Protein 3GVC (pdb70)

Sequence (999 aa):
LAGKVAIVTGAGAGIGLAVARRLADEGCHVLCADIDGDAADAAATKIGCGAAACRVDVSDEQQIIAMVDACVAAFGGVDKLVANAGVVHLASLIDTTVEDFDRVIAINLRGAWLCTKHAAPRMIERGGGAIVNLSSLAGQVAVGGTGAYGMSKAGIIQLSRITAAELRSSGIRSNTLLPAFVDTPMQQTAMAMFGGARSMIARLQGRMAAPEEMAGIVVFLLSDDASMITGTTQIADGGTIAALWSMNHPDLAGKVAIVTGAGAGIGLAVARRLADEGCHVLCADIDGDAADAAATKIGCGAAACRVDVSDEQQIIAMVDACVAAFGGVDKLVANAGVVHLASLIDTTVEDFDRVIAINLRGAWLCTKHAAPRMIERGGGAIVNLSSLAGQVAVGGTGAYGMSKAGIIQLSRITAAELRSSGIRSNTLLPAFVDTPMQQTAMAMFDGALGGARSMIARLQGRMAAPEEMAGIVVFLLSDDASMITGTTQIADGGTIAALWDLAGKVAIVTGAGAGIGLAVARRLADEGCHVLCADIDGDAADAAATKIGCGAAACRVDVSDEQQIIAMVDACVAAFGGVDKLVANAGVVHLASLIDTTVEDFDRVIAINLRGAWLCTKHAAPRMIERGGGAIVNLSSLAGQVAVGGTGAYGMSKAGIIQLSRITAAELRSSGIRSNTLLPAFVDTPMQQTAMAMFDGALGGARSMIARLQGRMAAPEEMAGIVVFLLSDDASMITGTTQIADGGTIAALWSMNHPDLAGKVAIVTGAGAGIGLAVARRLADEGCHVLCADIDGDAADAAATKIGCGAAACRVDVSDEQQIIAMVDACVAAFGGVDKLVANAGVVHLASLIDTTVEDFDRVIAINLRGAWLCTKHAAPRMIERGGGAIVNLSSLAGQVAVGGTGAYGMSKAGIIQLSRITAAELRSSGIRSNTLLPAFVDTPMQQTAMAGGARSMIARLQGRMAAPEEMAGIVVFLLSDDASMITGTTQIADGGTIAALW

Organism: Mycobacterium tuberculosis (strain ATCC 25618 / H37Rv) (NCBI:txid83332)

CATH classification: 3.40.50.720

Radius of gyration: 36.59 Å; Cα contacts (8 Å, |Δi|>4): 2415; chains: 4; bounding box: 99×79×103 Å

Nearest PDB structures (foldseek):
  3gvc-assembly1_A-2  TM=1.004E+00  e=2.708E-52  Mycobacterium tuberculosis H37Rv
  3gvc-assembly2_D-3  TM=1.003E+00  e=1.191E-47  Mycobacterium tuberculosis H37Rv
  3gvc-assembly1_B  TM=9.994E-01  e=1.648E-46  Mycobacterium tuberculosis H37Rv
  4dqx-assembly1_D  TM=9.508E-01  e=1.890E-26  Rhizobium etli CFN 42
  4dqx-assembly1_C  TM=9.340E-01  e=1.280E-24  Rhizobium etli CFN 42

Solvent-accessible surface area: 37850 Å² total; per-residue (Å²): 38,80,46,80,2,0,0,0,2,14,0,14,53,17,14,0,61,13,0,0,40,55,0,11,118,49,39,4,70,2,2,0,0,19,105,73,23,116,26,0,79,62,4,9,106,83,32,47,81,50,16,28,33,21,129,5,31,9,35,50,41,60,50,0,12,32,1,4,5,40,0,3,48,55,40,52,5,0,13,14,0,0,6,19,28,22,41,40,34,62,26,48,133,160,106,36,73,116,139,35,71,78,97,0,39,14,30,1,49,103,0,9,113,6,2,10,90,35,0,6,64,21,0,83,117,106,68,13,15,2,1,0,0,11,4,12,16,14,10,89,65,102,79,76,29,16,16,3,18,8,100,0,4,41,22,2,10,93,12,0,74,82,7,2,21,122,31,46,115,39,40,1,29,0,0,0,0,0,6,9,44,1,72,13,89,72,35,85,66,17,40,76,135,116,103,33,30,203,52,67,11,58,99,28,4,38,118,60,1,38,21,109,31,0,0,2,0,0,2,0,0,0,1,105,10,0,34,4,0,4,6,11,36,5,21,0,1,4,0,15,78,15,23,188,86,107,11,110,6,122,34,0,63,42,68,2,0,0,0,1,15,0,13,50,14,12,0,28,7,0,0,94,41,0,6,115,23,35,3,68,0,2,0,0,14,96,74,24,115,28,0,85,52,1,14,114,120,21,34,77,66,16,30,31,27,125,5,34,7,34,57,56,120,52,0,59,58,2,5,77,37,0,34,93,54,43,55,5,0,10,10,0,0,6,15,27,22,39,33,30,62,26,51,125,165,103,33,70,114,139,30,73,78,96,0,37,15,37,2,48,105,0,8,113,6,1,10,90,35,1,6,63,67,0,79,131,106,66,12,15,2,1,0,0,8,5,14,11,14,10,89,66,103,58,60,24,15,20,2,13,8,96,0,4,43,23,3,13,94,14,0,77,79,7,0,30,123,32,47,119,38,41,2,31,0,0,0,0,0,5,12,29,0,77,7,86,66,27,84,102,21,29,76,101,125,72,89,55,164,26,36,12,209,60,56,6,51,122,36,4,37,116,70,1,40,20,92,28,0,2,2,0,0,1,0,1,0,0,85,32,0,37,4,0,5,8,12,38,6,23,0,1,4,1,14,69,17,31,188,96,81,14,37,4,69,0,0,0,0,3,15,0,13,49,13,10,0,62,13,0,0,40,66,0,24,120,30,29,4,35,0,2,0,0,19,100,69,22,115,27,0,79,64,3,10,109,90,30,24,109,38,18,31,33,23,126,5,31,10,35,57,50,120,45,0,57,57,0,3,79,39,0,18,62,48,12,11,5,0,11,14,0,0,7,23,28,22,42,35,27,62,24,53,125,162,105,34,71,116,140,31,73,79,103,0,41,15,30,2,50,100,1,8,111,5,2,10,89,35,0,5,61,60,0,81,133,72,63,10,16,2,1,0,0,10,5,13,14,14,11,85,71,99,57,58,26,14,18,2,23,6,98,0,9,41,23,3,13,81,19,0,78,87,7,0,32,132,32,45,117,40,41,1,31,0,0,0,0,0,5,10,34,0,80,8,87,63,34,101,82,16,29,74,81,130,76,76,80,158,73,8,10,171,42,41,5,53,110,31,4,36,122,70,1,36,21,104,31,0,0,2,0,0,3,0,0,0,2,102,13,0,36,4,0,4,5,15,32,5,23,0,2,4,1,16,69,16,27,191,99,106,9,80,2,109,34,0,56,46,64,3,0,0,0,2,14,0,14,45,15,16,0,62,12,0,0,40,34,0,7,123,19,37,1,68,0,2,0,0,18,118,75,19,115,26,0,75,61,2,11,110,86,37,52,57,53,15,28,37,21,131,4,40,9,32,48,52,123,45,0,58,60,0,3,71,38,0,37,88,63,39,55,5,0,12,12,0,0,6,19,27,18,45,42,33,98,27,47,130,164,97,33,71,116,137,32,74,78,112,0,37,14,31,0,50,104,1,7,107,6,1,9,94,39,0,7,63,70,0,78,134,104,64,15,13,2,1,0,0,9,4,12,14,14,11,96,60,101,74,73,30,15,16,3,23,9,99,0,12,44,22,4,13,94,14,0,80,84,8,2,23,123,38,47,115,37,44,2,32,0,1,0,0,0,7,9,32,3,87,13,82,78,37,64,113,20,75,126,106,41,40,204,44,55,10,54,107,29,4,37,120,81,2,36,19,116,29,0,1,0,0,0,0,0,1,0,0,86,25,0,35,4,0,5,8,12,43,6,20,1,1,5,0,16,79,16,27,190,83

InterPro domains:
  IPR002347 Short-chain dehydrogenase/reductase SDR [PF13561] (15-250)
  IPR002347 Short-chain dehydrogenase/reductase SDR [PR00080] (81-92)
  IPR002347 Short-chain dehydrogenase/reductase SDR [PR00080] (134-142)
  IPR002347 Short-chain dehydrogenase/reductase SDR [PR00080] (154-173)
  IPR002347 Short-chain dehydrogenase/reductase SDR [PR00081] (10-27)
  IPR002347 Short-chain dehydrogenase/reductase SDR [PR00081] (81-92)
  IPR002347 Short-chain dehydrogenase/reductase SDR [PR00081] (128-144)
  IPR002347 Short-chain dehydrogenase/reductase SDR [PR00081] (154-173)
  IPR002347 Short-chain dehydrogenase/reductase SDR [PR00081] (175-192)
  IPR002347 Short-chain dehydrogenase/reductase SDR [PR00081] (215-235)
  IPR020904 Short-chain dehydrogenase/reductase, conserved site [PS00061] (141-169)
  IPR036291 NAD(P)-binding domain superfamily [SSF51735] (4-252)

B-factor: mean 25.17, std 10.85, range [4.34, 74.25]

Secondary structure (DSSP, 8-state):
-TT-EEEETTTTSTHHHHHHHHHHHTT-EEEEEESSHHHHHHHHHHH-SS-EEEE--TT-HHHHHHHHHHHHHHHSS--EEEE-------B-TTT--HHHHHHHHIIIIIHHHHHHHHHHHHHHHTT-EEEEEE--GGGTS--TTBHHHHHHHHHHHHHHHHHHHHHGGGTEEEEEEEE-SB--HHHHHHHT----HHHHHHHHHSSPBPHHHHHHHHHHHHSGGGTT--S-EEEESTTGGGS--/----GGGTT-EEEEETTTSHHHHHHHHHHHHTT-EEEEEESSHHHHHHHHHHH-TT-EEEE--TT-HHHHHHHHHHHHHHHS---EEEE-------B-TTT--HHHHHHHIIIIIIHHHHHHHHHHHHHHHHT-EEEEEE--GGGTS--TTBHHHHHHHHHHHHHHHHHHHHHGGGTEEEEEEEE-SB-SHHHHHHTT---SS---HHHHHHHHHSSPBPHHHHHHHHHHHHSGGGTT--S-EEEESTTTTTS--/--TT-EEEEETTTSHHHHHHHHHHHHTT-EEEEEESSHHHHHHHHHHH-SSEEEEE--TT-HHHHHHHHHHHHHHHSS--EEEE-------B-TTT--HHHHHHHHIIIIIHHHHHHHHHHHHHHHHT-EEEEEE--GGGTS--TTBHHHHHHHHHHHHHHHHHHHHHTTTTEEEEEEEE-SB--HHHHTTTT---S----HHHHHHHHHSSPBPHHHHHHHHHHHHSGGGTT--S-EEEESTTGGGS--/----GGGTT-EEEEETTTSHHHHHHHHHHHHTT-EEEEEESSHHHHHHHHHHH-SS-EEEE--TT-HHHHHHHHHHHHHHHSS--EEEE-------B-TTT--HHHHHHHIIIIIIHHHHHHHHHHHHHHHTT-EEEEEE--GGGTS--TTBHHHHHHHHHHHHHHHHHHHHHGGGTEEEEEEEE-SB--HHHHHHH---HHHHHHHHHSSPBPTHHHHHHHHHHHSGGGTT--S-EEEESTTGGGS--

Structure (mmCIF, N/CA/C/O backbone):
data_3GVC
#
_entry.id   3GVC
#
_cell.length_a   81.690
_cell.length_b   51.380
_cell.length_c   118.840
_cell.angle_alpha   90.000
_cell.angle_beta   94.500
_cell.angle_gamma   90.000
#
_symmetry.space_group_name_H-M   'P 1 2 1'
#
loop_
_entity.id
_entity.type
_entity.pdbx_description
1 polymer 'Probable short-chain type dehydrogenase/reductase'
2 water water
#
loop_
_atom_site.group_PDB
_atom_site.id
_atom_site.type_symbol
_atom_site.label_atom_id
_atom_site.label_alt_id
_atom_site.label_comp_id
_atom_site.label_asym_id
_atom_site.label_entity_id
_atom_site.label_seq_id
_atom_site.pdbx_PDB_ins_code
_atom_site.Cartn_x
_atom_site.Cartn_y
_atom_site.Cartn_z
_atom_site.occupancy
_atom_site.B_iso_or_equiv
_atom_site.auth_seq_id
_atom_site.auth_comp_id
_atom_site.auth_asym_id
_atom_site.auth_atom_id
_atom_site.pdbx_PDB_model_num
ATOM 1 N N . LEU A 1 27 ? 7.400 6.305 -28.191 1.00 30.43 27 LEU A N 1
ATOM 2 C CA . LEU A 1 27 ? 5.936 6.638 -28.319 1.00 30.22 27 LEU A CA 1
ATOM 3 C C . LEU A 1 27 ? 5.212 6.761 -26.959 1.00 29.59 27 LEU A C 1
ATOM 4 O O . LEU A 1 27 ? 3.978 6.722 -26.900 1.00 29.44 27 LEU A O 1
ATOM 9 N N . ALA A 1 28 ? 5.970 6.909 -25.880 1.00 28.56 28 ALA A N 1
ATOM 10 C CA . ALA A 1 28 ? 5.389 6.940 -24.550 1.00 28.21 28 ALA A CA 1
ATOM 11 C C . ALA A 1 28 ? 4.510 8.174 -24.344 1.00 27.75 28 ALA A C 1
ATOM 12 O O . ALA A 1 28 ? 4.939 9.311 -24.587 1.00 28.33 28 ALA A O 1
ATOM 14 N N . GLY A 1 29 ? 3.286 7.953 -23.888 1.00 26.46 29 GLY A N 1
ATOM 15 C CA . GLY A 1 29 ? 2.393 9.062 -23.593 1.00 25.85 29 GLY A CA 1
ATOM 16 C C . GLY A 1 29 ? 1.426 9.371 -24.713 1.00 25.07 29 GLY A C 1
ATOM 17 O O . GLY A 1 29 ? 0.479 10.122 -24.506 1.00 25.18 29 GLY A O 1
ATOM 18 N N . LYS A 1 30 ? 1.657 8.786 -25.891 1.00 23.97 30 LYS A N 1
ATOM 19 C CA . LYS A 1 30 ? 0.780 8.964 -27.047 1.00 23.00 30 LYS A CA 1
ATOM 20 C C . LYS A 1 30 ? -0.474 8.105 -26.920 1.00 22.09 30 LYS A C 1
ATOM 21 O O . LYS A 1 30 ? -0.428 7.047 -26.299 1.00 21.92 30 LYS A O 1
ATOM 27 N N . VAL A 1 31 ? -1.579 8.578 -27.509 1.00 20.89 31 VAL A N 1
ATOM 28 C CA . VAL A 1 31 ? -2.882 7.881 -27.491 1.00 19.96 31 VAL A CA 1
ATOM 29 C C . VAL A 1 31 ? -3.214 7.323 -28.876 1.00 19.37 31 VAL A C 1
ATOM 30 O O . VAL A 1 31 ? -3.172 8.047 -29.882 1.00 18.47 31 VAL A O 1
ATOM 34 N N . ALA A 1 32 ? -3.557 6.039 -28.919 1.00 18.99 32 ALA A N 1
ATOM 35 C CA . ALA A 1 32 ? -3.773 5.342 -30.182 1.00 18.62 32 ALA A CA 1
ATOM 36 C C . ALA A 1 32 ? -5.103 4.630 -30.173 1.00 18.37 32 ALA A C 1
ATOM 37 O O . ALA A 1 32 ? -5.481 4.064 -29.148 1.00 18.47 32 ALA A O 1
ATOM 39 N N . ILE A 1 33 ? -5.812 4.691 -31.306 1.00 17.86 33 ILE A N 1
ATOM 40 C CA . ILE A 1 33 ? -7.005 3.877 -31.551 1.00 17.31 33 ILE A CA 1
ATOM 41 C C . ILE A 1 33 ? -6.615 2.764 -32.505 1.00 17.01 33 ILE A C 1
ATOM 42 O O . ILE A 1 33 ? -6.056 3.029 -33.552 1.00 17.26 33 ILE A O 1
ATOM 47 N N . VAL A 1 34 ? -6.917 1.523 -32.157 1.00 16.52 34 VAL A N 1
ATOM 48 C CA . VAL A 1 34 ? -6.713 0.415 -33.065 1.00 16.07 34 VAL A CA 1
ATOM 49 C C . VAL A 1 34 ? -8.056 -0.273 -33.292 1.00 16.17 34 VAL A C 1
ATOM 50 O O . VAL A 1 34 ? -8.664 -0.781 -32.344 1.00 16.62 34 VAL A O 1
ATOM 54 N N . THR A 1 35 ? -8.539 -0.274 -34.528 1.00 15.85 35 THR A N 1
ATOM 55 C CA . THR A 1 35 ? -9.750 -1.018 -34.836 1.00 16.09 35 THR A CA 1
ATOM 56 C C . THR A 1 35 ? -9.375 -2.476 -35.119 1.00 16.30 35 THR A C 1
ATOM 57 O O . THR A 1 35 ? -8.233 -2.763 -35.463 1.00 15.54 35 THR A O 1
ATOM 61 N N . GLY A 1 36 ? -10.337 -3.386 -34.947 1.00 16.64 36 GLY A N 1
ATOM 62 C CA . GLY A 1 36 ? -10.074 -4.828 -35.033 1.00 16.96 36 GLY A CA 1
ATOM 63 C C . GLY A 1 36 ? -8.928 -5.283 -34.127 1.00 17.34 36 GLY A C 1
ATOM 64 O O . GLY A 1 36 ? -8.122 -6.136 -34.521 1.00 17.39 36 GLY A O 1
ATOM 65 N N . ALA A 1 37 ? -8.859 -4.710 -32.920 1.00 17.27 37 ALA A N 1
ATOM 66 C CA . ALA A 1 37 ? -7.798 -5.018 -31.940 1.00 17.34 37 ALA A CA 1
ATOM 67 C C . ALA A 1 37 ? -8.021 -6.354 -31.224 1.00 17.56 37 ALA A C 1
ATOM 68 O O . ALA A 1 37 ? -7.146 -6.811 -30.484 1.00 17.35 37 ALA A O 1
ATOM 70 N N . GLY A 1 38 ? -9.178 -6.973 -31.446 1.00 17.73 38 GLY A N 1
ATOM 71 C CA . GLY A 1 38 ? -9.572 -8.158 -30.710 1.00 18.44 38 GLY A CA 1
ATOM 72 C C . GLY A 1 38 ? -8.810 -9.411 -31.096 1.00 19.35 38 GLY A C 1
ATOM 73 O O . GLY A 1 38 ? -8.687 -10.359 -30.281 1.00 20.24 38 GLY A O 1
ATOM 74 N N . ALA A 1 39 ? -8.288 -9.424 -32.321 1.00 19.36 39 ALA A N 1
ATOM 75 C CA . ALA A 1 39 ? -7.617 -10.597 -32.850 1.00 19.64 39 ALA A CA 1
ATOM 76 C C . ALA A 1 39 ? -6.648 -10.223 -33.962 1.00 20.01 39 ALA A C 1
ATOM 77 O O . ALA A 1 39 ? -6.819 -9.191 -34.617 1.00 20.83 39 ALA A O 1
ATOM 79 N N . GLY A 1 40 ? -5.646 -11.070 -34.180 1.00 19.80 40 GLY A N 1
ATOM 80 C CA . GLY A 1 40 ? -4.805 -10.981 -35.363 1.00 19.60 40 GLY A CA 1
ATOM 81 C C . GLY A 1 40 ? -3.785 -9.862 -35.292 1.00 19.56 40 GLY A C 1
ATOM 82 O O . GLY A 1 40 ? -3.093 -9.713 -34.288 1.00 20.20 40 GLY A O 1
ATOM 83 N N . ILE A 1 41 ? -3.685 -9.079 -36.363 1.00 18.95 41 ILE A N 1
ATOM 84 C CA . ILE A 1 41 ? -2.695 -8.014 -36.438 1.00 18.41 41 ILE A CA 1
ATOM 85 C C . ILE A 1 41 ? -3.059 -6.883 -35.482 1.00 18.50 41 ILE A C 1
ATOM 86 O O . ILE A 1 41 ? -2.207 -6.333 -34.789 1.00 18.27 41 ILE A O 1
ATOM 91 N N . GLY A 1 42 ? -4.337 -6.562 -35.431 1.00 18.69 42 GLY A N 1
ATOM 92 C CA . GLY A 1 42 ? -4.833 -5.573 -34.488 1.00 19.28 42 GLY A CA 1
ATOM 93 C C . GLY A 1 42 ? -4.413 -5.834 -33.061 1.00 19.41 42 GLY A C 1
ATOM 94 O O . GLY A 1 42 ? -3.977 -4.907 -32.377 1.00 20.26 42 GLY A O 1
ATOM 95 N N . LEU A 1 43 ? -4.535 -7.081 -32.604 1.00 19.41 43 LEU A N 1
ATOM 96 C CA . LEU A 1 43 ? -4.149 -7.421 -31.226 1.00 19.40 43 LEU A CA 1
ATOM 97 C C . LEU A 1 43 ? -2.641 -7.290 -31.048 1.00 19.61 43 LEU A C 1
ATOM 98 O O . LEU A 1 43 ? -2.175 -6.743 -30.048 1.00 20.14 43 LEU A O 1
ATOM 103 N N . ALA A 1 44 ? -1.877 -7.779 -32.017 1.00 19.49 44 ALA A N 1
ATOM 104 C CA . ALA A 1 44 ? -0.422 -7.646 -31.964 1.00 19.67 44 ALA A CA 1
ATOM 105 C C . ALA A 1 44 ? -0.013 -6.177 -31.987 1.00 19.55 44 ALA A C 1
ATOM 106 O O . ALA A 1 44 ? 0.918 -5.776 -31.298 1.00 19.55 44 ALA A O 1
ATOM 108 N N . VAL A 1 45 ? -0.730 -5.381 -32.768 1.00 19.60 45 VAL A N 1
ATOM 109 C CA . VAL A 1 45 ? -0.485 -3.936 -32.840 1.00 19.28 45 VAL A CA 1
ATOM 110 C C . VAL A 1 45 ? -0.797 -3.238 -31.517 1.00 19.57 45 VAL A C 1
ATOM 111 O O . VAL A 1 45 ? -0.013 -2.401 -31.060 1.00 19.31 45 VAL A O 1
ATOM 115 N N . ALA A 1 46 ? -1.914 -3.602 -30.890 1.00 19.78 46 ALA A N 1
ATOM 116 C CA . ALA A 1 46 ? -2.279 -3.014 -29.605 1.00 19.99 46 ALA A CA 1
ATOM 117 C C . ALA A 1 46 ? -1.252 -3.367 -28.532 1.00 20.44 46 ALA A C 1
ATOM 118 O O . ALA A 1 46 ? -0.764 -2.476 -27.832 1.00 20.52 46 ALA A O 1
ATOM 120 N N . ARG A 1 47 ? -0.912 -4.653 -28.416 1.00 20.88 47 ARG A N 1
ATOM 121 C CA . ARG A 1 47 ? 0.054 -5.121 -27.404 1.00 21.10 47 ARG A CA 1
ATOM 122 C C . ARG A 1 47 ? 1.398 -4.441 -27.588 1.00 21.37 47 ARG A C 1
ATOM 123 O O . ARG A 1 47 ? 2.069 -4.047 -26.618 1.00 21.35 47 ARG A O 1
ATOM 125 N N . ARG A 1 48 ? 1.777 -4.285 -28.849 1.00 21.81 48 ARG A N 1
ATOM 126 C CA . ARG A 1 48 ? 3.077 -3.720 -29.210 1.00 22.17 48 ARG A CA 1
ATOM 127 C C . ARG A 1 48 ? 3.164 -2.209 -28.915 1.00 21.90 48 ARG A C 1
ATOM 128 O O . ARG A 1 48 ? 4.193 -1.725 -28.420 1.00 21.91 48 ARG A O 1
ATOM 136 N N . LEU A 1 49 ? 2.092 -1.473 -29.211 1.00 21.59 49 LEU A N 1
ATOM 137 C CA . LEU A 1 49 ? 1.997 -0.065 -28.819 1.00 21.55 49 LEU A CA 1
ATOM 138 C C . LEU A 1 49 ? 1.998 0.081 -27.300 1.00 22.32 49 LEU A C 1
ATOM 139 O O . LEU A 1 49 ? 2.570 1.028 -26.762 1.00 22.13 49 LEU A O 1
ATOM 144 N N . ALA A 1 50 ? 1.398 -0.881 -26.605 1.00 23.48 50 ALA A N 1
ATOM 145 C CA . ALA A 1 50 ? 1.395 -0.867 -25.142 1.00 24.26 50 ALA A CA 1
ATOM 146 C C . ALA A 1 50 ? 2.806 -1.048 -24.606 1.00 25.26 50 ALA A C 1
ATOM 147 O O . ALA A 1 50 ? 3.219 -0.303 -23.727 1.00 25.50 50 ALA A O 1
ATOM 149 N N . ASP A 1 51 ? 3.551 -2.010 -25.154 1.00 26.75 51 ASP A N 1
ATOM 150 C CA . ASP A 1 51 ? 4.975 -2.190 -24.810 1.00 27.49 51 ASP A CA 1
ATOM 151 C C . ASP A 1 51 ? 5.767 -0.908 -25.049 1.00 27.85 51 ASP A C 1
ATOM 152 O O . ASP A 1 51 ? 6.813 -0.713 -24.426 1.00 27.97 51 ASP A O 1
ATOM 157 N N . GLU A 1 52 ? 5.296 -0.045 -25.954 1.00 28.14 52 GLU A N 1
ATOM 158 C CA . GLU A 1 52 ? 5.999 1.221 -26.217 1.00 28.78 52 GLU A CA 1
ATOM 159 C C . GLU A 1 52 ? 5.545 2.426 -25.346 1.00 28.99 52 GLU A C 1
ATOM 160 O O . GLU A 1 52 ? 5.998 3.556 -25.568 1.00 29.61 52 GLU A O 1
ATOM 166 N N . GLY A 1 53 ? 4.692 2.194 -24.345 1.00 28.84 53 GLY A N 1
ATOM 167 C CA . GLY A 1 53 ? 4.289 3.260 -23.404 1.00 28.75 53 GLY A CA 1
ATOM 168 C C . GLY A 1 53 ? 3.057 4.053 -23.815 1.00 28.55 53 GLY A C 1
ATOM 169 O O . GLY A 1 53 ? 2.741 5.108 -23.243 1.00 28.67 53 GLY A O 1
ATOM 170 N N . CYS A 1 54 ? 2.340 3.506 -24.784 1.00 28.30 54 CYS A N 1
ATOM 171 C CA . CYS A 1 54 ? 1.265 4.189 -25.484 1.00 28.07 54 CYS A CA 1
ATOM 172 C C . CYS A 1 54 ? -0.074 3.814 -24.866 1.00 27.24 54 CYS A C 1
ATOM 173 O O . CYS A 1 54 ? -0.302 2.657 -24.550 1.00 27.43 54 CYS A O 1
ATOM 176 N N . HIS A 1 55 ? -0.962 4.777 -24.667 1.00 26.76 55 HIS A N 1
ATOM 177 C CA . HIS A 1 55 ? -2.321 4.443 -24.249 1.00 26.16 55 HIS A CA 1
ATOM 178 C C . HIS A 1 55 ? -3.045 3.972 -25.482 1.00 25.39 55 HIS A C 1
ATOM 179 O O . HIS A 1 55 ? -2.874 4.549 -26.562 1.00 25.81 55 HIS A O 1
ATOM 186 N N . VAL A 1 56 ? -3.833 2.912 -25.334 1.00 24.25 56 VAL A N 1
ATOM 187 C CA . VAL A 1 56 ? -4.467 2.281 -26.473 1.00 23.50 56 VAL A CA 1
ATOM 188 C C . VAL A 1 56 ? -5.944 2.028 -26.238 1.00 23.00 56 VAL A C 1
ATOM 189 O O . VAL A 1 56 ? -6.313 1.434 -25.242 1.00 22.64 56 VAL A O 1
ATOM 193 N N . LEU A 1 57 ? -6.775 2.486 -27.167 1.00 22.80 57 LEU A N 1
ATOM 194 C CA . LEU A 1 57 ? -8.184 2.101 -27.214 1.00 22.79 57 LEU A CA 1
ATOM 195 C C . LEU A 1 57 ? -8.355 0.939 -28.192 1.00 22.85 57 LEU A C 1
ATOM 196 O O . LEU A 1 57 ? -8.121 1.087 -29.394 1.00 22.94 57 LEU A O 1
ATOM 201 N N . CYS A 1 58 ? -8.766 -0.211 -27.675 1.00 23.07 58 CYS A N 1
ATOM 202 C CA . CYS A 1 58 ? -9.001 -1.389 -28.490 1.00 23.39 58 CYS A CA 1
ATOM 203 C C . CYS A 1 58 ? -10.454 -1.403 -28.944 1.00 24.28 58 CYS A C 1
ATOM 204 O O . CYS A 1 58 ? -11.363 -1.698 -28.159 1.00 24.35 58 CYS A O 1
ATOM 207 N N . ALA A 1 59 ? -10.667 -1.043 -30.210 1.00 25.04 59 ALA A N 1
ATOM 208 C CA . ALA A 1 59 ? -11.987 -1.077 -30.821 1.00 25.42 59 ALA A CA 1
ATOM 209 C C . ALA A 1 59 ? -12.141 -2.367 -31.621 1.00 25.99 59 ALA A C 1
ATOM 210 O O . ALA A 1 59 ? -11.210 -2.784 -32.328 1.00 26.58 59 ALA A O 1
ATOM 212 N N . ASP A 1 60 ? -13.308 -2.997 -31.499 1.00 26.22 60 ASP A N 1
ATOM 213 C CA . ASP A 1 60 ? -13.635 -4.209 -32.250 1.00 26.55 60 ASP A CA 1
ATOM 214 C C . ASP A 1 60 ? -15.155 -4.358 -32.364 1.00 26.82 60 ASP A C 1
ATOM 215 O O . ASP A 1 60 ? -15.898 -3.850 -31.526 1.00 26.45 60 ASP A O 1
ATOM 220 N N . ILE A 1 61 ? -15.615 -5.026 -33.418 1.00 27.37 61 ILE A N 1
ATOM 221 C CA . ILE A 1 61 ? -17.051 -5.250 -33.605 1.00 28.03 61 ILE A CA 1
ATOM 222 C C . ILE A 1 61 ? -17.589 -6.221 -32.536 1.00 28.44 61 ILE A C 1
ATOM 223 O O . ILE A 1 61 ? -18.768 -6.174 -32.181 1.00 28.66 61 ILE A O 1
ATOM 228 N N . ASP A 1 62 ? -16.695 -7.055 -32.009 1.00 28.70 62 ASP A N 1
ATOM 229 C CA . ASP A 1 62 ? -16.968 -7.946 -30.886 1.00 28.84 62 ASP A CA 1
ATOM 230 C C . ASP A 1 62 ? -16.466 -7.279 -29.583 1.00 28.75 62 ASP A C 1
ATOM 231 O O . ASP A 1 62 ? -15.253 -7.173 -29.344 1.00 28.17 62 ASP A O 1
ATOM 236 N N . GLY A 1 63 ? -17.410 -6.848 -28.748 1.00 28.64 63 GLY A N 1
ATOM 237 C CA . GLY A 1 63 ? -17.099 -6.170 -27.495 1.00 28.68 63 GLY A CA 1
ATOM 238 C C . GLY A 1 63 ? -16.333 -7.020 -26.508 1.00 28.75 63 GLY A C 1
ATOM 239 O O . GLY A 1 63 ? -15.488 -6.522 -25.771 1.00 28.60 63 GLY A O 1
ATOM 240 N N . ASP A 1 64 ? -16.633 -8.312 -26.486 1.00 29.16 64 ASP A N 1
ATOM 241 C CA . ASP A 1 64 ? -15.938 -9.235 -25.599 1.00 29.25 64 ASP A CA 1
ATOM 242 C C . ASP A 1 64 ? -14.461 -9.337 -26.015 1.00 28.81 64 ASP A C 1
ATOM 243 O O . ASP A 1 64 ? -13.581 -9.246 -25.168 1.00 28.82 64 ASP A O 1
ATOM 248 N N . ALA A 1 65 ? -14.190 -9.473 -27.313 1.00 28.33 65 ALA A N 1
ATOM 249 C CA . ALA A 1 65 ? -12.808 -9.490 -27.806 1.00 27.91 65 ALA A CA 1
ATOM 250 C C . ALA A 1 65 ? -12.094 -8.176 -27.472 1.00 27.76 65 ALA A C 1
ATOM 251 O O . ALA A 1 65 ? -10.904 -8.173 -27.134 1.00 27.30 65 ALA A O 1
ATOM 253 N N . ALA A 1 66 ? -12.834 -7.072 -27.533 1.00 27.90 66 ALA A N 1
ATOM 254 C CA . ALA A 1 66 ? -12.284 -5.750 -27.218 1.00 28.19 66 ALA A CA 1
ATOM 255 C C . ALA A 1 66 ? -11.873 -5.682 -25.750 1.00 28.52 66 ALA A C 1
ATOM 256 O O . ALA A 1 66 ? -10.733 -5.353 -25.425 1.00 27.97 66 ALA A O 1
ATOM 258 N N . ASP A 1 67 ? -12.808 -6.017 -24.866 1.00 29.26 67 ASP A N 1
ATOM 259 C CA . ASP A 1 67 ? -12.517 -6.111 -23.437 1.00 29.81 67 ASP A CA 1
ATOM 260 C C . ASP A 1 67 ? -11.387 -7.109 -23.146 1.00 29.79 67 ASP A C 1
ATOM 261 O O . ASP A 1 67 ? -10.456 -6.794 -22.399 1.00 30.08 67 ASP A O 1
ATOM 266 N N . ALA A 1 68 ? -11.459 -8.297 -23.746 1.00 29.56 68 ALA A N 1
ATOM 267 C CA . ALA A 1 68 ? -10.431 -9.322 -23.559 1.00 29.58 68 ALA A CA 1
ATOM 268 C C . ALA A 1 68 ? -9.038 -8.813 -23.944 1.00 29.74 68 ALA A C 1
ATOM 269 O O . ALA A 1 68 ? -8.059 -9.092 -23.251 1.00 30.00 68 ALA A O 1
ATOM 271 N N . ALA A 1 69 ? -8.964 -8.063 -25.044 1.00 29.88 69 ALA A N 1
ATOM 272 C CA . ALA A 1 69 ? -7.706 -7.476 -25.518 1.00 29.73 69 ALA A CA 1
ATOM 273 C C . ALA A 1 69 ? -7.188 -6.421 -24.544 1.00 29.88 69 ALA A C 1
ATOM 274 O O . ALA A 1 69 ? -6.056 -6.505 -24.067 1.00 29.06 69 ALA A O 1
ATOM 276 N N . ALA A 1 70 ? -8.033 -5.432 -24.252 1.00 30.28 70 ALA A N 1
ATOM 277 C CA . ALA A 1 70 ? -7.717 -4.405 -23.255 1.00 30.77 70 ALA A CA 1
ATOM 278 C C . ALA A 1 70 ? -7.316 -5.034 -21.916 1.00 31.30 70 ALA A C 1
ATOM 279 O O . ALA A 1 70 ? -6.388 -4.570 -21.259 1.00 30.91 70 ALA A O 1
ATOM 281 N N . THR A 1 71 ? -8.021 -6.090 -21.518 1.00 32.34 71 THR A N 1
ATOM 282 C CA . THR A 1 71 ? -7.685 -6.798 -20.288 1.00 33.10 71 THR A CA 1
ATOM 283 C C . THR A 1 71 ? -6.331 -7.486 -20.420 1.00 33.73 71 THR A C 1
ATOM 284 O O . THR A 1 71 ? -5.491 -7.314 -19.545 1.00 34.14 71 THR A O 1
ATOM 288 N N . LYS A 1 72 ? -6.112 -8.238 -21.501 1.00 34.34 72 LYS A N 1
ATOM 289 C CA . LYS A 1 72 ? -4.814 -8.897 -21.727 1.00 35.19 72 LYS A CA 1
ATOM 290 C C . LYS A 1 72 ? -3.656 -7.899 -21.641 1.00 35.93 72 LYS A C 1
ATOM 291 O O . LYS A 1 72 ? -2.650 -8.161 -20.988 1.00 36.29 72 LYS A O 1
ATOM 293 N N . ILE A 1 73 ? -3.810 -6.752 -22.291 1.00 36.80 73 ILE A N 1
ATOM 294 C CA . ILE A 1 73 ? -2.755 -5.739 -22.329 1.00 37.50 73 ILE A CA 1
ATOM 295 C C . ILE A 1 73 ? -2.591 -5.111 -20.958 1.00 38.05 73 ILE A C 1
ATOM 296 O O . ILE A 1 73 ? -1.472 -4.995 -20.451 1.00 38.53 73 ILE A O 1
ATOM 301 N N . GLY A 1 74 ? -3.717 -4.681 -20.391 1.00 38.52 74 GLY A N 1
ATOM 302 C CA . GLY A 1 74 ? -3.791 -4.188 -19.015 1.00 38.81 74 GLY A CA 1
ATOM 303 C C . GLY A 1 74 ? -3.499 -2.713 -18.774 1.00 39.11 74 GLY A C 1
ATOM 304 O O . GLY A 1 74 ? -4.285 -2.027 -18.103 1.00 38.93 74 GLY A O 1
ATOM 305 N N . CYS A 1 75 ? -2.370 -2.228 -19.301 1.00 39.14 75 CYS A N 1
ATOM 306 C CA . CYS A 1 75 ? -1.796 -0.946 -18.843 1.00 39.45 75 CYS A CA 1
ATOM 307 C C . CYS A 1 75 ? -2.557 0.296 -19.330 1.00 38.38 75 CYS A C 1
ATOM 308 O O . CYS A 1 75 ? -2.117 1.017 -20.230 1.00 38.14 75 CYS A O 1
ATOM 311 N N . GLY A 1 76 ? -3.702 0.542 -18.707 1.00 37.28 76 GLY A N 1
ATOM 312 C CA . GLY A 1 76 ? -4.501 1.705 -19.028 1.00 36.62 76 GLY A CA 1
ATOM 313 C C . GLY A 1 76 ? -5.431 1.523 -20.218 1.00 36.05 76 GLY A C 1
ATOM 314 O O . GLY A 1 76 ? -6.402 2.279 -20.347 1.00 36.17 76 GLY A O 1
ATOM 315 N N . ALA A 1 77 ? -5.165 0.521 -21.069 1.00 34.67 77 ALA A N 1
ATOM 316 C CA . ALA A 1 77 ? -5.928 0.336 -22.302 1.00 33.74 77 ALA A CA 1
ATOM 317 C C . ALA A 1 77 ? -7.417 0.263 -22.033 1.00 32.86 77 ALA A C 1
ATOM 318 O O . ALA A 1 77 ? -7.850 -0.442 -21.126 1.00 33.35 77 ALA A O 1
ATOM 320 N N . ALA A 1 78 ? -8.199 0.983 -22.824 1.00 31.70 78 ALA A N 1
ATOM 321 C CA . ALA A 1 78 ? -9.646 0.905 -22.737 1.00 31.05 78 ALA A CA 1
ATOM 322 C C . ALA A 1 78 ? -10.151 0.053 -23.891 1.00 30.42 78 ALA A C 1
ATOM 323 O O . ALA A 1 78 ? -9.448 -0.160 -24.868 1.00 29.44 78 ALA A O 1
ATOM 325 N N . ALA A 1 79 ? -11.366 -0.457 -23.746 1.00 30.33 79 ALA A N 1
ATOM 326 C CA . ALA A 1 79 ? -11.991 -1.294 -24.760 1.00 30.15 79 ALA A CA 1
ATOM 327 C C . ALA A 1 79 ? -13.152 -0.525 -25.314 1.00 30.06 79 ALA A C 1
ATOM 328 O O . ALA A 1 79 ? -13.670 0.364 -24.657 1.00 29.97 79 ALA A O 1
ATOM 330 N N . CYS A 1 80 ? -13.568 -0.868 -26.524 1.00 30.30 80 CYS A N 1
ATOM 331 C CA . CYS A 1 80 ? -14.648 -0.143 -27.183 1.00 30.49 80 CYS A CA 1
ATOM 332 C C . CYS A 1 80 ? -15.256 -0.991 -28.288 1.00 30.15 80 CYS A C 1
ATOM 333 O O . CYS A 1 80 ? -14.536 -1.630 -29.049 1.00 29.98 80 CYS A O 1
ATOM 336 N N . ARG A 1 81 ? -16.580 -1.020 -28.359 1.00 29.94 81 ARG A N 1
ATOM 337 C CA . ARG A 1 81 ? -17.270 -1.785 -29.389 1.00 30.09 81 ARG A CA 1
ATOM 338 C C . ARG A 1 81 ? -17.595 -0.873 -30.565 1.00 29.27 81 ARG A C 1
ATOM 339 O O . ARG A 1 81 ? -18.280 0.136 -30.387 1.00 28.83 81 ARG A O 1
ATOM 347 N N . VAL A 1 82 ? -17.106 -1.232 -31.756 1.00 28.44 82 VAL A N 1
ATOM 348 C CA . VAL A 1 82 ? -17.353 -0.453 -32.983 1.00 27.72 82 VAL A CA 1
ATOM 349 C C . VAL A 1 82 ? -17.740 -1.302 -34.192 1.00 26.86 82 VAL A C 1
ATOM 350 O O . VAL A 1 82 ? -17.112 -2.304 -34.496 1.00 26.43 82 VAL A O 1
ATOM 354 N N . ASP A 1 83 ? -18.771 -0.865 -34.895 1.00 26.44 83 ASP A N 1
ATOM 355 C CA . ASP A 1 83 ? -19.087 -1.383 -36.215 1.00 26.06 83 ASP A CA 1
ATOM 356 C C . ASP A 1 83 ? -18.709 -0.291 -37.217 1.00 25.58 83 ASP A C 1
ATOM 357 O O . ASP A 1 83 ? -19.450 0.681 -37.383 1.00 25.60 83 ASP A O 1
ATOM 362 N N . VAL A 1 84 ? -17.552 -0.450 -37.869 1.00 24.91 84 VAL A N 1
ATOM 363 C CA . VAL A 1 84 ? -17.029 0.583 -38.765 1.00 24.34 84 VAL A CA 1
ATOM 364 C C . VAL A 1 84 ? -17.874 0.810 -40.020 1.00 24.17 84 VAL A C 1
ATOM 365 O O . VAL A 1 84 ? -17.589 1.731 -40.771 1.00 24.12 84 VAL A O 1
ATOM 369 N N . SER A 1 85 ? -18.909 -0.001 -40.249 1.00 23.98 85 SER A N 1
ATOM 370 C CA . SER A 1 85 ? -19.881 0.317 -41.304 1.00 24.12 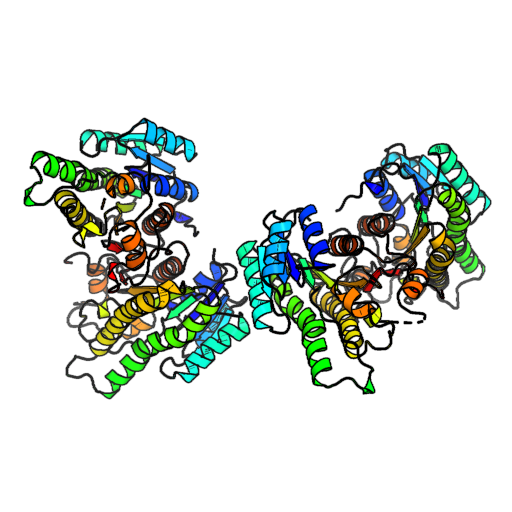85 SER A CA 1
ATOM 371 C C . SER A 1 85 ? -20.821 1.472 -40.915 1.00 24.25 85 SER A C 1
ATOM 372 O O . SER A 1 85 ? -21.545 1.989 -41.765 1.00 24.91 85 SER A O 1
ATOM 375 N N . ASP A 1 86 ? -20.793 1.875 -39.644 1.00 24.02 86 ASP A N 1
ATOM 376 C CA . ASP A 1 86 ? -21.707 2.871 -39.095 1.00 23.96 86 ASP A CA 1
ATOM 377 C C . ASP A 1 86 ? -20.955 4.132 -38.652 1.00 23.52 86 ASP A C 1
ATOM 378 O O . ASP A 1 86 ? -20.327 4.141 -37.592 1.00 22.99 86 ASP A O 1
ATOM 383 N N . GLU A 1 87 ? -21.032 5.201 -39.445 1.00 23.31 87 GLU A N 1
ATOM 384 C CA . GLU A 1 87 ? -20.265 6.424 -39.154 1.00 23.50 87 GLU A CA 1
ATOM 385 C C . GLU A 1 87 ? -20.451 6.914 -37.718 1.00 23.57 87 GLU A C 1
ATOM 386 O O . GLU A 1 87 ? -19.496 7.391 -37.071 1.00 23.95 87 GLU A O 1
ATOM 392 N N . GLN A 1 88 ? -21.672 6.771 -37.216 1.00 23.36 88 GLN A N 1
ATOM 393 C CA . GLN A 1 88 ? -22.016 7.262 -35.878 1.00 23.03 88 GLN A CA 1
ATOM 394 C C . GLN A 1 88 ? -21.204 6.554 -34.784 1.00 22.03 88 GLN A C 1
ATOM 395 O O . GLN A 1 88 ? -20.687 7.185 -33.868 1.00 22.10 88 GLN A O 1
ATOM 401 N N . GLN A 1 89 ? -21.040 5.250 -34.914 1.00 21.23 89 GLN A N 1
ATOM 402 C CA . GLN A 1 89 ? -20.239 4.499 -33.965 1.00 20.76 89 GLN A CA 1
ATOM 403 C C . GLN A 1 89 ? -18.761 4.845 -34.064 1.00 20.64 89 GLN A C 1
ATOM 404 O O . GLN A 1 89 ? -18.054 4.804 -33.058 1.00 20.61 89 GLN A O 1
ATOM 410 N N . ILE A 1 90 ? -18.286 5.158 -35.276 1.00 20.39 90 ILE A N 1
ATOM 411 C CA . ILE A 1 90 ? -16.909 5.607 -35.461 1.00 20.12 90 ILE A CA 1
ATOM 412 C C . ILE A 1 90 ? -16.681 6.925 -34.733 1.00 20.08 90 ILE A C 1
ATOM 413 O O . ILE A 1 90 ? -15.680 7.077 -34.038 1.00 19.99 90 ILE A O 1
ATOM 418 N N . ILE A 1 91 ? -17.625 7.854 -34.870 1.00 20.06 91 ILE A N 1
ATOM 419 C CA . ILE A 1 91 ? -17.587 9.112 -34.111 1.00 20.27 91 ILE A CA 1
ATOM 420 C C . ILE A 1 91 ? -17.595 8.875 -32.596 1.00 19.96 91 ILE A C 1
ATOM 421 O O . ILE A 1 91 ? -16.891 9.571 -31.850 1.00 20.43 91 ILE A O 1
ATOM 426 N N . ALA A 1 92 ? -18.381 7.901 -32.137 1.00 19.50 92 ALA A N 1
ATOM 427 C CA . ALA A 1 92 ? -18.456 7.588 -30.698 1.00 19.14 92 ALA A CA 1
ATOM 428 C C . ALA A 1 92 ? -17.154 6.988 -30.194 1.00 18.92 92 ALA A C 1
ATOM 429 O O . ALA A 1 92 ? -16.726 7.276 -29.081 1.00 18.70 92 ALA A O 1
ATOM 431 N N . MET A 1 93 ? -16.529 6.167 -31.032 1.00 19.13 93 MET A N 1
ATOM 432 C CA . MET A 1 93 ? -15.245 5.529 -30.723 1.00 19.32 93 MET A CA 1
ATOM 433 C C . MET A 1 93 ? -14.157 6.582 -30.528 1.00 19.53 93 MET A C 1
ATOM 434 O O . MET A 1 93 ? -13.465 6.568 -29.517 1.00 18.78 93 MET A O 1
ATOM 439 N N . VAL A 1 94 ? -14.025 7.517 -31.475 1.00 19.97 94 VAL A N 1
ATOM 440 C CA . VAL A 1 94 ? -13.056 8.610 -31.311 1.00 20.30 94 VAL A CA 1
ATOM 441 C C . VAL A 1 94 ? -13.342 9.396 -30.022 1.00 20.67 94 VAL A C 1
ATOM 442 O O . VAL A 1 94 ? -12.428 9.650 -29.223 1.00 21.07 94 VAL A O 1
ATOM 446 N N . ASP A 1 95 ? -14.611 9.731 -29.790 1.00 20.93 95 ASP A N 1
ATOM 447 C CA . ASP A 1 95 ? -14.994 10.444 -28.567 1.00 21.10 95 ASP A CA 1
ATOM 448 C C . ASP A 1 95 ? -14.691 9.643 -27.311 1.00 21.05 95 ASP A C 1
ATOM 449 O O . ASP A 1 95 ? -14.275 10.212 -26.305 1.00 21.51 95 ASP A O 1
ATOM 454 N N . ALA A 1 96 ? -14.877 8.328 -27.365 1.00 20.85 96 ALA A N 1
ATOM 455 C CA . ALA A 1 96 ? -14.581 7.489 -26.212 1.00 20.73 96 ALA A CA 1
ATOM 456 C C . ALA A 1 96 ? -13.098 7.583 -25.865 1.00 20.91 96 ALA A C 1
ATOM 457 O O . ALA A 1 96 ? -12.738 7.665 -24.698 1.00 21.00 96 ALA A O 1
ATOM 459 N N . CYS A 1 97 ? -12.253 7.607 -26.894 1.00 21.39 97 CYS A N 1
ATOM 460 C CA . CYS A 1 97 ? -10.801 7.681 -26.742 1.00 21.21 97 CYS A CA 1
ATOM 461 C C . CYS A 1 97 ? -10.389 9.036 -26.192 1.00 21.34 97 CYS A C 1
ATOM 462 O O . CYS A 1 97 ? -9.444 9.117 -25.411 1.00 21.38 97 CYS A O 1
ATOM 465 N N . VAL A 1 98 ? -11.094 10.096 -26.592 1.00 21.41 98 VAL A N 1
ATOM 466 C CA . VAL A 1 98 ? -10.801 11.436 -26.066 1.00 21.38 98 VAL A CA 1
ATOM 467 C C . VAL A 1 98 ? -11.146 11.458 -24.573 1.00 21.46 98 VAL A C 1
ATOM 468 O O . VAL A 1 98 ? -10.322 11.870 -23.751 1.00 21.42 98 VAL A O 1
ATOM 472 N N . ALA A 1 99 ? -12.346 10.975 -24.242 1.00 20.88 99 ALA A N 1
ATOM 473 C CA . ALA A 1 99 ? -12.814 10.883 -22.856 1.00 20.42 99 ALA A CA 1
ATOM 474 C C . ALA A 1 99 ? -11.887 10.064 -21.972 1.00 19.88 99 ALA A C 1
ATOM 475 O O . ALA A 1 99 ? -11.578 10.474 -20.858 1.00 19.34 99 ALA A O 1
ATOM 477 N N . ALA A 1 100 ? -11.463 8.901 -22.462 1.00 19.31 100 ALA A N 1
ATOM 478 C CA . ALA A 1 100 ? -10.609 8.018 -21.678 1.00 18.97 100 ALA A CA 1
ATOM 479 C C . ALA A 1 100 ? -9.203 8.591 -21.497 1.00 19.20 100 ALA A C 1
ATOM 480 O O . ALA A 1 100 ? -8.631 8.512 -20.417 1.00 18.85 100 ALA A O 1
ATOM 482 N N . PHE A 1 101 ? -8.657 9.183 -22.546 1.00 19.77 101 PHE A N 1
ATOM 483 C CA . PHE A 1 101 ? -7.227 9.457 -22.582 1.00 20.68 101 PHE A CA 1
ATOM 484 C C . PHE A 1 101 ? -6.807 10.882 -22.900 1.00 20.55 101 PHE A C 1
ATOM 485 O O . PHE A 1 101 ? -5.621 11.157 -22.904 1.00 20.77 101 PHE A O 1
ATOM 493 N N . GLY A 1 102 ? -7.753 11.775 -23.188 1.00 20.65 102 GLY A N 1
ATOM 494 C CA . GLY A 1 102 ? -7.444 13.199 -23.397 1.00 20.23 102 GLY A CA 1
ATOM 495 C C . GLY A 1 102 ? -7.486 13.646 -24.843 1.00 20.04 102 GLY A C 1
ATOM 496 O O . GLY A 1 102 ? -7.831 14.785 -25.131 1.00 20.04 102 GLY A O 1
ATOM 497 N N . GLY A 1 103 ? -7.147 12.748 -25.765 1.00 19.88 103 GLY A N 1
ATOM 498 C CA . GLY A 1 103 ? -7.135 13.075 -27.192 1.00 19.40 103 GLY A CA 1
ATOM 499 C C . GLY A 1 103 ? -6.653 11.900 -28.014 1.00 19.21 103 GLY A C 1
ATOM 500 O O . GLY A 1 103 ? -6.684 10.769 -27.553 1.00 19.51 103 GLY A O 1
ATOM 501 N N . VAL A 1 104 ? -6.197 12.166 -29.230 1.00 18.92 104 VAL A N 1
ATOM 502 C CA . VAL A 1 104 ? -5.814 11.106 -30.165 1.00 18.69 104 VAL A CA 1
ATOM 503 C C . VAL A 1 104 ? -4.567 11.504 -30.964 1.00 18.50 104 VAL A C 1
ATOM 504 O O . VAL A 1 104 ? -4.578 12.533 -31.635 1.00 19.05 104 VAL A O 1
ATOM 508 N N . ASP A 1 105 ? -3.518 10.682 -30.893 1.00 17.76 105 ASP A N 1
ATOM 509 C CA . ASP A 1 105 ? -2.271 10.912 -31.629 1.00 17.24 105 ASP A CA 1
ATOM 510 C C . ASP A 1 105 ? -2.053 9.936 -32.790 1.00 16.55 105 ASP A C 1
ATOM 511 O O . ASP A 1 105 ? -1.447 10.301 -33.790 1.00 16.35 105 ASP A O 1
ATOM 516 N N . LYS A 1 106 ? -2.522 8.699 -32.631 1.00 15.95 106 LYS A N 1
ATOM 517 C CA . LYS A 1 106 ? -2.235 7.618 -33.561 1.00 15.33 106 LYS A CA 1
ATOM 518 C C . LYS A 1 106 ? -3.505 6.813 -33.868 1.00 15.41 106 LYS A C 1
ATOM 519 O O . LYS A 1 106 ? -4.359 6.629 -33.011 1.00 14.61 106 LYS A O 1
ATOM 525 N N . LEU A 1 107 ? -3.610 6.340 -35.106 1.00 15.71 107 LEU A N 1
ATOM 526 C CA . LEU A 1 107 ? -4.727 5.539 -35.553 1.00 15.70 107 LEU A CA 1
ATOM 527 C C . LEU A 1 107 ? -4.214 4.399 -36.416 1.00 16.47 107 LEU A C 1
ATOM 528 O O . LEU A 1 107 ? -3.403 4.610 -37.328 1.00 16.92 107 LEU A O 1
ATOM 533 N N . VAL A 1 108 ? -4.717 3.199 -36.149 1.00 16.92 108 VAL A N 1
ATOM 534 C CA . VAL A 1 108 ? -4.390 2.024 -36.931 1.00 17.11 108 VAL A CA 1
ATOM 535 C C . VAL A 1 108 ? -5.707 1.404 -37.336 1.00 17.92 108 VAL A C 1
ATOM 536 O O . VAL A 1 108 ? -6.388 0.814 -36.496 1.00 18.08 108 VAL A O 1
ATOM 540 N N . ALA A 1 109 ? -6.084 1.585 -38.605 1.00 18.67 109 ALA A N 1
ATOM 541 C CA . ALA A 1 109 ? -7.340 1.048 -39.138 1.00 19.30 109 ALA A CA 1
ATOM 542 C C . ALA A 1 109 ? -7.081 -0.330 -39.681 1.00 19.95 109 ALA A C 1
ATOM 543 O O . ALA A 1 109 ? -6.611 -0.483 -40.805 1.00 19.94 109 ALA A O 1
ATOM 545 N N . ASN A 1 110 ? -7.378 -1.332 -38.865 1.00 21.34 110 ASN A N 1
ATOM 546 C CA . ASN A 1 110 ? -7.163 -2.728 -39.219 1.00 22.23 110 ASN A CA 1
ATOM 547 C C . ASN A 1 110 ? -8.473 -3.519 -39.347 1.00 22.63 110 ASN A C 1
ATOM 548 O O . ASN A 1 110 ? -8.475 -4.619 -39.880 1.00 22.94 110 ASN A O 1
ATOM 553 N N . ALA A 1 111 ? -9.591 -2.965 -38.896 1.00 23.27 111 ALA A N 1
ATOM 554 C CA . ALA A 1 111 ? -10.883 -3.661 -39.047 1.00 23.48 111 ALA A CA 1
ATOM 555 C C . ALA A 1 111 ? -11.121 -4.056 -40.510 1.00 23.48 111 ALA A C 1
ATOM 556 O O . ALA A 1 111 ? -10.894 -3.265 -41.407 1.00 23.65 111 ALA A O 1
ATOM 558 N N . GLY A 1 112 ? -11.571 -5.281 -40.749 1.00 23.73 112 GLY A N 1
ATOM 559 C CA . GLY A 1 112 ? -11.904 -5.723 -42.106 1.00 23.47 112 GLY A CA 1
ATOM 560 C C . GLY A 1 112 ? -12.645 -7.054 -42.163 1.00 23.36 112 GLY A C 1
ATOM 561 O O . GLY A 1 112 ? -12.799 -7.740 -41.165 1.00 22.80 112 GLY A O 1
ATOM 562 N N . VAL A 1 113 ? -13.130 -7.394 -43.349 1.00 23.63 113 VAL A N 1
ATOM 563 C CA . VAL A 1 113 ? -13.678 -8.715 -43.623 1.00 23.59 113 VAL A CA 1
ATOM 564 C C . VAL A 1 113 ? -13.100 -9.206 -44.938 1.00 23.92 113 VAL A C 1
ATOM 565 O O . VAL A 1 113 ? -12.720 -8.410 -45.801 1.00 23.61 113 VAL A O 1
ATOM 569 N N . VAL A 1 114 ? -13.014 -10.523 -45.060 1.00 24.17 114 VAL A N 1
ATOM 570 C CA . VAL A 1 114 ? -12.650 -11.173 -46.301 1.00 24.28 114 VAL A CA 1
ATOM 571 C C . VAL A 1 114 ? -13.903 -11.718 -46.966 1.00 24.54 114 VAL A C 1
ATOM 572 O O . VAL A 1 114 ? -14.857 -12.103 -46.293 1.00 24.91 114 VAL A O 1
ATOM 576 N N . HIS A 1 115 ? -13.897 -11.745 -48.292 1.00 24.75 115 HIS A N 1
ATOM 577 C CA . HIS A 1 115 ? -14.943 -12.415 -49.049 1.00 24.67 115 HIS A CA 1
ATOM 578 C C . HIS A 1 115 ? -14.310 -13.083 -50.254 1.00 24.50 115 HIS A C 1
ATOM 579 O O . HIS A 1 115 ? -13.426 -12.526 -50.899 1.00 24.31 115 HIS A O 1
ATOM 586 N N . LEU A 1 116 ? -14.758 -14.299 -50.523 1.00 24.62 116 LEU A N 1
ATOM 587 C CA . LEU A 1 116 ? -14.303 -15.068 -51.668 1.00 24.73 116 LEU A CA 1
ATOM 588 C C . LEU A 1 116 ? -15.474 -15.388 -52.574 1.00 24.32 116 LEU A C 1
ATOM 589 O O . LEU A 1 116 ? -16.480 -15.939 -52.147 1.00 24.08 116 LEU A O 1
ATOM 594 N N . ALA A 1 117 ? -15.335 -15.002 -53.832 1.00 24.31 117 ALA A N 1
ATOM 595 C CA . ALA A 1 117 ? -16.288 -15.331 -54.878 1.00 23.87 117 ALA A CA 1
ATOM 596 C C . ALA A 1 117 ? -15.647 -14.796 -56.131 1.00 23.93 117 ALA A C 1
ATOM 597 O O . ALA A 1 117 ? -14.923 -13.792 -56.078 1.00 24.41 117 ALA A O 1
ATOM 599 N N . SER A 1 118 ? -15.901 -15.452 -57.254 1.00 23.73 118 SER A N 1
ATOM 600 C CA . SER A 1 118 ? -15.396 -14.976 -58.526 1.00 23.36 118 SER A CA 1
ATOM 601 C C . SER A 1 118 ? -16.036 -13.624 -58.833 1.00 23.70 118 SER A C 1
ATOM 602 O O . SER A 1 118 ? -17.061 -13.253 -58.248 1.00 24.11 118 SER A O 1
ATOM 605 N N . LEU A 1 119 ? -15.413 -12.888 -59.742 1.00 23.61 119 LEU A N 1
ATOM 606 C CA . LEU A 1 119 ? -15.928 -11.602 -60.191 1.00 23.65 119 LEU A CA 1
ATOM 607 C C . LEU A 1 119 ? -17.371 -11.729 -60.705 1.00 23.78 119 LEU A C 1
ATOM 608 O O . LEU A 1 119 ? -18.221 -10.901 -60.369 1.00 23.92 119 LEU A O 1
ATOM 613 N N . ILE A 1 120 ? -17.645 -12.760 -61.514 1.00 23.97 120 ILE A N 1
ATOM 614 C CA . ILE A 1 120 ? -18.983 -12.919 -62.135 1.00 24.08 120 ILE A CA 1
ATOM 615 C C . ILE A 1 120 ? -20.069 -13.523 -61.215 1.00 23.50 120 ILE A C 1
ATOM 616 O O . ILE A 1 120 ? -21.256 -13.340 -61.461 1.00 23.11 120 ILE A O 1
ATOM 621 N N . ASP A 1 121 ? -19.659 -14.221 -60.156 1.00 23.37 121 ASP A N 1
ATOM 622 C CA . ASP A 1 121 ? -20.597 -14.786 -59.171 1.00 23.32 121 ASP A CA 1
ATOM 623 C C . ASP A 1 121 ? -20.767 -13.886 -57.916 1.00 22.62 121 ASP A C 1
ATOM 624 O O . ASP A 1 121 ? -21.549 -14.203 -57.021 1.00 22.82 121 ASP A O 1
ATOM 629 N N . THR A 1 122 ? -20.048 -12.773 -57.837 1.00 21.52 122 THR A N 1
ATOM 630 C CA . THR A 1 122 ? -20.193 -11.901 -56.682 1.00 20.68 122 THR A CA 1
ATOM 631 C C . THR A 1 122 ? -21.512 -11.159 -56.799 1.00 20.36 122 THR A C 1
ATOM 632 O O . THR A 1 122 ? -21.935 -10.800 -57.894 1.00 19.11 122 THR A O 1
ATOM 636 N N . THR A 1 123 ? -22.166 -10.964 -55.653 1.00 20.23 123 THR A N 1
ATOM 637 C CA . THR A 1 123 ? -23.486 -10.345 -55.606 1.00 20.11 123 THR A CA 1
ATOM 638 C C . THR A 1 123 ? -23.312 -8.909 -55.158 1.00 20.13 123 THR A C 1
ATOM 639 O O . THR A 1 123 ? -22.302 -8.573 -54.548 1.00 20.76 123 THR A O 1
ATOM 643 N N . VAL A 1 124 ? -24.267 -8.052 -55.487 1.00 20.35 124 VAL A N 1
ATOM 644 C CA . VAL A 1 124 ? -24.195 -6.635 -55.088 1.00 20.53 124 VAL A CA 1
ATOM 645 C C . VAL A 1 124 ? -24.141 -6.455 -53.566 1.00 20.84 124 VAL A C 1
ATOM 646 O O . VAL A 1 124 ? -23.412 -5.595 -53.057 1.00 20.97 124 VAL A O 1
ATOM 650 N N . GLU A 1 125 ? -24.904 -7.279 -52.857 1.00 21.20 125 GLU A N 1
ATOM 651 C CA . GLU A 1 125 ? -24.963 -7.260 -51.405 1.00 21.72 125 GLU A CA 1
ATOM 652 C C . GLU A 1 125 ? -23.582 -7.545 -50.758 1.00 21.20 125 GLU A C 1
ATOM 653 O O . GLU A 1 125 ? -23.164 -6.837 -49.846 1.00 20.83 125 GLU A O 1
ATOM 659 N N . ASP A 1 126 ? -22.872 -8.560 -51.238 1.00 20.75 126 ASP A N 1
ATOM 660 C CA . ASP A 1 126 ? -21.560 -8.895 -50.677 1.00 20.88 126 ASP A CA 1
ATOM 661 C C . ASP A 1 126 ? -20.501 -7.838 -51.026 1.00 20.99 126 ASP A C 1
ATOM 662 O O . ASP A 1 126 ? -19.622 -7.543 -50.212 1.00 20.71 126 ASP A O 1
ATOM 667 N N . PHE A 1 127 ? -20.587 -7.294 -52.242 1.00 20.84 127 PHE A N 1
ATOM 668 C CA . PHE A 1 127 ? -19.741 -6.202 -52.666 1.00 20.68 127 PHE A CA 1
ATOM 669 C C . PHE A 1 127 ? -19.981 -5.003 -51.754 1.00 21.02 127 PHE A C 1
ATOM 670 O O . PHE A 1 127 ? -19.029 -4.462 -51.191 1.00 21.50 127 PHE A O 1
ATOM 678 N N . ASP A 1 128 ? -21.240 -4.597 -51.597 1.00 21.21 128 ASP A N 1
ATOM 679 C CA . ASP A 1 128 ? -21.585 -3.411 -50.774 1.00 21.38 128 ASP A CA 1
ATOM 680 C C . ASP A 1 128 ? -21.052 -3.507 -49.339 1.00 21.14 128 ASP A C 1
ATOM 681 O O . ASP A 1 128 ? -20.553 -2.519 -48.790 1.00 20.90 128 ASP A O 1
ATOM 686 N N . ARG A 1 129 ? -21.183 -4.697 -48.751 1.00 20.85 129 ARG A N 1
ATOM 687 C CA . ARG A 1 129 ? -20.805 -4.964 -47.366 1.00 21.05 129 ARG A CA 1
ATOM 688 C C . ARG A 1 129 ? -19.275 -4.968 -47.205 1.00 20.50 129 ARG A C 1
ATOM 689 O O . ARG A 1 129 ? -18.741 -4.406 -46.253 1.00 20.02 129 ARG A O 1
ATOM 697 N N . VAL A 1 130 ? -18.578 -5.602 -48.143 1.00 19.92 130 VAL A N 1
ATOM 698 C CA . VAL A 1 130 ? -17.135 -5.583 -48.135 1.00 19.36 130 VAL A CA 1
ATOM 699 C C . VAL A 1 130 ? -16.606 -4.150 -48.301 1.00 19.24 130 VAL A C 1
ATOM 700 O O . VAL A 1 130 ? -15.698 -3.740 -47.575 1.00 18.91 130 VAL A O 1
ATOM 704 N N . ILE A 1 131 ? -17.171 -3.380 -49.231 1.00 19.02 131 ILE A N 1
ATOM 705 C CA . ILE A 1 131 ? -16.746 -1.978 -49.375 1.00 18.65 131 ILE A CA 1
ATOM 706 C C . ILE A 1 131 ? -17.058 -1.181 -48.115 1.00 18.34 131 ILE A C 1
ATOM 707 O O . ILE A 1 131 ? -16.187 -0.520 -47.585 1.00 18.48 131 ILE A O 1
ATOM 712 N N . ALA A 1 132 ? -18.293 -1.266 -47.639 1.00 18.18 132 ALA A N 1
ATOM 713 C CA . ALA A 1 132 ? -18.723 -0.569 -46.425 1.00 18.26 132 ALA A CA 1
ATOM 714 C C . ALA A 1 132 ? -17.756 -0.756 -45.259 1.00 18.09 132 ALA A C 1
ATOM 715 O O . ALA A 1 132 ? -17.298 0.198 -44.655 1.00 18.43 132 ALA A O 1
ATOM 717 N N . ILE A 1 133 ? -17.443 -2.000 -44.955 1.00 18.37 133 ILE A N 1
ATOM 718 C CA . ILE A 1 133 ? -16.599 -2.321 -43.818 1.00 18.38 133 ILE A CA 1
ATOM 719 C C . ILE A 1 133 ? -15.156 -1.922 -44.119 1.00 18.38 133 ILE A C 1
ATOM 720 O O . ILE A 1 133 ? -14.564 -1.142 -43.387 1.00 18.51 133 ILE A O 1
ATOM 725 N N . ASN A 1 134 ? -14.602 -2.426 -45.218 1.00 18.22 134 ASN A N 1
ATOM 726 C CA . ASN A 1 134 ? -13.168 -2.265 -45.482 1.00 17.93 134 ASN A CA 1
ATOM 727 C C . ASN A 1 134 ? -12.729 -0.859 -45.863 1.00 17.62 134 ASN A C 1
ATOM 728 O O . ASN A 1 134 ? -11.808 -0.307 -45.240 1.00 18.15 134 ASN A O 1
ATOM 733 N N . LEU A 1 135 ? -13.358 -0.303 -46.894 1.00 16.73 135 LEU A N 1
ATOM 734 C CA . LEU A 1 135 ? -12.877 0.923 -47.524 1.00 16.23 135 LEU A CA 1
ATOM 735 C C . LEU A 1 135 ? -13.555 2.091 -46.880 1.00 16.25 135 LEU A C 1
ATOM 736 O O . LEU A 1 135 ? -12.877 2.998 -46.383 1.00 16.76 135 LEU A O 1
ATOM 741 N N . ARG A 1 136 ? -14.888 2.086 -46.889 1.00 15.83 136 ARG A N 1
ATOM 742 C CA . ARG A 1 136 ? -15.643 3.180 -46.264 1.00 15.78 136 ARG A CA 1
ATOM 743 C C . ARG A 1 136 ? -15.290 3.312 -44.789 1.00 15.38 136 ARG A C 1
ATOM 744 O O . ARG A 1 136 ? -15.087 4.411 -44.276 1.00 15.06 136 ARG A O 1
ATOM 752 N N . GLY A 1 137 ? -15.207 2.178 -44.114 1.00 15.46 137 GLY A N 1
ATOM 753 C CA . GLY A 1 137 ? -14.904 2.175 -42.696 1.00 15.38 137 GLY A CA 1
ATOM 754 C C . GLY A 1 137 ? -13.552 2.774 -42.421 1.00 15.20 137 GLY A C 1
ATOM 755 O O . GLY A 1 137 ? -13.413 3.582 -41.514 1.00 15.75 137 GLY A O 1
ATOM 756 N N . ALA A 1 138 ? -12.555 2.374 -43.203 1.00 15.04 138 ALA A N 1
ATOM 757 C CA . ALA A 1 138 ? -11.194 2.900 -43.048 1.00 14.79 138 ALA A CA 1
ATOM 758 C C . ALA A 1 138 ? -11.173 4.410 -43.288 1.00 14.91 138 ALA A C 1
ATOM 759 O O . ALA A 1 138 ? -10.504 5.143 -42.564 1.00 15.07 138 ALA A O 1
ATOM 761 N N . TRP A 1 139 ? -11.907 4.867 -44.305 1.00 14.71 139 TRP A N 1
ATOM 762 C CA . TRP A 1 139 ? -12.020 6.292 -44.570 1.00 14.85 139 TRP A CA 1
ATOM 763 C C . TRP A 1 139 ? -12.685 7.020 -43.397 1.00 15.04 139 TRP A C 1
ATOM 764 O O . TRP A 1 139 ? -12.129 7.984 -42.879 1.00 14.90 139 TRP A O 1
ATOM 775 N N . LEU A 1 140 ? -13.857 6.551 -42.975 1.00 15.06 140 LEU A N 1
ATOM 776 C CA . LEU A 1 140 ? -14.577 7.197 -41.891 1.00 15.37 140 LEU A CA 1
ATOM 777 C C . LEU A 1 140 ? -13.712 7.309 -40.640 1.00 16.12 140 LEU A C 1
ATOM 778 O O . LEU A 1 140 ? -13.788 8.298 -39.911 1.00 16.27 140 LEU A O 1
ATOM 783 N N . CYS A 1 141 ? -12.890 6.301 -40.380 1.00 16.89 141 CYS A N 1
ATOM 784 C CA . CYS A 1 141 ? -12.031 6.331 -39.204 1.00 17.58 141 CYS A CA 1
ATOM 785 C C . CYS A 1 141 ? -11.040 7.491 -39.267 1.00 17.30 141 CYS A C 1
ATOM 786 O O . CYS A 1 141 ? -10.742 8.116 -38.246 1.00 17.72 141 CYS A O 1
ATOM 789 N N . THR A 1 142 ? -10.532 7.763 -40.466 1.00 16.71 142 THR A N 1
ATOM 790 C CA . THR A 1 142 ? -9.619 8.872 -40.687 1.00 15.87 142 THR A CA 1
ATOM 791 C C . THR A 1 142 ? -10.387 10.171 -40.630 1.00 15.38 142 THR A C 1
ATOM 792 O O . THR A 1 142 ? -9.917 11.134 -40.033 1.00 14.91 142 THR A O 1
ATOM 796 N N . LYS A 1 143 ? -11.585 10.181 -41.223 1.00 15.21 143 LYS A N 1
ATOM 797 C CA . LYS A 1 143 ? -12.416 11.378 -41.295 1.00 14.85 143 LYS A CA 1
ATOM 798 C C . LYS A 1 143 ? -12.592 11.987 -39.921 1.00 15.32 143 LYS A C 1
ATOM 799 O O . LYS A 1 143 ? -12.540 13.208 -39.773 1.00 15.47 143 LYS A O 1
ATOM 805 N N . HIS A 1 144 ? -12.794 11.137 -38.917 1.00 15.69 144 HIS A N 1
ATOM 806 C CA . HIS A 1 144 ? -13.152 11.613 -37.580 1.00 16.09 144 HIS A CA 1
ATOM 807 C C . HIS A 1 144 ? -12.008 11.635 -36.587 1.00 16.30 144 HIS A C 1
ATOM 808 O O . HIS A 1 144 ? -12.014 12.446 -35.665 1.00 16.34 144 HIS A O 1
ATOM 815 N N . ALA A 1 145 ? -11.016 10.771 -36.789 1.00 16.61 145 ALA A N 1
ATOM 816 C CA . ALA A 1 145 ? -9.816 10.783 -35.960 1.00 16.64 145 ALA A CA 1
ATOM 817 C C . ALA A 1 145 ? -8.949 12.008 -36.276 1.00 17.07 145 ALA A C 1
ATOM 818 O O . ALA A 1 145 ? -8.358 12.604 -35.375 1.00 17.44 145 ALA A O 1
ATOM 820 N N . ALA A 1 146 ? -8.874 12.378 -37.553 1.00 17.08 146 ALA A N 1
ATOM 821 C CA . ALA A 1 146 ? -7.972 13.439 -37.991 1.00 17.26 146 ALA A CA 1
ATOM 822 C C . ALA A 1 146 ? -8.205 14.809 -37.312 1.00 17.51 146 ALA A C 1
ATOM 823 O O . ALA A 1 146 ? -7.250 15.462 -36.915 1.00 17.73 146 ALA A O 1
ATOM 825 N N . PRO A 1 147 ? -9.462 15.251 -37.180 1.00 17.84 147 PRO A N 1
ATOM 826 C CA . PRO A 1 147 ? -9.688 16.502 -36.473 1.00 18.30 147 PRO A CA 1
ATOM 827 C C . PRO A 1 147 ? -9.121 16.517 -35.057 1.00 18.56 147 PRO A C 1
ATOM 828 O O . PRO A 1 147 ? -8.677 17.561 -34.582 1.00 18.63 147 PRO A O 1
ATOM 832 N N . ARG A 1 148 ? -9.140 15.360 -34.404 1.00 18.91 148 ARG A N 1
ATOM 833 C CA . ARG A 1 148 ? -8.538 15.203 -33.091 1.00 19.10 148 ARG A CA 1
ATOM 834 C C . ARG A 1 148 ? -7.015 15.246 -33.169 1.00 19.28 148 ARG A C 1
ATOM 835 O O . ARG A 1 148 ? -6.357 15.801 -32.297 1.00 19.53 148 ARG A O 1
ATOM 843 N N . MET A 1 149 ? -6.446 14.679 -34.220 1.00 19.64 149 MET A N 1
ATOM 844 C CA . MET A 1 149 ? -5.008 14.789 -34.404 1.00 19.88 149 MET A CA 1
ATOM 845 C C . MET A 1 149 ? -4.611 16.235 -34.665 1.00 20.12 149 MET A C 1
ATOM 846 O O . MET A 1 149 ? -3.577 16.688 -34.170 1.00 19.40 149 MET A O 1
ATOM 851 N N . ILE A 1 150 ? -5.441 16.970 -35.408 1.00 20.52 150 ILE A N 1
ATOM 852 C CA . ILE A 1 150 ? -5.163 18.381 -35.646 1.00 21.04 150 ILE A CA 1
ATOM 853 C C . ILE A 1 150 ? -5.119 19.118 -34.311 1.00 21.65 150 ILE A C 1
ATOM 854 O O . ILE A 1 150 ? -4.149 19.802 -34.026 1.00 21.83 150 ILE A O 1
ATOM 859 N N . GLU A 1 151 ? -6.122 18.910 -33.461 1.00 22.24 151 GLU A N 1
ATOM 860 C CA . GLU A 1 151 ? -6.139 19.523 -32.120 1.00 22.87 151 GLU A CA 1
ATOM 861 C C . GLU A 1 151 ? -4.872 19.257 -31.273 1.00 22.77 151 GLU A C 1
ATOM 862 O O . GLU A 1 151 ? -4.613 19.993 -30.321 1.00 23.26 151 GLU A O 1
ATOM 868 N N . ARG A 1 152 ? -4.107 18.211 -31.594 1.00 22.53 152 ARG A N 1
ATOM 869 C CA . ARG A 1 152 ? -2.865 17.861 -30.850 1.00 22.11 152 ARG A CA 1
ATOM 870 C C . ARG A 1 152 ? -1.562 18.373 -31.482 1.00 21.60 152 ARG A C 1
ATOM 871 O O . ARG A 1 152 ? -0.484 18.191 -30.904 1.00 21.52 152 ARG A O 1
ATOM 879 N N . GLY A 1 153 ? -1.650 18.986 -32.664 1.00 20.72 153 GLY A N 1
ATOM 880 C CA . GLY A 1 153 ? -0.465 19.458 -33.385 1.00 20.15 153 GLY A CA 1
ATOM 881 C C . GLY A 1 153 ? 0.033 18.499 -34.452 1.00 19.69 153 GLY A C 1
ATOM 882 O O . GLY A 1 153 ? 1.005 18.802 -35.147 1.00 19.94 153 GLY A O 1
ATOM 883 N N . GLY A 1 154 ? -0.625 17.343 -34.569 1.00 18.75 154 GLY A N 1
ATOM 884 C CA . GLY A 1 154 ? -0.360 16.372 -35.625 1.00 18.05 154 GLY A CA 1
ATOM 885 C C . GLY A 1 154 ? -0.601 14.933 -35.174 1.00 17.43 154 GLY A C 1
ATOM 886 O O . GLY A 1 154 ? -1.095 14.670 -34.069 1.00 16.69 154 GLY A O 1
ATOM 887 N N . GLY A 1 155 ? -0.242 13.992 -36.038 1.00 16.70 155 GLY A N 1
ATOM 888 C CA . GLY A 1 155 ? -0.420 12.582 -35.730 1.00 16.29 155 GLY A CA 1
ATOM 889 C C . GLY A 1 155 ? -0.002 11.682 -36.870 1.00 16.10 155 GLY A C 1
ATOM 890 O O . GLY A 1 155 ? 0.656 12.117 -37.825 1.00 16.09 155 GLY A O 1
ATOM 891 N N . ALA A 1 156 ? -0.376 10.413 -36.767 1.00 15.62 156 ALA A N 1
ATOM 892 C CA . ALA A 1 156 ? 0.063 9.418 -37.730 1.00 15.02 156 ALA A CA 1
ATOM 893 C C . ALA A 1 156 ? -0.970 8.300 -37.872 1.00 14.68 156 ALA A C 1
ATOM 894 O O . ALA A 1 156 ? -1.534 7.824 -36.889 1.00 14.76 156 ALA A O 1
ATOM 896 N N . ILE A 1 157 ? -1.196 7.885 -39.111 1.00 14.35 157 ILE A N 1
ATOM 897 C CA . ILE A 1 157 ? -2.186 6.885 -39.444 1.00 13.85 157 ILE A CA 1
ATOM 898 C C . ILE A 1 157 ? -1.475 5.783 -40.194 1.00 13.97 157 ILE A C 1
ATOM 899 O O . ILE A 1 157 ? -0.591 6.052 -41.018 1.00 13.44 157 ILE A O 1
ATOM 904 N N . VAL A 1 158 ? -1.837 4.539 -39.888 1.00 14.34 158 VAL A N 1
ATOM 905 C CA . VAL A 1 158 ? -1.428 3.393 -40.697 1.00 14.72 158 VAL A CA 1
ATOM 906 C C . VAL A 1 158 ? -2.687 2.626 -41.102 1.00 14.74 158 VAL A C 1
ATOM 907 O O . VAL A 1 158 ? -3.383 2.114 -40.244 1.00 15.24 158 VAL A O 1
ATOM 911 N N . ASN A 1 159 ? -3.003 2.588 -42.391 1.00 15.07 159 ASN A N 1
ATOM 912 C CA . ASN A 1 159 ? -4.163 1.839 -42.874 1.00 15.26 159 ASN A CA 1
ATOM 913 C C . ASN A 1 159 ? -3.707 0.459 -43.288 1.00 15.95 159 ASN A C 1
ATOM 914 O O . ASN A 1 159 ? -2.701 0.317 -43.988 1.00 15.87 159 ASN A O 1
ATOM 919 N N . LEU A 1 160 ? -4.422 -0.569 -42.845 1.00 16.82 160 LEU A N 1
ATOM 920 C CA . LEU A 1 160 ? -4.022 -1.937 -43.170 1.00 17.42 160 LEU A CA 1
ATOM 921 C C . LEU A 1 160 ? -4.762 -2.409 -44.388 1.00 17.88 160 LEU A C 1
ATOM 922 O O . LEU A 1 160 ? -5.994 -2.480 -44.376 1.00 18.62 160 LEU A O 1
ATOM 927 N N . SER A 1 161 ? -4.014 -2.725 -45.440 1.00 18.02 161 SER A N 1
ATOM 928 C CA . SER A 1 161 ? -4.604 -3.229 -46.672 1.00 17.87 161 SER A CA 1
ATOM 929 C C . SER A 1 161 ? -4.098 -4.655 -46.876 1.00 17.71 161 SER A C 1
ATOM 930 O O . SER A 1 161 ? -4.060 -5.424 -45.917 1.00 18.08 161 SER A O 1
ATOM 933 N N . SER A 1 162 ? -3.721 -5.012 -48.100 1.00 17.33 162 SER A N 1
ATOM 934 C CA . SER A 1 162 ? -3.360 -6.384 -48.413 1.00 17.28 162 SER A CA 1
ATOM 935 C C . SER A 1 162 ? -2.617 -6.391 -49.723 1.00 16.98 162 SER A C 1
ATOM 936 O O . SER A 1 162 ? -2.852 -5.523 -50.553 1.00 17.05 162 SER A O 1
ATOM 939 N N . LEU A 1 163 ? -1.729 -7.364 -49.923 1.00 16.68 163 LEU A N 1
ATOM 940 C CA . LEU A 1 163 ? -1.095 -7.530 -51.239 1.00 16.51 163 LEU A CA 1
ATOM 941 C C . LEU A 1 163 ? -2.147 -7.768 -52.311 1.00 16.56 163 LEU A C 1
ATOM 942 O O . LEU A 1 163 ? -1.944 -7.418 -53.484 1.00 16.65 163 LEU A O 1
ATOM 947 N N . ALA A 1 164 ? -3.284 -8.332 -51.893 1.00 16.36 164 ALA A N 1
ATOM 948 C CA . ALA A 1 164 ? -4.407 -8.582 -52.779 1.00 16.61 164 ALA A CA 1
ATOM 949 C C . ALA A 1 164 ? -5.079 -7.310 -53.276 1.00 16.89 164 ALA A C 1
ATOM 950 O O . ALA A 1 164 ? -5.965 -7.376 -54.137 1.00 16.78 164 ALA A O 1
ATOM 952 N N . GLY A 1 165 ? -4.670 -6.161 -52.727 1.00 17.59 165 GLY A N 1
ATOM 953 C CA . GLY A 1 165 ? -5.176 -4.849 -53.158 1.00 18.11 165 GLY A CA 1
ATOM 954 C C . GLY A 1 165 ? -4.368 -4.256 -54.293 1.00 18.45 165 GLY A C 1
ATOM 955 O O . GLY A 1 165 ? -4.699 -3.200 -54.828 1.00 18.05 165 GLY A O 1
ATOM 956 N N . GLN A 1 166 ? -3.297 -4.954 -54.655 1.00 19.13 166 GLN A N 1
ATOM 957 C CA . GLN A 1 166 ? -2.354 -4.482 -55.659 1.00 19.27 166 GLN A CA 1
ATOM 958 C C . GLN A 1 166 ? -2.043 -5.527 -56.730 1.00 19.07 166 GLN A C 1
ATOM 959 O O . GLN A 1 166 ? -1.756 -5.177 -57.863 1.00 19.27 166 GLN A O 1
ATOM 965 N N . VAL A 1 167 ? -2.039 -6.797 -56.342 1.00 18.78 167 VAL A N 1
ATOM 966 C CA . VAL A 1 167 ? -1.841 -7.907 -57.254 1.00 18.42 167 VAL A CA 1
ATOM 967 C C . VAL A 1 167 ? -3.072 -8.786 -57.177 1.00 18.21 167 VAL A C 1
ATOM 968 O O . VAL A 1 167 ? -3.532 -9.104 -56.083 1.00 19.24 167 VAL A O 1
ATOM 972 N N . ALA A 1 168 ? -3.619 -9.197 -58.304 1.00 17.30 168 ALA A N 1
ATOM 973 C CA . ALA A 1 168 ? -4.852 -9.954 -58.238 1.00 17.19 168 ALA A CA 1
ATOM 974 C C . ALA A 1 168 ? -4.625 -11.367 -57.674 1.00 16.97 168 ALA A C 1
ATOM 975 O O . ALA A 1 168 ? -3.762 -12.100 -58.135 1.00 16.99 168 ALA A O 1
ATOM 977 N N . VAL A 1 169 ? -5.366 -11.711 -56.624 1.00 16.80 169 VAL A N 1
ATOM 978 C CA . VAL A 1 169 ? -5.530 -13.110 -56.215 1.00 16.57 169 VAL A CA 1
ATOM 979 C C . VAL A 1 169 ? -6.944 -13.518 -56.628 1.00 16.23 169 VAL A C 1
ATOM 980 O O . VAL A 1 169 ? -7.890 -12.842 -56.310 1.00 16.01 169 VAL A O 1
ATOM 984 N N . GLY A 1 170 ? -7.076 -14.610 -57.366 1.00 16.65 170 GLY A N 1
ATOM 985 C CA . GLY A 1 170 ? -8.381 -15.029 -57.888 1.00 16.96 170 GLY A CA 1
ATOM 986 C C . GLY A 1 170 ? -9.307 -15.370 -56.739 1.00 17.29 170 GLY A C 1
ATOM 987 O O . GLY A 1 170 ? -8.868 -15.928 -55.735 1.00 17.74 170 GLY A O 1
ATOM 988 N N . GLY A 1 171 ? -10.581 -15.025 -56.883 1.00 17.40 171 GLY A N 1
ATOM 989 C CA . GLY A 1 171 ? -11.549 -15.174 -55.810 1.00 17.55 171 GLY A CA 1
ATOM 990 C C . GLY A 1 171 ? -11.779 -13.907 -54.988 1.00 17.86 171 GLY A C 1
ATOM 991 O O . GLY A 1 171 ? -12.852 -13.743 -54.385 1.00 17.75 171 GLY A O 1
ATOM 992 N N . THR A 1 172 ? -10.806 -12.993 -54.971 1.00 17.50 172 THR A N 1
ATOM 993 C CA . THR A 1 172 ? -10.829 -11.904 -53.994 1.00 17.40 172 THR A CA 1
ATOM 994 C C . THR A 1 172 ? -11.292 -10.554 -54.534 1.00 17.14 172 THR A C 1
ATOM 995 O O . THR A 1 172 ? -10.884 -9.517 -54.021 1.00 17.29 172 THR A O 1
ATOM 999 N N . GLY A 1 173 ? -12.196 -10.577 -55.513 1.00 17.00 173 GLY A N 1
ATOM 1000 C CA . GLY A 1 173 ? -12.622 -9.374 -56.246 1.00 16.37 173 GLY A CA 1
ATOM 1001 C C . GLY A 1 173 ? -13.005 -8.191 -55.377 1.00 16.04 173 GLY A C 1
ATOM 1002 O O . GLY A 1 173 ? -12.244 -7.230 -55.242 1.00 15.91 173 GLY A O 1
ATOM 1003 N N . ALA A 1 174 ? -14.196 -8.249 -54.795 1.00 15.51 174 ALA A N 1
ATOM 1004 C CA . ALA A 1 174 ? -14.673 -7.153 -53.949 1.00 15.22 174 ALA A CA 1
ATOM 1005 C C . ALA A 1 174 ? -13.629 -6.818 -52.855 1.00 14.50 174 ALA A C 1
ATOM 1006 O O . ALA A 1 174 ? -13.314 -5.645 -52.629 1.00 14.13 174 ALA A O 1
ATOM 1008 N N . TYR A 1 175 ? -13.098 -7.846 -52.200 1.00 13.66 175 TYR A N 1
ATOM 1009 C CA . TYR A 1 175 ? -12.016 -7.658 -51.212 1.00 13.52 175 TYR A CA 1
ATOM 1010 C C . TYR A 1 175 ? -10.874 -6.820 -51.809 1.00 13.07 175 TYR A C 1
ATOM 1011 O O . TYR A 1 175 ? -10.581 -5.724 -51.321 1.00 12.93 175 TYR A O 1
ATOM 1020 N N . GLY A 1 176 ? -10.275 -7.329 -52.886 1.00 12.59 176 GLY A N 1
ATOM 1021 C CA . GLY A 1 176 ? -9.183 -6.662 -53.567 1.00 12.76 176 GLY A CA 1
ATOM 1022 C C . GLY A 1 176 ? -9.483 -5.236 -54.009 1.00 13.06 176 GLY A C 1
ATOM 1023 O O . GLY A 1 176 ? -8.671 -4.324 -53.802 1.00 13.38 176 GLY A O 1
ATOM 1024 N N . MET A 1 177 ? -10.647 -5.035 -54.610 1.00 13.22 177 MET A N 1
ATOM 1025 C CA . MET A 1 177 ? -11.060 -3.701 -55.011 1.00 13.41 177 MET A CA 1
ATOM 1026 C C . MET A 1 177 ? -11.089 -2.758 -53.803 1.00 13.53 177 MET A C 1
ATOM 1027 O O . MET A 1 177 ? -10.683 -1.611 -53.922 1.00 13.95 177 MET A O 1
ATOM 1032 N N . SER A 1 178 ? -11.532 -3.246 -52.641 1.00 13.72 178 SER A N 1
ATOM 1033 C CA . SER A 1 178 ? -11.678 -2.396 -51.449 1.00 13.63 178 SER A CA 1
ATOM 1034 C C . SER A 1 178 ? -10.316 -2.096 -50.855 1.00 13.91 178 SER A C 1
ATOM 1035 O O . SER A 1 178 ? -10.061 -0.990 -50.410 1.00 13.49 178 SER A O 1
ATOM 1038 N N . LYS A 1 179 ? -9.449 -3.099 -50.850 1.00 14.55 179 LYS A N 1
ATOM 1039 C CA . LYS A 1 179 ? -8.095 -2.933 -50.368 1.00 14.93 179 LYS A CA 1
ATOM 1040 C C . LYS A 1 179 ? -7.306 -1.972 -51.276 1.00 15.10 179 LYS A C 1
ATOM 1041 O O . LYS A 1 179 ? -6.527 -1.158 -50.777 1.00 14.55 179 LYS A O 1
ATOM 1047 N N . ALA A 1 180 ? -7.545 -2.026 -52.593 1.00 14.87 180 ALA A N 1
ATOM 1048 C CA . ALA A 1 180 ? -6.883 -1.095 -53.515 1.00 14.96 180 ALA A CA 1
ATOM 1049 C C . ALA A 1 180 ? -7.222 0.355 -53.147 1.00 14.97 180 ALA A C 1
ATOM 1050 O O . ALA A 1 180 ? -6.327 1.202 -53.026 1.00 14.88 180 ALA A O 1
ATOM 1052 N N . GLY A 1 181 ? -8.512 0.617 -52.960 1.00 14.68 181 GLY A N 1
ATOM 1053 C CA . GLY A 1 181 ? -8.995 1.920 -52.513 1.00 14.53 181 GLY A CA 1
ATOM 1054 C C . GLY A 1 181 ? -8.381 2.440 -51.218 1.00 14.36 181 GLY A C 1
ATOM 1055 O O . GLY A 1 181 ? -8.248 3.653 -51.034 1.00 14.15 181 GLY A O 1
ATOM 1056 N N . ILE A 1 182 ? -8.014 1.535 -50.314 1.00 14.15 182 ILE A N 1
ATOM 1057 C CA . ILE A 1 182 ? -7.368 1.923 -49.061 1.00 14.11 182 ILE A CA 1
ATOM 1058 C C . ILE A 1 182 ? -5.974 2.449 -49.338 1.00 14.18 182 ILE A C 1
ATOM 1059 O O . ILE A 1 182 ? -5.542 3.416 -48.715 1.00 14.92 182 ILE A O 1
ATOM 1064 N N . ILE A 1 183 ? -5.266 1.795 -50.261 1.00 13.79 183 ILE A N 1
ATOM 1065 C CA . ILE A 1 183 ? -3.946 2.249 -50.694 1.00 13.39 183 ILE A CA 1
ATOM 1066 C C . ILE A 1 183 ? -4.020 3.718 -51.109 1.00 13.07 183 ILE A C 1
ATOM 1067 O O . ILE A 1 183 ? -3.125 4.504 -50.771 1.00 12.69 183 ILE A O 1
ATOM 1072 N N . GLN A 1 184 ? -5.100 4.081 -51.806 1.00 12.86 184 GLN A N 1
ATOM 1073 C CA . GLN A 1 184 ? -5.315 5.461 -52.243 1.00 13.17 184 GLN A CA 1
ATOM 1074 C C . GLN A 1 184 ? -5.796 6.365 -51.109 1.00 12.88 184 GLN A C 1
ATOM 1075 O O . GLN A 1 184 ? -5.517 7.550 -51.117 1.00 13.34 184 GLN A O 1
ATOM 1081 N N . LEU A 1 185 ? -6.520 5.818 -50.144 1.00 12.83 185 LEU A N 1
ATOM 1082 C CA . LEU A 1 185 ? -6.912 6.577 -48.944 1.00 13.08 185 LEU A CA 1
ATOM 1083 C C . LEU A 1 185 ? -5.690 7.230 -48.317 1.00 13.01 185 LEU A C 1
ATOM 1084 O O . LEU A 1 185 ? -5.688 8.423 -48.019 1.00 12.61 185 LEU A O 1
ATOM 1089 N N . SER A 1 186 ? -4.654 6.427 -48.112 1.00 13.05 186 SER A N 1
ATOM 1090 C CA . SER A 1 186 ? -3.463 6.900 -47.453 1.00 13.74 186 SER A CA 1
ATOM 1091 C C . SER A 1 186 ? -2.799 8.039 -48.219 1.00 13.84 186 SER A C 1
ATOM 1092 O O . SER A 1 186 ? -2.289 8.977 -47.587 1.00 13.96 186 SER A O 1
ATOM 1095 N N . ARG A 1 187 ? -2.832 7.992 -49.552 1.00 13.82 187 ARG A N 1
ATOM 1096 C CA . ARG A 1 187 ? -2.193 9.046 -50.352 1.00 14.18 187 ARG A CA 1
ATOM 1097 C C . ARG A 1 187 ? -2.927 10.390 -50.279 1.00 13.68 187 ARG A C 1
ATOM 1098 O O . ARG A 1 187 ? -2.306 11.457 -50.162 1.00 12.74 187 ARG A O 1
ATOM 1106 N N . ILE A 1 188 ? -4.244 10.332 -50.357 1.00 13.52 188 ILE A N 1
ATOM 1107 C CA . ILE A 1 188 ? -5.050 11.534 -50.313 1.00 14.04 188 ILE A CA 1
ATOM 1108 C C . ILE A 1 188 ? -5.031 12.111 -48.905 1.00 14.12 188 ILE A C 1
ATOM 1109 O O . ILE A 1 188 ? -5.074 13.312 -48.738 1.00 14.34 188 ILE A O 1
ATOM 1114 N N . THR A 1 189 ? -4.940 11.250 -47.898 1.00 14.43 189 THR A N 1
ATOM 1115 C CA . THR A 1 189 ? -4.847 11.697 -46.521 1.00 14.54 189 THR A CA 1
ATOM 1116 C C . THR A 1 189 ? -3.543 12.449 -46.309 1.00 15.40 189 THR A C 1
ATOM 1117 O O . THR A 1 189 ? -3.529 13.546 -45.735 1.00 15.46 189 THR A O 1
ATOM 1121 N N . ALA A 1 190 ? -2.454 11.839 -46.764 1.00 15.92 190 ALA A N 1
ATOM 1122 C CA . ALA A 1 190 ? -1.129 12.410 -46.611 1.00 16.63 190 ALA A CA 1
ATOM 1123 C C . ALA A 1 190 ? -1.085 13.755 -47.303 1.00 17.27 190 ALA A C 1
ATOM 1124 O O . ALA A 1 190 ? -0.481 14.700 -46.812 1.00 17.17 190 ALA A O 1
ATOM 1126 N N . ALA A 1 191 ? -1.771 13.840 -48.432 1.00 17.93 191 ALA A N 1
ATOM 1127 C CA . ALA A 1 191 ? -1.733 15.030 -49.248 1.00 18.37 191 ALA A CA 1
ATOM 1128 C C . ALA A 1 191 ? -2.406 16.219 -48.557 1.00 18.61 191 ALA A C 1
ATOM 1129 O O . ALA A 1 191 ? -1.823 17.311 -48.445 1.00 19.10 191 ALA A O 1
ATOM 1131 N N . GLU A 1 192 ? -3.641 16.011 -48.120 1.00 18.20 192 GLU A N 1
ATOM 1132 C CA . GLU A 1 192 ? -4.451 17.097 -47.605 1.00 18.00 192 GLU A CA 1
ATOM 1133 C C . GLU A 1 192 ? -4.045 17.459 -46.189 1.00 17.89 192 GLU A C 1
ATOM 1134 O O . GLU A 1 192 ? -4.222 18.591 -45.763 1.00 17.97 192 GLU A O 1
ATOM 1140 N N . LEU A 1 193 ? -3.485 16.499 -45.462 1.00 17.90 193 LEU A N 1
ATOM 1141 C CA . LEU A 1 193 ? -3.224 16.676 -44.039 1.00 17.25 193 LEU A CA 1
ATOM 1142 C C . LEU A 1 193 ? -1.754 16.868 -43.686 1.00 16.85 193 LEU A C 1
ATOM 1143 O O . LEU A 1 193 ? -1.422 17.114 -42.515 1.00 17.03 193 LEU A O 1
ATOM 1148 N N . ARG A 1 194 ? -0.867 16.801 -44.669 1.00 16.54 194 ARG A N 1
ATOM 1149 C CA . ARG A 1 194 ? 0.551 16.999 -44.379 1.00 16.57 194 ARG A CA 1
ATOM 1150 C C . ARG A 1 194 ? 0.793 18.337 -43.685 1.00 17.44 194 ARG A C 1
ATOM 1151 O O . ARG A 1 194 ? 1.561 18.413 -42.707 1.00 17.89 194 ARG A O 1
ATOM 1159 N N . SER A 1 195 ? 0.144 19.392 -44.168 1.00 18.25 195 SER A N 1
ATOM 1160 C CA . SER A 1 195 ? 0.344 20.720 -43.570 1.00 18.79 195 SER A CA 1
ATOM 1161 C C . SER A 1 195 ? -0.197 20.775 -42.133 1.00 19.46 195 SER A C 1
ATOM 1162 O O . SER A 1 195 ? 0.220 21.625 -41.362 1.00 19.97 195 SER A O 1
ATOM 1165 N N . SER A 1 196 ? -1.096 19.861 -41.759 1.00 19.73 196 SER A N 1
ATOM 1166 C CA . SER A 1 196 ? -1.548 19.783 -40.359 1.00 19.75 196 SER A CA 1
ATOM 1167 C C . SER A 1 196 ? -0.704 18.844 -39.485 1.00 19.26 196 SER A C 1
ATOM 1168 O O . SER A 1 196 ? -1.055 18.591 -38.331 1.00 19.04 196 SER A O 1
ATOM 1171 N N . GLY A 1 197 ? 0.411 18.346 -40.032 1.00 18.51 197 GLY A N 1
ATOM 1172 C CA . GLY A 1 197 ? 1.324 17.475 -39.305 1.00 17.66 197 GLY A CA 1
ATOM 1173 C C . GLY A 1 197 ? 0.841 16.039 -39.200 1.00 17.43 197 GLY A C 1
ATOM 1174 O O . GLY A 1 197 ? 1.305 15.290 -38.339 1.00 17.15 197 GLY A O 1
ATOM 1175 N N . ILE A 1 198 ? -0.096 15.647 -40.065 1.00 17.06 198 ILE A N 1
ATOM 1176 C CA . ILE A 1 198 ? -0.588 14.279 -40.078 1.00 16.83 198 ILE A CA 1
ATOM 1177 C C . ILE A 1 198 ? 0.069 13.465 -41.196 1.00 16.92 198 ILE A C 1
ATOM 1178 O O . ILE A 1 198 ? 0.164 13.910 -42.352 1.00 17.44 198 ILE A O 1
ATOM 1183 N N . ARG A 1 199 ? 0.560 12.284 -40.839 1.00 16.58 199 ARG A N 1
ATOM 1184 C CA . ARG A 1 199 ? 1.063 11.330 -41.822 1.00 16.27 199 ARG A CA 1
ATOM 1185 C C . ARG A 1 199 ? 0.114 10.144 -41.950 1.00 15.94 199 ARG A C 1
ATOM 1186 O O . ARG A 1 199 ? -0.527 9.758 -40.971 1.00 15.67 199 ARG A O 1
ATOM 1194 N N . SER A 1 200 ? 0.029 9.573 -43.155 1.00 15.47 200 SER A N 1
ATOM 1195 C CA . SER A 1 200 ? -0.724 8.339 -43.382 1.00 15.17 200 SER A CA 1
ATOM 1196 C C . SER A 1 200 ? 0.014 7.420 -44.350 1.00 15.28 200 SER A C 1
ATOM 1197 O O . SER A 1 200 ? 0.475 7.864 -45.395 1.00 15.27 200 SER A O 1
ATOM 1200 N N . ASN A 1 201 ? 0.138 6.145 -43.982 1.00 15.41 201 ASN A N 1
ATOM 1201 C CA . ASN A 1 201 ? 0.711 5.120 -44.857 1.00 15.40 201 ASN A CA 1
ATOM 1202 C C . ASN A 1 201 ? -0.115 3.833 -44.848 1.00 15.53 201 ASN A C 1
ATOM 1203 O O . ASN A 1 201 ? -0.854 3.578 -43.903 1.00 15.63 201 ASN A O 1
ATOM 1208 N N . THR A 1 202 ? 0.000 3.033 -45.906 1.00 15.75 202 THR A N 1
ATOM 1209 C CA . THR A 1 202 ? -0.650 1.731 -45.959 1.00 15.68 202 THR A CA 1
ATOM 1210 C C . THR A 1 202 ? 0.360 0.626 -45.700 1.00 15.82 202 THR A C 1
ATOM 1211 O O . THR A 1 202 ? 1.472 0.671 -46.208 1.00 15.44 202 THR A O 1
ATOM 1215 N N . LEU A 1 203 ? -0.023 -0.364 -44.903 1.00 16.45 203 LEU A N 1
ATOM 1216 C CA . LEU A 1 203 ? 0.792 -1.575 -44.790 1.00 17.39 203 LEU A CA 1
ATOM 1217 C C . LEU A 1 203 ? 0.135 -2.643 -45.634 1.00 17.69 203 LEU A C 1
ATOM 1218 O O . LEU A 1 203 ? -1.081 -2.813 -45.576 1.00 17.43 203 LEU A O 1
ATOM 1223 N N . LEU A 1 204 ? 0.944 -3.325 -46.443 1.00 18.54 204 LEU A N 1
ATOM 1224 C CA . LEU A 1 204 ? 0.487 -4.423 -47.289 1.00 19.06 204 LEU A CA 1
ATOM 1225 C C . LEU A 1 204 ? 1.194 -5.690 -46.836 1.00 20.21 204 LEU A C 1
ATOM 1226 O O . LEU A 1 204 ? 2.299 -6.004 -47.314 1.00 20.31 204 LEU A O 1
ATOM 1231 N N . PRO A 1 205 ? 0.582 -6.412 -45.888 1.00 21.06 205 PRO A N 1
ATOM 1232 C CA . PRO A 1 205 ? 1.079 -7.721 -45.558 1.00 21.76 205 PRO A CA 1
ATOM 1233 C C . PRO A 1 205 ? 0.703 -8.682 -46.686 1.00 22.61 205 PRO A C 1
ATOM 1234 O O . PRO A 1 205 ? -0.176 -8.359 -47.478 1.00 23.23 205 PRO A O 1
ATOM 1238 N N . ALA A 1 206 ? 1.371 -9.830 -46.794 1.00 23.82 206 ALA A N 1
ATOM 1239 C CA . ALA A 1 206 ? 0.945 -10.866 -47.755 1.00 24.30 206 ALA A CA 1
ATOM 1240 C C . ALA A 1 206 ? 0.204 -11.991 -47.022 1.00 24.89 206 ALA A C 1
ATOM 1241 O O . ALA A 1 206 ? -1.022 -11.948 -46.933 1.00 25.10 206 ALA A O 1
ATOM 1243 N N . PHE A 1 207 ? 0.948 -12.966 -46.487 1.00 25.44 207 PHE A N 1
ATOM 1244 C CA . PHE A 1 207 ? 0.380 -14.120 -45.774 1.00 26.08 207 PHE A CA 1
ATOM 1245 C C . PHE A 1 207 ? 0.807 -14.108 -44.305 1.00 26.53 207 PHE A C 1
ATOM 1246 O O . PHE A 1 207 ? 1.971 -14.317 -43.981 1.00 25.97 207 PHE A O 1
ATOM 1254 N N . VAL A 1 208 ? -0.155 -13.853 -43.428 1.00 27.31 208 VAL A N 1
ATOM 1255 C CA . VAL A 1 208 ? 0.099 -13.721 -42.011 1.00 28.10 208 VAL A CA 1
ATOM 1256 C C . VAL A 1 208 ? -0.800 -14.695 -41.269 1.00 28.91 208 VAL A C 1
ATOM 1257 O O . VAL A 1 208 ? -1.972 -14.837 -41.607 1.00 29.10 208 VAL A O 1
ATOM 1261 N N . ASP A 1 209 ? -0.244 -15.362 -40.265 1.00 30.04 209 ASP A N 1
ATOM 1262 C CA . ASP A 1 209 ? -0.997 -16.322 -39.457 1.00 31.34 209 ASP A CA 1
ATOM 1263 C C . ASP A 1 209 ? -2.062 -15.639 -38.566 1.00 32.33 209 ASP A C 1
ATOM 1264 O O . ASP A 1 209 ? -1.793 -15.295 -37.415 1.00 31.85 209 ASP A O 1
ATOM 1269 N N . THR A 1 210 ? -3.259 -15.447 -39.117 1.00 34.00 210 THR A N 1
ATOM 1270 C CA . THR A 1 210 ? -4.374 -14.830 -38.390 1.00 35.69 210 THR A CA 1
ATOM 1271 C C . THR A 1 210 ? -5.681 -15.581 -38.635 1.00 37.20 210 THR A C 1
ATOM 1272 O O . THR A 1 210 ? -5.836 -16.229 -39.659 1.00 37.20 210 THR A O 1
ATOM 1276 N N . PRO A 1 211 ? -6.641 -15.472 -37.707 1.00 39.35 211 PRO A N 1
ATOM 1277 C CA . PRO A 1 211 ? -7.919 -16.161 -37.904 1.00 40.79 211 PRO A CA 1
ATOM 1278 C C . PRO A 1 211 ? -8.670 -15.700 -39.150 1.00 42.38 211 PRO A C 1
ATOM 1279 O O . PRO A 1 211 ? -9.327 -16.513 -39.806 1.00 42.61 211 PRO A O 1
ATOM 1283 N N . MET A 1 212 ? -8.589 -14.403 -39.452 1.00 44.42 212 MET A N 1
ATOM 1284 C CA . MET A 1 212 ? -9.269 -13.826 -40.624 1.00 46.04 212 MET A CA 1
ATOM 1285 C C . MET A 1 212 ? -8.783 -14.523 -41.899 1.00 46.85 212 MET A C 1
ATOM 1286 O O . MET A 1 212 ? -9.595 -14.952 -42.716 1.00 47.03 212 MET A O 1
ATOM 1291 N N . GLN A 1 213 ? -7.484 -14.739 -41.989 1.00 47.99 213 GLN A N 1
ATOM 1292 C CA . GLN A 1 213 ? -6.865 -15.362 -43.143 1.00 48.97 213 GLN A CA 1
ATOM 1293 C C . GLN A 1 213 ? -6.952 -16.854 -43.196 1.00 49.91 213 GLN A C 1
ATOM 1294 O O . GLN A 1 213 ? -7.221 -17.408 -44.224 1.00 49.90 213 GLN A O 1
ATOM 1300 N N . GLN A 1 214 ? -6.680 -17.495 -42.081 1.00 51.16 214 GLN A N 1
ATOM 1301 C CA . GLN A 1 214 ? -6.743 -18.913 -41.984 1.00 52.20 214 GLN A CA 1
ATOM 1302 C C . GLN A 1 214 ? -8.120 -19.355 -42.463 1.00 53.00 214 GLN A C 1
ATOM 1303 O O . GLN A 1 214 ? -8.263 -20.340 -43.158 1.00 53.01 214 GLN A O 1
ATOM 1309 N N . THR A 1 215 ? -9.145 -18.614 -42.113 1.00 53.73 215 THR A N 1
ATOM 1310 C CA . THR A 1 215 ? -10.419 -19.000 -42.604 1.00 54.51 215 THR A CA 1
ATOM 1311 C C . THR A 1 215 ? -10.390 -18.820 -44.077 1.00 55.12 215 THR A C 1
ATOM 1312 O O . THR A 1 215 ? -10.892 -19.624 -44.798 1.00 55.42 215 THR A O 1
ATOM 1314 N N . ALA A 1 216 ? -9.802 -17.749 -44.548 1.00 55.83 216 ALA A N 1
ATOM 1315 C CA . ALA A 1 216 ? -9.856 -17.496 -45.959 1.00 56.31 216 ALA A CA 1
ATOM 1316 C C . ALA A 1 216 ? -9.071 -18.540 -46.687 1.00 56.87 216 ALA A C 1
ATOM 1317 O O . ALA A 1 216 ? -9.591 -19.222 -47.526 1.00 56.47 216 ALA A O 1
ATOM 1319 N N . MET A 1 217 ? -7.810 -18.670 -46.330 1.00 57.80 217 MET A N 1
ATOM 1320 C CA . MET A 1 217 ? -6.907 -19.525 -47.036 1.00 58.72 217 MET A CA 1
ATOM 1321 C C . MET A 1 217 ? -7.358 -20.963 -47.096 1.00 59.28 217 MET A C 1
ATOM 1322 O O . MET A 1 217 ? -6.960 -21.706 -47.941 1.00 59.36 217 MET A O 1
ATOM 1327 N N . ALA A 1 218 ? -8.227 -21.345 -46.198 1.00 60.07 218 ALA A N 1
ATOM 1328 C CA . ALA A 1 218 ? -8.766 -22.677 -46.195 1.00 60.54 218 ALA A CA 1
ATOM 1329 C C . ALA A 1 218 ? -9.569 -23.060 -47.407 1.00 60.97 218 ALA A C 1
ATOM 1330 O O . ALA A 1 218 ? -10.123 -24.132 -47.427 1.00 61.22 218 ALA A O 1
ATOM 1332 N N . MET A 1 219 ? -9.612 -22.236 -48.433 1.00 61.25 219 MET A N 1
ATOM 1333 C CA . MET A 1 219 ? -10.177 -22.699 -49.693 1.00 61.42 219 MET A CA 1
ATOM 1334 C C . MET A 1 219 ? -9.062 -23.018 -50.660 1.00 61.57 219 MET A C 1
ATOM 1335 O O . MET A 1 219 ? -8.660 -22.224 -51.470 1.00 61.30 219 MET A O 1
ATOM 1340 N N . PHE A 1 220 ? -8.534 -24.220 -50.523 1.00 61.83 220 PHE A N 1
ATOM 1341 C CA . PHE A 1 220 ? -7.472 -24.680 -51.373 1.00 61.94 220 PHE A CA 1
ATOM 1342 C C . PHE A 1 220 ? -7.960 -25.888 -52.130 1.00 61.95 220 PHE A C 1
ATOM 1343 O O . PHE A 1 220 ? -8.840 -25.776 -52.963 1.00 61.81 220 PHE A O 1
ATOM 1345 N N . GLY A 1 227 ? -0.182 -25.177 -57.146 1.00 33.25 227 GLY A N 1
ATOM 1346 C CA . GLY A 1 227 ? -0.363 -23.775 -56.764 1.00 33.14 227 GLY A CA 1
ATOM 1347 C C . GLY A 1 227 ? -1.480 -23.567 -55.739 1.00 33.24 227 GLY A C 1
ATOM 1348 O O . GLY A 1 227 ? -2.446 -22.840 -56.000 1.00 33.76 227 GLY A O 1
ATOM 1349 N N . GLY A 1 228 ? -1.346 -24.204 -54.574 1.00 32.92 228 GLY A N 1
ATOM 1350 C CA . GLY A 1 228 ? -2.286 -24.047 -53.452 1.00 32.45 228 GLY A CA 1
ATOM 1351 C C . GLY A 1 228 ? -1.574 -23.447 -52.248 1.00 32.08 228 GLY A C 1
ATOM 1352 O O . GLY A 1 228 ? -0.356 -23.254 -52.288 1.00 32.19 228 GLY A O 1
ATOM 1353 N N . ALA A 1 229 ? -2.326 -23.180 -51.174 1.00 31.07 229 ALA A N 1
ATOM 1354 C CA . ALA A 1 229 ? -1.863 -22.309 -50.078 1.00 30.05 229 ALA A CA 1
ATOM 1355 C C . ALA A 1 229 ? -0.458 -22.638 -49.536 1.00 29.18 229 ALA A C 1
ATOM 1356 O O . ALA A 1 229 ? 0.473 -21.840 -49.675 1.00 28.27 229 ALA A O 1
ATOM 1358 N N . ARG A 1 230 ? -0.313 -23.809 -48.927 1.00 28.23 230 ARG A N 1
ATOM 1359 C CA . ARG A 1 230 ? 0.940 -24.179 -48.269 1.00 27.64 230 ARG A CA 1
ATOM 1360 C C . ARG A 1 230 ? 2.181 -23.835 -49.115 1.00 27.03 230 ARG A C 1
ATOM 1361 O O . ARG A 1 230 ? 3.111 -23.149 -48.651 1.00 26.53 230 ARG A O 1
ATOM 1369 N N . SER A 1 231 ? 2.180 -24.324 -50.349 1.00 25.87 231 SER A N 1
ATOM 1370 C CA . SER A 1 231 ? 3.356 -24.252 -51.187 1.00 25.57 231 SER A CA 1
ATOM 1371 C C . SER A 1 231 ? 3.513 -22.868 -51.787 1.00 25.02 231 SER A C 1
ATOM 1372 O O . SER A 1 231 ? 4.642 -22.397 -51.940 1.00 24.83 231 SER A O 1
ATOM 1375 N N . MET A 1 232 ? 2.399 -22.213 -52.111 1.00 24.26 232 MET A N 1
ATOM 1376 C CA . MET A 1 232 ? 2.456 -20.835 -52.587 1.00 24.02 232 MET A CA 1
ATOM 1377 C C . MET A 1 232 ? 3.137 -19.954 -51.552 1.00 22.77 232 MET A C 1
ATOM 1378 O O . MET A 1 232 ? 4.017 -19.162 -51.888 1.00 22.13 232 MET A O 1
ATOM 1383 N N . ILE A 1 233 ? 2.742 -20.107 -50.296 1.00 21.70 233 ILE A N 1
ATOM 1384 C CA . ILE A 1 233 ? 3.322 -19.315 -49.236 1.00 21.23 233 ILE A CA 1
ATOM 1385 C C . ILE A 1 233 ? 4.831 -19.544 -49.151 1.00 20.88 233 ILE A C 1
ATOM 1386 O O . ILE A 1 233 ? 5.609 -18.592 -49.121 1.00 20.70 233 ILE A O 1
ATOM 1391 N N . ALA A 1 234 ? 5.240 -20.804 -49.111 1.00 20.29 234 ALA A N 1
ATOM 1392 C CA . ALA A 1 234 ? 6.652 -21.120 -49.004 1.00 20.17 234 ALA A CA 1
ATOM 1393 C C . ALA A 1 234 ? 7.423 -20.517 -50.168 1.00 19.92 234 ALA A C 1
ATOM 1394 O O . ALA A 1 234 ? 8.529 -20.031 -50.000 1.00 19.99 234 ALA A O 1
ATOM 1396 N N . ARG A 1 235 ? 6.832 -20.556 -51.351 1.00 20.03 235 ARG A N 1
ATOM 1397 C CA . ARG A 1 235 ? 7.540 -20.214 -52.571 1.00 20.17 235 ARG A CA 1
ATOM 1398 C C . ARG A 1 235 ? 7.599 -18.708 -52.766 1.00 19.86 235 ARG A C 1
ATOM 1399 O O . ARG A 1 235 ? 8.654 -18.169 -53.068 1.00 20.43 235 ARG A O 1
ATOM 1407 N N . LEU A 1 236 ? 6.474 -18.030 -52.591 1.00 19.58 236 LEU A N 1
ATOM 1408 C CA . LEU A 1 236 ? 6.429 -16.578 -52.776 1.00 19.26 236 LEU A CA 1
ATOM 1409 C C . LEU A 1 236 ? 7.122 -15.847 -51.631 1.00 18.86 236 LEU A C 1
ATOM 1410 O O . LEU A 1 236 ? 7.943 -14.957 -51.854 1.00 18.67 236 LEU A O 1
ATOM 1415 N N . GLN A 1 237 ? 6.785 -16.228 -50.407 1.00 18.51 237 GLN A N 1
ATOM 1416 C CA . GLN A 1 237 ? 7.089 -15.405 -49.230 1.00 18.67 237 GLN A CA 1
ATOM 1417 C C . GLN A 1 237 ? 8.180 -15.980 -48.327 1.00 18.65 237 GLN A C 1
ATOM 1418 O O . GLN A 1 237 ? 8.690 -15.266 -47.476 1.00 18.34 237 GLN A O 1
ATOM 1424 N N . GLY A 1 238 ? 8.534 -17.254 -48.523 1.00 19.06 238 GLY A N 1
ATOM 1425 C CA . GLY A 1 238 ? 9.558 -17.947 -47.717 1.00 19.67 238 GLY A CA 1
ATOM 1426 C C . GLY A 1 238 ? 8.966 -18.745 -46.562 1.00 20.03 238 GLY A C 1
ATOM 1427 O O . GLY A 1 238 ? 9.347 -19.872 -46.310 1.00 20.41 238 GLY A O 1
ATOM 1428 N N . ARG A 1 239 ? 8.027 -18.143 -45.858 1.00 20.49 239 ARG A N 1
ATOM 1429 C CA . ARG A 1 239 ? 7.329 -18.789 -44.763 1.00 20.93 239 ARG A CA 1
ATOM 1430 C C . ARG A 1 239 ? 6.134 -17.908 -44.437 1.00 21.23 239 ARG A C 1
ATOM 1431 O O . ARG A 1 239 ? 6.054 -16.792 -44.916 1.00 21.24 239 ARG A O 1
ATOM 1439 N N . MET A 1 240 ? 5.230 -18.385 -43.599 1.00 21.94 240 MET A N 1
ATOM 1440 C CA . MET A 1 240 ? 4.142 -17.539 -43.113 1.00 22.50 240 MET A CA 1
ATOM 1441 C C . MET A 1 240 ? 4.694 -16.511 -42.132 1.00 22.13 240 MET A C 1
ATOM 1442 O O . MET A 1 240 ? 5.510 -16.841 -41.284 1.00 22.55 240 MET A O 1
ATOM 1447 N N . ALA A 1 241 ? 4.236 -15.272 -42.247 1.00 21.85 241 ALA A N 1
ATOM 1448 C CA . ALA A 1 241 ? 4.570 -14.227 -41.292 1.00 21.47 241 ALA A CA 1
ATOM 1449 C C . ALA A 1 241 ? 3.704 -14.322 -40.028 1.00 21.24 241 ALA A C 1
ATOM 1450 O O . ALA A 1 241 ? 2.534 -14.686 -40.098 1.00 20.63 241 ALA A O 1
ATOM 1452 N N . ALA A 1 242 ? 4.292 -13.967 -38.885 1.00 21.20 242 ALA A N 1
ATOM 1453 C CA . ALA A 1 242 ? 3.558 -13.818 -37.627 1.00 21.47 242 ALA A CA 1
ATOM 1454 C C . ALA A 1 242 ? 2.888 -12.458 -37.607 1.00 21.79 242 ALA A C 1
ATOM 1455 O O . ALA A 1 242 ? 3.391 -11.528 -38.220 1.00 22.13 242 ALA A O 1
ATOM 1457 N N . PRO A 1 243 ? 1.759 -12.330 -36.886 1.00 22.27 243 PRO A N 1
ATOM 1458 C CA . PRO A 1 243 ? 1.132 -11.018 -36.686 1.00 22.45 243 PRO A CA 1
ATOM 1459 C C . PRO A 1 243 ? 2.046 -10.015 -35.979 1.00 22.39 243 PRO A C 1
ATOM 1460 O O . PRO A 1 243 ? 1.934 -8.808 -36.215 1.00 22.09 243 PRO A O 1
ATOM 1464 N N . GLU A 1 244 ? 2.928 -10.522 -35.121 1.00 22.37 244 GLU A N 1
ATOM 1465 C CA . GLU A 1 244 ? 3.889 -9.688 -34.389 1.00 22.53 244 GLU A CA 1
ATOM 1466 C C . GLU A 1 244 ? 4.852 -8.966 -35.347 1.00 21.86 244 GLU A C 1
ATOM 1467 O O . GLU A 1 244 ? 5.129 -7.771 -35.200 1.00 21.41 244 GLU A O 1
ATOM 1473 N N . GLU A 1 245 ? 5.331 -9.701 -36.342 1.00 21.35 245 GLU A N 1
ATOM 1474 C CA . GLU A 1 245 ? 6.222 -9.155 -37.340 1.00 20.95 245 GLU A CA 1
ATOM 1475 C C . GLU A 1 245 ? 5.565 -7.966 -38.015 1.00 20.97 245 GLU A C 1
ATOM 1476 O O . GLU A 1 245 ? 6.210 -6.924 -38.191 1.00 21.37 245 GLU A O 1
ATOM 1482 N N . MET A 1 246 ? 4.286 -8.098 -38.372 1.00 20.22 246 MET A N 1
ATOM 1483 C CA . MET A 1 246 ? 3.556 -6.957 -38.949 1.00 19.91 246 MET A CA 1
ATOM 1484 C C . MET A 1 246 ? 3.473 -5.781 -37.954 1.00 19.69 246 MET A C 1
ATOM 1485 O O . MET A 1 246 ? 3.583 -4.609 -38.342 1.00 19.94 246 MET A O 1
ATOM 1490 N N . ALA A 1 247 ? 3.268 -6.111 -36.680 1.00 19.28 247 ALA A N 1
ATOM 1491 C CA . ALA A 1 247 ? 3.063 -5.123 -35.630 1.00 18.57 247 ALA A CA 1
ATOM 1492 C C . ALA A 1 247 ? 4.238 -4.170 -35.506 1.00 18.19 247 ALA A C 1
ATOM 1493 O O . ALA A 1 247 ? 4.045 -2.979 -35.316 1.00 18.44 247 ALA A O 1
ATOM 1495 N N . GLY A 1 248 ? 5.452 -4.705 -35.599 1.00 17.84 248 GLY A N 1
ATOM 1496 C CA . GLY A 1 248 ? 6.665 -3.912 -35.484 1.00 17.48 248 GLY A CA 1
ATOM 1497 C C . GLY A 1 248 ? 6.872 -2.938 -36.628 1.00 17.26 248 GLY A C 1
ATOM 1498 O O . GLY A 1 248 ? 7.601 -1.945 -36.492 1.00 17.95 248 GLY A O 1
ATOM 1499 N N . ILE A 1 249 ? 6.247 -3.216 -37.762 1.00 16.37 249 ILE A N 1
ATOM 1500 C CA . ILE A 1 249 ? 6.301 -2.304 -38.894 1.00 15.87 249 ILE A CA 1
ATOM 1501 C C . ILE A 1 249 ? 5.309 -1.165 -38.644 1.00 15.58 249 ILE A C 1
ATOM 1502 O O . ILE A 1 249 ? 5.645 0.003 -38.832 1.00 15.70 249 ILE A O 1
ATOM 1507 N N . VAL A 1 250 ? 4.089 -1.529 -38.229 1.00 14.78 250 VAL A N 1
ATOM 1508 C CA . VAL A 1 250 ? 3.034 -0.578 -37.876 1.00 13.70 250 VAL A CA 1
ATOM 1509 C C . VAL A 1 250 ? 3.597 0.434 -36.893 1.00 13.20 250 VAL A C 1
ATOM 1510 O O . VAL A 1 250 ? 3.590 1.643 -37.129 1.00 12.83 250 VAL A O 1
ATOM 1514 N N . VAL A 1 251 ? 4.109 -0.074 -35.793 1.00 12.88 251 VAL A N 1
ATOM 1515 C CA . VAL A 1 251 ? 4.743 0.784 -34.804 1.00 12.96 251 VAL A CA 1
ATOM 1516 C C . VAL A 1 251 ? 5.834 1.689 -35.402 1.00 12.38 251 VAL A C 1
ATOM 1517 O O . VAL A 1 251 ? 5.843 2.890 -35.129 1.00 11.49 251 VAL A O 1
ATOM 1521 N N . PHE A 1 252 ? 6.710 1.137 -36.247 1.00 12.53 252 PHE A N 1
ATOM 1522 C CA . PHE A 1 252 ? 7.721 1.963 -36.938 1.00 12.91 252 PHE A CA 1
ATOM 1523 C C . PHE A 1 252 ? 7.046 3.091 -37.732 1.00 13.22 252 PHE A C 1
ATOM 1524 O O . PHE A 1 252 ? 7.396 4.259 -37.606 1.00 13.26 252 PHE A O 1
ATOM 1532 N N . LEU A 1 253 ? 6.048 2.730 -38.523 1.00 13.99 253 LEU A N 1
ATOM 1533 C CA . LEU A 1 253 ? 5.305 3.690 -39.329 1.00 14.27 253 LEU A CA 1
ATOM 1534 C C . LEU A 1 253 ? 4.604 4.755 -38.513 1.00 15.06 253 LEU A C 1
ATOM 1535 O O . LEU A 1 253 ? 4.426 5.873 -38.987 1.00 15.40 253 LEU A O 1
ATOM 1540 N N . LEU A 1 254 ? 4.210 4.421 -37.289 1.00 16.16 254 LEU A N 1
ATOM 1541 C CA . LEU A 1 254 ? 3.569 5.392 -36.396 1.00 16.51 254 LEU A CA 1
ATOM 1542 C C . LEU A 1 254 ? 4.570 6.289 -35.672 1.00 17.42 254 LEU A C 1
ATOM 1543 O O . LEU A 1 254 ? 4.188 7.339 -35.152 1.00 18.32 254 LEU A O 1
ATOM 1548 N N . SER A 1 255 ? 5.840 5.893 -35.647 1.00 17.99 255 SER A N 1
ATOM 1549 C CA . SER A 1 255 ? 6.871 6.601 -34.881 1.00 18.40 255 SER A CA 1
ATOM 1550 C C . SER A 1 255 ? 7.527 7.774 -35.623 1.00 19.19 255 SER A C 1
ATOM 1551 O O . SER A 1 255 ? 7.469 7.854 -36.857 1.00 19.61 255 SER A O 1
ATOM 1554 N N . ASP A 1 256 ? 8.170 8.661 -34.858 1.00 19.66 256 ASP A N 1
ATOM 1555 C CA . ASP A 1 256 ? 8.949 9.790 -35.393 1.00 19.84 256 ASP A CA 1
ATOM 1556 C C . ASP A 1 256 ? 10.186 9.340 -36.194 1.00 19.36 256 ASP A C 1
ATOM 1557 O O . ASP A 1 256 ? 10.793 10.139 -36.890 1.00 19.57 256 ASP A O 1
ATOM 1562 N N . ASP A 1 257 ? 10.581 8.080 -36.088 1.00 18.91 257 ASP A N 1
ATOM 1563 C CA . ASP A 1 257 ? 11.572 7.536 -37.024 1.00 18.63 257 ASP A CA 1
ATOM 1564 C C . ASP A 1 257 ? 11.055 7.544 -38.479 1.00 17.88 257 ASP A C 1
ATOM 1565 O O . ASP A 1 257 ? 11.856 7.628 -39.410 1.00 18.06 257 ASP A O 1
ATOM 1570 N N . ALA A 1 258 ? 9.733 7.467 -38.653 1.00 16.76 258 ALA A N 1
ATOM 1571 C CA . ALA A 1 258 ? 9.077 7.495 -39.969 1.00 16.47 258 ALA A CA 1
ATOM 1572 C C . ALA A 1 258 ? 8.588 8.888 -40.358 1.00 16.39 258 ALA A C 1
ATOM 1573 O O . ALA A 1 258 ? 7.689 9.028 -41.175 1.00 15.87 258 ALA A O 1
ATOM 1575 N N . SER A 1 259 ? 9.219 9.912 -39.790 1.00 16.93 259 SER A N 1
ATOM 1576 C CA . SER A 1 259 ? 8.795 11.302 -39.935 1.00 16.80 259 SER A CA 1
ATOM 1577 C C . SER A 1 259 ? 8.848 11.798 -41.368 1.00 16.92 259 SER A C 1
ATOM 1578 O O . SER A 1 259 ? 8.105 12.708 -41.716 1.00 17.11 259 SER A O 1
ATOM 1581 N N . MET A 1 260 ? 9.722 11.223 -42.195 1.00 17.21 260 MET A N 1
ATOM 1582 C CA . MET A 1 260 ? 9.734 11.552 -43.637 1.00 17.38 260 MET A CA 1
ATOM 1583 C C . MET A 1 260 ? 9.063 10.484 -44.514 1.00 16.74 260 MET A C 1
ATOM 1584 O O . MET A 1 260 ? 9.231 10.489 -45.745 1.00 17.32 260 MET A O 1
ATOM 1589 N N . ILE A 1 261 ? 8.288 9.593 -43.893 1.00 15.92 261 ILE A N 1
ATOM 1590 C CA . ILE A 1 261 ? 7.519 8.591 -44.620 1.00 15.22 261 ILE A CA 1
ATOM 1591 C C . ILE A 1 261 ? 6.022 8.860 -44.522 1.00 14.85 261 ILE A C 1
ATOM 1592 O O . ILE A 1 261 ? 5.412 8.698 -43.455 1.00 14.62 261 ILE A O 1
ATOM 1597 N N . THR A 1 262 ? 5.432 9.235 -45.647 1.00 14.26 262 THR A N 1
ATOM 1598 C CA . THR A 1 262 ? 4.013 9.561 -45.696 1.00 13.93 262 THR A CA 1
ATOM 1599 C C . THR A 1 262 ? 3.482 9.337 -47.104 1.00 13.82 262 THR A C 1
ATOM 1600 O O . THR A 1 262 ? 4.202 9.545 -48.091 1.00 13.85 262 THR A O 1
ATOM 1604 N N . GLY A 1 263 ? 2.233 8.893 -47.195 1.00 13.55 263 GLY A N 1
ATOM 1605 C CA . GLY A 1 263 ? 1.627 8.572 -48.480 1.00 13.59 263 GLY A CA 1
ATOM 1606 C C . GLY A 1 263 ? 2.219 7.350 -49.174 1.00 13.60 263 GLY A C 1
ATOM 1607 O O . GLY A 1 263 ? 2.000 7.145 -50.360 1.00 13.11 263 GLY A O 1
ATOM 1608 N N . THR A 1 264 ? 2.957 6.530 -48.437 1.00 14.04 264 THR A N 1
ATOM 1609 C CA . THR A 1 264 ? 3.616 5.371 -49.017 1.00 14.30 264 THR A CA 1
ATOM 1610 C C . THR A 1 264 ? 2.786 4.091 -48.804 1.00 14.82 264 THR A C 1
ATOM 1611 O O . THR A 1 264 ? 1.949 4.003 -47.898 1.00 13.99 264 THR A O 1
ATOM 1615 N N . THR A 1 265 ? 3.061 3.114 -49.663 1.00 15.33 265 THR A N 1
ATOM 1616 C CA . THR A 1 265 ? 2.521 1.779 -49.589 1.00 15.60 265 THR A CA 1
ATOM 1617 C C . THR A 1 265 ? 3.662 0.886 -49.121 1.00 16.27 265 THR A C 1
ATOM 1618 O O . THR A 1 265 ? 4.601 0.606 -49.874 1.00 15.85 265 THR A O 1
ATOM 1622 N N . GLN A 1 266 ? 3.582 0.454 -47.868 1.00 16.96 266 GLN A N 1
ATOM 1623 C CA . GLN A 1 266 ? 4.630 -0.341 -47.253 1.00 17.36 266 GLN A CA 1
ATOM 1624 C C . GLN A 1 266 ? 4.413 -1.837 -47.543 1.00 17.66 266 GLN A C 1
ATOM 1625 O O . GLN A 1 266 ? 3.380 -2.408 -47.165 1.00 17.78 266 GLN A O 1
ATOM 1631 N N . ILE A 1 267 ? 5.391 -2.468 -48.198 1.00 17.70 267 ILE A N 1
ATOM 1632 C CA . ILE A 1 267 ? 5.274 -3.869 -48.615 1.00 17.44 267 ILE A CA 1
ATOM 1633 C C . ILE A 1 267 ? 6.014 -4.772 -47.621 1.00 17.34 267 ILE A C 1
ATOM 1634 O O . ILE A 1 267 ? 7.231 -4.680 -47.460 1.00 18.11 267 ILE A O 1
ATOM 1639 N N . ALA A 1 268 ? 5.270 -5.621 -46.935 1.00 16.88 268 ALA A N 1
ATOM 1640 C CA . ALA A 1 268 ? 5.843 -6.573 -46.004 1.00 16.87 268 ALA A CA 1
ATOM 1641 C C . ALA A 1 268 ? 5.428 -7.979 -46.447 1.00 16.69 268 ALA A C 1
ATOM 1642 O O . ALA A 1 268 ? 4.635 -8.645 -45.777 1.00 17.06 268 ALA A O 1
ATOM 1644 N N . ASP A 1 269 ? 5.971 -8.404 -47.586 1.00 16.19 269 ASP A N 1
ATOM 1645 C CA . ASP A 1 269 ? 5.519 -9.607 -48.282 1.00 16.05 269 ASP A CA 1
ATOM 1646 C C . ASP A 1 269 ? 6.616 -10.665 -48.414 1.00 15.95 269 ASP A C 1
ATOM 1647 O O . ASP A 1 269 ? 6.482 -11.612 -49.195 1.00 16.40 269 ASP A O 1
ATOM 1652 N N . GLY A 1 270 ? 7.716 -10.476 -47.693 1.00 15.92 270 GLY A N 1
ATOM 1653 C CA . GLY A 1 270 ? 8.857 -11.385 -47.741 1.00 15.81 270 GLY A CA 1
ATOM 1654 C C . GLY A 1 270 ? 9.473 -11.593 -49.103 1.00 16.12 270 GLY A C 1
ATOM 1655 O O . GLY A 1 270 ? 10.117 -12.617 -49.343 1.00 16.80 270 GLY A O 1
ATOM 1656 N N . GLY A 1 271 ? 9.288 -10.633 -50.004 1.00 16.44 271 GLY A N 1
ATOM 1657 C CA . GLY A 1 271 ? 9.842 -10.725 -51.359 1.00 16.45 271 GLY A CA 1
ATOM 1658 C C . GLY A 1 271 ? 8.849 -11.080 -52.450 1.00 16.61 271 GLY A C 1
ATOM 1659 O O . GLY A 1 271 ? 9.190 -11.006 -53.620 1.00 17.31 271 GLY A O 1
ATOM 1660 N N . THR A 1 272 ? 7.617 -11.437 -52.089 1.00 16.45 272 THR A N 1
ATOM 1661 C CA . THR A 1 272 ? 6.678 -12.012 -53.053 1.00 16.01 272 THR A CA 1
ATOM 1662 C C . THR A 1 272 ? 6.771 -11.316 -54.399 1.00 15.87 272 THR A C 1
ATOM 1663 O O . THR A 1 272 ? 7.106 -11.943 -55.393 1.00 15.62 272 THR A O 1
ATOM 1667 N N . ILE A 1 273 ? 6.507 -10.015 -54.427 1.00 15.93 273 ILE A N 1
ATOM 1668 C CA . ILE A 1 273 ? 6.404 -9.302 -55.699 1.00 15.90 273 ILE A CA 1
ATOM 1669 C C . ILE A 1 273 ? 7.720 -8.753 -56.189 1.00 15.54 273 ILE A C 1
ATOM 1670 O O . ILE A 1 273 ? 7.751 -8.127 -57.231 1.00 15.61 273 ILE A O 1
ATOM 1675 N N . ALA A 1 274 ? 8.800 -8.966 -55.443 1.00 15.51 274 ALA A N 1
ATOM 1676 C CA . ALA A 1 274 ? 10.131 -8.515 -55.866 1.00 15.35 274 ALA A CA 1
ATOM 1677 C C . ALA A 1 274 ? 10.728 -9.399 -56.954 1.00 15.72 274 ALA A C 1
ATOM 1678 O O . ALA A 1 274 ? 11.568 -8.944 -57.712 1.00 15.52 274 ALA A O 1
ATOM 1680 N N . ALA A 1 275 ? 10.315 -10.667 -57.011 1.00 16.63 275 ALA A N 1
ATOM 1681 C CA . ALA A 1 275 ? 10.940 -11.654 -57.902 1.00 17.00 275 ALA A CA 1
ATOM 1682 C C . ALA A 1 275 ? 9.905 -12.537 -58.603 1.00 17.39 275 ALA A C 1
ATOM 1683 O O . ALA A 1 275 ? 8.747 -12.566 -58.219 1.00 17.32 275 ALA A O 1
ATOM 1685 N N . LEU A 1 276 ? 10.341 -13.234 -59.647 1.00 18.19 276 LEU A N 1
ATOM 1686 C CA . LEU A 1 276 ? 9.588 -14.360 -60.216 1.00 18.65 276 LEU A CA 1
ATOM 1687 C C . LEU A 1 276 ? 10.090 -15.613 -59.528 1.00 18.54 276 LEU A C 1
ATOM 1688 O O . LEU A 1 276 ? 11.164 -16.100 -59.864 1.00 19.16 276 LEU A O 1
ATOM 1693 N N . TRP A 1 277 ? 9.310 -16.122 -58.579 1.00 18.55 277 TRP A N 1
ATOM 1694 C CA . TRP A 1 277 ? 9.746 -17.168 -57.650 1.00 18.79 277 TRP A CA 1
ATOM 1695 C C . TRP A 1 277 ? 9.431 -18.574 -58.157 1.00 19.55 277 TRP A C 1
ATOM 1696 O O . TRP A 1 277 ? 8.456 -18.743 -58.934 1.00 20.21 277 TRP A O 1
ATOM 1708 N N . SER B 1 21 ? 11.751 8.245 -31.599 1.00 54.03 21 SER B N 1
ATOM 1709 C CA . SER B 1 21 ? 13.026 7.461 -31.680 1.00 54.12 21 SER B CA 1
ATOM 1710 C C . SER B 1 21 ? 12.906 6.092 -30.962 1.00 54.15 21 SER B C 1
ATOM 1711 O O . SER B 1 21 ? 12.673 6.041 -29.743 1.00 54.15 21 SER B O 1
ATOM 1714 N N . MET B 1 22 ? 13.063 4.998 -31.723 1.00 53.92 22 MET B N 1
ATOM 1715 C CA . MET B 1 22 ? 12.903 3.628 -31.196 1.00 53.68 22 MET B CA 1
ATOM 1716 C C . MET B 1 22 ? 14.198 2.827 -31.161 1.00 53.26 22 MET B C 1
ATOM 1717 O O . MET B 1 22 ? 15.150 3.091 -31.895 1.00 53.35 22 MET B O 1
ATOM 1722 N N . ASN B 1 23 ? 14.172 1.784 -30.346 1.00 52.55 23 ASN B N 1
ATOM 1723 C CA . ASN B 1 23 ? 15.353 1.006 -30.012 1.00 51.85 23 ASN B CA 1
ATOM 1724 C C . ASN B 1 23 ? 15.245 -0.397 -30.615 1.00 50.94 23 ASN B C 1
ATOM 1725 O O . ASN B 1 23 ? 14.146 -0.863 -30.950 1.00 50.81 23 ASN B O 1
ATOM 1730 N N . HIS B 1 24 ? 16.399 -1.041 -30.783 1.00 49.77 24 HIS B N 1
ATOM 1731 C CA . HIS B 1 24 ? 16.488 -2.389 -31.336 1.00 48.70 24 HIS B CA 1
ATOM 1732 C C . HIS B 1 24 ? 17.628 -3.135 -30.626 1.00 47.93 24 HIS B C 1
ATOM 1733 O O . HIS B 1 24 ? 18.812 -2.867 -30.868 1.00 48.05 24 HIS B O 1
ATOM 1740 N N . PRO B 1 25 ? 17.280 -4.062 -29.721 1.00 46.81 25 PRO B N 1
ATOM 1741 C CA . PRO B 1 25 ? 18.327 -4.811 -29.021 1.00 45.79 25 PRO B CA 1
ATOM 1742 C C . PRO B 1 25 ? 18.945 -5.905 -29.905 1.00 44.38 25 PRO B C 1
ATOM 1743 O O . PRO B 1 25 ? 20.045 -6.389 -29.615 1.00 44.57 25 PRO B O 1
ATOM 1747 N N . ASP B 1 26 ? 18.250 -6.283 -30.979 1.00 42.34 26 ASP B N 1
ATOM 1748 C CA . ASP B 1 26 ? 18.769 -7.290 -31.903 1.00 40.74 26 ASP B CA 1
ATOM 1749 C C . ASP B 1 26 ? 20.022 -6.816 -32.643 1.00 39.08 26 ASP B C 1
ATOM 1750 O O . ASP B 1 26 ? 20.693 -7.630 -33.276 1.00 38.94 26 ASP B O 1
ATOM 1755 N N . LEU B 1 27 ? 20.325 -5.515 -32.560 1.00 37.09 27 LEU B N 1
ATOM 1756 C CA . LEU B 1 27 ? 21.480 -4.917 -33.248 1.00 35.59 27 LEU B CA 1
ATOM 1757 C C . LEU B 1 27 ? 22.760 -4.812 -32.384 1.00 34.19 27 LEU B C 1
ATOM 1758 O O . LEU B 1 27 ? 23.847 -4.578 -32.921 1.00 33.75 27 LEU B O 1
ATOM 1763 N N . ALA B 1 28 ? 22.641 -4.992 -31.067 1.00 32.42 28 ALA B N 1
ATOM 1764 C CA . ALA B 1 28 ? 23.821 -5.014 -30.185 1.00 31.30 28 ALA B CA 1
ATOM 1765 C C . ALA B 1 28 ? 24.787 -6.126 -30.572 1.00 29.98 28 ALA B C 1
ATOM 1766 O O . ALA B 1 28 ? 24.407 -7.286 -30.631 1.00 30.04 28 ALA B O 1
ATOM 1768 N N . GLY B 1 29 ? 26.038 -5.779 -30.842 1.00 28.43 29 GLY B N 1
ATOM 1769 C CA . GLY B 1 29 ? 27.056 -6.790 -31.142 1.00 27.08 29 GLY B CA 1
ATOM 1770 C C . GLY B 1 29 ? 27.072 -7.224 -32.594 1.00 25.56 29 GLY B C 1
ATOM 1771 O O . GLY B 1 29 ? 27.873 -8.078 -32.981 1.00 25.69 29 GLY B O 1
ATOM 1772 N N . LYS B 1 30 ? 26.187 -6.636 -33.395 1.00 23.61 30 LYS B N 1
ATOM 1773 C CA . LYS B 1 30 ? 26.178 -6.859 -34.818 1.00 22.15 30 LYS B CA 1
ATOM 1774 C C . LYS B 1 30 ? 27.281 -5.998 -35.442 1.00 20.90 30 LYS B C 1
ATOM 1775 O O . LYS B 1 30 ? 27.657 -4.961 -34.899 1.00 20.29 30 LYS B O 1
ATOM 1781 N N . VAL B 1 31 ? 27.807 -6.460 -36.567 1.00 19.26 31 VAL B N 1
ATOM 1782 C CA . VAL B 1 31 ? 28.825 -5.749 -37.286 1.00 18.57 31 VAL B CA 1
ATOM 1783 C C . VAL B 1 31 ? 28.231 -5.172 -38.574 1.00 18.27 31 VAL B C 1
ATOM 1784 O O . VAL B 1 31 ? 27.631 -5.905 -39.376 1.00 18.26 31 VAL B O 1
ATOM 1788 N N . ALA B 1 32 ? 28.420 -3.866 -38.770 1.00 17.55 32 ALA B N 1
ATOM 1789 C CA . ALA B 1 32 ? 27.936 -3.166 -39.962 1.00 17.15 32 ALA B CA 1
ATOM 1790 C C . ALA B 1 32 ? 29.065 -2.442 -40.703 1.00 16.82 32 ALA B C 1
ATOM 1791 O O . ALA B 1 32 ? 29.954 -1.858 -40.085 1.00 16.72 32 ALA B O 1
ATOM 1793 N N . ILE B 1 33 ? 29.024 -2.502 -42.028 1.00 16.53 33 ILE B N 1
ATOM 1794 C CA . ILE B 1 33 ? 29.872 -1.683 -42.877 1.00 16.53 33 ILE B CA 1
ATOM 1795 C C . ILE B 1 33 ? 29.013 -0.574 -43.495 1.00 16.53 33 ILE B C 1
ATOM 1796 O O . ILE B 1 33 ? 28.012 -0.865 -44.156 1.00 17.52 33 ILE B O 1
ATOM 1801 N N . VAL B 1 34 ? 29.397 0.685 -43.281 1.00 16.44 34 VAL B N 1
ATOM 1802 C CA . VAL B 1 34 ? 28.732 1.809 -43.925 1.00 16.45 34 VAL B CA 1
ATOM 1803 C C . VAL B 1 34 ? 29.692 2.495 -44.904 1.00 16.95 34 VAL B C 1
ATOM 1804 O O . VAL B 1 34 ? 30.758 2.978 -44.504 1.00 17.05 34 VAL B O 1
ATOM 1808 N N . THR B 1 35 ? 29.342 2.503 -46.194 1.00 17.10 35 THR B N 1
ATOM 1809 C CA . THR B 1 35 ? 30.169 3.211 -47.167 1.00 17.84 35 THR B CA 1
ATOM 1810 C C . THR B 1 35 ? 29.650 4.633 -47.323 1.00 18.21 35 THR B C 1
ATOM 1811 O O . THR B 1 35 ? 28.456 4.875 -47.186 1.00 18.95 35 THR B O 1
ATOM 1815 N N . GLY B 1 36 ? 30.551 5.570 -47.602 1.00 18.54 36 GLY B N 1
ATOM 1816 C CA . GLY B 1 36 ? 30.192 6.989 -47.671 1.00 18.50 36 GLY B CA 1
ATOM 1817 C C . GLY B 1 36 ? 29.874 7.510 -46.289 1.00 18.59 36 GLY B C 1
ATOM 1818 O O . GLY B 1 36 ? 29.041 8.395 -46.134 1.00 19.12 36 GLY B O 1
ATOM 1819 N N . ALA B 1 37 ? 30.560 6.966 -45.285 1.00 18.52 37 ALA B N 1
ATOM 1820 C CA . ALA B 1 37 ? 30.233 7.214 -43.882 1.00 18.40 37 ALA B CA 1
ATOM 1821 C C . ALA B 1 37 ? 30.853 8.507 -43.365 1.00 18.54 37 ALA B C 1
ATOM 1822 O O . ALA B 1 37 ? 30.696 8.858 -42.203 1.00 17.94 37 ALA B O 1
ATOM 1824 N N . GLY B 1 38 ? 31.557 9.217 -44.232 1.00 18.92 38 GLY B N 1
ATOM 1825 C CA . GLY B 1 38 ? 32.232 10.432 -43.835 1.00 19.62 38 GLY B CA 1
ATOM 1826 C C . GLY B 1 38 ? 31.341 11.650 -43.670 1.00 19.65 38 GLY B C 1
ATOM 1827 O O . GLY B 1 38 ? 31.674 12.556 -42.918 1.00 20.36 38 GLY B O 1
ATOM 1828 N N . ALA B 1 39 ? 30.225 11.691 -44.383 1.00 19.53 39 ALA B N 1
ATOM 1829 C CA . ALA B 1 39 ? 29.360 12.881 -44.376 1.00 19.31 39 ALA B CA 1
ATOM 1830 C C . ALA B 1 39 ? 27.902 12.480 -44.568 1.00 18.82 39 ALA B C 1
ATOM 1831 O O . ALA B 1 39 ? 27.619 11.353 -44.958 1.00 18.75 39 ALA B O 1
ATOM 1833 N N . GLY B 1 40 ? 26.993 13.401 -44.261 1.00 18.81 40 GLY B N 1
ATOM 1834 C CA . GLY B 1 40 ? 25.561 13.268 -44.590 1.00 18.85 40 GLY B CA 1
ATOM 1835 C C . GLY B 1 40 ? 24.829 12.038 -44.061 1.00 18.87 40 GLY B C 1
ATOM 1836 O O . GLY B 1 40 ? 24.893 11.716 -42.877 1.00 19.43 40 GLY B O 1
ATOM 1837 N N . ILE B 1 41 ? 24.140 11.347 -44.961 1.00 18.72 41 ILE B N 1
ATOM 1838 C CA . ILE B 1 41 ? 23.312 10.198 -44.618 1.00 18.48 41 ILE B CA 1
ATOM 1839 C C . ILE B 1 41 ? 24.150 9.073 -44.026 1.00 18.45 41 ILE B C 1
ATOM 1840 O O . ILE B 1 41 ? 23.750 8.429 -43.070 1.00 18.91 41 ILE B O 1
ATOM 1845 N N . GLY B 1 42 ? 25.325 8.850 -44.583 1.00 18.35 42 GLY B N 1
ATOM 1846 C CA . GLY B 1 42 ? 26.205 7.792 -44.108 1.00 18.26 42 GLY B CA 1
ATOM 1847 C C . GLY B 1 42 ? 26.778 8.046 -42.724 1.00 18.04 42 GLY B C 1
ATOM 1848 O O . GLY B 1 42 ? 26.900 7.124 -41.919 1.00 17.62 42 GLY B O 1
ATOM 1849 N N . LEU B 1 43 ? 27.161 9.286 -42.454 1.00 17.74 43 LEU B N 1
ATOM 1850 C CA . LEU B 1 43 ? 27.639 9.630 -41.121 1.00 17.78 43 LEU B CA 1
ATOM 1851 C C . LEU B 1 43 ? 26.487 9.474 -40.129 1.00 17.96 43 LEU B C 1
ATOM 1852 O O . LEU B 1 43 ? 26.671 8.982 -39.018 1.00 17.99 43 LEU B O 1
ATOM 1857 N N . ALA B 1 44 ? 25.299 9.900 -40.546 1.00 18.03 44 ALA B N 1
ATOM 1858 C CA . ALA B 1 44 ? 24.084 9.760 -39.734 1.00 18.17 44 ALA B CA 1
ATOM 1859 C C . ALA B 1 44 ? 23.723 8.290 -39.478 1.00 17.70 44 ALA B C 1
ATOM 1860 O O . ALA B 1 44 ? 23.284 7.929 -38.385 1.00 17.56 44 ALA B O 1
ATOM 1862 N N . VAL B 1 45 ? 23.915 7.455 -40.490 1.00 17.70 45 VAL B N 1
ATOM 1863 C CA . VAL B 1 45 ? 23.674 6.019 -40.373 1.00 17.73 45 VAL B CA 1
ATOM 1864 C C . VAL B 1 45 ? 24.692 5.362 -39.426 1.00 18.58 45 VAL B C 1
ATOM 1865 O O . VAL B 1 45 ? 24.330 4.531 -38.592 1.00 18.73 45 VAL B O 1
ATOM 1869 N N . ALA B 1 46 ? 25.954 5.755 -39.542 1.00 19.23 46 ALA B N 1
ATOM 1870 C CA . ALA B 1 46 ? 27.011 5.179 -38.734 1.00 19.88 46 ALA B CA 1
ATOM 1871 C C . ALA B 1 46 ? 26.787 5.481 -37.244 1.00 20.60 46 ALA B C 1
ATOM 1872 O O . ALA B 1 46 ? 26.898 4.589 -36.398 1.00 20.49 46 ALA B O 1
ATOM 1874 N N . ARG B 1 47 ? 26.457 6.728 -36.937 1.00 21.42 47 ARG B N 1
ATOM 1875 C CA . ARG B 1 47 ? 26.250 7.159 -35.564 1.00 22.47 47 ARG B CA 1
ATOM 1876 C C . ARG B 1 47 ? 25.012 6.544 -34.917 1.00 22.49 47 ARG B C 1
ATOM 1877 O O . ARG B 1 47 ? 25.028 6.217 -33.739 1.00 22.30 47 ARG B O 1
ATOM 1885 N N . ARG B 1 48 ? 23.936 6.404 -35.681 1.00 22.61 48 ARG B N 1
ATOM 1886 C CA . ARG B 1 48 ? 22.734 5.766 -35.168 1.00 22.90 48 ARG B CA 1
ATOM 1887 C C . ARG B 1 48 ? 22.986 4.279 -34.877 1.00 22.84 48 ARG B C 1
ATOM 1888 O O . ARG B 1 48 ? 22.550 3.758 -33.841 1.00 22.54 48 ARG B O 1
ATOM 1896 N N . LEU B 1 49 ? 23.693 3.604 -35.785 1.00 22.82 49 LEU B N 1
ATOM 1897 C CA . LEU B 1 49 ? 24.018 2.198 -35.602 1.00 22.59 49 LEU B CA 1
ATOM 1898 C C . LEU B 1 49 ? 24.894 1.994 -34.381 1.00 23.04 49 LEU B C 1
ATOM 1899 O O . LEU B 1 49 ? 24.678 1.060 -33.617 1.00 23.35 49 LEU B O 1
ATOM 1904 N N . ALA B 1 50 ? 25.883 2.858 -34.190 1.00 23.33 50 ALA B N 1
ATOM 1905 C CA . ALA B 1 50 ? 26.735 2.758 -33.007 1.00 23.79 50 ALA B CA 1
ATOM 1906 C C . ALA B 1 50 ? 25.879 2.854 -31.738 1.00 24.02 50 ALA B C 1
ATOM 1907 O O . ALA B 1 50 ? 26.047 2.070 -30.813 1.00 24.35 50 ALA B O 1
ATOM 1909 N N . ASP B 1 51 ? 24.926 3.779 -31.728 1.00 24.38 51 ASP B N 1
ATOM 1910 C CA . ASP B 1 51 ? 24.042 3.961 -30.581 1.00 24.91 51 ASP B CA 1
ATOM 1911 C C . ASP B 1 51 ? 23.095 2.788 -30.354 1.00 25.21 51 ASP B C 1
ATOM 1912 O O . ASP B 1 51 ? 22.490 2.708 -29.296 1.00 25.28 51 ASP B O 1
ATOM 1917 N N . GLU B 1 52 ? 22.939 1.908 -31.344 1.00 25.71 52 GLU B N 1
ATOM 1918 C CA . GLU B 1 52 ? 22.166 0.674 -31.178 1.00 26.07 52 GLU B CA 1
ATOM 1919 C C . GLU B 1 52 ? 23.023 -0.516 -30.726 1.00 25.88 52 GLU B C 1
ATOM 1920 O O . GLU B 1 52 ? 22.505 -1.624 -30.584 1.00 26.28 52 GLU B O 1
ATOM 1926 N N . GLY B 1 53 ? 24.314 -0.298 -30.495 1.00 25.53 53 GLY B N 1
ATOM 1927 C CA . GLY B 1 53 ? 25.207 -1.368 -30.049 1.00 25.42 53 GLY B CA 1
ATOM 1928 C C . GLY B 1 53 ? 25.996 -2.044 -31.159 1.00 25.32 53 GLY B C 1
ATOM 1929 O O . GLY B 1 53 ? 26.664 -3.045 -30.921 1.00 25.85 53 GLY B O 1
ATOM 1930 N N . CYS B 1 54 ? 25.946 -1.489 -32.365 1.00 25.13 54 CYS B N 1
ATOM 1931 C CA . CYS B 1 54 ? 26.703 -2.019 -33.493 1.00 25.17 54 CYS B CA 1
ATOM 1932 C C . CYS B 1 54 ? 28.186 -1.686 -33.451 1.00 24.71 54 CYS B C 1
ATOM 1933 O O . CYS B 1 54 ? 28.595 -0.600 -33.026 1.00 24.43 54 CYS B O 1
ATOM 1936 N N . HIS B 1 55 ? 28.978 -2.635 -33.934 1.00 23.91 55 HIS B N 1
ATOM 1937 C CA . HIS B 1 55 ? 30.328 -2.352 -34.346 1.00 23.66 55 HIS B CA 1
ATOM 1938 C C . HIS B 1 55 ? 30.218 -1.855 -35.777 1.00 22.71 55 HIS B C 1
ATOM 1939 O O . HIS B 1 55 ? 29.611 -2.521 -36.611 1.00 22.65 55 HIS B O 1
ATOM 1946 N N . VAL B 1 56 ? 30.772 -0.672 -36.043 1.00 21.90 56 VAL B N 1
ATOM 1947 C CA . VAL B 1 56 ? 30.656 -0.023 -37.346 1.00 21.39 56 VAL B CA 1
ATOM 1948 C C . VAL B 1 56 ? 32.008 0.199 -37.999 1.00 20.86 56 VAL B C 1
ATOM 1949 O O . VAL B 1 56 ? 32.915 0.781 -37.393 1.00 20.84 56 VAL B O 1
ATOM 1953 N N . LEU B 1 57 ? 32.142 -0.269 -39.237 1.00 20.34 57 LEU B N 1
ATOM 1954 C CA . LEU B 1 57 ? 33.262 0.116 -40.080 1.00 19.90 57 LEU B CA 1
ATOM 1955 C C . LEU B 1 57 ? 32.810 1.288 -40.929 1.00 19.70 57 LEU B C 1
ATOM 1956 O O . LEU B 1 57 ? 31.932 1.141 -41.778 1.00 19.13 57 LEU B O 1
ATOM 1961 N N . CYS B 1 58 ? 33.395 2.455 -40.666 1.00 20.06 58 CYS B N 1
ATOM 1962 C CA . CYS B 1 58 ? 33.091 3.679 -41.401 1.00 20.18 58 CYS B CA 1
ATOM 1963 C C . CYS B 1 58 ? 34.004 3.749 -42.614 1.00 20.10 58 CYS B C 1
ATOM 1964 O O . CYS B 1 58 ? 35.197 4.067 -42.475 1.00 19.54 58 CYS B O 1
ATOM 1967 N N . ALA B 1 59 ? 33.470 3.422 -43.793 1.00 20.14 59 ALA B N 1
ATOM 1968 C CA . ALA B 1 59 ? 34.272 3.486 -45.021 1.00 20.67 59 ALA B CA 1
ATOM 1969 C C . ALA B 1 59 ? 33.937 4.733 -45.826 1.00 21.18 59 ALA B C 1
ATOM 1970 O O . ALA B 1 59 ? 32.768 5.140 -45.903 1.00 21.82 59 ALA B O 1
ATOM 1972 N N . ASP B 1 60 ? 34.966 5.332 -46.422 1.00 21.46 60 ASP B N 1
ATOM 1973 C CA . ASP B 1 60 ? 34.814 6.525 -47.241 1.00 21.62 60 ASP B CA 1
ATOM 1974 C C . ASP B 1 60 ? 35.956 6.669 -48.236 1.00 22.38 60 ASP B C 1
ATOM 1975 O O . ASP B 1 60 ? 37.062 6.169 -48.015 1.00 22.32 60 ASP B O 1
ATOM 1980 N N . ILE B 1 61 ? 35.675 7.362 -49.335 1.00 23.07 61 ILE B N 1
ATOM 1981 C CA . ILE B 1 61 ? 36.688 7.690 -50.320 1.00 23.47 61 ILE B CA 1
ATOM 1982 C C . ILE B 1 61 ? 37.731 8.603 -49.672 1.00 23.92 61 ILE B C 1
ATOM 1983 O O . ILE B 1 61 ? 38.921 8.496 -49.958 1.00 23.94 61 ILE B O 1
ATOM 1988 N N . ASP B 1 62 ? 37.272 9.497 -48.804 1.00 24.54 62 ASP B N 1
ATOM 1989 C CA . ASP B 1 62 ? 38.148 10.432 -48.104 1.00 25.08 62 ASP B CA 1
ATOM 1990 C C . ASP B 1 62 ? 38.588 9.774 -46.804 1.00 24.81 62 ASP B C 1
ATOM 1991 O O . ASP B 1 62 ? 37.805 9.658 -45.860 1.00 24.58 62 ASP B O 1
ATOM 1996 N N . GLY B 1 63 ? 39.843 9.332 -46.769 1.00 24.99 63 GLY B N 1
ATOM 1997 C CA . GLY B 1 63 ? 40.394 8.621 -45.613 1.00 25.05 63 GLY B CA 1
ATOM 1998 C C . GLY B 1 63 ? 40.301 9.389 -44.305 1.00 25.29 63 GLY B C 1
ATOM 1999 O O . GLY B 1 63 ? 40.060 8.792 -43.248 1.00 25.53 63 GLY B O 1
ATOM 2000 N N . ASP B 1 64 ? 40.486 10.711 -44.375 1.00 25.23 64 ASP B N 1
ATOM 2001 C CA . ASP B 1 64 ? 40.452 11.561 -43.187 1.00 25.34 64 ASP B CA 1
ATOM 2002 C C . ASP B 1 64 ? 39.060 11.655 -42.608 1.00 24.51 64 ASP B C 1
ATOM 2003 O O . ASP B 1 64 ? 38.887 11.582 -41.382 1.00 24.03 64 ASP B O 1
ATOM 2008 N N . ALA B 1 65 ? 38.085 11.835 -43.499 1.00 23.69 65 ALA B N 1
ATOM 2009 C CA . ALA B 1 65 ? 36.680 11.871 -43.132 1.00 23.01 65 ALA B CA 1
ATOM 2010 C C . ALA B 1 65 ? 36.274 10.558 -42.479 1.00 22.67 65 ALA B C 1
ATOM 2011 O O . ALA B 1 65 ? 35.557 10.560 -41.483 1.00 22.80 65 ALA B O 1
ATOM 2013 N N . ALA B 1 66 ? 36.750 9.440 -43.018 1.00 22.33 66 ALA B N 1
ATOM 2014 C CA . ALA B 1 66 ? 36.480 8.129 -42.418 1.00 22.32 66 ALA B CA 1
ATOM 2015 C C . ALA B 1 66 ? 37.033 8.047 -41.001 1.00 22.31 66 ALA B C 1
ATOM 2016 O O . ALA B 1 66 ? 36.319 7.661 -40.064 1.00 22.92 66 ALA B O 1
ATOM 2018 N N . ASP B 1 67 ? 38.305 8.395 -40.840 1.00 21.89 67 ASP B N 1
ATOM 2019 C CA . ASP B 1 67 ? 38.905 8.436 -39.515 1.00 21.62 67 ASP B CA 1
ATOM 2020 C C . ASP B 1 67 ? 38.102 9.354 -38.609 1.00 20.75 67 ASP B C 1
ATOM 2021 O O . ASP B 1 67 ? 37.823 8.998 -37.461 1.00 20.76 67 ASP B O 1
ATOM 2026 N N . ALA B 1 68 ? 37.731 10.526 -39.120 1.00 19.75 68 ALA B N 1
ATOM 2027 C CA . ALA B 1 68 ? 36.981 11.497 -38.324 1.00 19.58 68 ALA B CA 1
ATOM 2028 C C . ALA B 1 68 ? 35.587 11.002 -37.920 1.00 19.55 68 ALA B C 1
ATOM 2029 O O . ALA B 1 68 ? 35.085 11.382 -36.870 1.00 19.71 68 ALA B O 1
ATOM 2031 N N . ALA B 1 69 ? 34.969 10.149 -38.736 1.00 19.72 69 ALA B N 1
ATOM 2032 C CA . ALA B 1 69 ? 33.643 9.595 -38.412 1.00 19.43 69 ALA B CA 1
ATOM 2033 C C . ALA B 1 69 ? 33.778 8.640 -37.247 1.00 19.27 69 ALA B C 1
ATOM 2034 O O . ALA B 1 69 ? 33.068 8.742 -36.259 1.00 19.08 69 ALA B O 1
ATOM 2036 N N . ALA B 1 70 ? 34.741 7.739 -37.352 1.00 19.77 70 ALA B N 1
ATOM 2037 C CA . ALA B 1 70 ? 35.028 6.790 -36.289 1.00 19.95 70 ALA B CA 1
ATOM 2038 C C . ALA B 1 70 ? 35.399 7.522 -35.009 1.00 20.28 70 ALA B C 1
ATOM 2039 O O . ALA B 1 70 ? 35.098 7.050 -33.920 1.00 19.93 70 ALA B O 1
ATOM 2041 N N . THR B 1 71 ? 36.023 8.689 -35.146 1.00 21.24 71 THR B N 1
ATOM 2042 C CA . THR B 1 71 ? 36.417 9.475 -33.988 1.00 22.16 71 THR B CA 1
ATOM 2043 C C . THR B 1 71 ? 35.200 10.119 -33.327 1.00 23.34 71 THR B C 1
ATOM 2044 O O . THR B 1 71 ? 35.070 10.061 -32.105 1.00 23.20 71 THR B O 1
ATOM 2048 N N . LYS B 1 72 ? 34.287 10.672 -34.127 1.00 24.80 72 LYS B N 1
ATOM 2049 C CA . LYS B 1 72 ? 33.008 11.191 -33.607 1.00 26.00 72 LYS B CA 1
ATOM 2050 C C . LYS B 1 72 ? 32.172 10.130 -32.906 1.00 26.37 72 LYS B C 1
ATOM 2051 O O . LYS B 1 72 ? 31.534 10.395 -31.884 1.00 26.02 72 LYS B O 1
ATOM 2057 N N . ILE B 1 73 ? 32.161 8.937 -33.484 1.00 27.34 73 ILE B N 1
ATOM 2058 C CA . ILE B 1 73 ? 31.276 7.860 -33.035 1.00 27.99 73 ILE B CA 1
ATOM 2059 C C . ILE B 1 73 ? 31.755 7.206 -31.759 1.00 27.99 73 ILE B C 1
ATOM 2060 O O . ILE B 1 73 ? 30.964 6.970 -30.868 1.00 28.19 73 ILE B O 1
ATOM 2065 N N . GLY B 1 74 ? 33.050 6.919 -31.680 1.00 28.74 74 GLY B N 1
ATOM 2066 C CA . GLY B 1 74 ? 33.617 6.168 -30.559 1.00 29.27 74 GLY B CA 1
ATOM 2067 C C . GLY B 1 74 ? 33.205 4.697 -30.620 1.00 30.04 74 GLY B C 1
ATOM 2068 O O . GLY B 1 74 ? 33.464 4.013 -31.628 1.00 29.86 74 GLY B O 1
ATOM 2069 N N . CYS B 1 75 ? 32.576 4.212 -29.543 1.00 30.41 75 CYS B N 1
ATOM 2070 C CA . CYS B 1 75 ? 31.972 2.877 -29.501 1.00 31.07 75 CYS B CA 1
ATOM 2071 C C . CYS B 1 75 ? 32.836 1.795 -30.195 1.00 30.58 75 CYS B C 1
ATOM 2072 O O . CYS B 1 75 ? 32.313 0.908 -30.877 1.00 30.41 75 CYS B O 1
ATOM 2075 N N . GLY B 1 76 ? 34.158 1.888 -30.029 1.00 30.16 76 GLY B N 1
ATOM 2076 C CA . GLY B 1 76 ? 35.106 0.974 -30.685 1.00 29.82 76 GLY B CA 1
ATOM 2077 C C . GLY B 1 76 ? 35.125 0.925 -32.220 1.00 29.63 76 GLY B C 1
ATOM 2078 O O . GLY B 1 76 ? 35.882 0.115 -32.798 1.00 29.66 76 GLY B O 1
ATOM 2079 N N . ALA B 1 77 ? 34.315 1.779 -32.877 1.00 28.78 77 ALA B N 1
ATOM 2080 C CA . ALA B 1 77 ? 34.182 1.811 -34.349 1.00 28.01 77 ALA B CA 1
ATOM 2081 C C . ALA B 1 77 ? 35.521 2.075 -35.016 1.00 27.47 77 ALA B C 1
ATOM 2082 O O . ALA B 1 77 ? 36.387 2.721 -34.425 1.00 27.67 77 ALA B O 1
ATOM 2084 N N . ALA B 1 78 ? 35.676 1.587 -36.246 1.00 26.65 78 ALA B N 1
ATOM 2085 C CA . ALA B 1 78 ? 36.928 1.708 -36.986 1.00 26.41 78 ALA B CA 1
ATOM 2086 C C . ALA B 1 78 ? 36.691 2.319 -38.360 1.00 26.41 78 ALA B C 1
ATOM 2087 O O . ALA B 1 78 ? 35.552 2.386 -38.843 1.00 26.52 78 ALA B O 1
ATOM 2089 N N . ALA B 1 79 ? 37.771 2.771 -38.988 1.00 26.35 79 ALA B N 1
ATOM 2090 C CA . ALA B 1 79 ? 37.677 3.436 -40.287 1.00 26.35 79 ALA B CA 1
ATOM 2091 C C . ALA B 1 79 ? 38.545 2.736 -41.299 1.00 26.42 79 ALA B C 1
ATOM 2092 O O . ALA B 1 79 ? 39.494 2.038 -40.955 1.00 26.19 79 ALA B O 1
ATOM 2094 N N . CYS B 1 80 ? 38.176 2.895 -42.557 1.00 26.78 80 CYS B N 1
ATOM 2095 C CA . CYS B 1 80 ? 39.057 2.531 -43.644 1.00 27.29 80 CYS B CA 1
ATOM 2096 C C . CYS B 1 80 ? 38.698 3.349 -44.871 1.00 26.80 80 CYS B C 1
ATOM 2097 O O . CYS B 1 80 ? 37.604 3.894 -44.979 1.00 26.57 80 CYS B O 1
ATOM 2100 N N . ARG B 1 81 ? 39.650 3.444 -45.782 1.00 26.64 81 ARG B N 1
ATOM 2101 C CA . ARG B 1 81 ? 39.468 4.185 -47.016 1.00 26.47 81 ARG B CA 1
ATOM 2102 C C . ARG B 1 81 ? 38.959 3.239 -48.098 1.00 25.46 81 ARG B C 1
ATOM 2103 O O . ARG B 1 81 ? 39.514 2.164 -48.270 1.00 25.47 81 ARG B O 1
ATOM 2111 N N . VAL B 1 82 ? 37.919 3.632 -48.828 1.00 24.40 82 VAL B N 1
ATOM 2112 C CA . VAL B 1 82 ? 37.502 2.868 -50.004 1.00 23.83 82 VAL B CA 1
ATOM 2113 C C . VAL B 1 82 ? 37.011 3.726 -51.193 1.00 23.16 82 VAL B C 1
ATOM 2114 O O . VAL B 1 82 ? 36.126 4.564 -51.073 1.00 22.18 82 VAL B O 1
ATOM 2118 N N . ASP B 1 83 ? 37.627 3.484 -52.341 1.00 22.71 83 ASP B N 1
ATOM 2119 C CA . ASP B 1 83 ? 37.140 3.939 -53.616 1.00 22.47 83 ASP B CA 1
ATOM 2120 C C . ASP B 1 83 ? 36.277 2.792 -54.158 1.00 21.92 83 ASP B C 1
ATOM 2121 O O . ASP B 1 83 ? 36.792 1.816 -54.672 1.00 21.75 83 ASP B O 1
ATOM 2126 N N . VAL B 1 84 ? 34.960 2.904 -54.016 1.00 21.55 84 VAL B N 1
ATOM 2127 C CA . VAL B 1 84 ? 34.062 1.819 -54.395 1.00 21.14 84 VAL B CA 1
ATOM 2128 C C . VAL B 1 84 ? 34.027 1.576 -55.904 1.00 21.46 84 VAL B C 1
ATOM 2129 O O . VAL B 1 84 ? 33.323 0.677 -56.358 1.00 21.88 84 VAL B O 1
ATOM 2133 N N . SER B 1 85 ? 34.768 2.373 -56.675 1.00 21.55 85 SER B N 1
ATOM 2134 C CA . SER B 1 85 ? 34.970 2.110 -58.108 1.00 21.71 85 SER B CA 1
ATOM 2135 C C . SER B 1 85 ? 36.044 1.042 -58.385 1.00 21.87 85 SER B C 1
ATOM 2136 O O . SER B 1 85 ? 36.198 0.604 -59.524 1.00 21.45 85 SER B O 1
ATOM 2139 N N . ASP B 1 86 ? 36.793 0.658 -57.354 1.00 22.17 86 ASP B N 1
ATOM 2140 C CA . ASP B 1 86 ? 37.822 -0.362 -57.460 1.00 22.74 86 ASP B CA 1
ATOM 2141 C C . ASP B 1 86 ? 37.327 -1.587 -56.692 1.00 22.81 86 ASP B C 1
ATOM 2142 O O . ASP B 1 86 ? 36.900 -1.477 -55.545 1.00 23.06 86 ASP B O 1
ATOM 2147 N N . GLU B 1 87 ? 37.363 -2.751 -57.328 1.00 22.83 87 GLU B N 1
ATOM 2148 C CA . GLU B 1 87 ? 36.937 -3.977 -56.671 1.00 22.98 87 GLU B CA 1
ATOM 2149 C C . GLU B 1 87 ? 37.903 -4.381 -55.560 1.00 23.35 87 GLU B C 1
ATOM 2150 O O . GLU B 1 87 ? 37.476 -4.806 -54.480 1.00 23.01 87 GLU B O 1
ATOM 2156 N N . GLN B 1 88 ? 39.204 -4.263 -55.831 1.00 24.04 88 GLN B N 1
ATOM 2157 C CA . GLN B 1 88 ? 40.221 -4.666 -54.858 1.00 24.54 88 GLN B CA 1
ATOM 2158 C C . GLN B 1 88 ? 40.056 -3.910 -53.567 1.00 23.99 88 GLN B C 1
ATOM 2159 O O . GLN B 1 88 ? 40.178 -4.497 -52.496 1.00 24.24 88 GLN B O 1
ATOM 2165 N N . GLN B 1 89 ? 39.748 -2.620 -53.664 1.00 23.36 89 GLN B N 1
ATOM 2166 C CA . GLN B 1 89 ? 39.546 -1.816 -52.466 1.00 22.95 89 GLN B CA 1
ATOM 2167 C C . GLN B 1 89 ? 38.317 -2.242 -51.681 1.00 21.93 89 GLN B C 1
ATOM 2168 O O . GLN B 1 89 ? 38.325 -2.176 -50.459 1.00 22.04 89 GLN B O 1
ATOM 2174 N N . ILE B 1 90 ? 37.273 -2.685 -52.375 1.00 21.21 90 ILE B N 1
ATOM 2175 C CA . ILE B 1 90 ? 36.082 -3.211 -51.707 1.00 20.49 90 ILE B CA 1
ATOM 2176 C C . ILE B 1 90 ? 36.418 -4.504 -50.971 1.00 19.99 90 ILE B C 1
ATOM 2177 O O . ILE B 1 90 ? 35.997 -4.696 -49.840 1.00 20.09 90 ILE B O 1
ATOM 2182 N N . ILE B 1 91 ? 37.175 -5.380 -51.614 1.00 19.37 91 ILE B N 1
ATOM 2183 C CA . ILE B 1 91 ? 37.640 -6.612 -50.978 1.00 19.17 91 ILE B CA 1
ATOM 2184 C C . ILE B 1 91 ? 38.428 -6.292 -49.690 1.00 19.27 91 ILE B C 1
ATOM 2185 O O . ILE B 1 91 ? 38.191 -6.901 -48.651 1.00 19.94 91 ILE B O 1
ATOM 2190 N N . ALA B 1 92 ? 39.337 -5.321 -49.772 1.00 19.03 92 ALA B N 1
ATOM 2191 C CA . ALA B 1 92 ? 40.162 -4.876 -48.638 1.00 18.86 92 ALA B CA 1
ATOM 2192 C C . ALA B 1 92 ? 39.341 -4.287 -47.493 1.00 18.65 92 ALA B C 1
ATOM 2193 O O . ALA B 1 92 ? 39.724 -4.407 -46.320 1.00 18.59 92 ALA B O 1
ATOM 2195 N N . MET B 1 93 ? 38.232 -3.634 -47.840 1.00 18.15 93 MET B N 1
ATOM 2196 C CA . MET B 1 93 ? 37.286 -3.131 -46.852 1.00 17.87 93 MET B CA 1
ATOM 2197 C C . MET B 1 93 ? 36.657 -4.281 -46.064 1.00 17.96 93 MET B C 1
ATOM 2198 O O . MET B 1 93 ? 36.646 -4.277 -44.826 1.00 17.66 93 MET B O 1
ATOM 2203 N N . VAL B 1 94 ? 36.155 -5.279 -46.778 1.00 18.10 94 VAL B N 1
ATOM 2204 C CA . VAL B 1 94 ? 35.453 -6.367 -46.120 1.00 18.36 94 VAL B CA 1
ATOM 2205 C C . VAL B 1 94 ? 36.461 -7.110 -45.248 1.00 18.98 94 VAL B C 1
ATOM 2206 O O . VAL B 1 94 ? 36.191 -7.400 -44.075 1.00 18.94 94 VAL B O 1
ATOM 2210 N N . ASP B 1 95 ? 37.646 -7.347 -45.807 1.00 19.70 95 ASP B N 1
ATOM 2211 C CA . ASP B 1 95 ? 38.742 -7.967 -45.060 1.00 19.82 95 ASP B CA 1
ATOM 2212 C C . ASP B 1 95 ? 39.020 -7.225 -43.762 1.00 19.93 95 ASP B C 1
ATOM 2213 O O . ASP B 1 95 ? 39.135 -7.853 -42.710 1.00 19.78 95 ASP B O 1
ATOM 2218 N N . ALA B 1 96 ? 39.090 -5.893 -43.836 1.00 19.90 96 ALA B N 1
ATOM 2219 C CA . ALA B 1 96 ? 39.380 -5.056 -42.659 1.00 19.80 96 ALA B CA 1
ATOM 2220 C C . ALA B 1 96 ? 38.270 -5.109 -41.596 1.00 19.90 96 ALA B C 1
ATOM 2221 O O . ALA B 1 96 ? 38.547 -5.023 -40.393 1.00 20.58 96 ALA B O 1
ATOM 2223 N N . CYS B 1 97 ? 37.022 -5.243 -42.046 1.00 19.81 97 CYS B N 1
ATOM 2224 C CA . CYS B 1 97 ? 35.864 -5.352 -41.151 1.00 19.14 97 CYS B CA 1
ATOM 2225 C C . CYS B 1 97 ? 35.931 -6.681 -40.429 1.00 18.94 97 CYS B C 1
ATOM 2226 O O . CYS B 1 97 ? 35.804 -6.739 -39.203 1.00 18.49 97 CYS B O 1
ATOM 2229 N N . VAL B 1 98 ? 36.115 -7.746 -41.207 1.00 18.91 98 VAL B N 1
ATOM 2230 C CA . VAL B 1 98 ? 36.337 -9.061 -40.636 1.00 19.20 98 VAL B CA 1
ATOM 2231 C C . VAL B 1 98 ? 37.487 -9.042 -39.617 1.00 19.69 98 VAL B C 1
ATOM 2232 O O . VAL B 1 98 ? 37.312 -9.497 -38.500 1.00 19.72 98 VAL B O 1
ATOM 2236 N N . ALA B 1 99 ? 38.628 -8.465 -39.986 1.00 20.42 99 ALA B N 1
ATOM 2237 C CA . ALA B 1 99 ? 39.804 -8.409 -39.096 1.00 21.19 99 ALA B CA 1
ATOM 2238 C C . ALA B 1 99 ? 39.598 -7.522 -37.868 1.00 21.90 99 ALA B C 1
ATOM 2239 O O . ALA B 1 99 ? 40.259 -7.720 -36.851 1.00 22.61 99 ALA B O 1
ATOM 2241 N N . ALA B 1 100 ? 38.707 -6.541 -37.953 1.00 22.00 100 ALA B N 1
ATOM 2242 C CA . ALA B 1 100 ? 38.504 -5.633 -36.831 1.00 22.17 100 ALA B CA 1
ATOM 2243 C C . ALA B 1 100 ? 37.449 -6.163 -35.847 1.00 22.37 100 ALA B C 1
ATOM 2244 O O . ALA B 1 100 ? 37.601 -6.004 -34.627 1.00 22.04 100 ALA B O 1
ATOM 2246 N N . PHE B 1 101 ? 36.388 -6.778 -36.386 1.00 22.21 101 PHE B N 1
ATOM 2247 C CA . PHE B 1 101 ? 35.205 -7.171 -35.606 1.00 21.78 101 PHE B CA 1
ATOM 2248 C C . PHE B 1 101 ? 34.773 -8.648 -35.739 1.00 21.64 101 PHE B C 1
ATOM 2249 O O . PHE B 1 101 ? 33.802 -9.074 -35.109 1.00 21.34 101 PHE B O 1
ATOM 2257 N N . GLY B 1 102 ? 35.469 -9.425 -36.563 1.00 21.52 102 GLY B N 1
ATOM 2258 C CA . GLY B 1 102 ? 35.199 -10.855 -36.663 1.00 21.55 102 GLY B CA 1
ATOM 2259 C C . GLY B 1 102 ? 34.242 -11.295 -37.761 1.00 21.59 102 GLY B C 1
ATOM 2260 O O . GLY B 1 102 ? 34.228 -12.472 -38.112 1.00 21.95 102 GLY B O 1
ATOM 2261 N N . GLY B 1 103 ? 33.440 -10.384 -38.310 1.00 21.30 103 GLY B N 1
ATOM 2262 C CA . GLY B 1 103 ? 32.549 -10.755 -39.406 1.00 21.09 103 GLY B CA 1
ATOM 2263 C C . GLY B 1 103 ? 31.769 -9.598 -39.991 1.00 20.65 103 GLY B C 1
ATOM 2264 O O . GLY B 1 103 ? 32.140 -8.451 -39.822 1.00 20.83 103 GLY B O 1
ATOM 2265 N N . VAL B 1 104 ? 30.687 -9.911 -40.692 1.00 20.01 104 VAL B N 1
ATOM 2266 C CA . VAL B 1 104 ? 29.822 -8.891 -41.274 1.00 19.80 104 VAL B CA 1
ATOM 2267 C C . VAL B 1 104 ? 28.356 -9.333 -41.235 1.00 19.94 104 VAL B C 1
ATOM 2268 O O . VAL B 1 104 ? 27.992 -10.365 -41.816 1.00 19.24 104 VAL B O 1
ATOM 2272 N N . ASP B 1 105 ? 27.538 -8.545 -40.533 1.00 19.63 105 ASP B N 1
ATOM 2273 C CA . ASP B 1 105 ? 26.114 -8.805 -40.398 1.00 19.51 105 ASP B CA 1
ATOM 2274 C C . ASP B 1 105 ? 25.270 -7.848 -41.244 1.00 18.79 105 ASP B C 1
ATOM 2275 O O . ASP B 1 105 ? 24.252 -8.259 -41.796 1.00 18.95 105 ASP B O 1
ATOM 2280 N N . LYS B 1 106 ? 25.688 -6.584 -41.342 1.00 17.71 106 LYS B N 1
ATOM 2281 C CA . LYS B 1 106 ? 24.901 -5.553 -42.002 1.00 17.10 106 LYS B CA 1
ATOM 2282 C C . LYS B 1 106 ? 25.720 -4.736 -43.008 1.00 16.66 106 LYS B C 1
ATOM 2283 O O . LYS B 1 106 ? 26.907 -4.505 -42.807 1.00 16.99 106 LYS B O 1
ATOM 2289 N N . LEU B 1 107 ? 25.081 -4.288 -44.083 1.00 15.96 107 LEU B N 1
ATOM 2290 C CA . LEU B 1 107 ? 25.730 -3.413 -45.076 1.00 15.52 107 LEU B CA 1
ATOM 2291 C C . LEU B 1 107 ? 24.819 -2.243 -45.422 1.00 15.50 107 LEU B C 1
ATOM 2292 O O . LEU B 1 107 ? 23.601 -2.411 -45.605 1.00 14.28 107 LEU B O 1
ATOM 2297 N N . VAL B 1 108 ? 25.415 -1.051 -45.482 1.00 15.71 108 VAL B N 1
ATOM 2298 C CA . VAL B 1 108 ? 24.732 0.121 -46.027 1.00 15.54 108 VAL B CA 1
ATOM 2299 C C . VAL B 1 108 ? 25.631 0.717 -47.100 1.00 15.84 108 VAL B C 1
ATOM 2300 O O . VAL B 1 108 ? 26.617 1.369 -46.783 1.00 16.00 108 VAL B O 1
ATOM 2304 N N . ALA B 1 109 ? 25.306 0.436 -48.361 1.00 16.14 109 ALA B N 1
ATOM 2305 C CA . ALA B 1 109 ? 25.973 1.047 -49.515 1.00 16.67 109 ALA B CA 1
ATOM 2306 C C . ALA B 1 109 ? 25.391 2.433 -49.701 1.00 17.13 109 ALA B C 1
ATOM 2307 O O . ALA B 1 109 ? 24.245 2.586 -50.122 1.00 17.09 109 ALA B O 1
ATOM 2309 N N . ASN B 1 110 ? 26.172 3.442 -49.344 1.00 18.01 110 ASN B N 1
ATOM 2310 C CA . ASN B 1 110 ? 25.732 4.829 -49.454 1.00 18.80 110 ASN B CA 1
ATOM 2311 C C . ASN B 1 110 ? 26.705 5.699 -50.268 1.00 19.00 110 ASN B C 1
ATOM 2312 O O . ASN B 1 110 ? 26.315 6.744 -50.786 1.00 19.32 110 ASN B O 1
ATOM 2317 N N . ALA B 1 111 ? 27.957 5.262 -50.409 1.00 19.09 111 ALA B N 1
ATOM 2318 C CA . ALA B 1 111 ? 28.911 5.941 -51.278 1.00 19.23 111 ALA B CA 1
ATOM 2319 C C . ALA B 1 111 ? 28.276 6.329 -52.606 1.00 19.43 111 ALA B C 1
ATOM 2320 O O . ALA B 1 111 ? 27.591 5.531 -53.222 1.00 19.92 111 ALA B O 1
ATOM 2322 N N . GLY B 1 112 ? 28.497 7.559 -53.049 1.00 19.66 112 GLY B N 1
ATOM 2323 C CA . GLY B 1 112 ? 28.053 7.943 -54.368 1.00 19.78 112 GLY B CA 1
ATOM 2324 C C . GLY B 1 112 ? 28.453 9.339 -54.789 1.00 20.07 112 GLY B C 1
ATOM 2325 O O . GLY B 1 112 ? 28.921 10.136 -53.962 1.00 20.10 112 GLY B O 1
ATOM 2326 N N . VAL B 1 113 ? 28.269 9.617 -56.082 1.00 19.64 113 VAL B N 1
ATOM 2327 C CA . VAL B 1 113 ? 28.431 10.956 -56.629 1.00 19.70 113 VAL B CA 1
ATOM 2328 C C . VAL B 1 113 ? 27.151 11.429 -57.322 1.00 19.65 113 VAL B C 1
ATOM 2329 O O . VAL B 1 113 ? 26.364 10.632 -57.828 1.00 19.12 113 VAL B O 1
ATOM 2333 N N . VAL B 1 114 ? 26.953 12.739 -57.321 1.00 20.01 114 VAL B N 1
ATOM 2334 C CA . VAL B 1 114 ? 25.920 13.378 -58.131 1.00 20.25 114 VAL B CA 1
ATOM 2335 C C . VAL B 1 114 ? 26.583 14.010 -59.348 1.00 20.60 114 VAL B C 1
ATOM 2336 O O . VAL B 1 114 ? 27.717 14.469 -59.277 1.00 20.05 114 VAL B O 1
ATOM 2340 N N . HIS B 1 115 ? 25.871 14.014 -60.468 1.00 21.40 115 HIS B N 1
ATOM 2341 C CA . HIS B 1 115 ? 26.351 14.665 -61.670 1.00 22.08 115 HIS B CA 1
ATOM 2342 C C . HIS B 1 115 ? 25.189 15.342 -62.326 1.00 22.52 115 HIS B C 1
ATOM 2343 O O . HIS B 1 115 ? 24.079 14.801 -62.340 1.00 23.44 115 HIS B O 1
ATOM 2350 N N . LEU B 1 116 ? 25.441 16.518 -62.884 1.00 22.90 116 LEU B N 1
ATOM 2351 C CA . LEU B 1 116 ? 24.391 17.303 -63.500 1.00 23.09 116 LEU B CA 1
ATOM 2352 C C . LEU B 1 116 ? 24.731 17.695 -64.929 1.00 23.11 116 LEU B C 1
ATOM 2353 O O . LEU B 1 116 ? 25.677 18.434 -65.173 1.00 23.54 116 LEU B O 1
ATOM 2358 N N . ALA B 1 117 ? 23.945 17.183 -65.867 1.00 22.97 117 ALA B N 1
ATOM 2359 C CA . ALA B 1 117 ? 24.021 17.581 -67.270 1.00 22.75 117 ALA B CA 1
ATOM 2360 C C . ALA B 1 117 ? 22.772 17.107 -68.002 1.00 22.48 117 ALA B C 1
ATOM 2361 O O . ALA B 1 117 ? 22.186 16.072 -67.679 1.00 21.93 117 ALA B O 1
ATOM 2363 N N . SER B 1 118 ? 22.378 17.860 -69.011 1.00 22.54 118 SER B N 1
ATOM 2364 C CA . SER B 1 118 ? 21.293 17.436 -69.845 1.00 22.54 118 SER B CA 1
ATOM 2365 C C . SER B 1 118 ? 21.668 16.056 -70.404 1.00 22.62 118 SER B C 1
ATOM 2366 O O . SER B 1 118 ? 22.851 15.668 -70.463 1.00 22.42 118 SER B O 1
ATOM 2369 N N . LEU B 1 119 ? 20.642 15.317 -70.798 1.00 22.34 119 LEU B N 1
ATOM 2370 C CA . LEU B 1 119 ? 20.802 13.964 -71.293 1.00 21.91 119 LEU B CA 1
ATOM 2371 C C . LEU B 1 119 ? 21.617 13.971 -72.570 1.00 22.16 119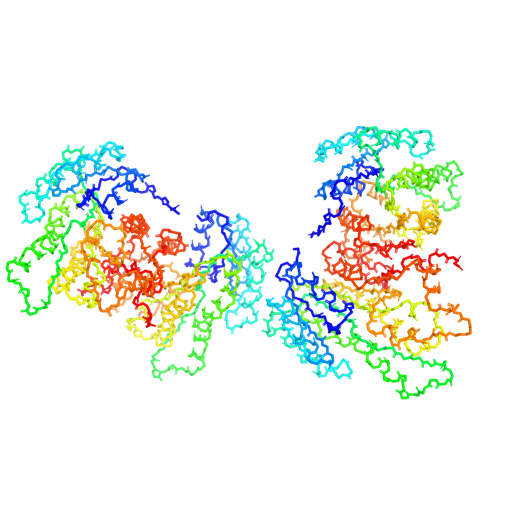 LEU B C 1
ATOM 2372 O O . LEU B 1 119 ? 22.387 13.046 -72.825 1.00 23.05 119 LEU B O 1
ATOM 2377 N N . ILE B 1 120 ? 21.466 15.012 -73.380 1.00 22.24 120 ILE B N 1
ATOM 2378 C CA . ILE B 1 120 ? 22.171 15.068 -74.662 1.00 22.25 120 ILE B CA 1
ATOM 2379 C C . ILE B 1 120 ? 23.576 15.716 -74.597 1.00 21.97 120 ILE B C 1
ATOM 2380 O O . ILE B 1 120 ? 24.317 15.658 -75.574 1.00 22.25 120 ILE B O 1
ATOM 2385 N N . ASP B 1 121 ? 23.954 16.291 -73.455 1.00 21.42 121 ASP B N 1
ATOM 2386 C CA . ASP B 1 121 ? 25.290 16.863 -73.290 1.00 21.47 121 ASP B CA 1
ATOM 2387 C C . ASP B 1 121 ? 26.191 16.013 -72.398 1.00 20.94 121 ASP B C 1
ATOM 2388 O O . ASP B 1 121 ? 27.373 16.310 -72.262 1.00 20.88 121 ASP B O 1
ATOM 2393 N N . THR B 1 122 ? 25.631 14.992 -71.756 1.00 20.38 122 THR B N 1
ATOM 2394 C CA . THR B 1 122 ? 26.387 14.191 -70.819 1.00 19.37 122 THR B CA 1
ATOM 2395 C C . THR B 1 122 ? 27.438 13.475 -71.618 1.00 19.20 122 THR B C 1
ATOM 2396 O O . THR B 1 122 ? 27.168 13.024 -72.731 1.00 19.29 122 THR B O 1
ATOM 2400 N N . THR B 1 123 ? 28.647 13.411 -71.077 1.00 18.70 123 THR B N 1
ATOM 2401 C CA . THR B 1 123 ? 29.727 12.777 -71.781 1.00 18.99 123 THR B CA 1
ATOM 2402 C C . THR B 1 123 ? 29.733 11.299 -71.397 1.00 19.70 123 THR B C 1
ATOM 2403 O O . THR B 1 123 ? 29.143 10.915 -70.381 1.00 20.05 123 THR B O 1
ATOM 2407 N N . VAL B 1 124 ? 30.350 10.468 -72.235 1.00 19.89 124 VAL B N 1
ATOM 2408 C CA . VAL B 1 124 ? 30.587 9.078 -71.887 1.00 20.45 124 VAL B CA 1
ATOM 2409 C C . VAL B 1 124 ? 31.448 8.956 -70.613 1.00 21.18 124 VAL B C 1
ATOM 2410 O O . VAL B 1 124 ? 31.107 8.193 -69.717 1.00 20.90 124 VAL B O 1
ATOM 2414 N N . GLU B 1 125 ? 32.546 9.718 -70.544 1.00 22.01 125 GLU B N 1
ATOM 2415 C CA . GLU B 1 125 ? 33.433 9.756 -69.363 1.00 22.59 125 GLU B CA 1
ATOM 2416 C C . GLU B 1 125 ? 32.679 9.981 -68.060 1.00 22.18 125 GLU B C 1
ATOM 2417 O O . GLU B 1 125 ? 32.957 9.323 -67.058 1.00 21.58 125 GLU B O 1
ATOM 2423 N N . ASP B 1 126 ? 31.750 10.934 -68.076 1.00 22.26 126 ASP B N 1
ATOM 2424 C CA . ASP B 1 126 ? 30.954 11.251 -66.890 1.00 22.28 126 ASP B CA 1
ATOM 2425 C C . ASP B 1 126 ? 29.973 10.110 -66.569 1.00 22.31 126 ASP B C 1
ATOM 2426 O O . ASP B 1 126 ? 29.819 9.720 -65.421 1.00 22.31 126 ASP B O 1
ATOM 2431 N N . PHE B 1 127 ? 29.334 9.563 -67.592 1.00 22.38 127 PHE B N 1
ATOM 2432 C CA . PHE B 1 127 ? 28.394 8.466 -67.410 1.00 22.55 127 PHE B CA 1
ATOM 2433 C C . PHE B 1 127 ? 29.082 7.262 -66.788 1.00 22.25 127 PHE B C 1
ATOM 2434 O O . PHE B 1 127 ? 28.576 6.658 -65.833 1.00 22.30 127 PHE B O 1
ATOM 2442 N N . ASP B 1 128 ? 30.240 6.923 -67.343 1.00 22.07 128 ASP B N 1
ATOM 2443 C CA . ASP B 1 128 ? 31.029 5.778 -66.888 1.00 21.65 128 ASP B CA 1
ATOM 2444 C C . ASP B 1 128 ? 31.411 5.890 -65.419 1.00 21.20 128 ASP B C 1
ATOM 2445 O O . ASP B 1 128 ? 31.329 4.909 -64.681 1.00 21.14 128 ASP B O 1
ATOM 2450 N N . ARG B 1 129 ? 31.843 7.086 -65.022 1.00 20.82 129 ARG B N 1
ATOM 2451 C CA . ARG B 1 129 ? 32.273 7.380 -63.658 1.00 20.86 129 ARG B CA 1
ATOM 2452 C C . ARG B 1 129 ? 31.087 7.230 -62.709 1.00 20.21 129 ARG B C 1
ATOM 2453 O O . ARG B 1 129 ? 31.170 6.540 -61.692 1.00 19.91 129 ARG B O 1
ATOM 2461 N N . VAL B 1 130 ? 29.969 7.853 -63.073 1.00 19.65 130 VAL B N 1
ATOM 2462 C CA . VAL B 1 130 ? 28.765 7.806 -62.258 1.00 19.01 130 VAL B CA 1
ATOM 2463 C C . VAL B 1 130 ? 28.220 6.374 -62.140 1.00 18.27 130 VAL B C 1
ATOM 2464 O O . VAL B 1 130 ? 27.802 5.968 -61.061 1.00 17.89 130 VAL B O 1
ATOM 2468 N N . ILE B 1 131 ? 28.249 5.598 -63.218 1.00 17.47 131 ILE B N 1
ATOM 2469 C CA . ILE B 1 131 ? 27.812 4.195 -63.122 1.00 17.17 131 ILE B CA 1
ATOM 2470 C C . ILE B 1 131 ? 28.800 3.353 -62.296 1.00 16.88 131 ILE B C 1
ATOM 2471 O O . ILE B 1 131 ? 28.401 2.582 -61.418 1.00 17.11 131 ILE B O 1
ATOM 2476 N N . ALA B 1 132 ? 30.092 3.538 -62.538 1.00 16.77 132 ALA B N 1
ATOM 2477 C CA . ALA B 1 132 ? 31.128 2.851 -61.757 1.00 16.28 132 ALA B CA 1
ATOM 2478 C C . ALA B 1 132 ? 31.010 3.124 -60.253 1.00 15.82 132 ALA B C 1
ATOM 2479 O O . ALA B 1 132 ? 30.991 2.201 -59.434 1.00 16.27 132 ALA B O 1
ATOM 2481 N N . ILE B 1 133 ? 30.927 4.383 -59.869 1.00 15.21 133 ILE B N 1
ATOM 2482 C CA . ILE B 1 133 ? 30.891 4.674 -58.451 1.00 14.79 133 ILE B CA 1
ATOM 2483 C C . ILE B 1 133 ? 29.540 4.298 -57.841 1.00 14.59 133 ILE B C 1
ATOM 2484 O O . ILE B 1 133 ? 29.513 3.574 -56.846 1.00 14.45 133 ILE B O 1
ATOM 2489 N N . ASN B 1 134 ? 28.432 4.753 -58.431 1.00 13.91 134 ASN B N 1
ATOM 2490 C CA . ASN B 1 134 ? 27.123 4.471 -57.848 1.00 13.93 134 ASN B CA 1
ATOM 2491 C C . ASN B 1 134 ? 26.659 3.009 -58.034 1.00 13.99 134 ASN B C 1
ATOM 2492 O O . ASN B 1 134 ? 26.506 2.261 -57.061 1.00 13.78 134 ASN B O 1
ATOM 2497 N N . LEU B 1 135 ? 26.440 2.598 -59.278 1.00 14.02 135 LEU B N 1
ATOM 2498 C CA . LEU B 1 135 ? 25.818 1.308 -59.536 1.00 13.66 135 LEU B CA 1
ATOM 2499 C C . LEU B 1 135 ? 26.806 0.147 -59.347 1.00 13.73 135 LEU B C 1
ATOM 2500 O O . LEU B 1 135 ? 26.554 -0.786 -58.541 1.00 12.82 135 LEU B O 1
ATOM 2505 N N . ARG B 1 136 ? 27.926 0.204 -60.069 1.00 13.79 136 ARG B N 1
ATOM 2506 C CA . ARG B 1 136 ? 28.915 -0.880 -59.975 1.00 14.08 136 ARG B CA 1
ATOM 2507 C C . ARG B 1 136 ? 29.426 -0.989 -58.541 1.00 13.72 136 ARG B C 1
ATOM 2508 O O . ARG B 1 136 ? 29.633 -2.082 -58.031 1.00 13.49 136 ARG B O 1
ATOM 2516 N N . GLY B 1 137 ? 29.582 0.146 -57.886 1.00 13.79 137 GLY B N 1
ATOM 2517 C CA . GLY B 1 137 ? 30.005 0.168 -56.492 1.00 14.66 137 GLY B CA 1
ATOM 2518 C C . GLY B 1 137 ? 29.060 -0.494 -55.497 1.00 14.92 137 GLY B C 1
ATOM 2519 O O . GLY B 1 137 ? 29.503 -1.288 -54.650 1.00 15.68 137 GLY B O 1
ATOM 2520 N N . ALA B 1 138 ? 27.770 -0.166 -55.574 1.00 14.93 138 ALA B N 1
ATOM 2521 C CA . ALA B 1 138 ? 26.786 -0.768 -54.671 1.00 14.80 138 ALA B CA 1
ATOM 2522 C C . ALA B 1 138 ? 26.748 -2.287 -54.880 1.00 14.79 138 ALA B C 1
ATOM 2523 O O . ALA B 1 138 ? 26.721 -3.037 -53.918 1.00 14.53 138 ALA B O 1
ATOM 2525 N N . TRP B 1 139 ? 26.757 -2.718 -56.138 1.00 15.01 139 TRP B N 1
ATOM 2526 C CA . TRP B 1 139 ? 26.805 -4.143 -56.473 1.00 15.38 139 TRP B CA 1
ATOM 2527 C C . TRP B 1 139 ? 27.996 -4.830 -55.866 1.00 15.44 139 TRP B C 1
ATOM 2528 O O . TRP B 1 139 ? 27.852 -5.840 -55.192 1.00 15.55 139 TRP B O 1
ATOM 2539 N N . LEU B 1 140 ? 29.177 -4.278 -56.107 1.00 15.66 140 LEU B N 1
ATOM 2540 C CA . LEU B 1 140 ? 30.406 -4.902 -55.635 1.00 15.86 140 LEU B CA 1
ATOM 2541 C C . LEU B 1 140 ? 30.432 -5.018 -54.104 1.00 15.86 140 LEU B C 1
ATOM 2542 O O . LEU B 1 140 ? 30.962 -5.984 -53.569 1.00 15.76 140 LEU B O 1
ATOM 2547 N N . CYS B 1 141 ? 29.859 -4.044 -53.401 1.00 15.66 141 CYS B N 1
ATOM 2548 C CA . CYS B 1 141 ? 29.742 -4.155 -51.953 1.00 15.56 141 CYS B CA 1
ATOM 2549 C C . CYS B 1 141 ? 28.880 -5.355 -51.559 1.00 15.14 141 CYS B C 1
ATOM 2550 O O . CYS B 1 141 ? 29.229 -6.088 -50.635 1.00 14.76 141 CYS B O 1
ATOM 2553 N N . THR B 1 142 ? 27.761 -5.551 -52.261 1.00 14.55 142 THR B N 1
ATOM 2554 C CA . THR B 1 142 ? 26.911 -6.721 -52.033 1.00 14.72 142 THR B CA 1
ATOM 2555 C C . THR B 1 142 ? 27.637 -8.027 -52.407 1.00 14.60 142 THR B C 1
ATOM 2556 O O . THR B 1 142 ? 27.491 -9.010 -51.705 1.00 14.40 142 THR B O 1
ATOM 2560 N N . LYS B 1 143 ? 28.419 -8.014 -53.488 1.00 14.56 143 LYS B N 1
ATOM 2561 C CA . LYS B 1 143 ? 29.114 -9.208 -53.971 1.00 15.13 143 LYS B CA 1
ATOM 2562 C C . LYS B 1 143 ? 30.118 -9.754 -52.959 1.00 15.37 143 LYS B C 1
ATOM 2563 O O . LYS B 1 143 ? 30.259 -10.966 -52.806 1.00 14.79 143 LYS B O 1
ATOM 2569 N N . HIS B 1 144 ? 30.816 -8.848 -52.287 1.00 16.04 144 HIS B N 1
ATOM 2570 C CA . HIS B 1 144 ? 31.864 -9.218 -51.334 1.00 16.55 144 HIS B CA 1
ATOM 2571 C C . HIS B 1 144 ? 31.375 -9.192 -49.885 1.00 17.12 144 HIS B C 1
ATOM 2572 O O . HIS B 1 144 ? 31.998 -9.769 -49.019 1.00 17.78 144 HIS B O 1
ATOM 2579 N N . ALA B 1 145 ? 30.238 -8.561 -49.620 1.00 17.93 145 ALA B N 1
ATOM 2580 C CA . ALA B 1 145 ? 29.692 -8.561 -48.267 1.00 18.39 145 ALA B CA 1
ATOM 2581 C C . ALA B 1 145 ? 28.898 -9.828 -48.023 1.00 18.84 145 ALA B C 1
ATOM 2582 O O . ALA B 1 145 ? 29.012 -10.448 -46.966 1.00 19.15 145 ALA B O 1
ATOM 2584 N N . ALA B 1 146 ? 28.100 -10.208 -49.016 1.00 19.36 146 ALA B N 1
ATOM 2585 C CA . ALA B 1 146 ? 27.127 -11.265 -48.853 1.00 19.80 146 ALA B CA 1
ATOM 2586 C C . ALA B 1 146 ? 27.754 -12.610 -48.447 1.00 20.37 146 ALA B C 1
ATOM 2587 O O . ALA B 1 146 ? 27.250 -13.246 -47.535 1.00 20.22 146 ALA B O 1
ATOM 2589 N N . PRO B 1 147 ? 28.860 -13.036 -49.097 1.00 21.50 147 PRO B N 1
ATOM 2590 C CA . PRO B 1 147 ? 29.504 -14.296 -48.680 1.00 22.06 147 PRO B CA 1
ATOM 2591 C C . PRO B 1 147 ? 29.812 -14.329 -47.195 1.00 22.44 147 PRO B C 1
ATOM 2592 O O . PRO B 1 147 ? 29.557 -15.328 -46.521 1.00 22.24 147 PRO B O 1
ATOM 2596 N N . ARG B 1 148 ? 30.318 -13.216 -46.681 1.00 23.20 148 ARG B N 1
ATOM 2597 C CA . ARG B 1 148 ? 30.656 -13.146 -45.267 1.00 23.90 148 ARG B CA 1
ATOM 2598 C C . ARG B 1 148 ? 29.390 -13.172 -44.394 1.00 23.60 148 ARG B C 1
ATOM 2599 O O . ARG B 1 148 ? 29.410 -13.734 -43.298 1.00 23.57 148 ARG B O 1
ATOM 2607 N N . MET B 1 149 ? 28.295 -12.584 -44.883 1.00 23.29 149 MET B N 1
ATOM 2608 C CA . MET B 1 149 ? 27.017 -12.627 -44.163 1.00 23.04 149 MET B CA 1
ATOM 2609 C C . MET B 1 149 ? 26.473 -14.046 -44.122 1.00 23.57 149 MET B C 1
ATOM 2610 O O . MET B 1 149 ? 25.907 -14.462 -43.122 1.00 23.37 149 MET B O 1
ATOM 2615 N N . ILE B 1 150 ? 26.637 -14.784 -45.215 1.00 24.46 150 ILE B N 1
ATOM 2616 C CA . ILE B 1 150 ? 26.133 -16.156 -45.281 1.00 25.08 150 ILE B CA 1
ATOM 2617 C C . ILE B 1 150 ? 26.787 -17.018 -44.189 1.00 25.60 150 ILE B C 1
ATOM 2618 O O . ILE B 1 150 ? 26.100 -17.801 -43.537 1.00 25.31 150 ILE B O 1
ATOM 2623 N N . GLU B 1 151 ? 28.094 -16.836 -43.975 1.00 26.20 151 GLU B N 1
ATOM 2624 C CA . GLU B 1 151 ? 28.817 -17.529 -42.900 1.00 26.90 151 GLU B CA 1
ATOM 2625 C C . GLU B 1 151 ? 28.243 -17.253 -41.502 1.00 26.79 151 GLU B C 1
ATOM 2626 O O . GLU B 1 151 ? 28.277 -18.130 -40.643 1.00 26.53 151 GLU B O 1
ATOM 2632 N N . ARG B 1 152 ? 27.722 -16.043 -41.282 1.00 26.81 152 ARG B N 1
ATOM 2633 C CA . ARG B 1 152 ? 27.129 -15.658 -39.977 1.00 26.66 152 ARG B CA 1
ATOM 2634 C C . ARG B 1 152 ? 25.690 -16.144 -39.778 1.00 26.24 152 ARG B C 1
ATOM 2635 O O . ARG B 1 152 ? 25.140 -15.998 -38.683 1.00 26.32 152 ARG B O 1
ATOM 2643 N N . GLY B 1 153 ? 25.079 -16.699 -40.828 1.00 25.99 153 GLY B N 1
ATOM 2644 C CA . GLY B 1 153 ? 23.688 -17.193 -40.775 1.00 25.73 153 GLY B CA 1
ATOM 2645 C C . GLY B 1 153 ? 22.632 -16.236 -41.327 1.00 25.32 153 GLY B C 1
ATOM 2646 O O . GLY B 1 153 ? 21.426 -16.416 -41.101 1.00 25.35 153 GLY B O 1
ATOM 2647 N N . GLY B 1 154 ? 23.073 -15.217 -42.058 1.00 24.59 154 GLY B N 1
ATOM 2648 C CA . GLY B 1 154 ? 22.158 -14.217 -42.591 1.00 24.11 154 GLY B CA 1
ATOM 2649 C C . GLY B 1 154 ? 22.675 -12.820 -42.334 1.00 23.62 154 GLY B C 1
ATOM 2650 O O . GLY B 1 154 ? 23.764 -12.638 -41.777 1.00 24.08 154 GLY B O 1
ATOM 2651 N N . GLY B 1 155 ? 21.884 -11.838 -42.750 1.00 22.78 155 GLY B N 1
ATOM 2652 C CA . GLY B 1 155 ? 22.292 -10.436 -42.738 1.00 21.96 155 GLY B CA 1
ATOM 2653 C C . GLY B 1 155 ? 21.275 -9.507 -43.382 1.00 21.03 155 GLY B C 1
ATOM 2654 O O . GLY B 1 155 ? 20.207 -9.936 -43.833 1.00 20.49 155 GLY B O 1
ATOM 2655 N N . ALA B 1 156 ? 21.611 -8.225 -43.402 1.00 19.90 156 ALA B N 1
ATOM 2656 C CA . ALA B 1 156 ? 20.722 -7.206 -43.929 1.00 18.91 156 ALA B CA 1
ATOM 2657 C C . ALA B 1 156 ? 21.536 -6.215 -44.716 1.00 18.33 156 ALA B C 1
ATOM 2658 O O . ALA B 1 156 ? 22.666 -5.915 -44.353 1.00 18.05 156 ALA B O 1
ATOM 2660 N N . ILE B 1 157 ? 20.956 -5.724 -45.807 1.00 18.10 157 ILE B N 1
ATOM 2661 C CA . ILE B 1 157 ? 21.584 -4.730 -46.675 1.00 17.62 157 ILE B CA 1
ATOM 2662 C C . ILE B 1 157 ? 20.594 -3.594 -46.939 1.00 17.33 157 ILE B C 1
ATOM 2663 O O . ILE B 1 157 ? 19.396 -3.828 -47.147 1.00 16.72 157 ILE B O 1
ATOM 2668 N N . VAL B 1 158 ? 21.094 -2.362 -46.915 1.00 16.99 158 VAL B N 1
ATOM 2669 C CA . VAL B 1 158 ? 20.349 -1.218 -47.459 1.00 16.52 158 VAL B CA 1
ATOM 2670 C C . VAL B 1 158 ? 21.236 -0.513 -48.463 1.00 16.61 158 VAL B C 1
ATOM 2671 O O . VAL B 1 158 ? 22.371 -0.159 -48.141 1.00 16.34 158 VAL B O 1
ATOM 2675 N N . ASN B 1 159 ? 20.739 -0.340 -49.685 1.00 16.81 159 ASN B N 1
ATOM 2676 C CA . ASN B 1 159 ? 21.420 0.496 -50.669 1.00 17.24 159 ASN B CA 1
ATOM 2677 C C . ASN B 1 159 ? 20.686 1.807 -50.714 1.00 17.23 159 ASN B C 1
ATOM 2678 O O . ASN B 1 159 ? 19.471 1.827 -50.649 1.00 17.15 159 ASN B O 1
ATOM 2683 N N . LEU B 1 160 ? 21.416 2.910 -50.796 1.00 17.85 160 LEU B N 1
ATOM 2684 C CA . LEU B 1 160 ? 20.773 4.203 -50.955 1.00 17.95 160 LEU B CA 1
ATOM 2685 C C . LEU B 1 160 ? 20.656 4.508 -52.405 1.00 17.88 160 LEU B C 1
ATOM 2686 O O . LEU B 1 160 ? 21.647 4.466 -53.130 1.00 18.88 160 LEU B O 1
ATOM 2691 N N . SER B 1 161 ? 19.435 4.785 -52.835 1.00 17.61 161 SER B N 1
ATOM 2692 C CA . SER B 1 161 ? 19.182 5.260 -54.184 1.00 17.34 161 SER B CA 1
ATOM 2693 C C . SER B 1 161 ? 18.712 6.703 -54.035 1.00 17.32 161 SER B C 1
ATOM 2694 O O . SER B 1 161 ? 19.143 7.398 -53.127 1.00 17.24 161 SER B O 1
ATOM 2697 N N . SER B 1 162 ? 17.836 7.156 -54.921 1.00 17.29 162 SER B N 1
ATOM 2698 C CA . SER B 1 162 ? 17.338 8.511 -54.866 1.00 17.10 162 SER B CA 1
ATOM 2699 C C . SER B 1 162 ? 16.013 8.520 -55.566 1.00 16.89 162 SER B C 1
ATOM 2700 O O . SER B 1 162 ? 15.768 7.672 -56.421 1.00 16.39 162 SER B O 1
ATOM 2703 N N . LEU B 1 163 ? 15.157 9.467 -55.204 1.00 16.94 163 LEU B N 1
ATOM 2704 C CA . LEU B 1 163 ? 13.899 9.664 -55.924 1.00 17.12 163 LEU B CA 1
ATOM 2705 C C . LEU B 1 163 ? 14.184 9.855 -57.415 1.00 16.98 163 LEU B C 1
ATOM 2706 O O . LEU B 1 163 ? 13.407 9.430 -58.260 1.00 16.38 163 LEU B O 1
ATOM 2711 N N . ALA B 1 164 ? 15.319 10.473 -57.737 1.00 17.35 164 ALA B N 1
ATOM 2712 C CA . ALA B 1 164 ? 15.726 10.675 -59.148 1.00 17.63 164 ALA B CA 1
ATOM 2713 C C . ALA B 1 164 ? 15.967 9.385 -59.953 1.00 17.73 164 ALA B C 1
ATOM 2714 O O . ALA B 1 164 ? 16.167 9.463 -61.162 1.00 17.23 164 ALA B O 1
ATOM 2716 N N . GLY B 1 165 ? 15.968 8.226 -59.275 1.00 18.24 165 GLY B N 1
ATOM 2717 C CA . GLY B 1 165 ? 16.106 6.897 -59.902 1.00 18.62 165 GLY B CA 1
ATOM 2718 C C . GLY B 1 165 ? 14.794 6.191 -60.235 1.00 19.01 165 GLY B C 1
ATOM 2719 O O . GLY B 1 165 ? 14.782 5.088 -60.818 1.00 19.53 165 GLY B O 1
ATOM 2720 N N . GLN B 1 166 ? 13.687 6.831 -59.869 1.00 19.19 166 GLN B N 1
ATOM 2721 C CA . GLN B 1 166 ? 12.347 6.333 -60.139 1.00 19.17 166 GLN B CA 1
ATOM 2722 C C . GLN B 1 166 ? 11.452 7.394 -60.794 1.00 18.74 166 GLN B C 1
ATOM 2723 O O . GLN B 1 166 ? 10.504 7.064 -61.514 1.00 18.56 166 GLN B O 1
ATOM 2729 N N . VAL B 1 167 ? 11.748 8.662 -60.516 1.00 18.40 167 VAL B N 1
ATOM 2730 C CA . VAL B 1 167 ? 11.101 9.807 -61.163 1.00 18.17 167 VAL B CA 1
ATOM 2731 C C . VAL B 1 167 ? 12.176 10.696 -61.813 1.00 17.92 167 VAL B C 1
ATOM 2732 O O . VAL B 1 167 ? 13.282 10.827 -61.283 1.00 18.51 167 VAL B O 1
ATOM 2736 N N . ALA B 1 168 ? 11.874 11.292 -62.958 1.00 17.23 168 ALA B N 1
ATOM 2737 C CA . ALA B 1 168 ? 12.867 12.110 -63.653 1.00 16.90 168 ALA B CA 1
ATOM 2738 C C . ALA B 1 168 ? 13.075 13.455 -62.969 1.00 16.98 168 ALA B C 1
ATOM 2739 O O . ALA B 1 168 ? 12.121 14.130 -62.601 1.00 16.15 168 ALA B O 1
ATOM 2741 N N . VAL B 1 169 ? 14.333 13.849 -62.815 1.00 17.23 169 VAL B N 1
ATOM 2742 C CA . VAL B 1 169 ? 14.657 15.198 -62.362 1.00 17.58 169 VAL B CA 1
ATOM 2743 C C . VAL B 1 169 ? 15.634 15.785 -63.375 1.00 17.73 169 VAL B C 1
ATOM 2744 O O . VAL B 1 169 ? 16.691 15.206 -63.629 1.00 17.49 169 VAL B O 1
ATOM 2748 N N . GLY B 1 170 ? 15.280 16.926 -63.955 1.00 18.01 170 GLY B N 1
ATOM 2749 C CA . GLY B 1 170 ? 16.006 17.438 -65.111 1.00 18.25 170 GLY B CA 1
ATOM 2750 C C . GLY B 1 170 ? 17.460 17.631 -64.759 1.00 18.70 170 GLY B C 1
ATOM 2751 O O . GLY B 1 170 ? 17.775 18.201 -63.723 1.00 19.54 170 GLY B O 1
ATOM 2752 N N . GLY B 1 171 ? 18.350 17.129 -65.606 1.00 19.17 171 GLY B N 1
ATOM 2753 C CA . GLY B 1 171 ? 19.788 17.295 -65.403 1.00 19.17 171 GLY B CA 1
ATOM 2754 C C . GLY B 1 171 ? 20.479 16.137 -64.704 1.00 19.33 171 GLY B C 1
ATOM 2755 O O . GLY B 1 171 ? 21.703 16.147 -64.607 1.00 19.45 171 GLY B O 1
ATOM 2756 N N . THR B 1 172 ? 19.713 15.136 -64.242 1.00 19.24 172 THR B N 1
ATOM 2757 C CA . THR B 1 172 ? 20.260 13.998 -63.472 1.00 18.60 172 THR B CA 1
ATOM 2758 C C . THR B 1 172 ? 20.297 12.670 -64.238 1.00 18.57 172 THR B C 1
ATOM 2759 O O . THR B 1 172 ? 20.234 11.601 -63.620 1.00 19.14 172 THR B O 1
ATOM 2763 N N . GLY B 1 173 ? 20.417 12.726 -65.566 1.00 17.95 173 GLY B N 1
ATOM 2764 C CA . GLY B 1 173 ? 20.308 11.524 -66.411 1.00 17.20 173 GLY B CA 1
ATOM 2765 C C . GLY B 1 173 ? 21.174 10.363 -65.954 1.00 16.33 173 GLY B C 1
ATOM 2766 O O . GLY B 1 173 ? 20.673 9.396 -65.393 1.00 15.95 173 GLY B O 1
ATOM 2767 N N . ALA B 1 174 ? 22.477 10.470 -66.181 1.00 15.55 174 ALA B N 1
ATOM 2768 C CA . ALA B 1 174 ? 23.428 9.445 -65.745 1.00 15.13 174 ALA B CA 1
ATOM 2769 C C . ALA B 1 174 ? 23.138 9.004 -64.312 1.00 14.76 174 ALA B C 1
ATOM 2770 O O . ALA B 1 174 ? 22.987 7.808 -64.029 1.00 13.66 174 ALA B O 1
ATOM 2772 N N . TYR B 1 175 ? 23.076 9.998 -63.422 1.00 14.48 175 TYR B N 1
ATOM 2773 C CA . TYR B 1 175 ? 22.865 9.776 -62.007 1.00 14.49 175 TYR B CA 1
ATOM 2774 C C . TYR B 1 175 ? 21.602 8.947 -61.815 1.00 14.90 175 TYR B C 1
ATOM 2775 O O . TYR B 1 175 ? 21.630 7.867 -61.217 1.00 14.36 175 TYR B O 1
ATOM 2784 N N . GLY B 1 176 ? 20.503 9.436 -62.375 1.00 15.21 176 GLY B N 1
ATOM 2785 C CA . GLY B 1 176 ? 19.234 8.735 -62.292 1.00 15.74 176 GLY B CA 1
ATOM 2786 C C . GLY B 1 176 ? 19.249 7.334 -62.880 1.00 15.81 176 GLY B C 1
ATOM 2787 O O . GLY B 1 176 ? 18.638 6.424 -62.336 1.00 16.27 176 GLY B O 1
ATOM 2788 N N . MET B 1 177 ? 19.944 7.150 -63.992 1.00 16.12 177 MET B N 1
ATOM 2789 C CA . MET B 1 177 ? 20.090 5.816 -64.556 1.00 16.47 177 MET B CA 1
ATOM 2790 C C . MET B 1 177 ? 20.806 4.889 -63.576 1.00 16.61 177 MET B C 1
ATOM 2791 O O . MET B 1 177 ? 20.386 3.746 -63.392 1.00 16.58 177 MET B O 1
ATOM 2796 N N . SER B 1 178 ? 21.853 5.386 -62.911 1.00 16.96 178 SER B N 1
ATOM 2797 C CA . SER B 1 178 ? 22.614 4.555 -61.955 1.00 16.88 178 SER B CA 1
ATOM 2798 C C . SER B 1 178 ? 21.776 4.217 -60.746 1.00 16.89 178 SER B C 1
ATOM 2799 O O . SER B 1 178 ? 21.845 3.110 -60.206 1.00 17.33 178 SER B O 1
ATOM 2802 N N . LYS B 1 179 ? 20.983 5.183 -60.314 1.00 16.76 179 LYS B N 1
ATOM 2803 C CA . LYS B 1 179 ? 20.198 5.013 -59.107 1.00 16.41 179 LYS B CA 1
ATOM 2804 C C . LYS B 1 179 ? 19.009 4.087 -59.357 1.00 16.60 179 LYS B C 1
ATOM 2805 O O . LYS B 1 179 ? 18.610 3.365 -58.446 1.00 16.70 179 LYS B O 1
ATOM 2811 N N . ALA B 1 180 ? 18.476 4.059 -60.586 1.00 16.22 180 ALA B N 1
ATOM 2812 C CA . ALA B 1 180 ? 17.471 3.048 -60.953 1.00 16.04 180 ALA B CA 1
ATOM 2813 C C . ALA B 1 180 ? 18.062 1.643 -60.890 1.00 15.82 180 ALA B C 1
ATOM 2814 O O . ALA B 1 180 ? 17.435 0.711 -60.387 1.00 15.97 180 ALA B O 1
ATOM 2816 N N . GLY B 1 181 ? 19.275 1.494 -61.414 1.00 15.72 181 GLY B N 1
ATOM 2817 C CA . GLY B 1 181 ? 19.967 0.213 -61.393 1.00 15.44 181 GLY B CA 1
ATOM 2818 C C . GLY B 1 181 ? 20.161 -0.334 -59.992 1.00 15.07 181 GLY B C 1
ATOM 2819 O O . GLY B 1 181 ? 20.222 -1.545 -59.803 1.00 16.07 181 GLY B O 1
ATOM 2820 N N . ILE B 1 182 ? 20.267 0.551 -59.013 1.00 14.31 182 ILE B N 1
ATOM 2821 C CA . ILE B 1 182 ? 20.412 0.146 -57.623 1.00 14.19 182 ILE B CA 1
ATOM 2822 C C . ILE B 1 182 ? 19.108 -0.393 -57.058 1.00 14.31 182 ILE B C 1
ATOM 2823 O O . ILE B 1 182 ? 19.110 -1.322 -56.257 1.00 14.45 182 ILE B O 1
ATOM 2828 N N . ILE B 1 183 ? 18.001 0.229 -57.446 1.00 14.11 183 ILE B N 1
ATOM 2829 C CA . ILE B 1 183 ? 16.693 -0.214 -57.035 1.00 13.83 183 ILE B CA 1
ATOM 2830 C C . ILE B 1 183 ? 16.480 -1.680 -57.432 1.00 14.14 183 ILE B C 1
ATOM 2831 O O . ILE B 1 183 ? 15.951 -2.461 -56.639 1.00 14.33 183 ILE B O 1
ATOM 2836 N N . GLN B 1 184 ? 16.912 -2.051 -58.636 1.00 14.06 184 GLN B N 1
ATOM 2837 C CA . GLN B 1 184 ? 16.821 -3.442 -59.106 1.00 14.14 184 GLN B CA 1
ATOM 2838 C C . GLN B 1 184 ? 17.854 -4.349 -58.449 1.00 13.78 184 GLN B C 1
ATOM 2839 O O . GLN B 1 184 ? 17.552 -5.511 -58.229 1.00 14.21 184 GLN B O 1
ATOM 2845 N N . LEU B 1 185 ? 19.054 -3.834 -58.150 1.00 13.14 185 LEU B N 1
ATOM 2846 C CA . LEU B 1 185 ? 20.065 -4.566 -57.355 1.00 12.78 185 LEU B CA 1
ATOM 284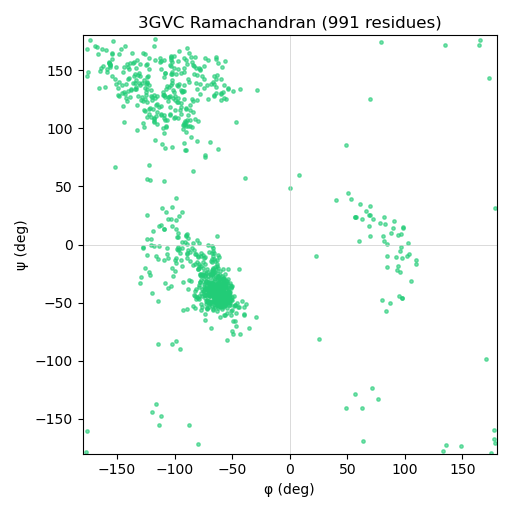7 C C . LEU B 1 185 ? 19.458 -5.202 -56.124 1.00 12.77 185 LEU B C 1
ATOM 2848 O O . LEU B 1 185 ? 19.677 -6.383 -55.876 1.00 12.20 185 LEU B O 1
ATOM 2853 N N . SER B 1 186 ? 18.717 -4.411 -55.347 1.00 12.95 186 SER B N 1
ATOM 2854 C CA . SER B 1 186 ? 18.044 -4.922 -54.148 1.00 13.80 186 SER B CA 1
ATOM 2855 C C . SER B 1 186 ? 17.078 -6.086 -54.451 1.00 14.50 186 SER B C 1
ATOM 2856 O O . SER B 1 186 ? 17.010 -7.071 -53.682 1.00 14.78 186 SER B O 1
ATOM 2859 N N . ARG B 1 187 ? 16.331 -5.987 -55.551 1.00 14.53 187 ARG B N 1
ATOM 2860 C CA . ARG B 1 187 ? 15.370 -7.036 -55.858 1.00 15.04 187 ARG B CA 1
ATOM 2861 C C . ARG B 1 187 ? 16.100 -8.338 -56.140 1.00 14.97 187 ARG B C 1
ATOM 2862 O O . ARG B 1 187 ? 15.737 -9.389 -55.620 1.00 14.52 187 ARG B O 1
ATOM 2870 N N . ILE B 1 188 ? 17.135 -8.251 -56.967 1.00 15.07 188 ILE B N 1
ATOM 2871 C CA . ILE B 1 188 ? 17.887 -9.435 -57.379 1.00 15.86 188 ILE B CA 1
ATOM 2872 C C . ILE B 1 188 ? 18.698 -9.996 -56.196 1.00 15.78 188 ILE B C 1
ATOM 2873 O O . ILE B 1 188 ? 18.791 -11.213 -56.027 1.00 16.11 188 ILE B O 1
ATOM 2878 N N . THR B 1 189 ? 19.208 -9.120 -55.340 1.00 15.72 189 THR B N 1
ATOM 2879 C CA . THR B 1 189 ? 19.819 -9.560 -54.101 1.00 15.80 189 THR B CA 1
ATOM 2880 C C . THR B 1 189 ? 18.782 -10.301 -53.240 1.00 16.43 189 THR B C 1
ATOM 2881 O O . THR B 1 189 ? 19.011 -11.425 -52.827 1.00 17.09 189 THR B O 1
ATOM 2885 N N . ALA B 1 190 ? 17.633 -9.700 -52.990 1.00 17.06 190 ALA B N 1
ATOM 2886 C CA . ALA B 1 190 ? 16.589 -10.381 -52.210 1.00 17.53 190 ALA B CA 1
ATOM 2887 C C . ALA B 1 190 ? 16.268 -11.756 -52.801 1.00 17.88 190 ALA B C 1
ATOM 2888 O O . ALA B 1 190 ? 16.237 -12.757 -52.089 1.00 18.45 190 ALA B O 1
ATOM 2890 N N . ALA B 1 191 ? 16.046 -11.800 -54.108 1.00 17.87 191 ALA B N 1
ATOM 2891 C CA . ALA B 1 191 ? 15.715 -13.037 -54.795 1.00 17.65 191 ALA B CA 1
ATOM 2892 C C . ALA B 1 191 ? 16.760 -14.122 -54.582 1.00 17.77 191 ALA B C 1
ATOM 2893 O O . ALA B 1 191 ? 16.431 -15.247 -54.192 1.00 18.09 191 ALA B O 1
ATOM 2895 N N . GLU B 1 192 ? 18.020 -13.777 -54.851 1.00 17.87 192 GLU B N 1
ATOM 2896 C CA . GLU B 1 192 ? 19.102 -14.751 -54.868 1.00 17.35 192 GLU B CA 1
ATOM 2897 C C . GLU B 1 192 ? 19.614 -15.142 -53.491 1.00 17.08 192 GLU B C 1
ATOM 2898 O O . GLU B 1 192 ? 20.282 -16.157 -53.361 1.00 17.88 192 GLU B O 1
ATOM 2904 N N . LEU B 1 193 ? 19.345 -14.354 -52.466 1.00 16.87 193 LEU B N 1
ATOM 2905 C CA . LEU B 1 193 ? 19.943 -14.626 -51.151 1.00 17.04 193 LEU B CA 1
ATOM 2906 C C . LEU B 1 193 ? 18.938 -14.786 -50.011 1.00 17.06 193 LEU B C 1
ATOM 2907 O O . LEU B 1 193 ? 19.342 -14.977 -48.862 1.00 16.73 193 LEU B O 1
ATOM 2912 N N . ARG B 1 194 ? 17.639 -14.767 -50.321 1.00 17.14 194 ARG B N 1
ATOM 2913 C CA . ARG B 1 194 ? 16.630 -14.958 -49.289 1.00 17.39 194 ARG B CA 1
ATOM 2914 C C . ARG B 1 194 ? 16.789 -16.307 -48.585 1.00 17.91 194 ARG B C 1
ATOM 2915 O O . ARG B 1 194 ? 16.761 -16.370 -47.365 1.00 18.33 194 ARG B O 1
ATOM 2923 N N . SER B 1 195 ? 16.979 -17.381 -49.336 1.00 18.14 195 SER B N 1
ATOM 2924 C CA . SER B 1 195 ? 17.196 -18.680 -48.712 1.00 18.51 195 SER B CA 1
ATOM 2925 C C . SER B 1 195 ? 18.544 -18.796 -47.964 1.00 18.37 195 SER B C 1
ATOM 2926 O O . SER B 1 195 ? 18.723 -19.727 -47.165 1.00 17.97 195 SER B O 1
ATOM 2929 N N . SER B 1 196 ? 19.466 -17.857 -48.205 1.00 18.22 196 SER B N 1
ATOM 2930 C CA . SER B 1 196 ? 20.689 -17.731 -47.375 1.00 18.25 196 SER B CA 1
ATOM 2931 C C . SER B 1 196 ? 20.508 -16.811 -46.146 1.00 18.32 196 SER B C 1
ATOM 2932 O O . SER B 1 196 ? 21.481 -16.522 -45.436 1.00 18.44 196 SER B O 1
ATOM 2935 N N . GLY B 1 197 ? 19.278 -16.346 -45.903 1.00 17.81 197 GLY B N 1
ATOM 2936 C CA . GLY B 1 197 ? 18.966 -15.517 -44.733 1.00 17.64 197 GLY B CA 1
ATOM 2937 C C . GLY B 1 197 ? 19.273 -14.023 -44.859 1.00 17.47 197 GLY B C 1
ATOM 2938 O O . GLY B 1 197 ? 19.318 -13.312 -43.849 1.00 17.30 197 GLY B O 1
ATOM 2939 N N . ILE B 1 198 ? 19.448 -13.543 -46.092 1.00 17.10 198 ILE B N 1
ATOM 2940 C CA . ILE B 1 198 ? 19.865 -12.174 -46.351 1.00 16.89 198 ILE B CA 1
ATOM 2941 C C . ILE B 1 198 ? 18.733 -11.337 -46.960 1.00 16.83 198 ILE B C 1
ATOM 2942 O O . ILE B 1 198 ? 18.083 -11.756 -47.921 1.00 16.62 198 ILE B O 1
ATOM 2947 N N . ARG B 1 199 ? 18.516 -10.152 -46.382 1.00 16.32 199 ARG B N 1
ATOM 2948 C CA . ARG B 1 199 ? 17.534 -9.194 -46.869 1.00 16.09 199 ARG B CA 1
ATOM 2949 C C . ARG B 1 199 ? 18.240 -7.986 -47.517 1.00 15.71 199 ARG B C 1
ATOM 2950 O O . ARG B 1 199 ? 19.334 -7.582 -47.093 1.00 14.94 199 ARG B O 1
ATOM 2958 N N . SER B 1 200 ? 17.601 -7.417 -48.539 1.00 15.28 200 SER B N 1
ATOM 2959 C CA . SER B 1 200 ? 18.115 -6.241 -49.237 1.00 15.03 200 SER B CA 1
ATOM 2960 C C . SER B 1 200 ? 16.946 -5.367 -49.606 1.00 14.87 200 SER B C 1
ATOM 2961 O O . SER B 1 200 ? 15.962 -5.845 -50.175 1.00 14.64 200 SER B O 1
ATOM 2964 N N . ASN B 1 201 ? 17.056 -4.091 -49.253 1.00 15.01 201 ASN B N 1
ATOM 2965 C CA . ASN B 1 201 ? 16.028 -3.098 -49.529 1.00 14.87 201 ASN B CA 1
ATOM 2966 C C . ASN B 1 201 ? 16.716 -1.800 -49.945 1.00 15.13 201 ASN B C 1
ATOM 2967 O O . ASN B 1 201 ? 17.869 -1.544 -49.573 1.00 14.79 201 ASN B O 1
ATOM 2972 N N . THR B 1 202 ? 16.008 -1.006 -50.741 1.00 15.21 202 THR B N 1
ATOM 2973 C CA . THR B 1 202 ? 16.511 0.261 -51.243 1.00 15.39 202 THR B CA 1
ATOM 2974 C C . THR B 1 202 ? 15.822 1.414 -50.518 1.00 15.93 202 THR B C 1
ATOM 2975 O O . THR B 1 202 ? 14.610 1.381 -50.314 1.00 15.58 202 THR B O 1
ATOM 2979 N N . LEU B 1 203 ? 16.592 2.424 -50.117 1.00 16.93 203 LEU B N 1
ATOM 2980 C CA . LEU B 1 203 ? 16.009 3.637 -49.524 1.00 17.55 203 LEU B CA 1
ATOM 2981 C C . LEU B 1 203 ? 16.050 4.765 -50.539 1.00 18.04 203 LEU B C 1
ATOM 2982 O O . LEU B 1 203 ? 17.098 5.050 -51.100 1.00 17.84 203 LEU B O 1
ATOM 2987 N N . LEU B 1 204 ? 14.898 5.383 -50.776 1.00 19.09 204 LEU B N 1
ATOM 2988 C CA . LEU B 1 204 ? 14.775 6.501 -51.704 1.00 19.95 204 LEU B CA 1
ATOM 2989 C C . LEU B 1 204 ? 14.475 7.780 -50.932 1.00 21.20 204 LEU B C 1
ATOM 2990 O O . LEU B 1 204 ? 13.302 8.138 -50.749 1.00 20.93 204 LEU B O 1
ATOM 2995 N N . PRO B 1 205 ? 15.527 8.472 -50.458 1.00 22.71 205 PRO B N 1
ATOM 2996 C CA . PRO B 1 205 ? 15.350 9.839 -49.974 1.00 23.90 205 PRO B CA 1
ATOM 2997 C C . PRO B 1 205 ? 15.155 10.807 -51.140 1.00 24.93 205 PRO B C 1
ATOM 2998 O O . PRO B 1 205 ? 15.636 10.546 -52.249 1.00 25.19 205 PRO B O 1
ATOM 3002 N N . ALA B 1 206 ? 14.469 11.916 -50.899 1.00 26.22 206 ALA B N 1
ATOM 3003 C CA . ALA B 1 206 ? 14.336 12.951 -51.921 1.00 27.28 206 ALA B CA 1
ATOM 3004 C C . ALA B 1 206 ? 15.352 14.065 -51.645 1.00 28.32 206 ALA B C 1
ATOM 3005 O O . ALA B 1 206 ? 16.450 14.059 -52.209 1.00 28.27 206 ALA B O 1
ATOM 3007 N N . PHE B 1 207 ? 14.987 14.982 -50.743 1.00 29.39 207 PHE B N 1
ATOM 3008 C CA . PHE B 1 207 ? 15.740 16.213 -50.489 1.00 29.99 207 PHE B CA 1
ATOM 3009 C C . PHE B 1 207 ? 16.239 16.252 -49.057 1.00 30.21 207 PHE B C 1
ATOM 3010 O O . PHE B 1 207 ? 15.475 16.487 -48.128 1.00 29.59 207 PHE B O 1
ATOM 3018 N N . VAL B 1 208 ? 17.533 16.040 -48.890 1.00 31.33 208 VAL B N 1
ATOM 3019 C CA . VAL B 1 208 ? 18.134 15.916 -47.573 1.00 32.62 208 VAL B CA 1
ATOM 3020 C C . VAL B 1 208 ? 19.246 16.953 -47.415 1.00 34.15 208 VAL B C 1
ATOM 3021 O O . VAL B 1 208 ? 19.947 17.281 -48.374 1.00 33.80 208 VAL B O 1
ATOM 3025 N N . ASP B 1 209 ? 19.399 17.469 -46.203 1.00 36.09 209 ASP B N 1
ATOM 3026 C CA . ASP B 1 209 ? 20.434 18.457 -45.926 1.00 37.91 209 ASP B CA 1
ATOM 3027 C C . ASP B 1 209 ? 21.770 17.740 -45.721 1.00 39.36 209 ASP B C 1
ATOM 3028 O O . ASP B 1 209 ? 22.109 17.364 -44.590 1.00 39.30 209 ASP B O 1
ATOM 3033 N N . THR B 1 210 ? 22.502 17.546 -46.828 1.00 41.09 210 THR B N 1
ATOM 3034 C CA . THR B 1 210 ? 23.838 16.925 -46.831 1.00 42.57 210 THR B CA 1
ATOM 3035 C C . THR B 1 210 ? 24.752 17.566 -47.885 1.00 43.99 210 THR B C 1
ATOM 3036 O O . THR B 1 210 ? 24.264 18.053 -48.902 1.00 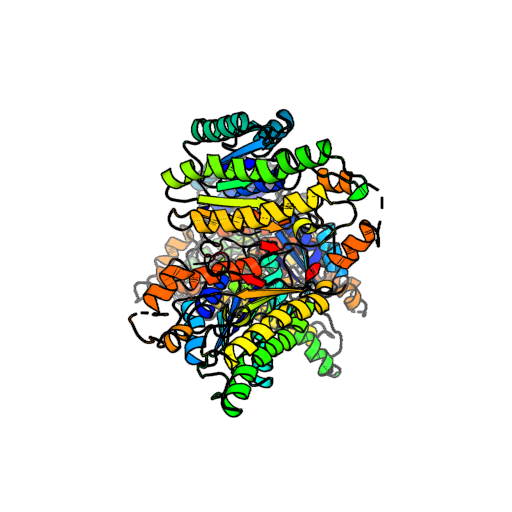44.11 210 THR B O 1
ATOM 3040 N N . PRO B 1 211 ? 26.085 17.535 -47.673 1.00 45.87 211 PRO B N 1
ATOM 3041 C CA . PRO B 1 211 ? 26.990 18.153 -48.664 1.00 47.10 211 PRO B CA 1
ATOM 3042 C C . PRO B 1 211 ? 26.881 17.592 -50.098 1.00 48.34 211 PRO B C 1
ATOM 3043 O O . PRO B 1 211 ? 27.055 18.345 -51.064 1.00 48.46 211 PRO B O 1
ATOM 3047 N N . MET B 1 212 ? 26.585 16.295 -50.223 1.00 49.83 212 MET B N 1
ATOM 3048 C CA . MET B 1 212 ? 26.459 15.633 -51.533 1.00 51.13 212 MET B CA 1
ATOM 3049 C C . MET B 1 212 ? 25.411 16.301 -52.423 1.00 51.62 212 MET B C 1
ATOM 3050 O O . MET B 1 212 ? 25.653 16.486 -53.612 1.00 52.15 212 MET B O 1
ATOM 3055 N N . GLN B 1 213 ? 24.258 16.645 -51.848 1.00 52.21 213 GLN B N 1
ATOM 3056 C CA . GLN B 1 213 ? 23.163 17.287 -52.593 1.00 52.74 213 GLN B CA 1
ATOM 3057 C C . GLN B 1 213 ? 23.334 18.801 -52.715 1.00 53.30 213 GLN B C 1
ATOM 3058 O O . GLN B 1 213 ? 22.690 19.420 -53.556 1.00 53.23 213 GLN B O 1
ATOM 3064 N N . GLN B 1 214 ? 24.179 19.396 -51.873 1.00 54.31 214 GLN B N 1
ATOM 3065 C CA . GLN B 1 214 ? 24.364 20.861 -51.852 1.00 55.07 214 GLN B CA 1
ATOM 3066 C C . GLN B 1 214 ? 25.014 21.345 -53.150 1.00 55.81 214 GLN B C 1
ATOM 3067 O O . GLN B 1 214 ? 24.716 22.446 -53.637 1.00 55.74 214 GLN B O 1
ATOM 3073 N N . THR B 1 215 ? 25.885 20.504 -53.703 1.00 56.62 215 THR B N 1
ATOM 3074 C CA . THR B 1 215 ? 26.377 20.651 -55.069 1.00 57.33 215 THR B CA 1
ATOM 3075 C C . THR B 1 215 ? 25.195 20.717 -56.056 1.00 58.00 215 THR B C 1
ATOM 3076 O O . THR B 1 215 ? 25.129 21.601 -56.917 1.00 58.18 215 THR B O 1
ATOM 3080 N N . ALA B 1 216 ? 24.260 19.780 -55.909 1.00 58.69 216 ALA B N 1
ATOM 3081 C CA . ALA B 1 216 ? 23.101 19.667 -56.801 1.00 59.18 216 ALA B CA 1
ATOM 3082 C C . ALA B 1 216 ? 22.179 20.880 -56.760 1.00 59.62 216 ALA B C 1
ATOM 3083 O O . ALA B 1 216 ? 21.791 21.412 -57.805 1.00 59.76 216 ALA B O 1
ATOM 3085 N N . MET B 1 217 ? 21.832 21.314 -55.555 1.00 60.01 217 MET B N 1
ATOM 3086 C CA . MET B 1 217 ? 20.889 22.412 -55.388 1.00 60.56 217 MET B CA 1
ATOM 3087 C C . MET B 1 217 ? 21.444 23.779 -55.796 1.00 60.87 217 MET B C 1
ATOM 3088 O O . MET B 1 217 ? 20.738 24.781 -55.692 1.00 61.01 217 MET B O 1
ATOM 3093 N N . ALA B 1 218 ? 22.698 23.831 -56.240 1.00 61.19 218 ALA B N 1
ATOM 3094 C CA . ALA B 1 218 ? 23.213 25.020 -56.905 1.00 61.55 218 ALA B CA 1
ATOM 3095 C C . ALA B 1 218 ? 22.448 25.271 -58.209 1.00 62.02 218 ALA B C 1
ATOM 3096 O O . ALA B 1 218 ? 22.397 26.410 -58.675 1.00 62.28 218 ALA B O 1
ATOM 3098 N N . MET B 1 219 ? 21.866 24.214 -58.791 1.00 62.57 219 MET B N 1
ATOM 3099 C CA . MET B 1 219 ? 20.886 24.345 -59.888 1.00 63.00 219 MET B CA 1
ATOM 3100 C C . MET B 1 219 ? 19.838 25.407 -59.560 1.00 63.01 219 MET B C 1
ATOM 3101 O O . MET B 1 219 ? 18.951 25.173 -58.727 1.00 62.95 219 MET B O 1
ATOM 3106 N N . PHE B 1 220 ? 19.951 26.570 -60.206 1.00 63.12 220 PHE B N 1
ATOM 3107 C CA . PHE B 1 220 ? 18.989 27.663 -60.026 1.00 63.24 220 PHE B CA 1
ATOM 3108 C C . PHE B 1 220 ? 18.326 28.081 -61.348 1.00 62.79 220 PHE B C 1
ATOM 3109 O O . PHE B 1 220 ? 18.986 28.552 -62.271 1.00 62.54 220 PHE B O 1
ATOM 3117 N N . ASP B 1 221 ? 17.006 27.886 -61.402 1.00 62.35 221 ASP B N 1
ATOM 3118 C CA . ASP B 1 221 ? 16.179 28.180 -62.571 1.00 62.15 221 ASP B CA 1
ATOM 3119 C C . ASP B 1 221 ? 15.840 29.673 -62.676 1.00 61.81 221 ASP B C 1
ATOM 3120 O O . ASP B 1 221 ? 16.384 30.488 -61.930 1.00 61.71 221 ASP B O 1
ATOM 3122 N N . GLY B 1 222 ? 14.942 30.017 -63.604 1.00 61.53 222 GLY B N 1
ATOM 3123 C CA . GLY B 1 222 ? 14.557 31.406 -63.867 1.00 61.43 222 GLY B CA 1
ATOM 3124 C C . GLY B 1 222 ? 13.479 31.865 -62.907 1.00 61.26 222 GLY B C 1
ATOM 3125 O O . GLY B 1 222 ? 12.376 32.197 -63.320 1.00 61.55 222 GLY B O 1
ATOM 3126 N N . ALA B 1 223 ? 13.826 31.900 -61.623 1.00 60.85 223 ALA B N 1
ATOM 3127 C CA . ALA B 1 223 ? 12.876 32.095 -60.524 1.00 60.49 223 ALA B CA 1
ATOM 3128 C C . ALA B 1 223 ? 13.624 31.910 -59.208 1.00 60.08 223 ALA B C 1
ATOM 3129 O O . ALA B 1 223 ? 14.501 31.048 -59.098 1.00 59.84 223 ALA B O 1
ATOM 3131 N N . LEU B 1 224 ? 13.262 32.699 -58.205 1.00 59.80 224 LEU B N 1
ATOM 3132 C CA . LEU B 1 224 ? 14.141 32.905 -57.054 1.00 59.80 224 LEU B CA 1
ATOM 3133 C C . LEU B 1 224 ? 13.891 32.030 -55.831 1.00 59.59 224 LEU B C 1
ATOM 3134 O O . LEU B 1 224 ? 14.664 32.092 -54.866 1.00 59.58 224 LEU B O 1
ATOM 3139 N N . GLY B 1 225 ? 12.850 31.203 -55.872 1.00 59.37 225 GLY B N 1
ATOM 3140 C CA . GLY B 1 225 ? 12.607 30.228 -54.805 1.00 59.35 225 GLY B CA 1
ATOM 3141 C C . GLY B 1 225 ? 13.792 29.309 -54.521 1.00 59.18 225 GLY B C 1
ATOM 3142 O O . GLY B 1 225 ? 14.548 28.935 -55.421 1.00 58.82 225 GLY B O 1
ATOM 3143 N N . GLY B 1 228 ? 12.918 25.666 -58.532 1.00 43.11 228 GLY B N 1
ATOM 3144 C CA . GLY B 1 228 ? 13.771 26.512 -57.688 1.00 43.25 228 GLY B CA 1
ATOM 3145 C C . GLY B 1 228 ? 13.856 26.059 -56.231 1.00 43.27 228 GLY B C 1
ATOM 3146 O O . GLY B 1 228 ? 12.833 26.002 -55.546 1.00 43.68 228 GLY B O 1
ATOM 3147 N N . ALA B 1 229 ? 15.087 25.843 -55.744 1.00 42.94 229 ALA B N 1
ATOM 3148 C CA . ALA B 1 229 ? 15.392 24.989 -54.565 1.00 42.29 229 ALA B CA 1
ATOM 3149 C C . ALA B 1 229 ? 14.539 25.170 -53.317 1.00 41.63 229 ALA B C 1
ATOM 3150 O O . ALA B 1 229 ? 13.764 24.287 -52.961 1.00 41.85 229 ALA B O 1
ATOM 3152 N N . ARG B 1 230 ? 14.707 26.297 -52.641 1.00 40.89 230 ARG B N 1
ATOM 3153 C CA . ARG B 1 230 ? 13.994 26.557 -51.390 1.00 40.35 230 ARG B CA 1
ATOM 3154 C C . ARG B 1 230 ? 12.506 26.228 -51.520 1.00 39.11 230 ARG B C 1
ATOM 3155 O O . ARG B 1 230 ? 11.975 25.380 -50.793 1.00 38.80 230 ARG B O 1
ATOM 3163 N N . SER B 1 231 ? 11.848 26.891 -52.465 1.00 37.74 231 SER B N 1
ATOM 3164 C CA . SER B 1 231 ? 10.406 26.740 -52.633 1.00 36.62 231 SER B CA 1
ATOM 3165 C C . SER B 1 231 ? 10.042 25.445 -53.356 1.00 35.39 231 SER B C 1
ATOM 3166 O O . SER B 1 231 ? 8.994 24.864 -53.075 1.00 35.48 231 SER B O 1
ATOM 3169 N N . MET B 1 232 ? 10.897 24.994 -54.272 1.00 33.87 232 MET B N 1
ATOM 3170 C CA . MET B 1 232 ? 10.720 23.682 -54.904 1.00 33.09 232 MET B CA 1
ATOM 3171 C C . MET B 1 232 ? 10.518 22.650 -53.802 1.00 31.24 232 MET B C 1
ATOM 3172 O O . MET B 1 232 ? 9.509 21.952 -53.748 1.00 30.12 232 MET B O 1
ATOM 3177 N N . ILE B 1 233 ? 11.495 22.605 -52.910 1.00 29.31 233 ILE B N 1
ATOM 3178 C CA . ILE B 1 233 ? 11.544 21.605 -51.870 1.00 28.28 233 ILE B CA 1
ATOM 3179 C C . ILE B 1 233 ? 10.376 21.714 -50.893 1.00 27.27 233 ILE B C 1
ATOM 3180 O O . ILE B 1 233 ? 9.830 20.704 -50.482 1.00 27.83 233 ILE B O 1
ATOM 3185 N N . ALA B 1 234 ? 9.996 22.932 -50.528 1.00 25.91 234 ALA B N 1
ATOM 3186 C CA . ALA B 1 234 ? 8.865 23.160 -49.631 1.00 25.00 234 ALA B CA 1
ATOM 3187 C C . ALA B 1 234 ? 7.564 22.670 -50.261 1.00 24.27 234 ALA B C 1
ATOM 3188 O O . ALA B 1 234 ? 6.765 22.018 -49.600 1.00 24.74 234 ALA B O 1
ATOM 3190 N N . ARG B 1 235 ? 7.355 23.008 -51.534 1.00 22.76 235 ARG B N 1
ATOM 3191 C CA . ARG B 1 235 ? 6.149 22.636 -52.256 1.00 21.54 235 ARG B CA 1
ATOM 3192 C C . ARG B 1 235 ? 5.974 21.124 -52.367 1.00 20.65 235 ARG B C 1
ATOM 3193 O O . ARG B 1 235 ? 4.898 20.576 -52.086 1.00 20.20 235 ARG B O 1
ATOM 3201 N N . LEU B 1 236 ? 7.051 20.464 -52.776 1.00 19.75 236 LEU B N 1
ATOM 3202 C CA . LEU B 1 236 ? 7.049 19.029 -53.047 1.00 19.02 236 LEU B CA 1
ATOM 3203 C C . LEU B 1 236 ? 7.088 18.183 -51.763 1.00 18.51 236 LEU B C 1
ATOM 3204 O O . LEU B 1 236 ? 6.274 17.289 -51.561 1.00 17.47 236 LEU B O 1
ATOM 3209 N N . GLN B 1 237 ? 8.044 18.490 -50.901 1.00 18.39 237 GLN B N 1
ATOM 3210 C CA . GLN B 1 237 ? 8.340 17.663 -49.742 1.00 18.37 237 GLN B CA 1
ATOM 3211 C C . GLN B 1 237 ? 7.778 18.230 -48.424 1.00 18.80 237 GLN B C 1
ATOM 3212 O O . GLN B 1 237 ? 7.609 17.492 -47.444 1.00 18.53 237 GLN B O 1
ATOM 3218 N N . GLY B 1 238 ? 7.487 19.531 -48.396 1.00 18.99 238 GLY B N 1
ATOM 3219 C CA . GLY B 1 238 ? 7.042 20.181 -47.168 1.00 19.37 238 GLY B CA 1
ATOM 3220 C C . GLY B 1 238 ? 8.167 20.889 -46.437 1.00 19.57 238 GLY B C 1
ATOM 3221 O O . GLY B 1 238 ? 7.995 22.014 -45.992 1.00 20.11 238 GLY B O 1
ATOM 3222 N N . ARG B 1 239 ? 9.313 20.231 -46.285 1.00 20.01 239 ARG B N 1
ATOM 3223 C CA . ARG B 1 239 ? 10.479 20.862 -45.662 1.00 20.38 239 ARG B CA 1
ATOM 3224 C C . ARG B 1 239 ? 11.760 20.123 -46.042 1.00 20.65 239 ARG B C 1
ATOM 3225 O O . ARG B 1 239 ? 11.707 19.033 -46.584 1.00 20.46 239 ARG B O 1
ATOM 3233 N N . MET B 1 240 ? 12.916 20.716 -45.769 1.00 21.26 240 MET B N 1
ATOM 3234 C CA . MET B 1 240 ? 14.158 19.985 -45.943 1.00 21.95 240 MET B CA 1
ATOM 3235 C C . MET B 1 240 ? 14.230 18.831 -44.924 1.00 21.60 240 MET B C 1
ATOM 3236 O O . MET B 1 240 ? 13.843 18.991 -43.756 1.00 21.57 240 MET B O 1
ATOM 3241 N N . ALA B 1 241 ? 14.724 17.678 -45.373 1.00 20.98 241 ALA B N 1
ATOM 3242 C CA . ALA B 1 241 ? 14.917 16.519 -44.495 1.00 20.92 241 ALA B CA 1
ATOM 3243 C C . ALA B 1 241 ? 16.292 16.575 -43.839 1.00 20.80 241 ALA B C 1
ATOM 3244 O O . ALA B 1 241 ? 17.270 16.980 -44.469 1.00 20.93 241 ALA B O 1
ATOM 3246 N N . ALA B 1 242 ? 16.361 16.166 -42.578 1.00 20.35 242 ALA B N 1
ATOM 3247 C CA . ALA B 1 242 ? 17.628 16.040 -41.881 1.00 20.28 242 ALA B CA 1
ATOM 3248 C C . ALA B 1 242 ? 18.201 14.639 -42.145 1.00 20.42 242 ALA B C 1
ATOM 3249 O O . ALA B 1 242 ? 17.455 13.659 -42.128 1.00 20.64 242 ALA B O 1
ATOM 3251 N N . PRO B 1 243 ? 19.525 14.522 -42.364 1.00 20.34 243 PRO B N 1
ATOM 3252 C CA . PRO B 1 243 ? 20.112 13.191 -42.571 1.00 20.35 243 PRO B CA 1
ATOM 3253 C C . PRO B 1 243 ? 19.700 12.193 -41.481 1.00 20.37 243 PRO B C 1
ATOM 3254 O O . PRO B 1 243 ? 19.480 11.007 -41.759 1.00 19.99 243 PRO B O 1
ATOM 3258 N N . GLU B 1 244 ? 19.569 12.689 -40.258 1.00 20.46 244 GLU B N 1
ATOM 3259 C CA . GLU B 1 244 ? 19.159 11.862 -39.126 1.00 21.17 244 GLU B CA 1
ATOM 3260 C C . GLU B 1 244 ? 17.825 11.133 -39.400 1.00 20.55 244 GLU B C 1
ATOM 3261 O O . GLU B 1 244 ? 17.638 9.992 -39.013 1.00 19.71 244 GLU B O 1
ATOM 3267 N N . GLU B 1 245 ? 16.920 11.801 -40.099 1.00 20.62 245 GLU B N 1
ATOM 3268 C CA . GLU B 1 245 ? 15.648 11.205 -40.461 1.00 20.83 245 GLU B CA 1
ATOM 3269 C C . GLU B 1 245 ? 15.760 10.045 -41.456 1.00 20.93 245 GLU B C 1
ATOM 3270 O O . GLU B 1 245 ? 14.846 9.230 -41.536 1.00 21.34 245 GLU B O 1
ATOM 3276 N N . MET B 1 246 ? 16.848 9.981 -42.223 1.00 20.54 246 MET B N 1
ATOM 3277 C CA . MET B 1 246 ? 17.065 8.867 -43.138 1.00 20.34 246 MET B CA 1
ATOM 3278 C C . MET B 1 246 ? 17.732 7.719 -42.382 1.00 20.28 246 MET B C 1
ATOM 3279 O O . MET B 1 246 ? 17.513 6.549 -42.693 1.00 20.49 246 MET B O 1
ATOM 3284 N N . ALA B 1 247 ? 18.537 8.060 -41.379 1.00 20.31 247 ALA B N 1
ATOM 3285 C CA . ALA B 1 247 ? 19.286 7.070 -40.596 1.00 19.83 247 ALA B CA 1
ATOM 3286 C C . ALA B 1 247 ? 18.387 6.157 -39.758 1.00 19.55 247 ALA B C 1
ATOM 3287 O O . ALA B 1 247 ? 18.666 4.962 -39.604 1.00 19.90 247 ALA B O 1
ATOM 3289 N N . GLY B 1 248 ? 17.327 6.727 -39.192 1.00 19.12 248 GLY B N 1
ATOM 3290 C CA . GLY B 1 248 ? 16.319 5.949 -38.461 1.00 18.70 248 GLY B CA 1
ATOM 3291 C C . GLY B 1 248 ? 15.594 4.942 -39.345 1.00 18.29 248 GLY B C 1
ATOM 3292 O O . GLY B 1 248 ? 15.211 3.860 -38.886 1.00 17.46 248 GLY B O 1
ATOM 3293 N N . ILE B 1 249 ? 15.422 5.304 -40.618 1.00 17.78 249 ILE B N 1
ATOM 3294 C CA . ILE B 1 249 ? 14.802 4.408 -41.570 1.00 17.57 249 ILE B CA 1
ATOM 3295 C C . ILE B 1 249 ? 15.782 3.301 -41.930 1.00 16.81 249 ILE B C 1
ATOM 3296 O O . ILE B 1 249 ? 15.411 2.137 -41.929 1.00 17.19 249 ILE B O 1
ATOM 3301 N N . VAL B 1 250 ? 17.027 3.653 -42.218 1.00 15.96 250 VAL B N 1
ATOM 3302 C CA . VAL B 1 250 ? 18.049 2.650 -42.549 1.00 15.57 250 VAL B CA 1
ATOM 3303 C C . VAL B 1 250 ? 18.214 1.612 -41.422 1.00 15.80 250 VAL B C 1
ATOM 3304 O O . VAL B 1 250 ? 18.314 0.418 -41.678 1.00 16.35 250 VAL B O 1
ATOM 3308 N N . VAL B 1 251 ? 18.232 2.075 -40.179 1.00 15.87 251 VAL B N 1
ATOM 3309 C CA . VAL B 1 251 ? 18.444 1.213 -39.020 1.00 15.82 251 VAL B CA 1
ATOM 3310 C C . VAL B 1 251 ? 17.242 0.326 -38.737 1.00 15.71 251 VAL B C 1
ATOM 3311 O O . VAL B 1 251 ? 17.400 -0.838 -38.371 1.00 16.48 251 VAL B O 1
ATOM 3315 N N . PHE B 1 252 ? 16.043 0.864 -38.909 1.00 15.26 252 PHE B N 1
ATOM 3316 C CA . PHE B 1 252 ? 14.853 0.033 -38.945 1.00 15.04 252 PHE B CA 1
ATOM 3317 C C . PHE B 1 252 ? 14.976 -1.103 -39.971 1.00 14.98 252 PHE B C 1
ATOM 3318 O O . PHE B 1 252 ? 14.738 -2.262 -39.640 1.00 15.38 252 PHE B O 1
ATOM 3326 N N . LEU B 1 253 ? 15.334 -0.764 -41.210 1.00 14.76 253 LEU B N 1
ATOM 3327 C CA . LEU B 1 253 ? 15.371 -1.732 -42.323 1.00 14.24 253 LEU B CA 1
ATOM 3328 C C . LEU B 1 253 ? 16.413 -2.819 -42.132 1.00 14.82 253 LEU B C 1
ATOM 3329 O O . LEU B 1 253 ? 16.295 -3.874 -42.723 1.00 15.04 253 LEU B O 1
ATOM 3334 N N . LEU B 1 254 ? 17.442 -2.539 -41.331 1.00 15.66 254 LEU B N 1
ATOM 3335 C CA . LEU B 1 254 ? 18.510 -3.480 -41.049 1.00 16.13 254 LEU B CA 1
ATOM 3336 C C . LEU B 1 254 ? 18.119 -4.362 -39.883 1.00 17.11 254 LEU B C 1
ATOM 3337 O O . LEU B 1 254 ? 18.771 -5.378 -39.620 1.00 17.82 254 LEU B O 1
ATOM 3342 N N . SER B 1 255 ? 17.072 -3.963 -39.165 1.00 17.67 255 SER B N 1
ATOM 3343 C CA . SER B 1 255 ? 16.672 -4.643 -37.943 1.00 18.10 255 SER B CA 1
ATOM 3344 C C . SER B 1 255 ? 15.697 -5.776 -38.194 1.00 18.53 255 SER B C 1
ATOM 3345 O O . SER B 1 255 ? 15.143 -5.905 -39.276 1.00 18.01 255 SER B O 1
ATOM 3348 N N . ASP B 1 256 ? 15.476 -6.561 -37.145 1.00 19.40 256 ASP B N 1
ATOM 3349 C CA . ASP B 1 256 ? 14.589 -7.708 -37.188 1.00 20.22 256 ASP B CA 1
ATOM 3350 C C . ASP B 1 256 ? 13.124 -7.320 -37.210 1.00 20.29 256 ASP B C 1
ATOM 3351 O O . ASP B 1 256 ? 12.294 -8.151 -37.577 1.00 20.92 256 ASP B O 1
ATOM 3356 N N . ASP B 1 257 ? 12.800 -6.075 -36.855 1.00 19.83 257 ASP B N 1
ATOM 3357 C CA . ASP B 1 257 ? 11.444 -5.569 -37.079 1.00 19.81 257 ASP B CA 1
ATOM 3358 C C . ASP B 1 257 ? 11.091 -5.507 -38.571 1.00 19.11 257 ASP B C 1
ATOM 3359 O O . ASP B 1 257 ? 9.925 -5.338 -38.935 1.00 18.95 257 ASP B O 1
ATOM 3364 N N . ALA B 1 258 ? 12.104 -5.648 -39.424 1.00 18.26 258 ALA B N 1
ATOM 3365 C CA . ALA B 1 258 ? 11.930 -5.673 -40.870 1.00 17.67 258 ALA B CA 1
ATOM 3366 C C . ALA B 1 258 ? 12.099 -7.087 -41.431 1.00 17.27 258 ALA B C 1
ATOM 3367 O O . ALA B 1 258 ? 12.365 -7.256 -42.625 1.00 16.64 258 ALA B O 1
ATOM 3369 N N . SER B 1 259 ? 11.916 -8.090 -40.574 1.00 16.88 259 SER B N 1
ATOM 3370 C CA . SER B 1 259 ? 12.109 -9.492 -40.943 1.00 16.69 259 SER B CA 1
ATOM 3371 C C . SER B 1 259 ? 11.350 -9.879 -42.198 1.00 16.70 259 SER B C 1
ATOM 3372 O O . SER B 1 259 ? 11.820 -10.717 -42.987 1.00 16.74 259 SER B O 1
ATOM 3375 N N . MET B 1 260 ? 10.187 -9.259 -42.389 1.00 16.52 260 MET B N 1
ATOM 3376 C CA . MET B 1 260 ? 9.346 -9.528 -43.547 1.00 16.39 260 MET B CA 1
ATOM 3377 C C . MET B 1 260 ? 9.520 -8.525 -44.687 1.00 15.63 260 MET B C 1
ATOM 3378 O O . MET B 1 260 ? 8.751 -8.559 -45.661 1.00 15.01 260 MET B O 1
ATOM 3383 N N . ILE B 1 261 ? 10.530 -7.658 -44.600 1.00 14.71 261 ILE B N 1
ATOM 3384 C CA . ILE B 1 261 ? 10.738 -6.652 -45.658 1.00 14.19 261 ILE B CA 1
ATOM 3385 C C . ILE B 1 261 ? 11.984 -6.955 -46.491 1.00 13.93 261 ILE B C 1
ATOM 3386 O O . ILE B 1 261 ? 13.104 -6.843 -46.011 1.00 13.28 261 ILE B O 1
ATOM 3391 N N . THR B 1 262 ? 11.781 -7.318 -47.753 1.00 13.74 262 THR B N 1
ATOM 3392 C CA . THR B 1 262 ? 12.910 -7.591 -48.634 1.00 13.45 262 THR B CA 1
ATOM 3393 C C . THR B 1 262 ? 12.507 -7.296 -50.083 1.00 13.56 262 THR B C 1
ATOM 3394 O O . THR B 1 262 ? 11.347 -7.509 -50.469 1.00 13.08 262 THR B O 1
ATOM 3398 N N . GLY B 1 263 ? 13.444 -6.741 -50.850 1.00 13.72 263 GLY B N 1
ATOM 3399 C CA . GLY B 1 263 ? 13.206 -6.375 -52.246 1.00 13.96 263 GLY B CA 1
ATOM 3400 C C . GLY B 1 263 ? 12.248 -5.224 -52.463 1.00 14.48 263 GLY B C 1
ATOM 3401 O O . GLY B 1 263 ? 11.626 -5.111 -53.525 1.00 14.19 263 GLY B O 1
ATOM 3402 N N . THR B 1 264 ? 12.132 -4.353 -51.465 1.00 15.30 264 THR B N 1
ATOM 3403 C CA . THR B 1 264 ? 11.209 -3.228 -51.536 1.00 15.74 264 THR B CA 1
ATOM 3404 C C . THR B 1 264 ? 11.947 -1.927 -51.837 1.00 16.15 264 THR B C 1
ATOM 3405 O O . THR B 1 264 ? 13.161 -1.827 -51.678 1.00 15.54 264 THR B O 1
ATOM 3409 N N . THR B 1 265 ? 11.186 -0.937 -52.290 1.00 16.98 265 THR B N 1
ATOM 3410 C CA . THR B 1 265 ? 11.696 0.408 -52.489 1.00 17.55 265 THR B CA 1
ATOM 3411 C C . THR B 1 265 ? 11.098 1.256 -51.408 1.00 17.85 265 THR B C 1
ATOM 3412 O O . THR B 1 265 ? 9.922 1.558 -51.470 1.00 18.41 265 THR B O 1
ATOM 3416 N N . GLN B 1 266 ? 11.887 1.644 -50.415 1.00 18.38 266 GLN B N 1
ATOM 3417 C CA . GLN B 1 266 ? 11.362 2.462 -49.337 1.00 18.72 266 GLN B CA 1
ATOM 3418 C C . GLN B 1 266 ? 11.388 3.934 -49.761 1.00 18.63 266 GLN B C 1
ATOM 3419 O O . GLN B 1 266 ? 12.450 4.512 -49.973 1.00 19.04 266 GLN B O 1
ATOM 3425 N N . ILE B 1 267 ? 10.208 4.523 -49.901 1.00 18.41 267 ILE B N 1
ATOM 3426 C CA . ILE B 1 267 ? 10.073 5.911 -50.277 1.00 18.45 267 ILE B CA 1
ATOM 3427 C C . ILE B 1 267 ? 10.046 6.723 -48.989 1.00 18.64 267 ILE B C 1
ATOM 3428 O O . ILE B 1 267 ? 9.157 6.511 -48.163 1.00 19.02 267 ILE B O 1
ATOM 3433 N N . ALA B 1 268 ? 11.035 7.606 -48.812 1.00 18.32 268 ALA B N 1
ATOM 3434 C CA . ALA B 1 268 ? 11.148 8.504 -47.646 1.00 17.78 268 ALA B CA 1
ATOM 3435 C C . ALA B 1 268 ? 11.237 9.952 -48.142 1.00 17.34 268 ALA B C 1
ATOM 3436 O O . ALA B 1 268 ? 12.179 10.690 -47.848 1.00 16.80 268 ALA B O 1
ATOM 3438 N N . ASP B 1 269 ? 10.227 10.341 -48.907 1.00 16.97 269 ASP B N 1
ATOM 3439 C CA . ASP B 1 269 ? 10.270 11.567 -49.688 1.00 16.27 269 ASP B CA 1
ATOM 3440 C C . ASP B 1 269 ? 9.340 12.612 -49.113 1.00 15.87 269 ASP B C 1
ATOM 3441 O O . ASP B 1 269 ? 9.026 13.605 -49.781 1.00 15.96 269 ASP B O 1
ATOM 3446 N N . GLY B 1 270 ? 8.867 12.370 -47.893 1.00 15.63 270 GLY B N 1
ATOM 3447 C CA . GLY B 1 270 ? 7.898 13.250 -47.256 1.00 15.57 270 GLY B CA 1
ATOM 3448 C C . GLY B 1 270 ? 6.611 13.466 -48.040 1.00 15.56 270 GLY B C 1
ATOM 3449 O O . GLY B 1 270 ? 5.955 14.474 -47.851 1.00 15.69 270 GLY B O 1
ATOM 3450 N N . GLY B 1 271 ? 6.244 12.538 -48.919 1.00 15.41 271 GLY B N 1
ATOM 3451 C CA . GLY B 1 271 ? 4.992 12.663 -49.682 1.00 15.76 271 GLY B CA 1
ATOM 3452 C C . GLY B 1 271 ? 5.158 13.137 -51.117 1.00 15.90 271 GLY B C 1
ATOM 3453 O O . GLY B 1 271 ? 4.216 13.076 -51.895 1.00 16.16 271 GLY B O 1
ATOM 3454 N N . THR B 1 272 ? 6.363 13.576 -51.466 1.00 15.81 272 THR B N 1
ATOM 3455 C CA . THR B 1 272 ? 6.657 14.191 -52.761 1.00 15.57 272 THR B CA 1
ATOM 3456 C C . THR B 1 272 ? 5.917 13.553 -53.935 1.00 15.61 272 THR B C 1
ATOM 3457 O O . THR B 1 272 ? 5.274 14.265 -54.713 1.00 16.75 272 THR B O 1
ATOM 3461 N N . ILE B 1 273 ? 5.989 12.225 -54.070 1.00 15.35 273 ILE B N 1
ATOM 3462 C CA . ILE B 1 273 ? 5.340 11.528 -55.205 1.00 14.83 273 ILE B CA 1
ATOM 3463 C C . ILE B 1 273 ? 3.968 10.944 -54.888 1.00 14.19 273 ILE B C 1
ATOM 3464 O O . ILE B 1 273 ? 3.409 10.248 -55.710 1.00 13.87 273 ILE B O 1
ATOM 3469 N N . ALA B 1 274 ? 3.430 11.217 -53.702 1.00 13.92 274 ALA B N 1
ATOM 3470 C CA . ALA B 1 274 ? 2.115 10.714 -53.317 1.00 13.88 274 ALA B CA 1
ATOM 3471 C C . ALA B 1 274 ? 0.999 11.534 -53.933 1.00 14.06 274 ALA B C 1
ATOM 3472 O O . ALA B 1 274 ? -0.118 11.037 -54.029 1.00 14.01 274 ALA B O 1
ATOM 3474 N N . ALA B 1 275 ? 1.309 12.769 -54.351 1.00 14.78 275 ALA B N 1
ATOM 3475 C CA . ALA B 1 275 ? 0.313 13.737 -54.867 1.00 15.40 275 ALA B CA 1
ATOM 3476 C C . ALA B 1 275 ? 0.809 14.616 -56.017 1.00 16.16 275 ALA B C 1
ATOM 3477 O O . ALA B 1 275 ? 1.995 14.626 -56.359 1.00 16.47 275 ALA B O 1
ATOM 3479 N N . LEU B 1 276 ? -0.136 15.346 -56.610 1.00 17.34 276 LEU B N 1
ATOM 3480 C CA . LEU B 1 276 ? 0.155 16.454 -57.521 1.00 18.36 276 LEU B CA 1
ATOM 3481 C C . LEU B 1 276 ? 0.274 17.737 -56.694 1.00 18.87 276 LEU B C 1
ATOM 3482 O O . LEU B 1 276 ? -0.722 18.272 -56.189 1.00 18.45 276 LEU B O 1
ATOM 3487 N N . TRP B 1 277 ? 1.504 18.218 -56.546 1.00 19.45 277 TRP B N 1
ATOM 3488 C CA . TRP B 1 277 ? 1.771 19.346 -55.652 1.00 20.12 277 TRP B CA 1
ATOM 3489 C C . TRP B 1 277 ? 1.937 20.717 -56.373 1.00 20.58 277 TRP B C 1
ATOM 3490 O O . TRP B 1 277 ? 2.338 20.831 -57.542 1.00 20.07 277 TRP B O 1
ATOM 3502 N N . ASP C 1 26 ? -12.587 18.988 -18.971 1.00 27.74 26 ASP C N 1
ATOM 3503 C CA . ASP C 1 26 ? -13.499 18.338 -17.956 1.00 28.01 26 ASP C CA 1
ATOM 3504 C C . ASP C 1 26 ? -14.669 17.525 -18.564 1.00 27.40 26 ASP C C 1
ATOM 3505 O O . ASP C 1 26 ? -15.171 16.595 -17.939 1.00 27.17 26 ASP C O 1
ATOM 3510 N N . LEU C 1 27 ? -15.113 17.893 -19.762 1.00 26.87 27 LEU C N 1
ATOM 3511 C CA . LEU C 1 27 ? -16.214 17.202 -20.454 1.00 26.50 27 LEU C CA 1
ATOM 3512 C C . LEU C 1 27 ? -15.793 16.712 -21.855 1.00 26.19 27 LEU C C 1
ATOM 3513 O O . LEU C 1 27 ? -16.620 16.524 -22.755 1.00 25.88 27 LEU C O 1
ATOM 3518 N N . ALA C 1 28 ? -14.500 16.486 -22.026 1.00 26.00 28 ALA C N 1
ATOM 3519 C CA . ALA C 1 28 ? -13.972 16.131 -23.330 1.00 25.84 28 ALA C CA 1
ATOM 3520 C C . ALA C 1 28 ? -14.619 14.847 -23.818 1.00 25.45 28 ALA C C 1
ATOM 3521 O O . ALA C 1 28 ? -14.679 13.857 -23.094 1.00 25.54 28 ALA C O 1
ATOM 3523 N N . GLY C 1 29 ? -15.110 14.873 -25.049 1.00 24.99 29 GLY C N 1
ATOM 3524 C CA . GLY C 1 29 ? -15.682 13.684 -25.667 1.00 24.50 29 GLY C CA 1
ATOM 3525 C C . GLY C 1 29 ? -17.151 13.504 -25.369 1.00 24.02 29 GLY C C 1
ATOM 3526 O O . GLY C 1 29 ? -17.727 12.461 -25.679 1.00 23.66 29 GLY C O 1
ATOM 3527 N N . LYS C 1 30 ? -17.766 14.528 -24.784 1.00 23.40 30 LYS C N 1
ATOM 3528 C CA . LYS C 1 30 ? -19.185 14.492 -24.502 1.00 22.95 30 LYS C CA 1
ATOM 3529 C C . LYS C 1 30 ? -19.955 15.339 -25.530 1.00 22.44 30 LYS C C 1
ATOM 3530 O O . LYS C 1 30 ? -19.371 16.167 -26.237 1.00 21.70 30 LYS C O 1
ATOM 3536 N N . VAL C 1 31 ? -21.259 15.094 -25.618 1.00 21.85 31 VAL C N 1
ATOM 3537 C CA . VAL C 1 31 ? -22.123 15.730 -26.603 1.00 21.70 31 VAL C CA 1
ATOM 3538 C C . VAL C 1 31 ? -23.364 16.330 -25.939 1.00 21.95 31 VAL C C 1
ATOM 3539 O O . VAL C 1 31 ? -24.113 15.613 -25.263 1.00 21.67 31 VAL C O 1
ATOM 3543 N N . ALA C 1 32 ? -23.584 17.630 -26.153 1.00 21.97 32 ALA C N 1
ATOM 3544 C CA . ALA C 1 32 ? -24.683 18.371 -25.502 1.00 22.11 32 ALA C CA 1
ATOM 3545 C C . ALA C 1 32 ? -25.608 19.052 -26.502 1.00 21.85 32 ALA C C 1
ATOM 3546 O O . ALA C 1 32 ? -25.149 19.704 -27.440 1.00 22.10 32 ALA C O 1
ATOM 3548 N N . ILE C 1 33 ? -26.910 18.898 -26.297 1.00 21.38 33 ILE C N 1
ATOM 3549 C CA . ILE C 1 33 ? -27.892 19.724 -26.987 1.00 21.05 33 ILE C CA 1
ATOM 3550 C C . ILE C 1 33 ? -28.339 20.835 -26.041 1.00 20.86 33 ILE C C 1
ATOM 3551 O O . ILE C 1 33 ? -28.747 20.564 -24.909 1.00 20.37 33 ILE C O 1
ATOM 3556 N N . VAL C 1 34 ? -28.272 22.075 -26.523 1.00 20.46 34 VAL C N 1
ATOM 3557 C CA . VAL C 1 34 ? -28.723 23.236 -25.773 1.00 19.85 34 VAL C CA 1
ATOM 3558 C C . VAL C 1 34 ? -29.782 23.943 -26.602 1.00 19.90 34 VAL C C 1
ATOM 3559 O O . VAL C 1 34 ? -29.473 24.476 -27.661 1.00 20.50 34 VAL C O 1
ATOM 3563 N N . THR C 1 35 ? -31.030 23.935 -26.143 1.00 19.48 35 THR C N 1
ATOM 3564 C CA . THR C 1 35 ? -32.080 24.670 -26.829 1.00 19.36 35 THR C CA 1
ATOM 3565 C C . THR C 1 35 ? -32.055 26.123 -26.365 1.00 19.51 35 THR C C 1
ATOM 3566 O O . THR C 1 35 ? -31.594 26.407 -25.268 1.00 19.96 35 THR C O 1
ATOM 3570 N N . GLY C 1 36 ? -32.537 27.033 -27.208 1.00 19.43 36 GLY C N 1
ATOM 3571 C CA . GLY C 1 36 ? -32.447 28.467 -26.939 1.00 19.45 36 GLY C CA 1
ATOM 3572 C C . GLY C 1 36 ? -31.027 29.005 -26.816 1.00 19.70 36 GLY C C 1
ATOM 3573 O O . GLY C 1 36 ? -30.779 29.928 -26.044 1.00 18.88 36 GLY C O 1
ATOM 3574 N N . ALA C 1 37 ? -30.103 28.445 -27.600 1.00 20.29 37 ALA C N 1
ATOM 3575 C CA . ALA C 1 37 ? -28.670 28.767 -27.494 1.00 20.64 37 ALA C CA 1
ATOM 3576 C C . ALA C 1 37 ? -28.271 30.123 -28.076 1.00 20.87 37 ALA C C 1
ATOM 3577 O O . ALA C 1 37 ? -27.134 30.544 -27.906 1.00 20.68 37 ALA C O 1
ATOM 3579 N N . GLY C 1 38 ? -29.186 30.792 -28.773 1.00 21.65 38 GLY C N 1
ATOM 3580 C CA . GLY C 1 38 ? -28.901 32.082 -29.413 1.00 22.36 38 GLY C CA 1
ATOM 3581 C C . GLY C 1 38 ? -28.424 33.209 -28.500 1.00 22.98 38 GLY C C 1
ATOM 3582 O O . GLY C 1 38 ? -27.536 33.988 -28.862 1.00 24.08 38 GLY C O 1
ATOM 3583 N N . ALA C 1 39 ? -29.002 33.310 -27.315 1.00 23.05 39 ALA C N 1
ATOM 3584 C CA . ALA C 1 39 ? -28.710 34.434 -26.442 1.00 23.07 39 ALA C CA 1
ATOM 3585 C C . ALA C 1 39 ? -28.939 34.059 -24.984 1.00 22.94 39 ALA C C 1
ATOM 3586 O O . ALA C 1 39 ? -29.554 33.032 -24.679 1.00 23.07 39 ALA C O 1
ATOM 3588 N N . GLY C 1 40 ? -28.414 34.886 -24.090 1.00 22.58 40 GLY C N 1
ATOM 3589 C CA . GLY C 1 40 ? -28.659 34.726 -22.665 1.00 22.37 40 GLY C CA 1
ATOM 3590 C C . GLY C 1 40 ? -28.126 33.418 -22.119 1.00 21.86 40 GLY C C 1
ATOM 3591 O O . GLY C 1 40 ? -27.073 32.961 -22.526 1.00 21.97 40 GLY C O 1
ATOM 3592 N N . ILE C 1 41 ? -28.880 32.809 -21.216 1.00 21.50 41 ILE C N 1
ATOM 3593 C CA . ILE C 1 41 ? -28.413 31.648 -20.476 1.00 21.39 41 ILE C CA 1
ATOM 3594 C C . ILE C 1 41 ? -27.958 30.571 -21.449 1.00 21.26 41 ILE C C 1
ATOM 3595 O O . ILE C 1 41 ? -26.866 30.029 -21.317 1.00 21.18 41 ILE C O 1
ATOM 3600 N N . GLY C 1 42 ? -28.798 30.294 -22.439 1.00 21.51 42 GLY C N 1
ATOM 3601 C CA . GLY C 1 42 ? -28.518 29.277 -23.445 1.00 21.76 42 GLY C CA 1
ATOM 3602 C C . GLY C 1 42 ? -27.181 29.447 -24.130 1.00 21.73 42 GLY C C 1
ATOM 3603 O O . GLY C 1 42 ? -26.407 28.485 -24.242 1.00 21.97 42 GLY C O 1
ATOM 3604 N N . LEU C 1 43 ? -26.907 30.672 -24.574 1.00 21.86 43 LEU C N 1
ATOM 3605 C CA . LEU C 1 43 ? -25.615 31.009 -25.183 1.00 21.97 43 LEU C CA 1
ATOM 3606 C C . LEU C 1 43 ? -24.521 30.771 -24.161 1.00 21.90 43 LEU C C 1
ATOM 3607 O O . LEU C 1 43 ? -23.527 30.079 -24.425 1.00 22.22 43 LEU C O 1
ATOM 3612 N N . ALA C 1 44 ? -24.725 31.325 -22.976 1.00 21.53 44 ALA C N 1
ATOM 3613 C CA . ALA C 1 44 ? -23.762 31.199 -21.894 1.00 21.41 44 ALA C CA 1
ATOM 3614 C C . ALA C 1 44 ? -23.403 29.724 -21.604 1.00 21.10 44 ALA C C 1
ATOM 3615 O O . ALA C 1 44 ? -22.234 29.399 -21.360 1.00 20.70 44 ALA C O 1
ATOM 3617 N N . VAL C 1 45 ? -24.402 28.847 -21.659 1.00 20.50 45 VAL C N 1
ATOM 3618 C CA . VAL C 1 45 ? -24.187 27.430 -21.397 1.00 20.79 45 VAL C CA 1
ATOM 3619 C C . VAL C 1 45 ? -23.417 26.749 -22.541 1.00 20.35 45 VAL C C 1
ATOM 3620 O O . VAL C 1 45 ? -22.442 26.042 -22.311 1.00 19.71 45 VAL C O 1
ATOM 3624 N N . ALA C 1 46 ? -23.872 26.957 -23.768 1.00 20.21 46 ALA C N 1
ATOM 3625 C CA . ALA C 1 46 ? -23.193 26.414 -24.945 1.00 20.20 46 ALA C CA 1
ATOM 3626 C C . ALA C 1 46 ? -21.715 26.762 -24.936 1.00 20.83 46 ALA C C 1
ATOM 3627 O O . ALA C 1 46 ? -20.871 25.894 -25.173 1.00 20.61 46 ALA C O 1
ATOM 3629 N N . ARG C 1 47 ? -21.405 28.032 -24.664 1.00 21.69 47 ARG C N 1
ATOM 3630 C CA . ARG C 1 47 ? -20.021 28.506 -24.669 1.00 22.30 47 ARG C CA 1
ATOM 3631 C C . ARG C 1 47 ? -19.231 27.775 -23.606 1.00 22.93 47 ARG C C 1
ATOM 3632 O O . ARG C 1 47 ? -18.116 27.297 -23.849 1.00 23.96 47 ARG C O 1
ATOM 3634 N N . ARG C 1 48 ? -19.834 27.671 -22.429 1.00 23.38 48 ARG C N 1
ATOM 3635 C CA . ARG C 1 48 ? -19.182 27.090 -21.265 1.00 23.49 48 ARG C CA 1
ATOM 3636 C C . ARG C 1 48 ? -19.060 25.564 -21.398 1.00 23.13 48 ARG C C 1
ATOM 3637 O O . ARG C 1 48 ? -18.104 24.963 -20.896 1.00 22.97 48 ARG C O 1
ATOM 3645 N N . LEU C 1 49 ? -20.014 24.932 -22.075 1.00 22.76 49 LEU C N 1
ATOM 3646 C CA . LEU C 1 49 ? -19.877 23.508 -22.378 1.00 22.53 49 LEU C CA 1
ATOM 3647 C C . LEU C 1 49 ? -18.723 23.322 -23.365 1.00 22.74 49 LEU C C 1
ATOM 3648 O O . LEU C 1 49 ? -17.876 22.450 -23.168 1.00 22.66 49 LEU C O 1
ATOM 3653 N N . ALA C 1 50 ? -18.652 24.184 -24.379 1.00 23.07 50 ALA C N 1
ATOM 3654 C CA . ALA C 1 50 ? -17.560 24.140 -25.357 1.00 23.68 50 ALA C CA 1
ATOM 3655 C C . ALA C 1 50 ? -16.188 24.315 -24.700 1.00 24.77 50 ALA C C 1
ATOM 3656 O O . ALA C 1 50 ? -15.205 23.698 -25.133 1.00 24.28 50 ALA C O 1
ATOM 3658 N N . ASP C 1 51 ? -16.134 25.150 -23.658 1.00 25.72 51 ASP C N 1
ATOM 3659 C CA . ASP C 1 51 ? -14.887 25.392 -22.933 1.00 26.68 51 ASP C CA 1
ATOM 3660 C C . ASP C 1 51 ? -14.493 24.169 -22.133 1.00 26.71 51 ASP C C 1
ATOM 3661 O O . ASP C 1 51 ? -13.309 23.895 -21.995 1.00 27.38 51 ASP C O 1
ATOM 3666 N N . GLU C 1 52 ? -15.470 23.431 -21.603 1.00 26.61 52 GLU C N 1
ATOM 3667 C CA . GLU C 1 52 ? -15.153 22.219 -20.839 1.00 26.14 52 GLU C CA 1
ATOM 3668 C C . GLU C 1 52 ? -14.872 21.003 -21.765 1.00 26.06 52 GLU C C 1
ATOM 3669 O O . GLU C 1 52 ? -14.611 19.899 -21.283 1.00 26.13 52 GLU C O 1
ATOM 3675 N N . GLY C 1 53 ? -14.878 21.223 -23.086 1.00 25.69 53 GLY C N 1
ATOM 3676 C CA . GLY C 1 53 ? -14.441 20.215 -24.065 1.00 25.26 53 GLY C CA 1
ATOM 3677 C C . GLY C 1 53 ? -15.570 19.499 -24.789 1.00 24.76 53 GLY C C 1
ATOM 3678 O O . GLY C 1 53 ? -15.340 18.628 -25.627 1.00 24.22 53 GLY C O 1
ATOM 3679 N N . CYS C 1 54 ? -16.793 19.896 -24.472 1.00 24.56 54 CYS C N 1
ATOM 3680 C CA . CYS C 1 54 ? -17.988 19.231 -24.936 1.00 24.13 54 CYS C CA 1
ATOM 3681 C C . CYS C 1 54 ? -18.271 19.734 -26.341 1.00 23.69 54 CYS C C 1
ATOM 3682 O O . CYS C 1 54 ? -18.090 20.915 -26.614 1.00 23.92 54 CYS C O 1
ATOM 3685 N N . HIS C 1 55 ? -18.678 18.843 -27.240 1.00 23.08 55 HIS C N 1
ATOM 3686 C CA . HIS C 1 55 ? -19.260 19.265 -28.510 1.00 22.66 55 HIS C CA 1
ATOM 3687 C C . HIS C 1 55 ? -20.726 19.623 -28.287 1.00 21.97 55 HIS C C 1
ATOM 3688 O O . HIS C 1 55 ? -21.446 18.871 -27.658 1.00 22.07 55 HIS C O 1
ATOM 3695 N N . VAL C 1 56 ? -21.168 20.757 -28.820 1.00 21.35 56 VAL C N 1
ATOM 3696 C CA . VAL C 1 56 ? -22.509 21.276 -28.544 1.00 20.92 56 VAL C CA 1
ATOM 3697 C C . VAL C 1 56 ? -23.325 21.524 -29.808 1.00 20.80 56 VAL C C 1
ATOM 3698 O O . VAL C 1 56 ? -22.863 22.194 -30.722 1.00 20.84 56 VAL C O 1
ATOM 3702 N N . LEU C 1 57 ? -24.539 20.992 -29.856 1.00 20.86 57 LEU C N 1
ATOM 3703 C CA . LEU C 1 57 ? -25.504 21.431 -30.862 1.00 21.02 57 LEU C CA 1
ATOM 3704 C C . LEU C 1 57 ? -26.254 22.655 -30.332 1.00 21.09 57 LEU C C 1
ATOM 3705 O O . LEU C 1 57 ? -26.976 22.575 -29.341 1.00 20.92 57 LEU C O 1
ATOM 3710 N N . CYS C 1 58 ? -26.073 23.786 -31.003 1.00 21.35 58 CYS C N 1
ATOM 3711 C CA . CYS C 1 58 ? -26.712 25.032 -30.614 1.00 21.39 58 CYS C CA 1
ATOM 3712 C C . CYS C 1 58 ? -28.026 25.193 -31.349 1.00 22.20 58 CYS C C 1
ATOM 3713 O O . CYS C 1 58 ? -28.048 25.529 -32.539 1.00 22.46 58 CYS C O 1
ATOM 3716 N N . ALA C 1 59 ? -29.126 24.932 -30.645 1.00 22.79 59 ALA C N 1
ATOM 3717 C CA . ALA C 1 59 ? -30.440 25.019 -31.249 1.00 23.18 59 ALA C CA 1
ATOM 3718 C C . ALA C 1 59 ? -31.174 26.289 -30.779 1.00 23.64 59 ALA C C 1
ATOM 3719 O O . ALA C 1 59 ? -31.147 26.627 -29.603 1.00 23.78 59 ALA C O 1
ATOM 3721 N N . ASP C 1 60 ? -31.804 26.995 -31.711 1.00 24.22 60 ASP C N 1
ATOM 3722 C CA . ASP C 1 60 ? -32.598 28.178 -31.400 1.00 24.78 60 ASP C CA 1
ATOM 3723 C C . ASP C 1 60 ? -33.692 28.301 -32.448 1.00 25.22 60 ASP C C 1
ATOM 3724 O O . ASP C 1 60 ? -33.525 27.837 -33.567 1.00 25.35 60 ASP C O 1
ATOM 3729 N N . ILE C 1 61 ? -34.811 28.914 -32.095 1.00 25.81 61 ILE C N 1
ATOM 3730 C CA . ILE C 1 61 ? -35.870 29.185 -33.074 1.00 26.41 61 ILE C CA 1
ATOM 3731 C C . ILE C 1 61 ? -35.436 30.224 -34.149 1.00 26.90 61 ILE C C 1
ATOM 3732 O O . ILE C 1 61 ? -35.978 30.248 -35.258 1.00 26.55 61 ILE C O 1
ATOM 3737 N N . ASP C 1 62 ? -34.459 31.062 -33.807 1.00 27.55 62 ASP C N 1
ATOM 3738 C CA . ASP C 1 62 ? -33.785 31.926 -34.771 1.00 28.43 62 ASP C CA 1
ATOM 3739 C C . ASP C 1 62 ? -32.553 31.171 -35.300 1.00 28.83 62 ASP C C 1
ATOM 3740 O O . ASP C 1 62 ? -31.534 31.049 -34.603 1.00 28.77 62 ASP C O 1
ATOM 3745 N N . GLY C 1 63 ? -32.655 30.660 -36.528 1.00 29.01 63 GLY C N 1
ATOM 3746 C CA . GLY C 1 63 ? -31.573 29.883 -37.145 1.00 29.05 63 GLY C CA 1
ATOM 3747 C C . GLY C 1 63 ? -30.283 30.654 -37.347 1.00 29.15 63 GLY C C 1
ATOM 3748 O O . GLY C 1 63 ? -29.193 30.083 -37.274 1.00 29.26 63 GLY C O 1
ATOM 3749 N N . ASP C 1 64 ? -30.407 31.953 -37.611 1.00 29.17 64 ASP C N 1
ATOM 3750 C CA . ASP C 1 64 ? -29.249 32.834 -37.744 1.00 29.03 64 ASP C CA 1
ATOM 3751 C C . ASP C 1 64 ? -28.564 32.987 -36.381 1.00 28.47 64 ASP C C 1
ATOM 3752 O O . ASP C 1 64 ? -27.332 32.984 -36.297 1.00 28.42 64 ASP C O 1
ATOM 3757 N N . ALA C 1 65 ? -29.356 33.117 -35.317 1.00 27.90 65 ALA C N 1
ATOM 3758 C CA . ALA C 1 65 ? -28.803 33.208 -33.959 1.00 27.76 65 ALA C CA 1
ATOM 3759 C C . ALA C 1 65 ? -28.078 31.906 -33.562 1.00 27.64 65 ALA C C 1
ATOM 3760 O O . ALA C 1 65 ? -26.993 31.946 -32.983 1.00 27.32 65 ALA C O 1
ATOM 3762 N N . ALA C 1 66 ? -28.669 30.765 -33.906 1.00 27.79 66 ALA C N 1
ATOM 3763 C CA . ALA C 1 66 ? -28.008 29.464 -33.770 1.00 28.20 66 ALA C CA 1
ATOM 3764 C C . ALA C 1 66 ? -26.678 29.428 -34.505 1.00 28.54 66 ALA C C 1
ATOM 3765 O O . ALA C 1 66 ? -25.660 29.054 -33.922 1.00 28.64 66 ALA C O 1
ATOM 3767 N N . ASP C 1 67 ? -26.681 29.832 -35.774 1.00 29.17 67 ASP C N 1
ATOM 3768 C CA . ASP C 1 67 ? -25.441 29.872 -36.578 1.00 29.69 67 ASP C CA 1
ATOM 3769 C C . ASP C 1 67 ? -24.383 30.776 -35.926 1.00 29.86 67 ASP C C 1
ATOM 3770 O O . ASP C 1 67 ? -23.216 30.382 -35.807 1.00 30.44 67 ASP C O 1
ATOM 3775 N N . ALA C 1 68 ? -24.787 31.968 -35.487 1.00 29.90 68 ALA C N 1
ATOM 3776 C CA . ALA C 1 68 ? -23.850 32.910 -34.857 1.00 30.15 68 ALA C CA 1
ATOM 3777 C C . ALA C 1 68 ? -23.247 32.328 -33.587 1.00 30.38 68 ALA C C 1
ATOM 3778 O O . ALA C 1 68 ? -22.055 32.503 -33.316 1.00 30.51 68 ALA C O 1
ATOM 3780 N N . ALA C 1 69 ? -24.080 31.637 -32.814 1.00 30.88 69 ALA C N 1
ATOM 3781 C CA . ALA C 1 69 ? -23.631 30.926 -31.613 1.00 31.13 69 ALA C CA 1
ATOM 3782 C C . ALA C 1 69 ? -22.601 29.852 -31.965 1.00 31.43 69 ALA C C 1
ATOM 3783 O O . ALA C 1 69 ? -21.543 29.777 -31.346 1.00 31.49 69 ALA C O 1
ATOM 3785 N N . ALA C 1 70 ? -22.905 29.032 -32.965 1.00 32.23 70 ALA C N 1
ATOM 3786 C CA . ALA C 1 70 ? -21.975 27.981 -33.416 1.00 32.95 70 ALA C CA 1
ATOM 3787 C C . ALA C 1 70 ? -20.618 28.543 -33.861 1.00 33.47 70 ALA C C 1
ATOM 3788 O O . ALA C 1 70 ? -19.575 27.986 -33.526 1.00 33.09 70 ALA C O 1
ATOM 3790 N N . THR C 1 71 ? -20.634 29.649 -34.601 1.00 34.45 71 THR C N 1
ATOM 3791 C CA . THR C 1 71 ? -19.398 30.209 -35.150 1.00 35.10 71 THR C CA 1
ATOM 3792 C C . THR C 1 71 ? -18.569 30.880 -34.065 1.00 35.68 71 THR C C 1
ATOM 3793 O O . THR C 1 71 ? -17.359 30.690 -34.016 1.00 35.82 71 THR C O 1
ATOM 3797 N N . LYS C 1 72 ? -19.219 31.648 -33.192 1.00 36.34 72 LYS C N 1
ATOM 3798 C CA . LYS C 1 72 ? -18.532 32.299 -32.074 1.00 36.95 72 LYS C CA 1
ATOM 3799 C C . LYS C 1 72 ? -17.792 31.280 -31.216 1.00 37.27 72 LYS C C 1
ATOM 3800 O O . LYS C 1 72 ? -16.725 31.573 -30.681 1.00 37.49 72 LYS C O 1
ATOM 3802 N N . ILE C 1 73 ? -18.381 30.094 -31.067 1.00 37.69 73 ILE C N 1
ATOM 3803 C CA . ILE C 1 73 ? -17.756 28.986 -30.335 1.00 37.89 73 ILE C CA 1
ATOM 3804 C C . ILE C 1 73 ? -16.787 28.251 -31.246 1.00 37.96 73 ILE C C 1
ATOM 3805 O O . ILE C 1 73 ? -15.714 27.827 -30.811 1.00 37.91 73 ILE C O 1
ATOM 3810 N N . GLY C 1 74 ? -17.204 28.078 -32.502 1.00 37.99 74 GLY C N 1
ATOM 3811 C CA . GLY C 1 74 ? -16.426 27.376 -33.527 1.00 38.10 74 GLY C CA 1
ATOM 3812 C C . GLY C 1 74 ? -16.223 25.921 -33.168 1.00 38.15 74 GLY C C 1
ATOM 3813 O O . GLY C 1 74 ? -16.862 25.418 -32.245 1.00 38.67 74 GLY C O 1
ATOM 3814 N N . CYS C 1 75 ? -15.345 25.238 -33.898 1.00 38.00 75 CYS C N 1
ATOM 3815 C CA . CYS C 1 75 ? -14.751 23.979 -33.418 1.00 37.99 75 CYS C CA 1
ATOM 3816 C C . CYS C 1 75 ? -15.763 22.957 -32.866 1.00 36.85 75 CYS C C 1
ATOM 3817 O O . CYS C 1 75 ? -16.014 22.889 -31.667 1.00 35.81 75 CYS C O 1
ATOM 3820 N N . GLY C 1 76 ? -16.343 22.157 -33.746 1.00 36.12 76 GLY C N 1
ATOM 3821 C CA . GLY C 1 76 ? -17.302 21.152 -33.298 1.00 35.55 76 GLY C CA 1
ATOM 3822 C C . GLY C 1 76 ? -18.384 21.742 -32.400 1.00 34.71 76 GLY C C 1
ATOM 3823 O O . GLY C 1 76 ? -18.703 21.209 -31.328 1.00 34.99 76 GLY C O 1
ATOM 3824 N N . ALA C 1 77 ? -18.899 22.887 -32.813 1.00 33.30 77 ALA C N 1
ATOM 3825 C CA . ALA C 1 77 ? -20.195 23.332 -32.380 1.00 32.28 77 ALA C CA 1
ATOM 3826 C C . ALA C 1 77 ? -20.957 23.383 -33.673 1.00 31.40 77 ALA C C 1
ATOM 3827 O O . ALA C 1 77 ? -20.463 23.948 -34.644 1.00 31.72 77 ALA C O 1
ATOM 3829 N N . ALA C 1 78 ? -22.123 22.754 -33.722 1.00 30.54 78 ALA C N 1
ATOM 3830 C CA . ALA C 1 78 ? -22.971 22.822 -34.912 1.00 29.73 78 ALA C CA 1
ATOM 3831 C C . ALA C 1 78 ? -24.202 23.602 -34.553 1.00 29.15 78 ALA C C 1
ATOM 3832 O O . ALA C 1 78 ? -24.607 23.617 -33.404 1.00 28.74 78 ALA C O 1
ATOM 3834 N N . ALA C 1 79 ? -24.776 24.268 -35.544 1.00 28.97 79 ALA C N 1
ATOM 3835 C CA . ALA C 1 79 ? -25.968 25.065 -35.358 1.00 28.75 79 ALA C CA 1
ATOM 3836 C C . ALA C 1 79 ? -27.152 24.295 -35.914 1.00 28.83 79 ALA C C 1
ATOM 3837 O O . ALA C 1 79 ? -26.978 23.393 -36.718 1.00 28.37 79 ALA C O 1
ATOM 3839 N N . CYS C 1 80 ? -28.350 24.653 -35.456 1.00 29.33 80 CYS C N 1
ATOM 3840 C CA . CYS C 1 80 ? -29.590 23.986 -35.853 1.00 29.88 80 CYS C CA 1
ATOM 3841 C C . CYS C 1 80 ? -30.821 24.805 -35.468 1.00 29.60 80 CYS C C 1
ATOM 3842 O O . CYS C 1 80 ? -30.915 25.292 -34.360 1.00 30.23 80 CYS C O 1
ATOM 3845 N N . ARG C 1 81 ? -31.772 24.936 -36.375 1.00 29.63 81 ARG C N 1
ATOM 3846 C CA . ARG C 1 81 ? -32.987 25.692 -36.109 1.00 29.62 81 ARG C CA 1
ATOM 3847 C C . ARG C 1 81 ? -34.082 24.752 -35.598 1.00 29.00 81 ARG C C 1
ATOM 3848 O O . ARG C 1 81 ? -34.309 23.700 -36.190 1.00 28.92 81 ARG C O 1
ATOM 3856 N N . VAL C 1 82 ? -34.737 25.133 -34.496 1.00 28.10 82 VAL C N 1
ATOM 3857 C CA . VAL C 1 82 ? -35.851 24.370 -33.912 1.00 27.47 82 VAL C CA 1
ATOM 3858 C C . VAL C 1 82 ? -36.934 25.265 -33.308 1.00 26.93 82 VAL C C 1
ATOM 3859 O O . VAL C 1 82 ? -36.634 26.171 -32.535 1.00 26.27 82 VAL C O 1
ATOM 3863 N N . ASP C 1 83 ? -38.188 24.987 -33.658 1.00 26.51 83 ASP C N 1
ATOM 3864 C CA . ASP C 1 83 ? -39.335 25.478 -32.898 1.00 26.30 83 ASP C CA 1
ATOM 3865 C C . ASP C 1 83 ? -39.781 24.317 -32.003 1.00 25.91 83 ASP C C 1
ATOM 3866 O O . ASP C 1 83 ? -40.321 23.312 -32.492 1.00 25.13 83 ASP C O 1
ATOM 3871 N N . VAL C 1 84 ? -39.552 24.455 -30.695 1.00 25.68 84 VAL C N 1
ATOM 3872 C CA . VAL C 1 84 ? -39.881 23.381 -29.748 1.00 25.64 84 VAL C CA 1
ATOM 3873 C C . VAL C 1 84 ? -41.395 23.102 -29.609 1.00 25.69 84 VAL C C 1
ATOM 3874 O O . VAL C 1 84 ? -41.793 22.181 -28.889 1.00 25.78 84 VAL C O 1
ATOM 3878 N N . SER C 1 85 ? -42.235 23.874 -30.296 1.00 25.57 85 SER C N 1
ATOM 3879 C CA . SER C 1 85 ? -43.667 23.591 -30.331 1.00 25.60 85 SER C CA 1
ATOM 3880 C C . SER C 1 85 ? -44.019 22.578 -31.410 1.00 25.73 85 SER C C 1
ATOM 3881 O O . SER C 1 85 ? -45.175 22.188 -31.539 1.00 26.09 85 SER C O 1
ATOM 3884 N N . ASP C 1 86 ? -43.026 22.153 -32.188 1.00 26.00 86 ASP C N 1
ATOM 3885 C CA . ASP C 1 86 ? -43.227 21.167 -33.266 1.00 25.74 86 ASP C CA 1
ATOM 3886 C C . ASP C 1 86 ? -42.344 19.951 -32.989 1.00 24.70 86 ASP C C 1
ATOM 3887 O O . ASP C 1 86 ? -41.119 20.015 -33.096 1.00 23.88 86 ASP C O 1
ATOM 3892 N N . GLU C 1 87 ? -42.989 18.841 -32.632 1.00 24.20 87 GLU C N 1
ATOM 3893 C CA . GLU C 1 87 ? -42.274 17.600 -32.303 1.00 23.47 87 GLU C CA 1
ATOM 3894 C C . GLU C 1 87 ? -41.288 17.170 -33.397 1.00 22.93 87 GLU C C 1
ATOM 3895 O O . GLU C 1 87 ? -40.138 16.860 -33.113 1.00 22.22 87 GLU C O 1
ATOM 3901 N N . GLN C 1 88 ? -41.747 17.176 -34.640 1.00 22.42 88 GLN C N 1
ATOM 3902 C CA . GLN C 1 88 ? -40.913 16.772 -35.767 1.00 22.33 88 GLN C CA 1
ATOM 3903 C C . GLN C 1 88 ? -39.625 17.572 -35.848 1.00 21.62 88 GLN C C 1
ATOM 3904 O O . GLN C 1 88 ? -38.597 17.038 -36.240 1.00 22.15 88 GLN C O 1
ATOM 3910 N N . GLN C 1 89 ? -39.669 18.839 -35.455 1.00 21.07 89 GLN C N 1
ATOM 3911 C CA . GLN C 1 89 ? -38.466 19.661 -35.415 1.00 20.65 89 GLN C CA 1
ATOM 3912 C C . GLN C 1 89 ? -37.513 19.265 -34.283 1.00 20.26 89 GLN C C 1
ATOM 3913 O O . GLN C 1 89 ? -36.297 19.275 -34.463 1.00 19.68 89 GLN C O 1
ATOM 3919 N N . ILE C 1 90 ? -38.064 18.911 -33.126 1.00 19.85 90 ILE C N 1
ATOM 3920 C CA . ILE C 1 90 ? -37.249 18.407 -32.022 1.00 19.65 90 ILE C CA 1
ATOM 3921 C C . ILE C 1 90 ? -36.599 17.087 -32.422 1.00 19.32 90 ILE C C 1
ATOM 3922 O O . ILE C 1 90 ? -35.410 16.860 -32.155 1.00 19.18 90 ILE C O 1
ATOM 3927 N N . ILE C 1 91 ? -37.376 16.239 -33.096 1.00 18.78 91 ILE C N 1
ATOM 3928 C CA . ILE C 1 91 ? -36.852 15.016 -33.707 1.00 18.54 91 ILE C CA 1
ATOM 3929 C C . ILE C 1 91 ? -35.706 15.321 -34.692 1.00 18.16 91 ILE C C 1
ATOM 3930 O O . ILE C 1 91 ? -34.640 14.734 -34.591 1.00 17.73 91 ILE C O 1
ATOM 3935 N N . ALA C 1 92 ? -35.925 16.245 -35.623 1.00 17.89 92 ALA C N 1
ATOM 3936 C CA . ALA C 1 92 ? -34.842 16.693 -36.516 1.00 17.98 92 ALA C CA 1
ATOM 3937 C C . ALA C 1 92 ? -33.600 17.140 -35.734 1.00 18.03 92 ALA C C 1
ATOM 3938 O O . ALA C 1 92 ? -32.478 16.843 -36.118 1.00 17.82 92 ALA C O 1
ATOM 3940 N N . MET C 1 93 ? -33.815 17.855 -34.636 1.00 18.50 93 MET C N 1
ATOM 3941 C CA . MET C 1 93 ? -32.716 18.362 -33.839 1.00 18.89 93 MET C CA 1
ATOM 3942 C C . MET C 1 93 ? -31.925 17.207 -33.213 1.00 18.84 93 MET C C 1
ATOM 3943 O O . MET C 1 93 ? -30.710 17.179 -33.328 1.00 18.80 93 MET C O 1
ATOM 3948 N N . VAL C 1 94 ? -32.606 16.250 -32.584 1.00 18.91 94 VAL C N 1
ATOM 3949 C CA . VAL C 1 94 ? -31.913 15.092 -32.011 1.00 19.01 94 VAL C CA 1
ATOM 3950 C C . VAL C 1 94 ? -31.199 14.287 -33.097 1.00 18.99 94 VAL C C 1
ATOM 3951 O O . VAL C 1 94 ? -30.072 13.839 -32.889 1.00 18.86 94 VAL C O 1
ATOM 3955 N N . ASP C 1 95 ? -31.839 14.129 -34.257 1.00 19.07 95 ASP C N 1
ATOM 3956 C CA . ASP C 1 95 ? -31.217 13.431 -35.389 1.00 18.99 95 ASP C CA 1
ATOM 3957 C C . ASP C 1 95 ? -29.954 14.157 -35.834 1.00 18.76 95 ASP C C 1
ATOM 3958 O O . ASP C 1 95 ? -28.925 13.532 -36.088 1.00 18.60 95 ASP C O 1
ATOM 3963 N N . ALA C 1 96 ? -30.027 15.480 -35.905 1.00 18.68 96 ALA C N 1
ATOM 3964 C CA . ALA C 1 96 ? -28.876 16.279 -36.314 1.00 18.72 96 ALA C CA 1
ATOM 3965 C C . ALA C 1 96 ? -27.698 16.059 -35.359 1.00 18.74 96 ALA C C 1
ATOM 3966 O O . ALA C 1 96 ? -26.595 15.772 -35.806 1.00 18.83 96 ALA C O 1
ATOM 3968 N N . CYS C 1 97 ? -27.941 16.174 -34.054 1.00 18.73 97 CYS C N 1
ATOM 3969 C CA . CYS C 1 97 ? -26.890 15.985 -33.056 1.00 18.34 97 CYS C CA 1
ATOM 3970 C C . CYS C 1 97 ? -26.180 14.646 -33.241 1.00 18.72 97 CYS C C 1
ATOM 3971 O O . CYS C 1 97 ? -24.949 14.588 -33.168 1.00 19.43 97 CYS C O 1
ATOM 3974 N N . VAL C 1 98 ? -26.953 13.586 -33.477 1.00 18.63 98 VAL C N 1
ATOM 3975 C CA . VAL C 1 98 ? -26.406 12.232 -33.601 1.00 18.46 98 VAL C CA 1
ATOM 3976 C C . VAL C 1 98 ? -25.670 12.068 -34.927 1.00 18.34 98 VAL C C 1
ATOM 3977 O O . VAL C 1 98 ? -24.773 11.259 -35.020 1.00 18.46 98 VAL C O 1
ATOM 3981 N N . ALA C 1 99 ? -26.046 12.831 -35.947 1.00 18.24 99 ALA C N 1
ATOM 3982 C CA . ALA C 1 99 ? -25.326 12.812 -37.226 1.00 18.35 99 ALA C CA 1
ATOM 3983 C C . ALA C 1 99 ? -23.961 13.502 -37.100 1.00 18.59 99 ALA C C 1
ATOM 3984 O O . ALA C 1 99 ? -22.940 12.973 -37.551 1.00 18.55 99 ALA C O 1
ATOM 3986 N N . ALA C 1 100 ? -23.954 14.686 -36.490 1.00 18.56 100 ALA C N 1
ATOM 3987 C CA . ALA C 1 100 ? -22.729 15.457 -36.329 1.00 18.76 100 ALA C CA 1
ATOM 3988 C C . ALA C 1 100 ? -21.793 14.817 -35.314 1.00 18.67 100 ALA C C 1
ATOM 3989 O O . ALA C 1 100 ? -20.623 14.636 -35.607 1.00 18.73 100 ALA C O 1
ATOM 3991 N N . PHE C 1 101 ? -22.329 14.455 -34.146 1.00 18.76 101 PHE C N 1
ATOM 3992 C CA . PHE C 1 101 ? -21.516 14.099 -32.973 1.00 18.81 101 PHE C CA 1
ATOM 3993 C C . PHE C 1 101 ? -21.696 12.663 -32.483 1.00 19.02 101 PHE C C 1
ATOM 3994 O O . PHE C 1 101 ? -21.050 12.247 -31.510 1.00 18.63 101 PHE C O 1
ATOM 4002 N N . GLY C 1 102 ? -22.576 11.910 -33.141 1.00 19.15 102 GLY C N 1
ATOM 4003 C CA . GLY C 1 102 ? -22.643 10.466 -32.937 1.00 19.63 102 GLY C CA 1
ATOM 4004 C C . GLY C 1 102 ? -23.423 9.983 -31.731 1.00 19.78 102 GLY C C 1
ATOM 4005 O O . GLY C 1 102 ? -23.466 8.784 -31.467 1.00 19.84 102 GLY C O 1
ATOM 4006 N N . GLY C 1 103 ? -24.039 10.907 -30.999 1.00 19.96 103 GLY C N 1
ATOM 4007 C CA . GLY C 1 103 ? -24.890 10.548 -29.867 1.00 20.03 103 GLY C CA 1
ATOM 4008 C C . GLY C 1 103 ? -25.185 11.738 -28.981 1.00 19.98 103 GLY C C 1
ATOM 4009 O O . GLY C 1 103 ? -24.647 12.824 -29.206 1.00 20.07 103 GLY C O 1
ATOM 4010 N N . VAL C 1 104 ? -26.015 11.527 -27.962 1.00 19.83 104 VAL C N 1
ATOM 4011 C CA . VAL C 1 104 ? -26.364 12.590 -27.019 1.00 20.09 104 VAL C CA 1
ATOM 4012 C C . VAL C 1 104 ? -26.050 12.164 -25.595 1.00 20.07 104 VAL C C 1
ATOM 4013 O O . VAL C 1 104 ? -26.571 11.161 -25.135 1.00 20.40 104 VAL C O 1
ATOM 4017 N N . ASP C 1 105 ? -25.214 12.934 -24.901 1.00 19.71 105 ASP C N 1
ATOM 4018 C CA . ASP C 1 105 ? -24.932 12.695 -23.491 1.00 19.24 105 ASP C CA 1
ATOM 4019 C C . ASP C 1 105 ? -25.663 13.673 -22.575 1.00 18.83 105 ASP C C 1
ATOM 4020 O O . ASP C 1 105 ? -26.082 13.296 -21.470 1.00 19.11 105 ASP C O 1
ATOM 4025 N N . LYS C 1 106 ? -25.806 14.917 -23.031 1.00 17.74 106 LYS C N 1
ATOM 4026 C CA . LYS C 1 106 ? -26.332 15.997 -22.214 1.00 17.15 106 LYS C CA 1
ATOM 4027 C C . LYS C 1 106 ? -27.382 16.818 -22.972 1.00 17.34 106 LYS C C 1
ATOM 4028 O O . LYS C 1 106 ? -27.285 17.011 -24.186 1.00 17.26 106 LYS C O 1
ATOM 4034 N N . LEU C 1 107 ? -28.370 17.316 -22.231 1.00 17.42 107 LEU C N 1
ATOM 4035 C CA . LEU C 1 107 ? -29.463 18.115 -22.763 1.00 17.23 107 LEU C CA 1
ATOM 4036 C C . LEU C 1 107 ? -29.765 19.277 -21.819 1.00 17.79 107 LEU C C 1
ATOM 4037 O O . LEU C 1 107 ? -29.997 19.067 -20.616 1.00 18.06 107 LEU C O 1
ATOM 4042 N N . VAL C 1 108 ? -29.774 20.494 -22.355 1.00 18.08 108 VAL C N 1
ATOM 4043 C CA . VAL C 1 108 ? -30.201 21.655 -21.591 1.00 18.51 108 VAL C CA 1
ATOM 4044 C C . VAL C 1 108 ? -31.427 22.273 -22.257 1.00 19.14 108 VAL C C 1
ATOM 4045 O O . VAL C 1 108 ? -31.326 22.884 -23.320 1.00 18.97 108 VAL C O 1
ATOM 4049 N N . ALA C 1 109 ? -32.581 22.098 -21.623 1.00 20.30 109 ALA C N 1
ATOM 4050 C CA . ALA C 1 109 ? -33.865 22.515 -22.190 1.00 21.45 109 ALA C CA 1
ATOM 4051 C C . ALA C 1 109 ? -34.174 23.930 -21.730 1.00 22.29 109 ALA C C 1
ATOM 4052 O O . ALA C 1 109 ? -34.852 24.138 -20.725 1.00 22.49 109 ALA C O 1
ATOM 4054 N N . ASN C 1 110 ? -33.674 24.896 -22.487 1.00 23.38 110 ASN C N 1
ATOM 4055 C CA . ASN C 1 110 ? -33.674 26.292 -22.065 1.00 24.26 110 ASN C CA 1
ATOM 4056 C C . ASN C 1 110 ? -34.514 27.208 -22.952 1.00 24.70 110 ASN C C 1
ATOM 4057 O O . ASN C 1 110 ? -34.747 28.355 -22.607 1.00 25.17 110 ASN C O 1
ATOM 4062 N N . ALA C 1 111 ? -34.973 26.701 -24.089 1.00 25.29 111 ALA C N 1
ATOM 4063 C CA . ALA C 1 111 ? -35.876 27.454 -24.942 1.00 25.43 111 ALA C CA 1
ATOM 4064 C C . ALA C 1 111 ? -37.125 27.766 -24.140 1.00 25.70 111 ALA C C 1
ATOM 4065 O O . ALA C 1 111 ? -37.562 26.943 -23.340 1.00 25.83 111 ALA C O 1
ATOM 4067 N N . GLY C 1 112 ? -37.676 28.963 -24.342 1.00 25.90 112 GLY C N 1
ATOM 4068 C CA . GLY C 1 112 ? -38.910 29.365 -23.684 1.00 25.78 112 GLY C CA 1
ATOM 4069 C C . GLY C 1 112 ? -39.458 30.702 -24.157 1.00 25.78 112 GLY C C 1
ATOM 4070 O O . GLY C 1 112 ? -38.862 31.390 -24.988 1.00 25.31 112 GLY C O 1
ATOM 4071 N N . VAL C 1 113 ? -40.620 31.060 -23.634 1.00 25.66 113 VAL C N 1
ATOM 4072 C CA . VAL C 1 113 ? -41.137 32.400 -23.818 1.00 25.87 113 VAL C CA 1
ATOM 4073 C C . VAL C 1 113 ? -41.772 32.871 -22.528 1.00 25.83 113 VAL C C 1
ATOM 4074 O O . VAL C 1 113 ? -42.227 32.054 -21.734 1.00 25.82 113 VAL C O 1
ATOM 4078 N N . VAL C 1 114 ? -41.747 34.185 -22.310 1.00 25.99 114 VAL C N 1
ATOM 4079 C CA . VAL C 1 114 ? -42.517 34.835 -21.239 1.00 26.09 114 VAL C CA 1
ATOM 4080 C C . VAL C 1 114 ? -43.820 35.394 -21.815 1.00 25.93 114 VAL C C 1
ATOM 4081 O O . VAL C 1 114 ? -43.891 35.726 -23.002 1.00 26.42 114 VAL C O 1
ATOM 4085 N N . HIS C 1 115 ? -44.856 35.473 -20.990 1.00 25.62 115 HIS C N 1
ATOM 4086 C CA . HIS C 1 115 ? -46.081 36.168 -21.386 1.00 25.64 115 HIS C CA 1
ATOM 4087 C C . HIS C 1 115 ? -46.735 36.760 -20.152 1.00 25.57 115 HIS C C 1
ATOM 4088 O O . HIS C 1 115 ? -46.928 36.064 -19.158 1.00 25.67 115 HIS C O 1
ATOM 4095 N N . LEU C 1 116 ? -47.057 38.048 -20.224 1.00 25.44 116 LEU C N 1
ATOM 4096 C CA . LEU C 1 116 ? -47.590 38.788 -19.083 1.00 25.64 116 LEU C CA 1
ATOM 4097 C C . LEU C 1 116 ? -49.063 39.123 -19.296 1.00 25.64 116 LEU C C 1
ATOM 4098 O O . LEU C 1 116 ? -49.453 39.666 -20.335 1.00 26.00 116 LEU C O 1
ATOM 4103 N N . ALA C 1 117 ? -49.876 38.781 -18.308 1.00 25.23 117 ALA C N 1
ATOM 4104 C CA . ALA C 1 117 ? -51.304 39.021 -18.365 1.00 25.21 117 ALA C CA 1
ATOM 4105 C C . ALA C 1 117 ? -51.837 38.593 -17.026 1.00 25.18 117 ALA C C 1
ATOM 4106 O O . ALA C 1 117 ? -51.314 37.640 -16.450 1.00 25.31 117 ALA C O 1
ATOM 4108 N N . SER C 1 118 ? -52.854 39.294 -16.527 1.00 24.79 118 SER C N 1
ATOM 4109 C CA . SER C 1 118 ? -53.511 38.885 -15.300 1.00 24.70 118 SER C CA 1
ATOM 4110 C C . SER C 1 118 ? -54.128 37.525 -15.552 1.00 24.58 118 SER C C 1
ATOM 4111 O O . SER C 1 118 ? -54.392 37.173 -16.685 1.00 24.30 118 SER C O 1
ATOM 4114 N N . LEU C 1 119 ? -54.338 36.769 -14.481 1.00 25.09 119 LEU C N 1
ATOM 4115 C CA . LEU C 1 119 ? -54.850 35.405 -14.557 1.00 25.41 119 LEU C CA 1
ATOM 4116 C C . LEU C 1 119 ? -56.196 35.336 -15.249 1.00 26.07 119 LEU C C 1
ATOM 4117 O O . LEU C 1 119 ? -56.459 34.403 -15.992 1.00 26.78 119 LEU C O 1
ATOM 4122 N N . ILE C 1 120 ? -57.039 36.337 -15.020 1.00 26.71 120 ILE C N 1
ATOM 4123 C CA . ILE C 1 120 ? -58.408 36.321 -15.525 1.00 27.08 120 ILE C CA 1
ATOM 4124 C C . ILE C 1 120 ? -58.571 37.062 -16.865 1.00 27.19 120 ILE C C 1
ATOM 4125 O O . ILE C 1 120 ? -59.633 36.995 -17.472 1.00 26.57 120 ILE C O 1
ATOM 4130 N N . ASP C 1 121 ? -57.510 37.739 -17.324 1.00 27.60 121 ASP C N 1
ATOM 4131 C CA . ASP C 1 121 ? -57.455 38.331 -18.680 1.00 27.41 121 ASP C CA 1
ATOM 4132 C C . ASP C 1 121 ? -56.679 37.455 -19.677 1.00 27.03 121 ASP C C 1
ATOM 4133 O O . ASP C 1 121 ? -56.703 37.719 -20.884 1.00 27.13 121 ASP C O 1
ATOM 4138 N N . THR C 1 122 ? -55.967 36.437 -19.194 1.00 26.31 122 THR C N 1
ATOM 4139 C CA . THR C 1 122 ? -55.200 35.582 -20.095 1.00 25.69 122 THR C CA 1
ATOM 4140 C C . THR C 1 122 ? -56.171 34.849 -21.018 1.00 25.41 122 THR C C 1
ATOM 4141 O O . THR C 1 122 ? -57.223 34.378 -20.580 1.00 24.68 122 THR C O 1
ATOM 4145 N N . THR C 1 123 ? -55.837 34.801 -22.304 1.00 25.18 123 THR C N 1
ATOM 4146 C CA . THR C 1 123 ? -56.713 34.183 -23.281 1.00 25.12 123 THR C CA 1
ATOM 4147 C C . THR C 1 123 ? -56.326 32.714 -23.431 1.00 25.67 123 THR C C 1
ATOM 4148 O O . THR C 1 123 ? -55.215 32.315 -23.064 1.00 25.52 123 THR C O 1
ATOM 4152 N N . VAL C 1 124 ? -57.243 31.906 -23.960 1.00 26.41 124 VAL C N 1
ATOM 4153 C CA . VAL C 1 124 ? -56.946 30.497 -24.248 1.00 26.89 124 VAL C CA 1
ATOM 4154 C C . VAL C 1 124 ? -55.831 30.391 -25.288 1.00 27.33 124 VAL C C 1
ATOM 4155 O O . VAL C 1 124 ? -54.985 29.508 -25.198 1.00 27.69 124 VAL C O 1
ATOM 4159 N N . GLU C 1 125 ? -55.816 31.316 -26.249 1.00 27.89 125 GLU C N 1
ATOM 4160 C CA . GLU C 1 125 ? -54.797 31.351 -27.307 1.00 27.98 125 GLU C CA 1
ATOM 4161 C C . GLU C 1 125 ? -53.413 31.470 -26.662 1.00 27.79 125 GLU C C 1
ATOM 4162 O O . GLU C 1 125 ? -52.531 30.639 -26.903 1.00 28.19 125 GLU C O 1
ATOM 4168 N N . ASP C 1 126 ? -53.228 32.474 -25.809 1.00 27.14 126 ASP C N 1
ATOM 4169 C CA . ASP C 1 126 ? -51.921 32.697 -25.188 1.00 26.83 126 ASP C CA 1
ATOM 4170 C C . ASP C 1 126 ? -51.514 31.601 -24.172 1.00 26.10 126 ASP C C 1
ATOM 4171 O O . ASP C 1 126 ? -50.329 31.357 -23.940 1.00 25.86 126 ASP C O 1
ATOM 4176 N N . PHE C 1 127 ? -52.495 30.946 -23.568 1.00 25.12 127 PHE C N 1
ATOM 4177 C CA . PHE C 1 127 ? -52.215 29.900 -22.600 1.00 24.13 127 PHE C CA 1
ATOM 4178 C C . PHE C 1 127 ? -51.636 28.693 -23.324 1.00 23.45 127 PHE C C 1
ATOM 4179 O O . PHE C 1 127 ? -50.589 28.182 -22.938 1.00 22.74 127 PHE C O 1
ATOM 4187 N N . ASP C 1 128 ? -52.335 28.259 -24.373 1.00 23.08 128 ASP C N 1
ATOM 4188 C CA . ASP C 1 128 ? -51.928 27.128 -25.206 1.00 22.66 128 ASP C CA 1
ATOM 4189 C C . ASP C 1 128 ? -50.548 27.352 -25.761 1.00 22.81 128 ASP C C 1
ATOM 4190 O O . ASP C 1 128 ? -49.691 26.468 -25.712 1.00 22.74 128 ASP C O 1
ATOM 4195 N N . ARG C 1 129 ? -50.339 28.544 -26.307 1.00 23.30 129 ARG C N 1
ATOM 4196 C CA . ARG C 1 129 ? -49.051 28.904 -26.876 1.00 23.32 129 ARG C CA 1
ATOM 4197 C C . ARG C 1 129 ? -47.955 28.777 -25.833 1.00 22.77 129 ARG C C 1
ATOM 4198 O O . ARG C 1 129 ? -46.942 28.150 -26.094 1.00 22.48 129 ARG C O 1
ATOM 4206 N N . VAL C 1 130 ? -48.153 29.353 -24.652 1.00 22.69 130 VAL C N 1
ATOM 4207 C CA . VAL C 1 130 ? -47.093 29.319 -23.630 1.00 22.53 130 VAL C CA 1
ATOM 4208 C C . VAL C 1 130 ? -46.846 27.917 -23.094 1.00 22.55 130 VAL C C 1
ATOM 4209 O O . VAL C 1 130 ? -45.711 27.523 -22.876 1.00 23.24 130 VAL C O 1
ATOM 4213 N N . ILE C 1 131 ? -47.902 27.158 -22.874 1.00 22.71 131 ILE C N 1
ATOM 4214 C CA . ILE C 1 131 ? -47.746 25.782 -22.407 1.00 22.78 131 ILE C CA 1
ATOM 4215 C C . ILE C 1 131 ? -47.046 24.929 -23.473 1.00 22.44 131 ILE C C 1
ATOM 4216 O O . ILE C 1 131 ? -46.114 24.197 -23.159 1.00 22.92 131 ILE C O 1
ATOM 4221 N N . ALA C 1 132 ? -47.467 25.047 -24.726 1.00 22.04 132 ALA C N 1
ATOM 4222 C CA . ALA C 1 132 ? -46.856 24.280 -25.830 1.00 21.77 132 ALA C CA 1
ATOM 4223 C C . ALA C 1 132 ? -45.336 24.479 -25.939 1.00 21.78 132 ALA C C 1
ATOM 4224 O O . ALA C 1 132 ? -44.569 23.503 -26.040 1.00 21.55 132 ALA C O 1
ATOM 4226 N N . ILE C 1 133 ? -44.906 25.736 -25.904 1.00 21.14 133 ILE C N 1
ATOM 4227 C CA . ILE C 1 133 ? -43.501 26.067 -26.074 1.00 20.78 133 ILE C CA 1
ATOM 4228 C C . ILE C 1 133 ? -42.696 25.668 -24.842 1.00 20.46 133 ILE C C 1
ATOM 4229 O O . ILE C 1 133 ? -41.702 24.929 -24.947 1.00 20.62 133 ILE C O 1
ATOM 4234 N N . ASN C 1 134 ? -43.123 26.155 -23.678 1.00 19.74 134 ASN C N 1
ATOM 4235 C CA . ASN C 1 134 ? -42.355 25.983 -22.446 1.00 18.96 134 ASN C CA 1
ATOM 4236 C C . ASN C 1 134 ? -42.412 24.568 -21.899 1.00 18.48 134 ASN C C 1
ATOM 4237 O O . ASN C 1 134 ? -41.363 23.927 -21.764 1.00 19.72 134 ASN C O 1
ATOM 4242 N N . LEU C 1 135 ? -43.613 24.082 -21.585 1.00 17.44 135 LEU C N 1
ATOM 4243 C CA . LEU C 1 135 ? -43.770 22.779 -20.924 1.00 16.95 135 LEU C CA 1
ATOM 4244 C C . LEU C 1 135 ? -43.756 21.620 -21.900 1.00 17.13 135 LEU C C 1
ATOM 4245 O O . LEU C 1 135 ? -43.002 20.678 -21.709 1.00 16.93 135 LEU C O 1
ATOM 4250 N N . ARG C 1 136 ? -44.593 21.670 -22.933 1.00 17.44 136 ARG C N 1
ATOM 4251 C CA . ARG C 1 136 ? -44.633 20.565 -23.897 1.00 17.78 136 ARG C CA 1
ATOM 4252 C C . ARG C 1 136 ? -43.291 20.445 -24.618 1.00 17.60 136 ARG C C 1
ATOM 4253 O O . ARG C 1 136 ? -42.833 19.350 -24.910 1.00 17.62 136 ARG C O 1
ATOM 4261 N N . GLY C 1 137 ? -42.657 21.580 -24.881 1.00 17.83 137 GLY C N 1
ATOM 4262 C CA . GLY C 1 137 ? -41.340 21.591 -25.506 1.00 17.76 137 GLY C CA 1
ATOM 4263 C C . GLY C 1 137 ? -40.263 20.981 -24.622 1.00 17.53 137 GLY C C 1
ATOM 4264 O O . GLY C 1 137 ? -39.437 20.200 -25.094 1.00 17.88 137 GLY C O 1
ATOM 4265 N N . ALA C 1 138 ? -40.262 21.344 -23.345 1.00 17.11 138 ALA C N 1
ATOM 4266 C CA . ALA C 1 138 ? -39.302 20.781 -22.402 1.00 17.08 138 ALA C CA 1
ATOM 4267 C C . ALA C 1 138 ? -39.404 19.256 -22.387 1.00 16.73 138 ALA C C 1
ATOM 4268 O O . ALA C 1 138 ? -38.394 18.553 -22.380 1.00 16.86 138 ALA C O 1
ATOM 4270 N N . TRP C 1 139 ? -40.633 18.760 -22.378 1.00 16.35 139 TRP C N 1
ATOM 4271 C CA . TRP C 1 139 ? -40.883 17.337 -22.271 1.00 16.02 139 TRP C CA 1
ATOM 4272 C C . TRP C 1 139 ? -40.452 16.654 -23.547 1.00 15.38 139 TRP C C 1
ATOM 4273 O O . TRP C 1 139 ? -39.709 15.681 -23.508 1.00 15.80 139 TRP C O 1
ATOM 4284 N N . LEU C 1 140 ? -40.895 17.180 -24.676 1.00 14.63 140 LEU C N 1
ATOM 4285 C CA . LEU C 1 140 ? -40.549 16.598 -25.958 1.00 14.46 140 LEU C CA 1
ATOM 4286 C C . LEU C 1 140 ? -39.056 16.467 -26.146 1.00 14.68 140 LEU C C 1
ATOM 4287 O O . LEU C 1 140 ? -38.594 15.476 -26.716 1.00 14.42 140 LEU C O 1
ATOM 4292 N N . CYS C 1 141 ? -38.305 17.451 -25.656 1.00 14.68 141 CYS C N 1
ATOM 4293 C CA . CYS C 1 141 ? -36.869 17.406 -25.754 1.00 15.31 141 CYS C CA 1
ATOM 4294 C C . CYS C 1 141 ? -36.339 16.177 -25.041 1.00 14.93 141 CYS C C 1
ATOM 4295 O O . CYS C 1 141 ? -35.576 15.407 -25.623 1.00 14.34 141 CYS C O 1
ATOM 4298 N N . THR C 1 142 ? -36.768 15.986 -23.794 1.00 14.68 142 THR C N 1
ATOM 4299 C CA . THR C 1 142 ? -36.391 14.785 -23.041 1.00 14.50 142 THR C CA 1
ATOM 4300 C C . THR C 1 142 ? -36.882 13.487 -23.741 1.00 14.13 142 THR C C 1
ATOM 4301 O O . THR C 1 142 ? -36.111 12.563 -23.902 1.00 14.46 142 THR C O 1
ATOM 4305 N N . LYS C 1 143 ? -38.141 13.458 -24.182 1.00 13.53 143 LYS C N 1
ATOM 4306 C CA . LYS C 1 143 ? -38.734 12.290 -24.848 1.00 13.65 143 LYS C CA 1
ATOM 4307 C C . LYS C 1 143 ? -37.926 11.742 -26.025 1.00 13.48 143 LYS C C 1
ATOM 4308 O O . LYS C 1 143 ? -37.913 10.536 -26.263 1.00 13.25 143 LYS C O 1
ATOM 4314 N N . HIS C 1 144 ? -37.280 12.632 -26.768 1.00 13.80 144 HIS C N 1
ATOM 4315 C CA . HIS C 1 144 ? -36.481 12.239 -27.930 1.00 13.98 144 HIS C CA 1
ATOM 4316 C C . HIS C 1 144 ? -34.966 12.159 -27.671 1.00 14.24 144 HIS C C 1
ATOM 4317 O O . HIS C 1 144 ? -34.265 11.424 -28.360 1.00 14.92 144 HIS C O 1
ATOM 4324 N N . ALA C 1 145 ? -34.474 12.856 -26.654 1.00 14.24 145 ALA C N 1
ATOM 4325 C CA . ALA C 1 145 ? -33.066 12.785 -26.291 1.00 14.37 145 ALA C CA 1
ATOM 4326 C C . ALA C 1 145 ? -32.751 11.553 -25.412 1.00 15.27 145 ALA C C 1
ATOM 4327 O O . ALA C 1 145 ? -31.742 10.862 -25.629 1.00 15.34 145 ALA C O 1
ATOM 4329 N N . ALA C 1 146 ? -33.598 11.282 -24.416 1.00 15.77 146 ALA C N 1
ATOM 4330 C CA . ALA C 1 146 ? -33.330 10.206 -23.446 1.00 16.05 146 ALA C CA 1
ATOM 4331 C C . ALA C 1 146 ? -33.008 8.858 -24.112 1.00 16.30 146 ALA C C 1
ATOM 4332 O O . ALA C 1 146 ? -31.976 8.249 -23.805 1.00 16.59 146 ALA C O 1
ATOM 4334 N N . PRO C 1 147 ? -33.862 8.398 -25.041 1.00 16.78 147 PRO C N 1
ATOM 4335 C CA . PRO C 1 147 ? -33.551 7.134 -25.727 1.00 17.31 147 PRO C CA 1
ATOM 4336 C C . PRO C 1 147 ? -32.130 7.089 -26.307 1.00 18.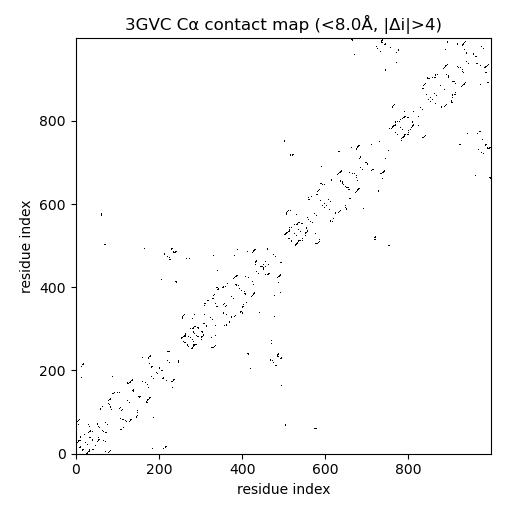06 147 PRO C C 1
ATOM 4337 O O . PRO C 1 147 ? -31.485 6.033 -26.266 1.00 18.38 147 PRO C O 1
ATOM 4341 N N . ARG C 1 148 ? -31.638 8.227 -26.807 1.00 18.43 148 ARG C N 1
ATOM 4342 C CA . ARG C 1 148 ? -30.269 8.301 -27.302 1.00 19.00 148 ARG C CA 1
ATOM 4343 C C . ARG C 1 148 ? -29.287 8.222 -26.132 1.00 18.55 148 ARG C C 1
ATOM 4344 O O . ARG C 1 148 ? -28.242 7.572 -26.237 1.00 18.17 148 ARG C O 1
ATOM 4352 N N . MET C 1 149 ? -29.613 8.877 -25.021 1.00 18.29 149 MET C N 1
ATOM 4353 C CA . MET C 1 149 ? -28.748 8.801 -23.842 1.00 17.97 149 MET C CA 1
ATOM 4354 C C . MET C 1 149 ? -28.708 7.375 -23.303 1.00 17.66 149 MET C C 1
ATOM 4355 O O . MET C 1 149 ? -27.669 6.920 -22.862 1.00 17.42 149 MET C O 1
ATOM 4360 N N . ILE C 1 150 ? -29.831 6.670 -23.343 1.00 17.68 150 ILE C N 1
ATOM 4361 C CA . ILE C 1 150 ? -29.861 5.271 -22.901 1.00 17.79 150 ILE C CA 1
ATOM 4362 C C . ILE C 1 150 ? -28.790 4.475 -23.648 1.00 17.92 150 ILE C C 1
ATOM 4363 O O . ILE C 1 150 ? -28.012 3.744 -23.027 1.00 17.62 150 ILE C O 1
ATOM 4368 N N . GLU C 1 151 ? -28.734 4.642 -24.970 1.00 18.16 151 GLU C N 1
ATOM 4369 C CA . GLU C 1 151 ? -27.723 3.948 -25.785 1.00 19.04 151 GLU C CA 1
ATOM 4370 C C . GLU C 1 151 ? -26.282 4.269 -25.344 1.00 18.91 151 GLU C C 1
ATOM 4371 O O . GLU C 1 151 ? -25.401 3.433 -25.498 1.00 18.86 151 GLU C O 1
ATOM 4377 N N . ARG C 1 152 ? -26.055 5.463 -24.792 1.00 19.05 152 ARG C N 1
ATOM 4378 C CA . ARG C 1 152 ? -24.715 5.879 -24.325 1.00 19.53 152 ARG C CA 1
ATOM 4379 C C . ARG C 1 152 ? -24.357 5.299 -22.960 1.00 19.50 152 ARG C C 1
ATOM 4380 O O . ARG C 1 152 ? -23.197 5.428 -22.522 1.00 20.11 152 ARG C O 1
ATOM 4388 N N . GLY C 1 153 ? -25.343 4.690 -22.291 1.00 18.87 153 GLY C N 1
ATOM 4389 C CA . GLY C 1 153 ? -25.164 4.135 -20.963 1.00 18.63 153 GLY C CA 1
ATOM 4390 C C . GLY C 1 153 ? -25.486 5.134 -19.867 1.00 18.50 153 GLY C C 1
ATOM 4391 O O . GLY C 1 153 ? -25.056 4.969 -18.724 1.00 18.09 153 GLY C O 1
ATOM 4392 N N . GLY C 1 154 ? -26.253 6.170 -20.213 1.00 18.39 154 GLY C N 1
ATOM 4393 C CA . GLY C 1 154 ? -26.590 7.250 -19.269 1.00 17.77 154 GLY C CA 1
ATOM 4394 C C . GLY C 1 154 ? -26.470 8.633 -19.881 1.00 17.41 154 GLY C C 1
ATOM 4395 O O . GLY C 1 154 ? -26.265 8.785 -21.084 1.00 16.84 154 GLY C O 1
ATOM 4396 N N . GLY C 1 155 ? -26.604 9.649 -19.036 1.00 17.22 155 GLY C N 1
ATOM 4397 C CA . GLY C 1 155 ? -26.648 11.032 -19.492 1.00 16.93 155 GLY C CA 1
ATOM 4398 C C . GLY C 1 155 ? -27.169 11.953 -18.414 1.00 16.65 155 GLY C C 1
ATOM 4399 O O . GLY C 1 155 ? -27.609 11.493 -17.363 1.00 16.34 155 GLY C O 1
ATOM 4400 N N . ALA C 1 156 ? -27.091 13.257 -18.663 1.00 16.43 156 ALA C N 1
ATOM 4401 C CA . ALA C 1 156 ? -27.651 14.249 -17.746 1.00 16.54 156 ALA C CA 1
ATOM 4402 C C . ALA C 1 156 ? -28.541 15.285 -18.472 1.00 16.32 156 ALA C C 1
ATOM 4403 O O . ALA C 1 156 ? -28.264 15.684 -19.606 1.00 15.91 156 ALA C O 1
ATOM 4405 N N . ILE C 1 157 ? -29.597 15.720 -17.791 1.00 15.86 157 ILE C N 1
ATOM 4406 C CA . ILE C 1 157 ? -30.554 16.660 -18.354 1.00 15.47 157 ILE C CA 1
ATOM 4407 C C . ILE C 1 157 ? -30.680 17.820 -17.399 1.00 15.42 157 ILE C C 1
ATOM 4408 O O . ILE C 1 157 ? -30.664 17.626 -16.193 1.00 15.73 157 ILE C O 1
ATOM 4413 N N . VAL C 1 158 ? -30.804 19.030 -17.929 1.00 15.36 158 VAL C N 1
ATOM 4414 C CA . VAL C 1 158 ? -31.108 20.177 -17.084 1.00 15.44 158 VAL C CA 1
ATOM 4415 C C . VAL C 1 158 ? -32.223 21.002 -17.705 1.00 15.97 158 VAL C C 1
ATOM 4416 O O . VAL C 1 158 ? -32.092 21.495 -18.815 1.00 15.90 158 VAL C O 1
ATOM 4420 N N . ASN C 1 159 ? -33.318 21.136 -16.972 1.00 16.42 159 ASN C N 1
ATOM 4421 C CA . ASN C 1 159 ? -34.479 21.850 -17.438 1.00 17.01 159 ASN C CA 1
ATOM 4422 C C . ASN C 1 159 ? -34.562 23.218 -16.770 1.00 17.19 159 ASN C C 1
ATOM 4423 O O . ASN C 1 159 ? -34.665 23.307 -15.553 1.00 17.22 159 ASN C O 1
ATOM 4428 N N . LEU C 1 160 ? -34.498 24.277 -17.567 1.00 17.63 160 LEU C N 1
ATOM 4429 C CA . LEU C 1 160 ? -34.603 25.625 -17.041 1.00 18.19 160 LEU C CA 1
ATOM 4430 C C . LEU C 1 160 ? -36.060 25.935 -16.811 1.00 18.27 160 LEU C C 1
ATOM 4431 O O . LEU C 1 160 ? -36.875 25.804 -17.713 1.00 18.72 160 LEU C O 1
ATOM 4436 N N . SER C 1 161 ? -36.363 26.308 -15.578 1.00 18.63 161 SER C N 1
ATOM 4437 C CA . SER C 1 161 ? -37.674 26.779 -15.183 1.00 19.08 161 SER C CA 1
ATOM 4438 C C . SER C 1 161 ? -37.477 28.204 -14.654 1.00 19.46 161 SER C C 1
ATOM 4439 O O . SER C 1 161 ? -36.644 28.938 -15.161 1.00 20.08 161 SER C O 1
ATOM 4442 N N . SER C 1 162 ? -38.230 28.593 -13.638 1.00 20.13 162 SER C N 1
ATOM 4443 C CA . SER C 1 162 ? -38.180 29.955 -13.123 1.00 20.58 162 SER C CA 1
ATOM 4444 C C . SER C 1 162 ? -38.673 29.959 -11.688 1.00 20.75 162 SER C C 1
ATOM 4445 O O . SER C 1 162 ? -39.395 29.063 -11.262 1.00 20.79 162 SER C O 1
ATOM 4448 N N . LEU C 1 163 ? -38.264 30.974 -10.949 1.00 21.08 163 LEU C N 1
ATOM 4449 C CA . LEU C 1 163 ? -38.780 31.198 -9.613 1.00 21.15 163 LEU C CA 1
ATOM 4450 C C . LEU C 1 163 ? -40.285 31.327 -9.679 1.00 20.68 163 LEU C C 1
ATOM 4451 O O . LEU C 1 163 ? -40.980 30.954 -8.733 1.00 20.37 163 LEU C O 1
ATOM 4456 N N . ALA C 1 164 ? -40.773 31.817 -10.821 1.00 20.58 164 ALA C N 1
ATOM 4457 C CA . ALA C 1 164 ? -42.198 32.041 -11.050 1.00 20.54 164 ALA C CA 1
ATOM 4458 C C . ALA C 1 164 ? -43.024 30.763 -11.188 1.00 20.58 164 ALA C C 1
ATOM 4459 O O . ALA C 1 164 ? -44.257 30.830 -11.302 1.00 21.01 164 ALA C O 1
ATOM 4461 N N . GLY C 1 165 ? -42.353 29.613 -11.221 1.00 20.59 165 GLY C N 1
ATOM 4462 C CA . GLY C 1 165 ? -43.015 28.306 -11.247 1.00 20.75 165 GLY C CA 1
ATOM 4463 C C . GLY C 1 165 ? -43.093 27.659 -9.875 1.00 21.04 165 GLY C C 1
ATOM 4464 O O . GLY C 1 165 ? -43.667 26.595 -9.730 1.00 21.43 165 GLY C O 1
ATOM 4465 N N . GLN C 1 166 ? -42.493 28.297 -8.870 1.00 21.78 166 GLN C N 1
ATOM 4466 C CA . GLN C 1 166 ? -42.530 27.840 -7.475 1.00 21.93 166 GLN C CA 1
ATOM 4467 C C . GLN C 1 166 ? -43.134 28.884 -6.539 1.00 21.97 166 GLN C C 1
ATOM 4468 O O . GLN C 1 166 ? -43.632 28.537 -5.468 1.00 22.01 166 GLN C O 1
ATOM 4474 N N . VAL C 1 167 ? -43.044 30.162 -6.911 1.00 21.82 167 VAL C N 1
ATOM 4475 C CA . VAL C 1 167 ? -43.717 31.221 -6.180 1.00 21.97 167 VAL C CA 1
ATOM 4476 C C . VAL C 1 167 ? -44.416 32.178 -7.148 1.00 21.93 167 VAL C C 1
ATOM 4477 O O . VAL C 1 167 ? -43.869 32.519 -8.202 1.00 22.23 167 VAL C O 1
ATOM 4481 N N . ALA C 1 168 ? -45.628 32.603 -6.795 1.00 21.60 168 ALA C N 1
ATOM 4482 C CA . ALA C 1 168 ? -46.378 33.532 -7.633 1.00 21.55 168 ALA C CA 1
ATOM 4483 C C . ALA C 1 168 ? -45.627 34.855 -7.845 1.00 21.54 168 ALA C C 1
ATOM 4484 O O . ALA C 1 168 ? -45.128 35.454 -6.898 1.00 21.61 168 ALA C O 1
ATOM 4486 N N . VAL C 1 169 ? -45.508 35.259 -9.107 1.00 21.72 169 VAL C N 1
ATOM 4487 C CA . VAL C 1 169 ? -45.146 36.626 -9.487 1.00 21.97 169 VAL C CA 1
ATOM 4488 C C . VAL C 1 169 ? -46.299 37.185 -10.340 1.00 22.13 169 VAL C C 1
ATOM 4489 O O . VAL C 1 169 ? -46.759 36.544 -11.291 1.00 21.53 169 VAL C O 1
ATOM 4493 N N . GLY C 1 170 ? -46.802 38.358 -9.963 1.00 22.35 170 GLY C N 1
ATOM 4494 C CA . GLY C 1 170 ? -48.007 38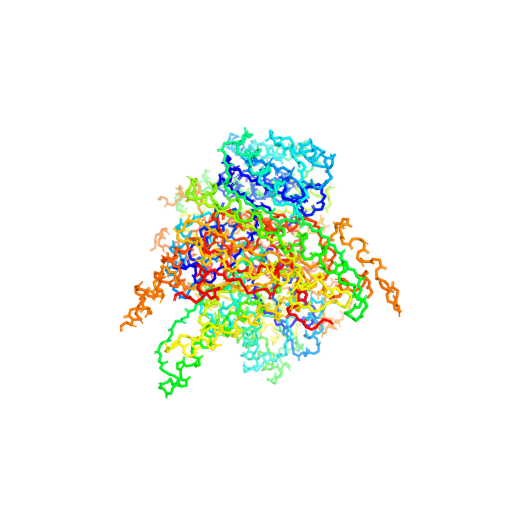.906 -10.595 1.00 22.48 170 GLY C CA 1
ATOM 4495 C C . GLY C 1 170 ? -47.843 39.061 -12.102 1.00 22.72 170 GLY C C 1
ATOM 4496 O O . GLY C 1 170 ? -46.785 39.486 -12.581 1.00 22.02 170 GLY C O 1
ATOM 4497 N N . GLY C 1 171 ? -48.882 38.687 -12.847 1.00 22.99 171 GLY C N 1
ATOM 4498 C CA . GLY C 1 171 ? -48.878 38.810 -14.308 1.00 23.35 171 GLY C CA 1
ATOM 4499 C C . GLY C 1 171 ? -48.419 37.560 -15.050 1.00 23.35 171 GLY C C 1
ATOM 4500 O O . GLY C 1 171 ? -48.757 37.365 -16.226 1.00 23.55 171 GLY C O 1
ATOM 4501 N N . THR C 1 172 ? -47.670 36.702 -14.367 1.00 23.09 172 THR C N 1
ATOM 4502 C CA . THR C 1 172 ? -47.048 35.554 -15.005 1.00 23.02 172 THR C CA 1
ATOM 4503 C C . THR C 1 172 ? -47.838 34.259 -14.804 1.00 22.84 172 THR C C 1
ATOM 4504 O O . THR C 1 172 ? -47.233 33.205 -14.600 1.00 23.44 172 THR C O 1
ATOM 4508 N N . GLY C 1 173 ? -49.168 34.322 -14.883 1.00 22.26 173 GLY C N 1
ATOM 4509 C CA . GLY C 1 173 ? -50.022 33.151 -14.617 1.00 21.83 173 GLY C CA 1
ATOM 4510 C C . GLY C 1 173 ? -49.722 31.938 -15.495 1.00 21.56 173 GLY C C 1
ATOM 4511 O O . GLY C 1 173 ? -49.354 30.862 -14.998 1.00 22.17 173 GLY C O 1
ATOM 4512 N N . ALA C 1 174 ? -49.876 32.121 -16.804 1.00 20.66 174 ALA C N 1
ATOM 4513 C CA . ALA C 1 174 ? -49.642 31.073 -17.784 1.00 19.71 174 ALA C CA 1
ATOM 4514 C C . ALA C 1 174 ? -48.181 30.656 -17.761 1.00 19.15 174 ALA C C 1
ATOM 4515 O O . ALA C 1 174 ? -47.854 29.462 -17.772 1.00 18.33 174 ALA C O 1
ATOM 4517 N N . TYR C 1 175 ? -47.310 31.654 -17.717 1.00 18.78 175 TYR C N 1
ATOM 4518 C CA . TYR C 1 175 ? -45.888 31.417 -17.623 1.00 18.51 175 TYR C CA 1
ATOM 4519 C C . TYR C 1 175 ? -45.609 30.536 -16.428 1.00 18.60 175 TYR C C 1
ATOM 4520 O O . TYR C 1 175 ? -45.086 29.435 -16.569 1.00 18.94 175 TYR C O 1
ATOM 4529 N N . GLY C 1 176 ? -45.997 31.009 -15.252 1.00 18.88 176 GLY C N 1
ATOM 4530 C CA . GLY C 1 176 ? -45.699 30.307 -14.002 1.00 18.90 176 GLY C CA 1
ATOM 4531 C C . GLY C 1 176 ? -46.220 28.888 -13.983 1.00 18.87 176 GLY C C 1
ATOM 4532 O O . GLY C 1 176 ? -45.520 27.969 -13.569 1.00 19.15 176 GLY C O 1
ATOM 4533 N N . MET C 1 177 ? -47.454 28.698 -14.427 1.00 18.92 177 MET C N 1
ATOM 4534 C CA . MET C 1 177 ? -48.016 27.362 -14.480 1.00 19.30 177 MET C CA 1
ATOM 4535 C C . MET C 1 177 ? -47.154 26.422 -15.351 1.00 19.70 177 MET C C 1
ATOM 4536 O O . MET C 1 177 ? -47.032 25.238 -15.036 1.00 19.79 177 MET C O 1
ATOM 4541 N N . SER C 1 178 ? -46.555 26.956 -16.423 1.00 19.61 178 SER C N 1
ATOM 4542 C CA . SER C 1 178 ? -45.757 26.166 -17.354 1.00 19.89 178 SER C CA 1
ATOM 4543 C C . SER C 1 178 ? -44.390 25.836 -16.758 1.00 20.15 178 SER C C 1
ATOM 4544 O O . SER C 1 178 ? -43.855 24.731 -16.951 1.00 20.32 178 SER C O 1
ATOM 4547 N N . LYS C 1 179 ? -43.816 26.798 -16.040 1.00 19.99 179 LYS C N 1
ATOM 4548 C CA . LYS C 1 179 ? -42.545 26.573 -15.369 1.00 19.60 179 LYS C CA 1
ATOM 4549 C C . LYS C 1 179 ? -42.690 25.619 -14.165 1.00 18.87 179 LYS C C 1
ATOM 4550 O O . LYS C 1 179 ? -41.754 24.881 -13.849 1.00 18.83 179 LYS C O 1
ATOM 4556 N N . ALA C 1 180 ? -43.858 25.614 -13.518 1.00 17.78 180 ALA C N 1
ATOM 4557 C CA . ALA C 1 180 ? -44.129 24.658 -12.438 1.00 17.13 180 ALA C CA 1
ATOM 4558 C C . ALA C 1 180 ? -44.172 23.238 -13.011 1.00 16.76 180 ALA C C 1
ATOM 4559 O O . ALA C 1 180 ? -43.575 22.310 -12.472 1.00 15.83 180 ALA C O 1
ATOM 4561 N N . GLY C 1 181 ? -44.872 23.087 -14.130 1.00 16.81 181 GLY C N 1
ATOM 4562 C CA . GLY C 1 181 ? -44.918 21.818 -14.840 1.00 16.92 181 GLY C CA 1
ATOM 4563 C C . GLY C 1 181 ? -43.544 21.209 -15.117 1.00 16.71 181 GLY C C 1
ATOM 4564 O O . GLY C 1 181 ? -43.384 19.987 -15.082 1.00 16.48 181 GLY C O 1
ATOM 4565 N N . ILE C 1 182 ? -42.571 22.067 -15.410 1.00 16.50 182 ILE C N 1
ATOM 4566 C CA . ILE C 1 182 ? -41.211 21.650 -15.761 1.00 16.25 182 ILE C CA 1
ATOM 4567 C C . ILE C 1 182 ? -40.483 21.133 -14.522 1.00 15.70 182 ILE C C 1
ATOM 4568 O O . ILE C 1 182 ? -39.660 20.231 -14.610 1.00 15.41 182 ILE C O 1
ATOM 4573 N N . ILE C 1 183 ? -40.806 21.693 -13.360 1.00 15.59 183 ILE C N 1
ATOM 4574 C CA . ILE C 1 183 ? -40.284 21.193 -12.089 1.00 15.22 183 ILE C CA 1
ATOM 4575 C C . ILE C 1 183 ? -40.646 19.703 -11.910 1.00 15.24 183 ILE C C 1
ATOM 4576 O O . ILE C 1 183 ? -39.805 18.898 -11.497 1.00 14.10 183 ILE C O 1
ATOM 4581 N N . GLN C 1 184 ? -41.891 19.348 -12.230 1.00 15.38 184 GLN C N 1
ATOM 4582 C CA . GLN C 1 184 ? -42.361 17.979 -12.036 1.00 15.96 184 GLN C CA 1
ATOM 4583 C C . GLN C 1 184 ? -41.846 17.081 -13.154 1.00 16.00 184 GLN C C 1
ATOM 4584 O O . GLN C 1 184 ? -41.703 15.882 -12.965 1.00 16.10 184 GLN C O 1
ATOM 4590 N N . LEU C 1 185 ? -41.554 17.680 -14.307 1.00 16.05 185 LEU C N 1
ATOM 4591 C CA . LEU C 1 185 ? -40.913 16.985 -15.423 1.00 16.04 185 LEU C CA 1
ATOM 4592 C C . LEU C 1 185 ? -39.565 16.392 -15.017 1.00 16.43 185 LEU C C 1
ATOM 4593 O O . LEU C 1 185 ? -39.291 15.225 -15.291 1.00 16.70 185 LEU C O 1
ATOM 4598 N N . SER C 1 186 ? -38.722 17.176 -14.359 1.00 16.84 186 SER C N 1
ATOM 4599 C CA . SER C 1 186 ? -37.449 16.635 -13.886 1.00 17.42 186 SER C CA 1
ATOM 4600 C C . SER C 1 186 ? -37.667 15.433 -12.979 1.00 17.78 186 SER C C 1
ATOM 4601 O O . SER C 1 186 ? -37.083 14.392 -13.214 1.00 18.33 186 SER C O 1
ATOM 4604 N N . ARG C 1 187 ? -38.542 15.558 -11.981 1.00 18.18 187 ARG C N 1
ATOM 4605 C CA . ARG C 1 187 ? -38.818 14.456 -11.044 1.00 18.29 187 ARG C CA 1
ATOM 4606 C C . ARG C 1 187 ? -39.310 13.181 -11.729 1.00 18.34 187 ARG C C 1
ATOM 4607 O O . ARG C 1 187 ? -38.808 12.095 -11.448 1.00 17.65 187 ARG C O 1
ATOM 4615 N N . ILE C 1 188 ? -40.301 13.305 -12.609 1.00 18.88 188 ILE C N 1
ATOM 4616 C CA . ILE C 1 188 ? -40.792 12.135 -13.355 1.00 19.71 188 ILE C CA 1
ATOM 4617 C C . ILE C 1 188 ? -39.688 11.508 -14.223 1.00 19.86 188 ILE C C 1
ATOM 4618 O O . ILE C 1 188 ? -39.603 10.291 -14.308 1.00 19.97 188 ILE C O 1
ATOM 4623 N N . THR C 1 189 ? -38.849 12.342 -14.842 1.00 20.22 189 THR C N 1
ATOM 4624 C CA . THR C 1 189 ? -37.735 11.865 -15.660 1.00 20.30 189 THR C CA 1
ATOM 4625 C C . THR C 1 189 ? -36.773 11.054 -14.811 1.00 20.72 189 THR C C 1
ATOM 4626 O O . THR C 1 189 ? -36.293 10.000 -15.240 1.00 20.84 189 THR C O 1
ATOM 4630 N N . ALA C 1 190 ? -36.498 11.543 -13.606 1.00 21.20 190 ALA C N 1
ATOM 4631 C CA . ALA C 1 190 ? -35.538 10.896 -12.711 1.00 21.66 190 ALA C CA 1
ATOM 4632 C C . ALA C 1 190 ? -36.092 9.546 -12.275 1.00 21.92 190 ALA C C 1
ATOM 4633 O O . ALA C 1 190 ? -35.410 8.520 -12.333 1.00 22.72 190 ALA C O 1
ATOM 4635 N N . ALA C 1 191 ? -37.343 9.562 -11.849 1.00 21.78 191 ALA C N 1
ATOM 4636 C CA . ALA C 1 191 ? -38.046 8.352 -11.493 1.00 21.67 191 ALA C CA 1
ATOM 4637 C C . ALA C 1 191 ? -37.866 7.281 -12.568 1.00 21.49 191 ALA C C 1
ATOM 4638 O O . ALA C 1 191 ? -37.219 6.252 -12.324 1.00 22.00 191 ALA C O 1
ATOM 4640 N N . GLU C 1 192 ? -38.407 7.544 -13.755 1.00 21.07 192 GLU C N 1
ATOM 4641 C CA . GLU C 1 192 ? -38.469 6.548 -14.829 1.00 20.56 192 GLU C CA 1
ATOM 4642 C C . GLU C 1 192 ? -37.108 6.116 -15.419 1.00 20.33 192 GLU C C 1
ATOM 4643 O O . GLU C 1 192 ? -36.998 4.997 -15.898 1.00 20.42 192 GLU C O 1
ATOM 4649 N N . LEU C 1 193 ? -36.084 6.982 -15.363 1.00 19.96 193 LEU C N 1
ATOM 4650 C CA . LEU C 1 193 ? -34.812 6.767 -16.087 1.00 19.41 193 LEU C CA 1
ATOM 4651 C C . LEU C 1 193 ? -33.535 6.687 -15.216 1.00 19.37 193 LEU C C 1
ATOM 4652 O O . LEU C 1 193 ? -32.428 6.607 -15.746 1.00 18.93 193 LEU C O 1
ATOM 4657 N N . ARG C 1 194 ? -33.668 6.711 -13.894 1.00 19.19 194 ARG C N 1
ATOM 4658 C CA . ARG C 1 194 ? -32.502 6.520 -13.051 1.00 19.32 194 ARG C CA 1
ATOM 4659 C C . ARG C 1 194 ? -31.818 5.187 -13.334 1.00 19.62 194 ARG C C 1
ATOM 4660 O O . ARG C 1 194 ? -30.572 5.118 -13.357 1.00 19.05 194 ARG C O 1
ATOM 4668 N N . SER C 1 195 ? -32.619 4.133 -13.526 1.00 19.65 195 SER C N 1
ATOM 4669 C CA . SER C 1 195 ? -32.047 2.798 -13.711 1.00 20.01 195 SER C CA 1
ATOM 4670 C C . SER C 1 195 ? -31.256 2.724 -15.028 1.00 19.57 195 SER C C 1
ATOM 4671 O O . SER C 1 195 ? -30.316 1.952 -15.139 1.00 20.11 195 SER C O 1
ATOM 4674 N N . SER C 1 196 ? -31.601 3.572 -15.987 1.00 19.16 196 SER C N 1
ATOM 4675 C CA . SER C 1 196 ? -30.847 3.682 -17.239 1.00 19.05 196 SER C CA 1
ATOM 4676 C C . SER C 1 196 ? -29.610 4.575 -17.154 1.00 18.61 196 SER C C 1
ATOM 4677 O O . SER C 1 196 ? -28.862 4.669 -18.121 1.00 19.35 196 SER C O 1
ATOM 4680 N N . GLY C 1 197 ? -29.390 5.236 -16.024 1.00 17.78 197 GLY C N 1
ATOM 4681 C CA . GLY C 1 197 ? -28.178 6.020 -15.834 1.00 17.31 197 GLY C CA 1
ATOM 4682 C C . GLY C 1 197 ? -28.342 7.489 -16.184 1.00 17.24 197 GLY C C 1
ATOM 4683 O O . GLY C 1 197 ? -27.346 8.231 -16.199 1.00 16.44 197 GLY C O 1
ATOM 4684 N N . ILE C 1 198 ? -29.585 7.909 -16.457 1.00 16.63 198 ILE C N 1
ATOM 4685 C CA . ILE C 1 198 ? -29.885 9.304 -16.770 1.00 16.62 198 ILE C CA 1
ATOM 4686 C C . ILE C 1 198 ? -30.277 10.109 -15.511 1.00 16.47 198 ILE C C 1
ATOM 4687 O O . ILE C 1 198 ? -31.107 9.666 -14.706 1.00 16.93 198 ILE C O 1
ATOM 4692 N N . ARG C 1 199 ? -29.679 11.281 -15.337 1.00 15.77 199 ARG C N 1
ATOM 4693 C CA . ARG C 1 199 ? -30.122 12.231 -14.310 1.00 15.52 199 ARG C CA 1
ATOM 4694 C C . ARG C 1 199 ? -30.931 13.377 -14.937 1.00 15.45 199 ARG C C 1
ATOM 4695 O O . ARG C 1 199 ? -30.761 13.709 -16.111 1.00 14.77 199 ARG C O 1
ATOM 4703 N N . SER C 1 200 ? -31.814 13.975 -14.144 1.00 15.75 200 SER C N 1
ATOM 4704 C CA . SER C 1 200 ? -32.536 15.173 -14.568 1.00 15.78 200 SER C CA 1
ATOM 4705 C C . SER C 1 200 ? -32.865 16.061 -13.390 1.00 16.15 200 SER C C 1
ATOM 4706 O O . SER C 1 200 ? -33.340 15.591 -12.362 1.00 16.02 200 SER C O 1
ATOM 4709 N N . ASN C 1 201 ? -32.622 17.356 -13.575 1.00 16.96 201 ASN C N 1
ATOM 4710 C CA . ASN C 1 201 ? -32.696 18.360 -12.523 1.00 16.98 201 ASN C CA 1
ATOM 4711 C C . ASN C 1 201 ? -33.214 19.658 -13.104 1.00 17.46 201 ASN C C 1
ATOM 4712 O O . ASN C 1 201 ? -32.936 19.966 -14.252 1.00 17.29 201 ASN C O 1
ATOM 4717 N N . THR C 1 202 ? -33.941 20.430 -12.301 1.00 18.24 202 THR C N 1
ATOM 4718 C CA . THR C 1 202 ? -34.432 21.732 -12.727 1.00 18.78 202 THR C CA 1
ATOM 4719 C C . THR C 1 202 ? -33.526 22.843 -12.187 1.00 19.54 202 THR C C 1
ATOM 4720 O O . THR C 1 202 ? -32.932 22.702 -11.125 1.00 19.62 202 THR C O 1
ATOM 4724 N N . LEU C 1 203 ? -33.382 23.919 -12.952 1.00 20.47 203 LEU C N 1
ATOM 4725 C CA . LEU C 1 203 ? -32.727 25.124 -12.462 1.00 21.36 203 LEU C CA 1
ATOM 4726 C C . LEU C 1 203 ? -33.758 26.242 -12.429 1.00 22.41 203 LEU C C 1
ATOM 4727 O O . LEU C 1 203 ? -34.473 26.477 -13.418 1.00 22.39 203 LEU C O 1
ATOM 4732 N N . LEU C 1 204 ? -33.858 26.892 -11.273 1.00 23.64 204 LEU C N 1
ATOM 4733 C CA . LEU C 1 204 ? -34.722 28.044 -11.092 1.00 24.34 204 LEU C CA 1
ATOM 4734 C C . LEU C 1 204 ? -33.827 29.257 -10.953 1.00 25.28 204 LEU C C 1
ATOM 4735 O O . LEU C 1 204 ? -33.323 29.527 -9.871 1.00 24.85 204 LEU C O 1
ATOM 4740 N N . PRO C 1 205 ? -33.596 29.977 -12.062 1.00 26.92 205 PRO C N 1
ATOM 4741 C CA . PRO C 1 205 ? -33.047 31.312 -11.930 1.00 27.97 205 PRO C CA 1
ATOM 4742 C C . PRO C 1 205 ? -34.173 32.256 -11.518 1.00 29.16 205 PRO C C 1
ATOM 4743 O O . PRO C 1 205 ? -35.346 32.010 -11.827 1.00 29.64 205 PRO C O 1
ATOM 4747 N N . ALA C 1 206 ? -33.832 33.306 -10.795 1.00 31.10 206 ALA C N 1
ATOM 4748 C CA . ALA C 1 206 ? -34.786 34.376 -10.531 1.00 32.56 206 ALA C CA 1
ATOM 4749 C C . ALA C 1 206 ? -34.587 35.494 -11.571 1.00 33.83 206 ALA C C 1
ATOM 4750 O O . ALA C 1 206 ? -35.199 35.459 -12.645 1.00 34.37 206 ALA C O 1
ATOM 4752 N N . PHE C 1 207 ? -33.723 36.463 -11.278 1.00 35.07 207 PHE C N 1
ATOM 4753 C CA . PHE C 1 207 ? -33.574 37.632 -12.139 1.00 36.13 207 PHE C CA 1
ATOM 4754 C C . PHE C 1 207 ? -32.214 37.627 -12.815 1.00 36.89 207 PHE C C 1
ATOM 4755 O O . PHE C 1 207 ? -31.176 37.647 -12.158 1.00 36.76 207 PHE C O 1
ATOM 4763 N N . VAL C 1 208 ? -32.236 37.578 -14.141 1.00 38.32 208 VAL C N 1
ATOM 4764 C CA . VAL C 1 208 ? -31.022 37.476 -14.934 1.00 39.73 208 VAL C CA 1
ATOM 4765 C C . VAL C 1 208 ? -31.081 38.481 -16.096 1.00 41.21 208 VAL C C 1
ATOM 4766 O O . VAL C 1 208 ? -32.147 38.721 -16.672 1.00 41.29 208 VAL C O 1
ATOM 4770 N N . ASP C 1 209 ? -29.941 39.088 -16.405 1.00 43.03 209 ASP C N 1
ATOM 4771 C CA . ASP C 1 209 ? -29.818 40.016 -17.528 1.00 44.80 209 ASP C CA 1
ATOM 4772 C C . ASP C 1 209 ? -29.821 39.264 -18.880 1.00 46.25 209 ASP C C 1
ATOM 4773 O O . ASP C 1 209 ? -28.777 39.075 -19.516 1.00 46.29 209 ASP C O 1
ATOM 4778 N N . THR C 1 210 ? -31.010 38.847 -19.306 1.00 47.98 210 THR C N 1
ATOM 4779 C CA . THR C 1 210 ? -31.196 38.152 -20.575 1.00 49.37 210 THR C CA 1
ATOM 4780 C C . THR C 1 210 ? -32.086 39.003 -21.478 1.00 50.75 210 THR C C 1
ATOM 4781 O O . THR C 1 210 ? -32.815 39.867 -20.988 1.00 50.85 210 THR C O 1
ATOM 4785 N N . PRO C 1 211 ? -32.028 38.774 -22.804 1.00 52.44 211 PRO C N 1
ATOM 4786 C CA . PRO C 1 211 ? -33.012 39.412 -23.688 1.00 53.46 211 PRO C CA 1
ATOM 4787 C C . PRO C 1 211 ? -34.441 38.987 -23.354 1.00 54.69 211 PRO C C 1
ATOM 4788 O O . PRO C 1 211 ? -35.372 39.764 -23.557 1.00 54.98 211 PRO C O 1
ATOM 4792 N N . MET C 1 212 ? -34.593 37.763 -22.843 1.00 56.09 212 MET C N 1
ATOM 4793 C CA . MET C 1 212 ? -35.897 37.207 -22.475 1.00 57.32 212 MET C CA 1
ATOM 4794 C C . MET C 1 212 ? -36.595 38.001 -21.368 1.00 58.29 212 MET C C 1
ATOM 4795 O O . MET C 1 212 ? -37.737 38.440 -21.539 1.00 58.49 212 MET C O 1
ATOM 4800 N N . GLN C 1 213 ? -35.905 38.180 -20.243 1.00 59.46 213 GLN C N 1
ATOM 4801 C CA . GLN C 1 213 ? -36.491 38.823 -19.064 1.00 60.41 213 GLN C CA 1
ATOM 4802 C C . GLN C 1 213 ? -36.584 40.337 -19.195 1.00 61.21 213 GLN C C 1
ATOM 4803 O O . GLN C 1 213 ? -37.425 40.957 -18.554 1.00 61.12 213 GLN C O 1
ATOM 4809 N N . GLN C 1 214 ? -35.711 40.923 -20.015 1.00 62.34 214 GLN C N 1
ATOM 4810 C CA . GLN C 1 214 ? -35.768 42.355 -20.333 1.00 63.18 214 GLN C CA 1
ATOM 4811 C C . GLN C 1 214 ? -37.064 42.701 -21.085 1.00 63.73 214 GLN C C 1
ATOM 4812 O O . GLN C 1 214 ? -37.568 43.819 -20.989 1.00 63.67 214 GLN C O 1
ATOM 4818 N N . THR C 1 215 ? -37.605 41.728 -21.814 1.00 64.48 215 THR C N 1
ATOM 4819 C CA . THR C 1 215 ? -38.915 41.861 -22.457 1.00 65.04 215 THR C CA 1
ATOM 4820 C C . THR C 1 215 ? -40.079 41.648 -21.476 1.00 65.45 215 THR C C 1
ATOM 4821 O O . THR C 1 215 ? -41.244 41.686 -21.876 1.00 65.48 215 THR C O 1
ATOM 4823 N N . ALA C 1 216 ? -39.757 41.411 -20.204 1.00 65.93 216 ALA C N 1
ATOM 4824 C CA . ALA C 1 216 ? -40.752 41.206 -19.148 1.00 66.29 216 ALA C CA 1
ATOM 4825 C C . ALA C 1 216 ? -40.630 42.253 -18.039 1.00 66.63 216 ALA C C 1
ATOM 4826 O O . ALA C 1 216 ? -41.634 42.749 -17.535 1.00 66.61 216 ALA C O 1
ATOM 4828 N N . MET C 1 217 ? -39.396 42.576 -17.656 1.00 67.15 217 MET C N 1
ATOM 4829 C CA . MET C 1 217 ? -39.125 43.601 -16.644 1.00 67.58 217 MET C CA 1
ATOM 4830 C C . MET C 1 217 ? -39.617 45.000 -17.027 1.00 68.05 217 MET C C 1
ATOM 4831 O O . MET C 1 217 ? -39.634 45.900 -16.181 1.00 67.81 217 MET C O 1
ATOM 4836 N N . ALA C 1 218 ? -40.013 45.179 -18.292 1.00 68.66 218 ALA C N 1
ATOM 4837 C CA . ALA C 1 218 ? -40.823 46.330 -18.711 1.00 69.10 218 ALA C CA 1
ATOM 4838 C C . ALA C 1 218 ? -41.969 46.600 -17.722 1.00 69.64 218 ALA C C 1
ATOM 4839 O O . ALA C 1 218 ? -42.509 47.706 -17.696 1.00 69.86 218 ALA C O 1
ATOM 4841 N N . MET C 1 219 ? -42.341 45.593 -16.926 1.00 70.25 219 MET C N 1
ATOM 4842 C CA . MET C 1 219 ? -43.208 45.791 -15.752 1.00 70.80 219 MET C CA 1
ATOM 4843 C C . MET C 1 219 ? -42.590 46.717 -14.683 1.00 71.06 219 MET C C 1
ATOM 4844 O O . MET C 1 219 ? -41.986 46.255 -13.706 1.00 70.78 219 MET C O 1
ATOM 4849 N N . PHE C 1 220 ? -42.730 48.025 -14.922 1.00 71.52 220 PHE C N 1
ATOM 4850 C CA . PHE C 1 220 ? -42.554 49.069 -13.914 1.00 71.87 220 PHE C CA 1
ATOM 4851 C C . PHE C 1 220 ? -43.963 49.539 -13.518 1.00 71.86 220 PHE C C 1
ATOM 4852 O O . PHE C 1 220 ? -44.668 50.141 -14.335 1.00 71.81 220 PHE C O 1
ATOM 4860 N N . ASP C 1 221 ? -44.377 49.259 -12.281 1.00 71.82 221 ASP C N 1
ATOM 4861 C CA . ASP C 1 221 ? -45.710 49.646 -11.793 1.00 71.69 221 ASP C CA 1
ATOM 4862 C C . ASP C 1 221 ? -45.690 51.068 -11.197 1.00 71.57 221 ASP C C 1
ATOM 4863 O O . ASP C 1 221 ? -44.841 51.882 -11.569 1.00 71.48 221 ASP C O 1
ATOM 4865 N N . GLY C 1 222 ? -46.629 51.370 -10.297 1.00 71.40 222 GLY C N 1
ATOM 4866 C CA . GLY C 1 222 ? -46.667 52.672 -9.614 1.00 71.26 222 GLY C CA 1
ATOM 4867 C C . GLY C 1 222 ? -45.462 52.845 -8.709 1.00 71.08 222 GLY C C 1
ATOM 4868 O O . GLY C 1 222 ? -45.186 51.977 -7.890 1.00 71.08 222 GLY C O 1
ATOM 4869 N N . ALA C 1 223 ? -44.746 53.961 -8.859 1.00 70.89 223 ALA C N 1
ATOM 4870 C CA . ALA C 1 223 ? -43.430 54.161 -8.222 1.00 70.91 223 ALA C CA 1
ATOM 4871 C C . ALA C 1 223 ? -42.311 53.441 -8.977 1.00 70.85 223 ALA C C 1
ATOM 4872 O O . ALA C 1 223 ? -42.562 52.694 -9.925 1.00 70.98 223 ALA C O 1
ATOM 4874 N N . LEU C 1 224 ? -41.072 53.664 -8.550 1.00 70.75 224 LEU C N 1
ATOM 4875 C CA . LEU C 1 224 ? -39.912 53.250 -9.342 1.00 70.81 224 LEU C CA 1
ATOM 4876 C C . LEU C 1 224 ? -38.679 52.934 -8.503 1.00 70.73 224 LEU C C 1
ATOM 4877 O O . LEU C 1 224 ? -37.985 51.947 -8.767 1.00 70.86 224 LEU C O 1
ATOM 4882 N N . GLY C 1 227 ? -42.222 47.088 -5.632 1.00 54.49 227 GLY C N 1
ATOM 4883 C CA . GLY C 1 227 ? -42.627 46.525 -6.914 1.00 54.56 227 GLY C CA 1
ATOM 4884 C C . GLY C 1 227 ? -41.794 46.935 -8.129 1.00 54.61 227 GLY C C 1
ATOM 4885 O O . GLY C 1 227 ? -41.945 46.335 -9.199 1.00 54.91 227 GLY C O 1
ATOM 4886 N N . GLY C 1 228 ? -40.897 47.917 -7.969 1.00 54.39 228 GLY C N 1
ATOM 4887 C CA . GLY C 1 228 ? -40.267 48.631 -9.106 1.00 54.03 228 GLY C CA 1
ATOM 4888 C C . GLY C 1 228 ? -38.947 48.117 -9.683 1.00 53.67 228 GLY C C 1
ATOM 4889 O O . GLY C 1 228 ? -37.870 48.671 -9.402 1.00 53.47 228 GLY C O 1
ATOM 4890 N N . ALA C 1 229 ? -39.059 47.097 -10.541 1.00 52.93 229 ALA C N 1
ATOM 4891 C CA . ALA C 1 229 ? -37.932 46.458 -11.255 1.00 52.23 229 ALA C CA 1
ATOM 4892 C C . ALA C 1 229 ? -36.549 46.545 -10.597 1.00 51.49 229 ALA C C 1
ATOM 4893 O O . ALA C 1 229 ? -36.108 45.594 -9.954 1.00 51.18 229 ALA C O 1
ATOM 4895 N N . ARG C 1 230 ? -35.878 47.681 -10.769 1.00 50.67 230 ARG C N 1
ATOM 4896 C CA . ARG C 1 230 ? -34.474 47.835 -10.373 1.00 50.15 230 ARG C CA 1
ATOM 4897 C C . ARG C 1 230 ? -34.287 47.626 -8.870 1.00 49.09 230 ARG C C 1
ATOM 4898 O O . ARG C 1 230 ? -33.408 46.874 -8.441 1.00 48.99 230 ARG C O 1
ATOM 4906 N N . SER C 1 231 ? -35.117 48.305 -8.084 1.00 47.73 231 SER C N 1
ATOM 4907 C CA . SER C 1 231 ? -35.073 48.203 -6.636 1.00 46.80 231 SER C CA 1
ATOM 4908 C C . SER C 1 231 ? -35.675 46.889 -6.152 1.00 45.53 231 SER C C 1
ATOM 4909 O O . SER C 1 231 ? -35.136 46.276 -5.239 1.00 45.42 231 SER C O 1
ATOM 4912 N N . MET C 1 232 ? -36.775 46.454 -6.766 1.00 44.28 232 MET C N 1
ATOM 4913 C CA . MET C 1 232 ? -37.374 45.135 -6.473 1.00 43.43 232 MET C CA 1
ATOM 4914 C C . MET C 1 232 ? -36.320 44.019 -6.485 1.00 41.95 232 MET C C 1
ATOM 4915 O O . MET C 1 232 ? -36.296 43.168 -5.601 1.00 42.04 232 MET C O 1
ATOM 4920 N N . ILE C 1 233 ? -35.445 44.038 -7.485 1.00 40.13 233 ILE C N 1
ATOM 4921 C CA . ILE C 1 233 ? -34.420 43.013 -7.640 1.00 38.53 233 ILE C CA 1
ATOM 4922 C C . ILE C 1 233 ? -33.274 43.157 -6.628 1.00 37.35 233 ILE C C 1
ATOM 4923 O O . ILE C 1 233 ? -32.750 42.152 -6.144 1.00 37.11 233 ILE C O 1
ATOM 4928 N N . ALA C 1 234 ? -32.895 44.393 -6.312 1.00 35.81 234 ALA C N 1
ATOM 4929 C CA . ALA C 1 234 ? -31.891 44.662 -5.279 1.00 34.90 234 ALA C CA 1
ATOM 4930 C C . ALA C 1 234 ? -32.351 44.117 -3.932 1.00 34.03 234 ALA C C 1
ATOM 4931 O O . ALA C 1 234 ? -31.607 43.448 -3.227 1.00 33.77 234 ALA C O 1
ATOM 4933 N N . ARG C 1 235 ? -33.593 44.422 -3.584 1.00 33.19 235 ARG C N 1
ATOM 4934 C CA . ARG C 1 235 ? -34.174 43.993 -2.324 1.00 32.43 235 ARG C CA 1
ATOM 4935 C C . ARG C 1 235 ? -34.188 42.465 -2.232 1.00 31.75 235 ARG C C 1
ATOM 4936 O O . ARG C 1 235 ? -33.531 41.884 -1.359 1.00 31.45 235 ARG C O 1
ATOM 4944 N N . LEU C 1 236 ? -34.913 41.834 -3.154 1.00 30.88 236 LEU C N 1
ATOM 4945 C CA . LEU C 1 236 ? -35.085 40.380 -3.183 1.00 30.28 236 LEU C CA 1
ATOM 4946 C C . LEU C 1 236 ? -33.784 39.619 -3.406 1.00 30.00 236 LEU C C 1
ATOM 4947 O O . LEU C 1 236 ? -33.408 38.773 -2.593 1.00 29.69 236 LEU C O 1
ATOM 4952 N N . GLN C 1 237 ? -33.100 39.922 -4.508 1.00 29.98 237 GLN C N 1
ATOM 4953 C CA . GLN C 1 237 ? -31.960 39.110 -4.983 1.00 29.93 237 GLN C CA 1
ATOM 4954 C C . GLN C 1 237 ? -30.580 39.681 -4.628 1.00 29.79 237 GLN C C 1
ATOM 4955 O O . GLN C 1 237 ? -29.574 38.972 -4.738 1.00 30.17 237 GLN C O 1
ATOM 4961 N N . GLY C 1 238 ? -30.526 40.942 -4.198 1.00 29.36 238 GLY C N 1
ATOM 4962 C CA . GLY C 1 238 ? -29.264 41.568 -3.785 1.00 29.02 238 GLY C CA 1
ATOM 4963 C C . GLY C 1 238 ? -28.682 42.392 -4.908 1.00 29.01 238 GLY C C 1
ATOM 4964 O O . GLY C 1 238 ? -28.246 43.531 -4.707 1.00 28.88 238 GLY C O 1
ATOM 4965 N N . ARG C 1 239 ? -28.671 41.789 -6.093 1.00 29.06 239 ARG C N 1
ATOM 4966 C CA . ARG C 1 239 ? -28.158 42.398 -7.313 1.00 29.10 239 ARG C CA 1
ATOM 4967 C C . ARG C 1 239 ? -28.624 41.546 -8.491 1.00 28.99 239 ARG C C 1
ATOM 4968 O O . ARG C 1 239 ? -29.024 40.402 -8.308 1.00 28.83 239 ARG C O 1
ATOM 4976 N N . MET C 1 240 ? -28.539 42.094 -9.696 1.00 29.07 240 MET C N 1
ATOM 4977 C CA . MET C 1 240 ? -28.858 41.348 -10.918 1.00 29.29 240 MET C CA 1
ATOM 4978 C C . MET C 1 240 ? -27.846 40.207 -11.149 1.00 28.76 240 MET C C 1
ATOM 4979 O O . MET C 1 240 ? -26.667 40.338 -10.839 1.00 28.43 240 MET C O 1
ATOM 4984 N N . ALA C 1 241 ? -28.318 39.086 -11.687 1.00 28.50 241 ALA C N 1
ATOM 4985 C CA . ALA C 1 241 ? -27.435 37.959 -12.004 1.00 28.30 241 ALA C CA 1
ATOM 4986 C C . ALA C 1 241 ? -26.998 38.041 -13.463 1.00 28.16 241 ALA C C 1
ATOM 4987 O O . ALA C 1 241 ? -27.744 38.525 -14.307 1.00 27.37 241 ALA C O 1
ATOM 4989 N N . ALA C 1 242 ? -25.782 37.575 -13.747 1.00 28.30 242 ALA C N 1
ATOM 4990 C CA . ALA C 1 242 ? -25.304 37.460 -15.129 1.00 28.43 242 ALA C CA 1
ATOM 4991 C C . ALA C 1 242 ? -25.691 36.084 -15.674 1.00 28.47 242 ALA C C 1
ATOM 4992 O O . ALA C 1 242 ? -25.882 35.155 -14.902 1.00 28.56 242 ALA C O 1
ATOM 4994 N N . PRO C 1 243 ? -25.820 35.950 -17.003 1.00 28.67 243 PRO C N 1
ATOM 4995 C CA . PRO C 1 243 ? -26.053 34.639 -17.599 1.00 28.82 243 PRO C CA 1
ATOM 4996 C C . PRO C 1 243 ? -24.958 33.595 -17.312 1.00 29.16 243 PRO C C 1
ATOM 4997 O O . PRO C 1 243 ? -25.263 32.407 -17.152 1.00 29.27 243 PRO C O 1
ATOM 5001 N N . GLU C 1 244 ? -23.701 34.026 -17.239 1.00 29.05 244 GLU C N 1
ATOM 5002 C CA . GLU C 1 244 ? -22.608 33.079 -17.034 1.00 29.16 244 GLU C CA 1
ATOM 5003 C C . GLU C 1 244 ? -22.692 32.443 -15.651 1.00 28.12 244 GLU C C 1
ATOM 5004 O O . GLU C 1 244 ? -22.188 31.340 -15.455 1.00 27.98 244 GLU C O 1
ATOM 5010 N N . GLU C 1 245 ? -23.327 33.134 -14.705 1.00 27.14 245 GLU C N 1
ATOM 5011 C CA . GLU C 1 245 ? -23.510 32.592 -13.353 1.00 26.38 245 GLU C CA 1
ATOM 5012 C C . GLU C 1 245 ? -24.463 31.403 -13.375 1.00 25.56 245 GLU C C 1
ATOM 5013 O O . GLU C 1 245 ? -24.226 30.421 -12.682 1.00 25.70 245 GLU C O 1
ATOM 5019 N N . MET C 1 246 ? -25.524 31.498 -14.173 1.00 24.44 246 MET C N 1
ATOM 5020 C CA . MET C 1 246 ? -26.429 30.377 -14.398 1.00 24.00 246 MET C CA 1
ATOM 5021 C C . MET C 1 246 ? -25.761 29.266 -15.201 1.00 23.45 246 MET C C 1
ATOM 5022 O O . MET C 1 246 ? -26.018 28.078 -14.967 1.00 23.52 246 MET C O 1
ATOM 5027 N N . ALA C 1 247 ? -24.907 29.660 -16.144 1.00 22.56 247 ALA C N 1
ATOM 5028 C CA . ALA C 1 247 ? -24.167 28.720 -16.976 1.00 21.72 247 ALA C CA 1
ATOM 5029 C C . ALA C 1 247 ? -23.345 27.738 -16.161 1.00 21.29 247 ALA C C 1
ATOM 5030 O O . ALA C 1 247 ? -23.295 26.558 -16.474 1.00 21.25 247 ALA C O 1
ATOM 5032 N N . GLY C 1 248 ? -22.691 28.232 -15.120 1.00 20.86 248 GLY C N 1
ATOM 5033 C CA . GLY C 1 248 ? -21.767 27.414 -14.342 1.00 20.63 248 GLY C CA 1
ATOM 5034 C C . GLY C 1 248 ? -22.476 26.439 -13.425 1.00 20.33 248 GLY C C 1
ATOM 5035 O O . GLY C 1 248 ? -21.892 25.455 -12.984 1.00 20.44 248 GLY C O 1
ATOM 5036 N N . ILE C 1 249 ? -23.738 26.719 -13.126 1.00 20.10 249 ILE C N 1
ATOM 5037 C CA . ILE C 1 249 ? -24.540 25.805 -12.338 1.00 19.89 249 ILE C CA 1
ATOM 5038 C C . ILE C 1 249 ? -25.021 24.697 -13.279 1.00 19.86 249 ILE C C 1
ATOM 5039 O O . ILE C 1 249 ? -24.936 23.521 -12.946 1.00 19.39 249 ILE C O 1
ATOM 5044 N N . VAL C 1 250 ? -25.518 25.094 -14.457 1.00 19.87 250 VAL C N 1
ATOM 5045 C CA . VAL C 1 250 ? -25.958 24.135 -15.471 1.00 19.83 250 VAL C CA 1
ATOM 5046 C C . VAL C 1 250 ? -24.839 23.140 -15.755 1.00 19.81 250 VAL C C 1
ATOM 5047 O O . VAL C 1 250 ? -25.074 21.923 -15.792 1.00 20.46 250 VAL C O 1
ATOM 5051 N N . VAL C 1 251 ? -23.614 23.635 -15.893 1.00 19.19 251 VAL C N 1
ATOM 5052 C CA . VAL C 1 251 ? -22.496 22.731 -16.106 1.00 18.92 251 VAL C CA 1
ATOM 5053 C C . VAL C 1 251 ? -22.242 21.809 -14.910 1.00 18.74 251 VAL C C 1
ATOM 5054 O O . VAL C 1 251 ? -22.026 20.620 -15.101 1.00 19.36 251 VAL C O 1
ATOM 5058 N N . PHE C 1 252 ? -22.289 22.334 -13.688 1.00 18.52 252 PHE C N 1
ATOM 5059 C CA . PHE C 1 252 ? -22.192 21.485 -12.495 1.00 17.88 252 PHE C CA 1
ATOM 5060 C C . PHE C 1 252 ? -23.249 20.391 -12.507 1.00 17.69 252 PHE C C 1
ATOM 5061 O O . PHE C 1 252 ? -22.933 19.210 -12.351 1.00 17.30 252 PHE C O 1
ATOM 5069 N N . LEU C 1 253 ? -24.499 20.779 -12.726 1.00 17.95 253 LEU C N 1
ATOM 5070 C CA . LEU C 1 253 ? -25.606 19.825 -12.738 1.00 18.19 253 LEU C CA 1
ATOM 5071 C C . LEU C 1 253 ? -25.474 18.744 -13.801 1.00 18.86 253 LEU C C 1
ATOM 5072 O O . LEU C 1 253 ? -26.011 17.649 -13.638 1.00 19.65 253 LEU C O 1
ATOM 5077 N N . LEU C 1 254 ? -24.766 19.038 -14.885 1.00 19.29 254 LEU C N 1
ATOM 5078 C CA . LEU C 1 254 ? -24.511 18.043 -15.919 1.00 19.33 254 LEU C CA 1
ATOM 5079 C C . LEU C 1 254 ? -23.243 17.224 -15.677 1.00 20.02 254 LEU C C 1
ATOM 5080 O O . LEU C 1 254 ? -23.031 16.217 -16.356 1.00 20.04 254 LEU C O 1
ATOM 5085 N N . SER C 1 255 ? -22.402 17.636 -14.733 1.00 20.44 255 SER C N 1
ATOM 5086 C CA . SER C 1 255 ? -21.151 16.926 -14.502 1.00 21.13 255 SER C CA 1
ATOM 5087 C C . SER C 1 255 ? -21.314 15.769 -13.525 1.00 22.11 255 SER C C 1
ATOM 5088 O O . SER C 1 255 ? -22.311 15.692 -12.775 1.00 22.20 255 SER C O 1
ATOM 5091 N N . ASP C 1 256 ? -20.299 14.894 -13.518 1.00 22.67 256 ASP C N 1
ATOM 5092 C CA . ASP C 1 256 ? -20.262 13.722 -12.648 1.00 23.08 256 ASP C CA 1
ATOM 5093 C C . ASP C 1 256 ? -20.236 14.119 -11.164 1.00 22.96 256 ASP C C 1
ATOM 5094 O O . ASP C 1 256 ? -20.542 13.290 -10.297 1.00 22.89 256 ASP C O 1
ATOM 5099 N N . ASP C 1 257 ? -19.870 15.366 -10.867 1.00 22.61 257 ASP C N 1
ATOM 5100 C CA . ASP C 1 257 ? -19.939 15.868 -9.487 1.00 22.55 257 ASP C CA 1
ATOM 5101 C C . ASP C 1 257 ? -21.373 15.973 -8.986 1.00 22.09 257 ASP C C 1
ATOM 5102 O O . ASP C 1 257 ? -21.605 15.969 -7.786 1.00 22.39 257 ASP C O 1
ATOM 5107 N N . ALA C 1 258 ? -22.332 16.045 -9.901 1.00 21.65 258 ALA C N 1
ATOM 5108 C CA . ALA C 1 258 ? -23.741 15.954 -9.528 1.00 21.17 258 ALA C CA 1
ATOM 5109 C C . ALA C 1 258 ? -24.242 14.524 -9.637 1.00 20.95 258 ALA C C 1
ATOM 5110 O O . ALA C 1 258 ? -25.431 14.315 -9.872 1.00 21.41 258 ALA C O 1
ATOM 5112 N N . SER C 1 259 ? -23.349 13.539 -9.466 1.00 20.92 259 SER C N 1
ATOM 5113 C CA . SER C 1 259 ? -23.710 12.115 -9.632 1.00 20.57 259 SER C CA 1
ATOM 5114 C C . SER C 1 259 ? -24.853 11.722 -8.694 1.00 20.39 259 SER C C 1
ATOM 5115 O O . SER C 1 259 ? -25.769 11.001 -9.098 1.00 20.48 259 SER C O 1
ATOM 5118 N N . MET C 1 260 ? -24.827 12.253 -7.474 1.00 20.07 260 MET C N 1
ATOM 5119 C CA . MET C 1 260 ? -25.837 11.925 -6.471 1.00 20.27 260 MET C CA 1
ATOM 5120 C C . MET C 1 260 ? -26.942 12.985 -6.373 1.00 19.79 260 MET C C 1
ATOM 5121 O O . MET C 1 260 ? -27.633 13.064 -5.354 1.00 19.77 260 MET C O 1
ATOM 5126 N N . ILE C 1 261 ? -27.108 13.777 -7.434 1.00 19.05 261 ILE C N 1
ATOM 5127 C CA . ILE C 1 261 ? -28.128 14.811 -7.500 1.00 18.46 261 ILE C CA 1
ATOM 5128 C C . ILE C 1 261 ? -29.061 14.488 -8.658 1.00 18.43 261 ILE C C 1
ATOM 5129 O O . ILE C 1 261 ? -28.619 14.461 -9.815 1.00 18.98 261 ILE C O 1
ATOM 5134 N N . THR C 1 262 ? -30.333 14.232 -8.366 1.00 17.63 262 THR C N 1
ATOM 5135 C CA . THR C 1 262 ? -31.323 13.992 -9.426 1.00 17.74 262 THR C CA 1
ATOM 5136 C C . THR C 1 262 ? -32.761 14.244 -8.942 1.00 17.46 262 THR C C 1
ATOM 5137 O O . THR C 1 262 ? -33.072 14.095 -7.758 1.00 16.88 262 THR C O 1
ATOM 5141 N N . GLY C 1 263 ? -33.622 14.640 -9.874 1.00 17.71 263 GLY C N 1
ATOM 5142 C CA . GLY C 1 263 ? -35.027 14.936 -9.584 1.00 17.94 263 GLY C CA 1
ATOM 5143 C C . GLY C 1 263 ? -35.209 16.100 -8.627 1.00 18.14 263 GLY C C 1
ATOM 5144 O O . GLY C 1 263 ? -36.243 16.230 -7.989 1.00 17.52 263 GLY C O 1
ATOM 5145 N N . THR C 1 264 ? -34.192 16.949 -8.545 1.00 19.02 264 THR C N 1
ATOM 5146 C CA . THR C 1 264 ? -34.185 18.070 -7.622 1.00 19.69 264 THR C CA 1
ATOM 5147 C C . THR C 1 264 ? -34.530 19.374 -8.321 1.00 20.51 264 THR C C 1
ATOM 5148 O O . THR C 1 264 ? -34.398 19.508 -9.534 1.00 20.13 264 THR C O 1
ATOM 5152 N N . THR C 1 265 ? -34.909 20.354 -7.518 1.00 21.61 265 THR C N 1
ATOM 5153 C CA . THR C 1 265 ? -35.130 21.708 -7.991 1.00 21.95 265 THR C CA 1
ATOM 5154 C C . THR C 1 265 ? -34.013 22.580 -7.442 1.00 22.06 265 THR C C 1
ATOM 5155 O O . THR C 1 265 ? -33.973 22.847 -6.237 1.00 22.76 265 THR C O 1
ATOM 5159 N N . GLN C 1 266 ? -33.109 23.019 -8.315 1.00 21.88 266 GLN C N 1
ATOM 5160 C CA . GLN C 1 266 ? -31.961 23.838 -7.903 1.00 21.87 266 GLN C CA 1
ATOM 5161 C C . GLN C 1 266 ? -32.296 25.341 -7.912 1.00 21.50 266 GLN C C 1
ATOM 5162 O O . GLN C 1 266 ? -32.465 25.935 -8.976 1.00 21.58 266 GLN C O 1
ATOM 5168 N N . ILE C 1 267 ? -32.361 25.952 -6.727 1.00 21.32 267 ILE C N 1
ATOM 5169 C CA . ILE C 1 267 ? -32.764 27.358 -6.574 1.00 21.03 267 ILE C CA 1
ATOM 5170 C C . ILE C 1 267 ? -31.553 28.310 -6.635 1.00 21.26 267 ILE C C 1
ATOM 5171 O O . ILE C 1 267 ? -30.771 28.395 -5.680 1.00 22.05 267 ILE C O 1
ATOM 5176 N N . ALA C 1 268 ? -31.405 29.033 -7.741 1.00 21.04 268 ALA C N 1
ATOM 5177 C CA . ALA C 1 268 ? -30.265 29.930 -7.944 1.00 21.25 268 ALA C CA 1
ATOM 5178 C C . ALA C 1 268 ? -30.661 31.424 -7.887 1.00 21.31 268 ALA C C 1
ATOM 5179 O O . ALA C 1 268 ? -30.332 32.194 -8.790 1.00 21.37 268 ALA C O 1
ATOM 5181 N N . ASP C 1 269 ? -31.307 31.825 -6.792 1.00 21.37 269 ASP C N 1
ATOM 5182 C CA . ASP C 1 269 ? -32.000 33.117 -6.698 1.00 21.42 269 ASP C CA 1
ATOM 5183 C C . ASP C 1 269 ? -31.339 34.111 -5.728 1.00 21.37 269 ASP C C 1
ATOM 5184 O O . ASP C 1 269 ? -31.966 35.076 -5.295 1.00 20.89 269 ASP C O 1
ATOM 5189 N N . GLY C 1 270 ? -30.087 33.846 -5.365 1.00 21.60 270 GLY C N 1
ATOM 5190 C CA . GLY C 1 270 ? -29.320 34.733 -4.500 1.00 21.59 270 GLY C CA 1
ATOM 5191 C C . GLY C 1 270 ? -29.929 35.054 -3.151 1.00 21.68 270 GLY C C 1
ATOM 5192 O O . GLY C 1 270 ? -29.583 36.076 -2.560 1.00 22.23 270 GLY C O 1
ATOM 5193 N N . GLY C 1 271 ? -30.808 34.183 -2.649 1.00 21.52 271 GLY C N 1
ATOM 5194 C CA . GLY C 1 271 ? -31.507 34.411 -1.374 1.00 21.18 271 GLY C CA 1
ATOM 5195 C C . GLY C 1 271 ? -33.004 34.708 -1.503 1.00 21.25 271 GLY C C 1
ATOM 5196 O O . GLY C 1 271 ? -33.751 34.575 -0.540 1.00 21.41 271 GLY C O 1
ATOM 5197 N N . THR C 1 272 ? -33.471 35.072 -2.689 1.00 21.04 272 THR C N 1
ATOM 5198 C CA . THR C 1 272 ? -34.823 35.608 -2.819 1.00 21.13 272 THR C CA 1
ATOM 5199 C C . THR C 1 272 ? -35.885 34.917 -1.940 1.00 21.33 272 THR C C 1
ATOM 5200 O O . THR C 1 272 ? -36.568 35.599 -1.168 1.00 21.17 272 THR C O 1
ATOM 5204 N N . ILE C 1 273 ? -36.010 33.590 -2.017 1.00 21.43 273 ILE C N 1
ATOM 5205 C CA . ILE C 1 273 ? -37.043 32.894 -1.215 1.00 21.75 273 ILE C CA 1
ATOM 5206 C C . ILE C 1 273 ? -36.576 32.365 0.141 1.00 21.67 273 ILE C C 1
ATOM 5207 O O . ILE C 1 273 ? -37.365 31.757 0.864 1.00 22.26 273 ILE C O 1
ATOM 5212 N N . ALA C 1 274 ? -35.317 32.614 0.497 1.00 21.56 274 ALA C N 1
ATOM 5213 C CA . ALA C 1 274 ? -34.745 32.123 1.751 1.00 21.46 274 ALA C CA 1
ATOM 5214 C C . ALA C 1 274 ? -35.077 32.989 2.959 1.00 21.62 274 ALA C C 1
ATOM 5215 O O . ALA C 1 274 ? -34.750 32.622 4.098 1.00 21.92 274 ALA C O 1
ATOM 5217 N N . ALA C 1 275 ? -35.688 34.141 2.723 1.00 21.66 275 ALA C N 1
ATOM 5218 C CA . ALA C 1 275 ? -35.868 35.138 3.768 1.00 21.74 275 ALA C CA 1
ATOM 5219 C C . ALA C 1 275 ? -37.043 36.050 3.426 1.00 21.95 275 ALA C C 1
ATOM 5220 O O . ALA C 1 275 ? -37.400 36.189 2.253 1.00 21.37 275 ALA C O 1
ATOM 5222 N N . LEU C 1 276 ? -37.642 36.661 4.448 1.00 22.39 276 LEU C N 1
ATOM 5223 C CA . LEU C 1 276 ? -38.664 37.670 4.225 1.00 22.95 276 LEU C CA 1
ATOM 5224 C C . LEU C 1 276 ? -37.981 39.011 4.015 1.00 23.49 276 LEU C C 1
ATOM 5225 O O . LEU C 1 276 ? -37.552 39.654 4.972 1.00 23.73 276 LEU C O 1
ATOM 5230 N N . TRP C 1 277 ? -37.887 39.414 2.746 1.00 24.02 277 TRP C N 1
ATOM 5231 C CA . TRP C 1 277 ? -37.185 40.628 2.354 1.00 24.29 277 TRP C CA 1
ATOM 5232 C C . TRP C 1 277 ? -38.100 41.834 2.314 1.00 24.68 277 TRP C C 1
ATOM 5233 O O . TRP C 1 277 ? -39.326 41.746 2.371 1.00 25.04 277 TRP C O 1
ATOM 5245 N N . SER D 1 21 ? -15.193 14.509 -12.613 1.00 44.22 21 SER D N 1
ATOM 5246 C CA . SER D 1 21 ? -14.463 15.336 -11.601 1.00 44.34 21 SER D CA 1
ATOM 5247 C C . SER D 1 21 ? -14.176 16.717 -12.219 1.00 44.20 21 SER D C 1
ATOM 5248 O O . SER D 1 21 ? -13.552 16.818 -13.279 1.00 44.45 21 SER D O 1
ATOM 5251 N N . MET D 1 22 ? -14.638 17.773 -11.555 1.00 43.67 22 MET D N 1
ATOM 5252 C CA . MET D 1 22 ? -14.661 19.107 -12.147 1.00 43.27 22 MET D CA 1
ATOM 5253 C C . MET D 1 22 ? -14.033 20.171 -11.235 1.00 42.34 22 MET D C 1
ATOM 5254 O O . MET D 1 22 ? -14.283 20.204 -10.033 1.00 42.01 22 MET D O 1
ATOM 5259 N N . ASN D 1 23 ? -13.242 21.059 -11.830 1.00 41.44 23 ASN D N 1
ATOM 5260 C CA . ASN D 1 23 ? -12.357 21.937 -11.067 1.00 40.66 23 ASN D CA 1
ATOM 5261 C C . ASN D 1 23 ? -12.848 23.376 -10.964 1.00 39.77 23 ASN D C 1
ATOM 5262 O O . ASN D 1 23 ? -13.592 23.866 -11.818 1.00 39.62 23 ASN D O 1
ATOM 5267 N N . HIS D 1 24 ? -12.410 24.032 -9.895 1.00 38.80 24 HIS D N 1
ATOM 5268 C CA . HIS D 1 24 ? -12.800 25.398 -9.562 1.00 38.21 24 HIS D CA 1
ATOM 5269 C C . HIS D 1 24 ? -11.527 26.165 -9.212 1.00 38.20 24 HIS D C 1
ATOM 5270 O O . HIS D 1 24 ? -11.000 26.032 -8.097 1.00 38.37 24 HIS D O 1
ATOM 5277 N N . PRO D 1 25 ? -10.997 26.934 -10.178 1.00 37.86 25 PRO D N 1
ATOM 5278 C CA . PRO D 1 25 ? -9.714 27.600 -9.954 1.00 37.68 25 PRO D CA 1
ATOM 5279 C C . PRO D 1 25 ? -9.802 28.720 -8.920 1.00 37.27 25 PRO D C 1
ATOM 5280 O O . PRO D 1 25 ? -8.800 29.046 -8.276 1.00 37.37 25 PRO D O 1
ATOM 5284 N N . ASP D 1 26 ? -10.993 29.287 -8.750 1.00 36.67 26 ASP D N 1
ATOM 5285 C CA . ASP D 1 26 ? -11.188 30.350 -7.774 1.00 36.18 26 ASP D CA 1
ATOM 5286 C C . ASP D 1 26 ? -10.920 29.889 -6.343 1.00 35.88 26 ASP D C 1
ATOM 5287 O O . ASP D 1 26 ? -10.666 30.712 -5.477 1.00 35.75 26 ASP D O 1
ATOM 5292 N N . LEU D 1 27 ? -10.968 28.581 -6.098 1.00 35.49 27 LEU D N 1
ATOM 5293 C CA . LEU D 1 27 ? -10.686 28.041 -4.765 1.00 35.26 27 LEU D CA 1
ATOM 5294 C C . LEU D 1 27 ? -9.190 28.018 -4.389 1.00 35.17 27 LEU D C 1
ATOM 5295 O O . LEU D 1 27 ? -8.858 28.057 -3.213 1.00 35.24 27 LEU D O 1
ATOM 5300 N N . ALA D 1 28 ? -8.292 27.953 -5.367 1.00 35.15 28 ALA D N 1
ATOM 5301 C CA . ALA D 1 28 ? -6.841 27.997 -5.092 1.00 35.06 28 ALA D CA 1
ATOM 5302 C C . ALA D 1 28 ? -6.415 29.263 -4.332 1.00 34.54 28 ALA D C 1
ATOM 5303 O O . ALA D 1 28 ? -6.715 30.370 -4.767 1.00 34.55 28 ALA D O 1
ATOM 5305 N N . GLY D 1 29 ? -5.721 29.097 -3.202 1.00 34.14 29 GLY D N 1
ATOM 5306 C CA . GLY D 1 29 ? -5.292 30.236 -2.364 1.00 33.75 29 GLY D CA 1
ATOM 5307 C C . GLY D 1 29 ? -6.247 30.635 -1.239 1.00 33.43 29 GLY D C 1
ATOM 5308 O O . GLY D 1 29 ? -5.889 31.436 -0.365 1.00 33.65 29 GLY D O 1
ATOM 5309 N N . LYS D 1 30 ? -7.458 30.082 -1.256 1.00 32.75 30 LYS D N 1
ATOM 5310 C CA . LYS D 1 30 ? -8.443 30.345 -0.224 1.00 32.18 30 LYS D CA 1
ATOM 5311 C C . LYS D 1 30 ? -8.157 29.439 0.965 1.00 31.84 30 LYS D C 1
ATOM 5312 O O . LYS D 1 30 ? -7.464 28.412 0.836 1.00 31.62 30 LYS D O 1
ATOM 5318 N N . VAL D 1 31 ? -8.712 29.831 2.115 1.00 31.10 31 VAL D N 1
ATOM 5319 C CA . VAL D 1 31 ? -8.534 29.142 3.382 1.00 30.40 31 VAL D CA 1
ATOM 5320 C C . VAL D 1 31 ? -9.888 28.607 3.873 1.00 29.97 31 VAL D C 1
ATOM 5321 O O . VAL D 1 31 ? -10.852 29.368 3.988 1.00 30.19 31 VAL D O 1
ATOM 5325 N N . ALA D 1 32 ? -9.958 27.309 4.161 1.00 29.05 32 ALA D N 1
ATOM 5326 C CA . ALA D 1 32 ? -11.212 26.671 4.576 1.00 28.71 32 ALA D CA 1
ATOM 5327 C C . ALA D 1 32 ? -11.065 25.931 5.898 1.00 28.37 32 ALA D C 1
ATOM 5328 O O . ALA D 1 32 ? -10.099 25.192 6.095 1.00 28.27 32 ALA D O 1
ATOM 5330 N N . ILE D 1 33 ? -12.028 26.121 6.796 1.00 27.72 33 ILE D N 1
ATOM 5331 C CA . ILE D 1 33 ? -12.098 25.306 8.007 1.00 27.40 33 ILE D CA 1
ATOM 5332 C C . ILE D 1 33 ? -13.095 24.163 7.774 1.00 27.05 33 ILE D C 1
ATOM 5333 O O . ILE D 1 33 ? -14.254 24.406 7.428 1.00 27.55 33 ILE D O 1
ATOM 5338 N N . VAL D 1 34 ? -12.626 22.927 7.925 1.00 26.57 34 VAL D N 1
ATOM 5339 C CA . VAL D 1 34 ? -13.473 21.741 7.797 1.00 26.27 34 VAL D CA 1
ATOM 5340 C C . VAL D 1 34 ? -13.523 20.961 9.122 1.00 26.45 34 VAL D C 1
ATOM 5341 O O . VAL D 1 34 ? -12.561 20.289 9.495 1.00 26.43 34 VAL D O 1
ATOM 5345 N N . THR D 1 35 ? -14.648 21.060 9.826 1.00 26.81 35 THR D N 1
ATOM 5346 C CA . THR D 1 35 ? -14.858 20.321 11.077 1.00 27.13 35 THR D CA 1
ATOM 5347 C C . THR D 1 35 ? -15.338 18.897 10.783 1.00 27.60 35 THR D C 1
ATOM 5348 O O . THR D 1 35 ? -15.944 18.640 9.743 1.00 27.28 35 THR D O 1
ATOM 5352 N N . GLY D 1 36 ? -15.064 17.977 11.708 1.00 28.10 36 GLY D N 1
ATOM 5353 C CA . GLY D 1 36 ? -15.305 16.549 11.470 1.00 28.30 36 GLY D CA 1
ATOM 5354 C C . GLY D 1 36 ? -14.394 15.992 10.383 1.00 28.43 36 GLY D C 1
ATOM 5355 O O . GLY D 1 36 ? -14.751 15.026 9.705 1.00 28.89 36 GLY D O 1
ATOM 5356 N N . ALA D 1 37 ? -13.205 16.583 10.242 1.00 28.16 37 ALA D N 1
ATOM 5357 C CA . ALA D 1 37 ? -12.320 16.302 9.108 1.00 28.00 37 ALA D CA 1
ATOM 5358 C C . ALA D 1 37 ? -11.568 14.972 9.201 1.00 28.06 37 ALA D C 1
ATOM 5359 O O . ALA D 1 37 ? -10.939 14.555 8.230 1.00 28.16 37 ALA D O 1
ATOM 5361 N N . GLY D 1 38 ? -11.626 14.314 10.356 1.00 27.96 38 GLY D N 1
ATOM 5362 C CA . GLY D 1 38 ? -10.869 13.089 10.593 1.00 27.82 38 GLY D CA 1
ATOM 5363 C C . GLY D 1 38 ? -11.361 11.847 9.861 1.00 27.90 38 GLY D C 1
ATOM 5364 O O . GLY D 1 38 ? -10.595 10.883 9.685 1.00 27.66 38 GLY D O 1
ATOM 5365 N N . ALA D 1 39 ? -12.629 11.857 9.443 1.00 27.70 39 ALA D N 1
ATOM 5366 C CA . ALA D 1 39 ? -13.217 10.701 8.776 1.00 27.76 39 ALA D CA 1
ATOM 5367 C C . ALA D 1 39 ? -14.367 11.087 7.836 1.00 27.78 39 ALA D C 1
ATOM 5368 O O . ALA D 1 39 ? -14.739 12.255 7.752 1.00 27.78 39 ALA D O 1
ATOM 5370 N N . GLY D 1 40 ? -14.889 10.092 7.116 1.00 27.77 40 GLY D N 1
ATOM 5371 C CA . GLY D 1 40 ? -16.099 10.219 6.302 1.00 27.64 40 GLY D CA 1
ATOM 5372 C C . GLY D 1 40 ? -16.177 11.411 5.374 1.00 27.80 40 GLY D C 1
ATOM 5373 O O . GLY D 1 40 ? -15.187 11.798 4.755 1.00 28.20 40 GLY D O 1
ATOM 5374 N N . ILE D 1 41 ? -17.369 11.999 5.283 1.00 27.88 41 ILE D N 1
ATOM 5375 C CA . ILE D 1 41 ? -17.622 13.135 4.385 1.00 27.67 41 ILE D CA 1
ATOM 5376 C C . ILE D 1 41 ? -16.628 14.273 4.655 1.00 27.69 41 ILE D C 1
ATOM 5377 O O . ILE D 1 41 ? -16.041 14.823 3.726 1.00 27.79 41 ILE D O 1
ATOM 5382 N N . GLY D 1 42 ? -16.417 14.598 5.928 1.00 27.58 42 GLY D N 1
ATOM 5383 C CA . GLY D 1 42 ? -15.476 15.654 6.315 1.00 27.62 42 GLY D CA 1
ATOM 5384 C C . GLY D 1 42 ? -14.073 15.460 5.761 1.00 27.69 42 GLY D C 1
ATOM 5385 O O . GLY D 1 42 ? -13.488 16.383 5.192 1.00 27.51 42 GLY D O 1
ATOM 5386 N N . LEU D 1 43 ? -13.535 14.256 5.927 1.00 27.66 43 LEU D N 1
ATOM 5387 C CA . LEU D 1 43 ? -12.257 13.907 5.335 1.00 27.72 43 LEU D CA 1
ATOM 5388 C C . LEU D 1 43 ? -12.331 14.060 3.820 1.00 27.66 43 LEU D C 1
ATOM 5389 O O . LEU D 1 43 ? -11.499 14.736 3.232 1.00 27.71 43 LEU D O 1
ATOM 5394 N N . ALA D 1 44 ? -13.333 13.448 3.191 1.00 27.49 44 ALA D N 1
ATOM 5395 C CA . ALA D 1 44 ? -13.507 13.565 1.737 1.00 27.27 44 ALA D CA 1
ATOM 5396 C C . ALA D 1 44 ? -13.403 15.012 1.276 1.00 27.21 44 ALA D C 1
ATOM 5397 O O . ALA D 1 44 ? -12.640 15.323 0.364 1.00 27.27 44 ALA D O 1
ATOM 5399 N N . VAL D 1 45 ? -14.185 15.882 1.911 1.00 27.15 45 VAL D N 1
ATOM 5400 C CA . VAL D 1 45 ? -14.204 17.313 1.601 1.00 27.01 45 VAL D CA 1
ATOM 5401 C C . VAL D 1 45 ? -12.824 17.966 1.781 1.00 26.88 45 VAL D C 1
ATOM 5402 O O . VAL D 1 45 ? -12.393 18.760 0.943 1.00 26.56 45 VAL D O 1
ATOM 5406 N N . ALA D 1 46 ? -12.140 17.635 2.873 1.00 26.91 46 ALA D N 1
ATOM 5407 C CA . ALA D 1 46 ? -10.825 18.222 3.161 1.00 27.09 46 ALA D CA 1
ATOM 5408 C C . ALA D 1 46 ? -9.816 17.904 2.044 1.00 27.53 46 ALA D C 1
ATOM 5409 O O . ALA D 1 46 ? -9.189 18.807 1.481 1.00 27.41 46 ALA D O 1
ATOM 5411 N N . ARG D 1 47 ? -9.693 16.616 1.726 1.00 27.94 47 ARG D N 1
ATOM 5412 C CA . ARG D 1 47 ? -8.872 16.128 0.624 1.00 28.24 47 ARG D CA 1
ATOM 5413 C C . ARG D 1 47 ? -9.196 16.792 -0.718 1.00 28.58 47 ARG D C 1
ATOM 5414 O O . ARG D 1 47 ? -8.285 17.187 -1.451 1.00 28.73 47 ARG D O 1
ATOM 5416 N N . ARG D 1 48 ? -10.482 16.903 -1.043 1.00 28.84 48 ARG D N 1
ATOM 5417 C CA . ARG D 1 48 ? -10.905 17.532 -2.293 1.00 29.34 48 ARG D CA 1
ATOM 5418 C C . ARG D 1 48 ? -10.561 19.026 -2.323 1.00 29.97 48 ARG D C 1
ATOM 5419 O O . ARG D 1 48 ? -9.949 19.486 -3.275 1.00 30.25 48 ARG D O 1
ATOM 5427 N N . LEU D 1 49 ? -10.947 19.779 -1.294 1.00 30.58 49 LEU D N 1
ATOM 5428 C CA . LEU D 1 49 ? -10.611 21.204 -1.227 1.00 30.93 49 LEU D CA 1
ATOM 5429 C C . LEU D 1 49 ? -9.125 21.430 -1.455 1.00 31.71 49 LEU D C 1
ATOM 5430 O O . LEU D 1 49 ? -8.746 22.277 -2.246 1.00 31.50 49 LEU D O 1
ATOM 5435 N N . ALA D 1 50 ? -8.288 20.664 -0.762 1.00 32.82 50 ALA D N 1
ATOM 5436 C CA . ALA D 1 50 ? -6.836 20.696 -0.983 1.00 33.68 50 ALA D CA 1
ATOM 5437 C C . ALA D 1 50 ? -6.458 20.497 -2.464 1.00 34.48 50 ALA D C 1
ATOM 5438 O O . ALA D 1 50 ? -5.653 21.245 -3.003 1.00 34.62 50 ALA D O 1
ATOM 5440 N N . ASP D 1 51 ? -7.058 19.504 -3.116 1.00 35.41 51 ASP D N 1
ATOM 5441 C CA . ASP D 1 51 ? -6.814 19.256 -4.539 1.00 36.21 51 ASP D CA 1
ATOM 5442 C C . ASP D 1 51 ? -7.254 20.410 -5.452 1.00 36.58 51 ASP D C 1
ATOM 5443 O O . ASP D 1 51 ? -6.845 20.462 -6.604 1.00 36.84 51 ASP D O 1
ATOM 5448 N N . GLU D 1 52 ? -8.091 21.318 -4.947 1.00 37.11 52 GLU D N 1
ATOM 5449 C CA . GLU D 1 52 ? -8.402 22.574 -5.641 1.00 37.44 52 GLU D CA 1
ATOM 5450 C C . GLU D 1 52 ? -7.408 23.700 -5.263 1.00 37.99 52 GLU D C 1
ATOM 5451 O O . GLU D 1 52 ? -7.614 24.863 -5.625 1.00 38.39 52 GLU D O 1
ATOM 5457 N N . GLY D 1 53 ? -6.338 23.355 -4.541 1.00 38.45 53 GLY D N 1
ATOM 5458 C CA . GLY D 1 53 ? -5.309 24.322 -4.138 1.00 38.94 53 GLY D CA 1
ATOM 5459 C C . GLY D 1 53 ? -5.677 25.128 -2.906 1.00 39.30 53 GLY D C 1
ATOM 5460 O O . GLY D 1 53 ? -5.152 26.221 -2.679 1.00 39.67 53 GLY D O 1
ATOM 5461 N N . CYS D 1 54 ? -6.567 24.566 -2.095 1.00 39.56 54 CYS D N 1
ATOM 5462 C CA . CYS D 1 54 ? -7.113 25.238 -0.930 1.00 39.47 54 CYS D CA 1
ATOM 5463 C C . CYS D 1 54 ? -6.297 24.839 0.298 1.00 39.16 54 CYS D C 1
ATOM 5464 O O . CYS D 1 54 ? -5.995 23.666 0.480 1.00 39.18 54 CYS D O 1
ATOM 5467 N N . HIS D 1 55 ? -5.911 25.815 1.114 1.00 39.11 55 HIS D N 1
ATOM 5468 C CA . HIS D 1 55 ? -5.289 25.530 2.404 1.00 39.26 55 HIS D CA 1
ATOM 5469 C C . HIS D 1 55 ? -6.427 25.148 3.341 1.00 39.06 55 HIS D C 1
ATOM 5470 O O . HIS D 1 55 ? -7.408 25.882 3.439 1.00 39.30 55 HIS D O 1
ATOM 5477 N N . VAL D 1 56 ? -6.301 24.018 4.031 1.00 38.82 56 VAL D N 1
ATOM 5478 C CA . VAL D 1 56 ? -7.390 23.493 4.856 1.00 38.56 56 VAL D CA 1
ATOM 5479 C C . VAL D 1 56 ? -7.004 23.306 6.338 1.00 38.22 56 VAL D C 1
ATOM 5480 O O . VAL D 1 56 ? -5.921 22.822 6.653 1.00 38.25 56 VAL D O 1
ATOM 5484 N N . LEU D 1 57 ? -7.903 23.695 7.241 1.00 37.80 57 LEU D N 1
ATOM 5485 C CA . LEU D 1 57 ? -7.767 23.387 8.665 1.00 37.23 57 LEU D CA 1
ATOM 5486 C C . LEU D 1 57 ? -8.675 22.207 8.970 1.00 37.01 57 LEU D C 1
ATOM 5487 O O . LEU D 1 57 ? -9.901 22.346 8.962 1.00 36.44 57 LEU D O 1
ATOM 5492 N N . CYS D 1 58 ? -8.057 21.054 9.228 1.00 36.82 58 CYS D N 1
ATOM 5493 C CA . CYS D 1 58 ? -8.769 19.818 9.533 1.00 36.73 58 CYS D CA 1
ATOM 5494 C C . CYS D 1 58 ? -9.103 19.735 11.017 1.00 36.75 58 CYS D C 1
ATOM 5495 O O . CYS D 1 58 ? -8.293 19.265 11.821 1.00 36.60 58 CYS D O 1
ATOM 5498 N N . ALA D 1 59 ? -10.295 20.197 11.378 1.00 36.72 59 ALA D N 1
ATOM 5499 C CA . ALA D 1 59 ? -10.719 20.183 12.767 1.00 36.79 59 ALA D CA 1
ATOM 5500 C C . ALA D 1 59 ? -11.468 18.891 13.057 1.00 36.92 59 ALA D C 1
ATOM 5501 O O . ALA D 1 59 ? -12.292 18.443 12.257 1.00 36.88 59 ALA D O 1
ATOM 5503 N N . ASP D 1 60 ? -11.181 18.293 14.207 1.00 37.31 60 ASP D N 1
ATOM 5504 C CA . ASP D 1 60 ? -11.902 17.096 14.650 1.00 37.62 60 ASP D CA 1
ATOM 5505 C C . ASP D 1 60 ? -11.829 16.935 16.168 1.00 37.88 60 ASP D C 1
ATOM 5506 O O . ASP D 1 60 ? -10.906 17.434 16.814 1.00 37.56 60 ASP D O 1
ATOM 5511 N N . ILE D 1 61 ? -12.813 16.242 16.732 1.00 38.40 61 ILE D N 1
ATOM 5512 C CA . ILE D 1 61 ? -12.818 15.945 18.162 1.00 38.85 61 ILE D CA 1
ATOM 5513 C C . ILE D 1 61 ? -11.666 14.997 18.509 1.00 39.50 61 ILE D C 1
ATOM 5514 O O . ILE D 1 61 ? -11.046 15.123 19.569 1.00 39.41 61 ILE D O 1
ATOM 5519 N N . ASP D 1 62 ? -11.400 14.050 17.608 1.00 40.13 62 ASP D N 1
ATOM 5520 C CA . ASP D 1 62 ? -10.283 13.141 17.735 1.00 40.67 62 ASP D CA 1
ATOM 5521 C C . ASP D 1 62 ? -9.079 13.845 17.117 1.00 41.11 62 ASP D C 1
ATOM 5522 O O . ASP D 1 62 ? -8.995 13.996 15.901 1.00 41.04 62 ASP D O 1
ATOM 5527 N N . GLY D 1 63 ? -8.166 14.293 17.972 1.00 41.78 63 GLY D N 1
ATOM 5528 C CA . GLY D 1 63 ? -7.011 15.074 17.548 1.00 42.40 63 GLY D CA 1
ATOM 5529 C C . GLY D 1 63 ? -6.097 14.328 16.601 1.00 43.01 63 GLY D C 1
ATOM 5530 O O . GLY D 1 63 ? -5.570 14.913 15.649 1.00 42.85 63 GLY D O 1
ATOM 5531 N N . ASP D 1 64 ? -5.908 13.035 16.865 1.00 43.74 64 ASP D N 1
ATOM 5532 C CA . ASP D 1 64 ? -5.033 12.199 16.037 1.00 44.40 64 ASP D CA 1
ATOM 5533 C C . ASP D 1 64 ? -5.676 11.869 14.691 1.00 44.24 64 ASP D C 1
ATOM 5534 O O . ASP D 1 64 ? -4.979 11.769 13.675 1.00 44.29 64 ASP D O 1
ATOM 5539 N N . ALA D 1 65 ? -6.998 11.727 14.674 1.00 44.18 65 ALA D N 1
ATOM 5540 C CA . ALA D 1 65 ? -7.717 11.571 13.415 1.00 44.26 65 ALA D CA 1
ATOM 5541 C C . ALA D 1 65 ? -7.544 12.828 12.563 1.00 44.28 65 ALA D C 1
ATOM 5542 O O . ALA D 1 65 ? -7.394 12.737 11.343 1.00 44.40 65 ALA D O 1
ATOM 5544 N N . ALA D 1 66 ? -7.541 13.991 13.211 1.00 44.41 66 ALA D N 1
ATOM 5545 C CA . ALA D 1 66 ? -7.347 15.270 12.515 1.00 44.59 66 ALA D CA 1
ATOM 5546 C C . ALA D 1 66 ? -5.923 15.388 11.975 1.00 44.96 66 ALA D C 1
ATOM 5547 O O . ALA D 1 66 ? -5.721 15.819 10.838 1.00 44.88 66 ALA D O 1
ATOM 5549 N N . ASP D 1 67 ? -4.944 15.002 12.792 1.00 45.52 67 ASP D N 1
ATOM 5550 C CA . ASP D 1 67 ? -3.548 14.974 12.359 1.00 46.04 67 ASP D CA 1
ATOM 5551 C C . ASP D 1 67 ? -3.378 14.079 11.147 1.00 46.34 67 ASP D C 1
ATOM 5552 O O . ASP D 1 67 ? -2.785 14.488 10.158 1.00 46.20 67 ASP D O 1
ATOM 5557 N N . ALA D 1 68 ? -3.902 12.858 11.229 1.00 47.06 68 ALA D N 1
ATOM 5558 C CA . ALA D 1 68 ? -3.811 11.904 10.122 1.00 47.67 68 ALA D CA 1
ATOM 5559 C C . ALA D 1 68 ? -4.294 12.519 8.805 1.00 48.11 68 ALA D C 1
ATOM 5560 O O . ALA D 1 68 ? -3.652 12.354 7.767 1.00 48.13 68 ALA D O 1
ATOM 5562 N N . ALA D 1 69 ? -5.410 13.240 8.858 1.00 48.69 69 ALA D N 1
ATOM 5563 C CA . ALA D 1 69 ? -5.962 13.896 7.675 1.00 49.19 69 ALA D CA 1
ATOM 5564 C C . ALA D 1 69 ? -5.003 14.968 7.151 1.00 49.78 69 ALA D C 1
ATOM 5565 O O . ALA D 1 69 ? -4.642 14.970 5.968 1.00 49.96 69 ALA D O 1
ATOM 5567 N N . ALA D 1 70 ? -4.574 15.860 8.039 1.00 50.43 70 ALA D N 1
ATOM 5568 C CA . ALA D 1 70 ? -3.628 16.922 7.682 1.00 50.90 70 ALA D CA 1
ATOM 5569 C C . ALA D 1 70 ? -2.348 16.366 7.050 1.00 51.39 70 ALA D C 1
ATOM 5570 O O . ALA D 1 70 ? -1.736 17.028 6.198 1.00 51.49 70 ALA D O 1
ATOM 5572 N N . THR D 1 71 ? -1.956 15.160 7.467 1.00 51.84 71 THR D N 1
ATOM 5573 C CA . THR D 1 71 ? -0.800 14.471 6.889 1.00 52.30 71 THR D CA 1
ATOM 5574 C C . THR D 1 71 ? -1.156 13.880 5.523 1.00 52.75 71 THR D C 1
ATOM 5575 O O . THR D 1 71 ? -0.481 14.150 4.534 1.00 52.65 71 THR D O 1
ATOM 5579 N N . LYS D 1 72 ? -2.225 13.092 5.472 1.00 53.49 72 LYS D N 1
ATOM 5580 C CA . LYS D 1 72 ? -2.626 12.410 4.241 1.00 54.25 72 LYS D CA 1
ATOM 5581 C C . LYS D 1 72 ? -2.894 13.379 3.079 1.00 54.93 72 LYS D C 1
ATOM 5582 O O . LYS D 1 72 ? -2.676 13.028 1.914 1.00 55.19 72 LYS D O 1
ATOM 5584 N N . ILE D 1 73 ? -3.353 14.592 3.393 1.00 55.57 73 ILE D N 1
ATOM 5585 C CA . ILE D 1 73 ? -3.591 15.622 2.370 1.00 55.95 73 ILE D CA 1
ATOM 5586 C C . ILE D 1 73 ? -2.276 16.113 1.755 1.00 56.42 73 ILE D C 1
ATOM 5587 O O . ILE D 1 73 ? -1.973 15.801 0.605 1.00 56.53 73 ILE D O 1
ATOM 5592 N N . GLY D 1 74 ? -1.507 16.877 2.528 1.00 57.03 74 GLY D N 1
ATOM 5593 C CA . GLY D 1 74 ? -0.258 17.492 2.053 1.00 57.50 74 GLY D CA 1
ATOM 5594 C C . GLY D 1 74 ? 0.236 18.469 3.104 1.00 57.84 74 GLY D C 1
ATOM 5595 O O . GLY D 1 74 ? 0.860 18.027 4.062 1.00 58.03 74 GLY D O 1
ATOM 5596 N N . CYS D 1 75 ? -0.008 19.779 2.988 1.00 58.22 75 CYS D N 1
ATOM 5597 C CA . CYS D 1 75 ? -0.502 20.511 1.786 1.00 58.69 75 CYS D CA 1
ATOM 5598 C C . CYS D 1 75 ? -0.662 22.003 2.143 1.00 58.18 75 CYS D C 1
ATOM 5599 O O . CYS D 1 75 ? -1.544 22.685 1.613 1.00 58.22 75 CYS D O 1
ATOM 5602 N N . GLY D 1 76 ? 0.175 22.506 3.051 1.00 57.59 76 GLY D N 1
ATOM 5603 C CA . GLY D 1 76 ? -0.178 23.700 3.812 1.00 57.04 76 GLY D CA 1
ATOM 5604 C C . GLY D 1 76 ? -1.105 23.307 4.958 1.00 56.52 76 GLY D C 1
ATOM 5605 O O . GLY D 1 76 ? -0.887 23.725 6.100 1.00 56.74 76 GLY D O 1
ATOM 5606 N N . ALA D 1 77 ? -2.131 22.503 4.646 1.00 55.40 77 ALA D N 1
ATOM 5607 C CA . ALA D 1 77 ? -3.077 21.931 5.623 1.00 54.43 77 ALA D CA 1
ATOM 5608 C C . ALA D 1 77 ? -2.525 21.709 7.036 1.00 53.42 77 ALA D C 1
ATOM 5609 O O . ALA D 1 77 ? -1.443 21.152 7.203 1.00 53.57 77 ALA D O 1
ATOM 5611 N N . ALA D 1 78 ? -3.293 22.130 8.041 1.00 52.24 78 ALA D N 1
ATOM 5612 C CA . ALA D 1 78 ? -2.923 21.973 9.450 1.00 51.36 78 ALA D CA 1
ATOM 5613 C C . ALA D 1 78 ? -4.027 21.242 10.225 1.00 50.50 78 ALA D C 1
ATOM 5614 O O . ALA D 1 78 ? -5.197 21.286 9.843 1.00 50.48 78 ALA D O 1
ATOM 5616 N N . ALA D 1 79 ? -3.645 20.581 11.316 1.00 49.56 79 ALA D N 1
ATOM 5617 C CA . ALA D 1 79 ? -4.598 19.862 12.178 1.00 48.81 79 ALA D CA 1
ATOM 5618 C C . ALA D 1 79 ? -4.960 20.657 13.442 1.00 48.06 79 ALA D C 1
ATOM 5619 O O . ALA D 1 79 ? -4.166 21.454 13.950 1.00 47.72 79 ALA D O 1
ATOM 5621 N N . CYS D 1 80 ? -6.167 20.411 13.944 1.00 47.33 80 CYS D N 1
ATOM 5622 C CA . CYS D 1 80 ? -6.701 21.103 15.120 1.00 46.67 80 CYS D CA 1
ATOM 5623 C C . CYS D 1 80 ? -7.634 20.163 15.893 1.00 45.84 80 CYS D C 1
ATOM 5624 O O . CYS D 1 80 ? -8.397 19.405 15.289 1.00 45.92 80 CYS D O 1
ATOM 5627 N N . ARG D 1 81 ? -7.560 20.195 17.221 1.00 44.79 81 ARG D N 1
ATOM 5628 C CA . ARG D 1 81 ? -8.485 19.428 18.047 1.00 44.06 81 ARG D CA 1
ATOM 5629 C C . ARG D 1 81 ? -9.614 20.346 18.522 1.00 42.68 81 ARG D C 1
ATOM 5630 O O . ARG D 1 81 ? -9.363 21.369 19.149 1.00 42.55 81 ARG D O 1
ATOM 5638 N N . VAL D 1 82 ? -10.851 19.981 18.200 1.00 41.23 82 VAL D N 1
ATOM 5639 C CA . VAL D 1 82 ? -12.019 20.780 18.546 1.00 40.17 82 VAL D CA 1
ATOM 5640 C C . VAL D 1 82 ? -13.160 19.907 19.030 1.00 39.22 82 VAL D C 1
ATOM 5641 O O . VAL D 1 82 ? -13.487 18.890 18.418 1.00 38.86 82 VAL D O 1
ATOM 5645 N N . ASP D 1 83 ? -13.758 20.324 20.138 1.00 38.17 83 ASP D N 1
ATOM 5646 C CA . ASP D 1 83 ? -15.044 19.818 20.580 1.00 37.26 83 ASP D CA 1
ATOM 5647 C C . ASP D 1 83 ? -16.019 20.965 20.322 1.00 36.65 83 ASP D C 1
ATOM 5648 O O . ASP D 1 83 ? -16.061 21.934 21.074 1.00 36.37 83 ASP D O 1
ATOM 5653 N N . VAL D 1 84 ? -16.781 20.855 19.238 1.00 36.03 84 VAL D N 1
ATOM 5654 C CA . VAL D 1 84 ? -17.659 21.937 18.786 1.00 35.52 84 VAL D CA 1
ATOM 5655 C C . VAL D 1 84 ? -18.827 22.242 19.746 1.00 35.67 84 VAL D C 1
ATOM 5656 O O . VAL D 1 84 ? -19.519 23.243 19.584 1.00 35.53 84 VAL D O 1
ATOM 5660 N N . SER D 1 85 ? -19.041 21.385 20.745 1.00 35.76 85 SER D N 1
ATOM 5661 C CA . SER D 1 85 ? -19.953 21.694 21.849 1.00 35.89 85 SER D CA 1
ATOM 5662 C C . SER D 1 85 ? -19.452 22.824 22.759 1.00 35.78 85 SER D C 1
ATOM 5663 O O . SER D 1 85 ? -20.201 23.316 23.604 1.00 35.64 85 SER D O 1
ATOM 5666 N N . ASP D 1 86 ? -18.184 23.202 22.607 1.00 35.67 86 ASP D N 1
ATOM 5667 C CA . ASP D 1 86 ? -17.544 24.184 23.468 1.00 35.66 86 ASP D CA 1
ATOM 5668 C C . ASP D 1 86 ? -17.172 25.422 22.658 1.00 35.06 86 ASP D C 1
ATOM 5669 O O . ASP D 1 86 ? -16.315 25.357 21.778 1.00 34.93 86 ASP D O 1
ATOM 5674 N N . GLU D 1 87 ? -17.812 26.547 22.968 1.00 34.64 87 GLU D N 1
ATOM 5675 C CA . GLU D 1 87 ? -17.582 27.786 22.238 1.00 34.33 87 GLU D CA 1
ATOM 5676 C C . GLU D 1 87 ? -16.123 28.225 22.318 1.00 34.38 87 GLU D C 1
ATOM 5677 O O . GLU D 1 87 ? -15.589 28.744 21.343 1.00 34.04 87 GLU D O 1
ATOM 5683 N N . GLN D 1 88 ? -15.478 28.016 23.467 1.00 34.67 88 GLN D N 1
ATOM 5684 C CA . GLN D 1 88 ? -14.073 28.425 23.635 1.00 35.11 88 GLN D CA 1
ATOM 5685 C C . GLN D 1 88 ? -13.147 27.693 22.685 1.00 34.53 88 GLN D C 1
ATOM 5686 O O . GLN D 1 88 ? -12.260 28.306 22.104 1.00 34.84 88 GLN D O 1
ATOM 5692 N N . GLN D 1 89 ? -13.353 26.388 22.542 1.00 34.12 89 GLN D N 1
ATOM 5693 C CA . GLN D 1 89 ? -12.541 25.566 21.642 1.00 33.78 89 GLN D CA 1
ATOM 5694 C C . GLN D 1 89 ? -12.789 25.961 20.186 1.00 33.74 89 GLN D C 1
ATOM 5695 O O . GLN D 1 89 ? -11.872 25.943 19.358 1.00 34.01 89 GLN D O 1
ATOM 5701 N N . ILE D 1 90 ? -14.034 26.307 19.880 1.00 33.45 90 ILE D N 1
ATOM 5702 C CA . ILE D 1 90 ? -14.383 26.832 18.570 1.00 33.09 90 ILE D CA 1
ATOM 5703 C C . ILE D 1 90 ? -13.631 28.122 18.281 1.00 33.35 90 ILE D C 1
ATOM 5704 O O . ILE D 1 90 ? -13.153 28.308 17.165 1.00 33.20 90 ILE D O 1
ATOM 5709 N N . ILE D 1 91 ? -13.508 29.001 19.276 1.00 33.57 91 ILE D N 1
ATOM 5710 C CA . ILE D 1 91 ? -12.702 30.210 19.101 1.00 33.98 91 ILE D CA 1
ATOM 5711 C C . ILE D 1 91 ? -11.222 29.860 18.879 1.00 34.42 91 ILE D C 1
ATOM 5712 O O . ILE D 1 91 ? -10.561 30.450 18.016 1.00 34.65 91 ILE D O 1
ATOM 5717 N N . ALA D 1 92 ? -10.704 28.900 19.644 1.00 34.50 92 ALA D N 1
ATOM 5718 C CA . ALA D 1 92 ? -9.311 28.486 19.491 1.00 34.77 92 ALA D CA 1
ATOM 5719 C C . ALA D 1 92 ? -9.059 27.963 18.082 1.00 35.19 92 ALA D C 1
ATOM 5720 O O . ALA D 1 92 ? -7.966 28.137 17.531 1.00 35.52 92 ALA D O 1
ATOM 5722 N N . MET D 1 93 ? -10.074 27.322 17.504 1.00 35.33 93 MET D N 1
ATOM 5723 C CA . MET D 1 93 ? -9.973 26.773 16.157 1.00 35.44 93 MET D CA 1
ATOM 5724 C C . MET D 1 93 ? -9.921 27.883 15.079 1.00 35.75 93 MET D C 1
ATOM 5725 O O . MET D 1 93 ? -9.101 27.815 14.164 1.00 35.58 93 MET D O 1
ATOM 5730 N N . VAL D 1 94 ? -10.769 28.905 15.194 1.00 36.13 94 VAL D N 1
ATOM 5731 C CA . VAL D 1 94 ? -10.743 30.025 14.246 1.00 36.60 94 VAL D CA 1
ATOM 5732 C C . VAL D 1 94 ? -9.424 30.805 14.332 1.00 37.36 94 VAL D C 1
ATOM 5733 O O . VAL D 1 94 ? -8.790 31.067 13.310 1.00 37.38 94 VAL D O 1
ATOM 5737 N N . ASP D 1 95 ? -9.022 31.175 15.548 1.00 38.28 95 ASP D N 1
ATOM 5738 C CA . ASP D 1 95 ? -7.717 31.817 15.784 1.00 38.91 95 ASP D CA 1
ATOM 5739 C C . ASP D 1 95 ? -6.528 30.976 15.263 1.00 38.83 95 ASP D C 1
ATOM 5740 O O . ASP D 1 95 ? -5.529 31.538 14.810 1.00 38.84 95 ASP D O 1
ATOM 5745 N N . ALA D 1 96 ? -6.638 29.646 15.327 1.00 38.83 96 ALA D N 1
ATOM 5746 C CA . ALA D 1 96 ? -5.556 28.751 14.876 1.00 38.92 96 ALA D CA 1
ATOM 5747 C C . ALA D 1 96 ? -5.398 28.762 13.362 1.00 38.97 96 ALA D C 1
ATOM 5748 O O . ALA D 1 96 ? -4.286 28.604 12.847 1.00 39.18 96 ALA D O 1
ATOM 5750 N N . CYS D 1 97 ? -6.520 28.925 12.666 1.00 38.89 97 CYS D N 1
ATOM 5751 C CA . CYS D 1 97 ? -6.561 28.967 11.202 1.00 38.76 97 CYS D CA 1
ATOM 5752 C C . CYS D 1 97 ? -5.991 30.295 10.701 1.00 38.83 97 CYS D C 1
ATOM 5753 O O . CYS D 1 97 ? -5.305 30.345 9.672 1.00 38.50 97 CYS D O 1
ATOM 5756 N N . VAL D 1 98 ? -6.293 31.360 11.450 1.00 38.81 98 VAL D N 1
ATOM 5757 C CA . VAL D 1 98 ? -5.798 32.703 11.166 1.00 38.78 98 VAL D CA 1
ATOM 5758 C C . VAL D 1 98 ? -4.310 32.811 11.491 1.00 38.98 98 VAL D C 1
ATOM 5759 O O . VAL D 1 98 ? -3.568 33.508 10.798 1.00 39.31 98 VAL D O 1
ATOM 5763 N N . ALA D 1 99 ? -3.878 32.128 12.547 1.00 39.01 99 ALA D N 1
ATOM 5764 C CA . ALA D 1 99 ? -2.459 32.047 12.858 1.00 39.01 99 ALA D CA 1
ATOM 5765 C C . ALA D 1 99 ? -1.707 31.425 11.674 1.00 38.99 99 ALA D C 1
ATOM 5766 O O . ALA D 1 99 ? -0.789 32.042 11.127 1.00 39.42 99 ALA D O 1
ATOM 5768 N N . ALA D 1 100 ? -2.130 30.232 11.255 1.00 38.55 100 ALA D N 1
ATOM 5769 C CA . ALA D 1 100 ? -1.388 29.438 10.258 1.00 38.07 100 ALA D CA 1
ATOM 5770 C C . ALA D 1 100 ? -1.568 29.899 8.804 1.00 37.57 100 ALA D C 1
ATOM 5771 O O . ALA D 1 100 ? -0.648 29.764 7.998 1.00 37.78 100 ALA D O 1
ATOM 5773 N N . PHE D 1 101 ? -2.742 30.423 8.458 1.00 36.82 101 PHE D N 1
ATOM 5774 C CA . PHE D 1 101 ? -3.028 30.776 7.060 1.00 35.98 101 PHE D CA 1
ATOM 5775 C C . PHE D 1 101 ? -3.356 32.258 6.812 1.00 35.22 101 PHE D C 1
ATOM 5776 O O . PHE D 1 101 ? -3.586 32.655 5.671 1.00 34.97 101 PHE D O 1
ATOM 5784 N N . GLY D 1 102 ? -3.365 33.075 7.862 1.00 34.49 102 GLY D N 1
ATOM 5785 C CA . GLY D 1 102 ? -3.613 34.515 7.723 1.00 33.92 102 GLY D CA 1
ATOM 5786 C C . GLY D 1 102 ? -5.071 34.964 7.681 1.00 33.22 102 GLY D C 1
ATOM 5787 O O . GLY D 1 102 ? -5.343 36.166 7.750 1.00 33.51 102 GLY D O 1
ATOM 5788 N N . GLY D 1 103 ? -6.004 34.018 7.566 1.00 32.17 103 GLY D N 1
ATOM 5789 C CA . GLY D 1 103 ? -7.439 34.328 7.533 1.00 31.33 103 GLY D CA 1
ATOM 5790 C C . GLY D 1 103 ? -8.333 33.103 7.349 1.00 30.35 103 GLY D C 1
ATOM 5791 O O . GLY D 1 103 ? -7.857 31.969 7.416 1.00 29.86 103 GLY D O 1
ATOM 5792 N N . VAL D 1 104 ? -9.631 33.345 7.128 1.00 29.14 104 VAL D N 1
ATOM 5793 C CA . VAL D 1 104 ? -10.607 32.290 6.835 1.00 28.19 104 VAL D CA 1
ATOM 5794 C C . VAL D 1 104 ? -11.455 32.730 5.643 1.00 28.00 104 VAL D C 1
ATOM 5795 O O . VAL D 1 104 ? -11.915 33.866 5.610 1.00 28.32 104 VAL D O 1
ATOM 5799 N N . ASP D 1 105 ? -11.657 31.841 4.672 1.00 27.43 105 ASP D N 1
ATOM 5800 C CA . ASP D 1 105 ? -12.469 32.146 3.481 1.00 27.31 105 ASP D CA 1
ATOM 5801 C C . ASP D 1 105 ? -13.737 31.314 3.412 1.00 26.64 105 ASP D C 1
ATOM 5802 O O . ASP D 1 105 ? -14.825 31.843 3.156 1.00 25.56 105 ASP D O 1
ATOM 5807 N N . LYS D 1 106 ? -13.553 30.006 3.608 1.00 26.16 106 LYS D N 1
ATOM 5808 C CA . LYS D 1 106 ? -14.620 29.018 3.500 1.00 25.75 106 LYS D CA 1
ATOM 5809 C C . LYS D 1 106 ? -14.744 28.273 4.818 1.00 25.29 106 LYS D C 1
ATOM 5810 O O . LYS D 1 106 ? -13.812 28.251 5.624 1.00 24.93 106 LYS D O 1
ATOM 5816 N N . LEU D 1 107 ? -15.901 27.651 5.013 1.00 24.82 107 LEU D N 1
ATOM 5817 C CA . LEU D 1 107 ? -16.183 26.856 6.202 1.00 24.58 107 LEU D CA 1
ATOM 5818 C C . LEU D 1 107 ? -17.125 25.706 5.847 1.00 24.60 107 LEU D C 1
ATOM 5819 O O . LEU D 1 107 ? -18.192 25.917 5.242 1.00 23.78 107 LEU D O 1
ATOM 5824 N N . VAL D 1 108 ? -16.726 24.495 6.221 1.00 24.62 108 VAL D N 1
ATOM 5825 C CA . VAL D 1 108 ? -17.617 23.349 6.136 1.00 24.61 108 VAL D CA 1
ATOM 5826 C C . VAL D 1 108 ? -17.859 22.782 7.534 1.00 25.04 108 VAL D C 1
ATOM 5827 O O . VAL D 1 108 ? -16.950 22.204 8.135 1.00 25.26 108 VAL D O 1
ATOM 5831 N N . ALA D 1 109 ? -19.073 22.980 8.056 1.00 25.34 109 ALA D N 1
ATOM 5832 C CA . ALA D 1 109 ? -19.451 22.454 9.376 1.00 25.56 109 ALA D CA 1
ATOM 5833 C C . ALA D 1 109 ? -20.034 21.061 9.200 1.00 25.77 109 ALA D C 1
ATOM 5834 O O . ALA D 1 109 ? -21.176 20.917 8.773 1.00 26.23 109 ALA D O 1
ATOM 5836 N N . ASN D 1 110 ? -19.223 20.051 9.497 1.00 26.19 110 ASN D N 1
ATOM 5837 C CA . ASN D 1 110 ? -19.588 18.643 9.337 1.00 26.86 110 ASN D CA 1
ATOM 5838 C C . ASN D 1 110 ? -19.450 17.817 10.629 1.00 27.18 110 ASN D C 1
ATOM 5839 O O . ASN D 1 110 ? -19.896 16.678 10.682 1.00 28.03 110 ASN D O 1
ATOM 5844 N N . ALA D 1 111 ? -18.852 18.384 11.672 1.00 27.50 111 ALA D N 1
ATOM 5845 C CA . ALA D 1 111 ? -18.818 17.737 12.979 1.00 27.54 111 ALA D CA 1
ATOM 5846 C C . ALA D 1 111 ? -20.242 17.412 13.423 1.00 27.61 111 ALA D C 1
ATOM 5847 O O . ALA D 1 111 ? -21.096 18.291 13.445 1.00 28.21 111 ALA D O 1
ATOM 5849 N N . GLY D 1 112 ? -20.506 16.152 13.752 1.00 27.20 112 GLY D N 1
ATOM 5850 C CA . GLY D 1 112 ? -21.823 15.764 14.206 1.00 26.94 112 GLY D CA 1
ATOM 5851 C C . GLY D 1 112 ? -21.817 14.439 14.905 1.00 26.78 112 GLY D C 1
ATOM 5852 O O . GLY D 1 112 ? -20.817 13.740 14.876 1.00 27.23 112 GLY D O 1
ATOM 5853 N N . VAL D 1 113 ? -22.924 14.106 15.558 1.00 26.65 113 VAL D N 1
ATOM 5854 C CA . VAL D 1 113 ? -23.119 12.767 16.113 1.00 26.46 113 VAL D CA 1
ATOM 5855 C C . VAL D 1 113 ? -24.462 12.193 15.697 1.00 26.46 113 VAL D C 1
ATOM 5856 O O . VAL D 1 113 ? -25.385 12.932 15.367 1.00 26.11 113 VAL D O 1
ATOM 5860 N N . VAL D 1 114 ? -24.539 10.862 15.700 1.00 26.80 114 VAL D N 1
ATOM 5861 C CA . VAL D 1 114 ? -25.770 10.125 15.437 1.00 26.85 114 VAL D CA 1
ATOM 5862 C C . VAL D 1 114 ? -26.216 9.495 16.734 1.00 26.88 114 VAL D C 1
ATOM 5863 O O . VAL D 1 114 ? -25.378 9.075 17.539 1.00 27.13 114 VAL D O 1
ATOM 5867 N N . HIS D 1 115 ? -27.533 9.437 16.927 1.00 26.51 115 HIS D N 1
ATOM 5868 C CA . HIS D 1 115 ? -28.126 8.872 18.122 1.00 26.31 115 HIS D CA 1
ATOM 5869 C C . HIS D 1 115 ? -29.433 8.190 17.767 1.00 26.09 115 HIS D C 1
ATOM 5870 O O . HIS D 1 115 ? -30.216 8.726 16.999 1.00 26.66 115 HIS D O 1
ATOM 5877 N N . LEU D 1 116 ? -29.678 7.010 18.323 1.00 26.01 116 LEU D N 1
ATOM 5878 C CA . LEU D 1 116 ? -30.870 6.249 17.971 1.00 25.85 116 LEU D CA 1
ATOM 5879 C C . LEU D 1 116 ? -31.726 5.905 19.181 1.00 25.40 116 LEU D C 1
ATOM 5880 O O . LEU D 1 116 ? -31.352 5.094 20.023 1.00 25.86 116 LEU D O 1
ATOM 5885 N N . ALA D 1 117 ? -32.884 6.540 19.261 1.00 24.66 117 ALA D N 1
ATOM 5886 C CA . ALA D 1 117 ? -33.871 6.219 20.275 1.00 24.06 117 ALA D CA 1
ATOM 5887 C C . ALA D 1 117 ? -35.209 6.787 19.827 1.00 23.38 117 ALA D C 1
ATOM 5888 O O . ALA D 1 117 ? -35.252 7.756 19.074 1.00 23.45 117 ALA D O 1
ATOM 5890 N N . SER D 1 118 ? -36.296 6.174 20.281 1.00 22.62 118 SER D N 1
ATOM 5891 C CA . SER D 1 118 ? -37.617 6.623 19.911 1.00 21.97 118 SER D CA 1
ATOM 5892 C C . SER D 1 118 ? -37.858 7.928 20.615 1.00 21.90 118 SER D C 1
ATOM 5893 O O . SER D 1 118 ? -37.195 8.225 21.609 1.00 21.64 118 SER D O 1
ATOM 5896 N N . LEU D 1 119 ? -38.798 8.707 20.082 1.00 21.83 119 LEU D N 1
ATOM 5897 C CA . LEU D 1 119 ? -39.277 9.925 20.728 1.00 21.60 119 LEU D CA 1
ATOM 5898 C C . LEU D 1 119 ? -39.655 9.695 22.186 1.00 21.90 119 LEU D C 1
ATOM 5899 O O . LEU D 1 119 ? -39.243 10.479 23.050 1.00 22.15 119 LEU D O 1
ATOM 5904 N N . ILE D 1 120 ? -40.429 8.645 22.481 1.00 21.90 120 ILE D N 1
ATOM 5905 C CA . ILE D 1 120 ? -40.853 8.428 23.884 1.00 22.41 120 ILE D CA 1
ATOM 5906 C C . ILE D 1 120 ? -39.676 7.967 24.783 1.00 21.57 120 ILE D C 1
ATOM 5907 O O . ILE D 1 120 ? -39.691 8.190 25.979 1.00 20.73 120 ILE D O 1
ATOM 5912 N N . ASP D 1 121 ? -38.652 7.370 24.191 1.00 21.45 121 ASP D N 1
ATOM 5913 C CA . ASP D 1 121 ? -37.550 6.818 24.968 1.00 22.10 121 ASP D CA 1
ATOM 5914 C C . ASP D 1 121 ? -36.366 7.756 25.161 1.00 21.72 121 ASP D C 1
ATOM 5915 O O . ASP D 1 121 ? -35.577 7.543 26.054 1.00 21.68 121 ASP D O 1
ATOM 5920 N N . THR D 1 122 ? -36.243 8.794 24.340 1.00 22.04 122 THR D N 1
ATOM 5921 C CA . THR D 1 122 ? -35.047 9.639 24.339 1.00 21.77 122 THR D CA 1
ATOM 5922 C C . THR D 1 122 ? -34.962 10.439 25.624 1.00 22.04 122 THR D C 1
ATOM 5923 O O . THR D 1 122 ? -35.972 10.929 26.114 1.00 22.10 122 THR D O 1
ATOM 5927 N N . THR D 1 123 ? -33.757 10.533 26.183 1.00 22.12 123 THR D N 1
ATOM 5928 C CA . THR D 1 123 ? -33.541 11.244 27.432 1.00 22.37 123 THR D CA 1
ATOM 5929 C C . THR D 1 123 ? -33.171 12.701 27.152 1.00 22.89 123 THR D C 1
ATOM 5930 O O . THR D 1 123 ? -32.595 13.012 26.113 1.00 22.93 123 THR D O 1
ATOM 5934 N N . VAL D 1 124 ? -33.495 13.583 28.086 1.00 23.41 124 VAL D N 1
ATOM 5935 C CA . VAL D 1 124 ? -33.058 14.970 28.023 1.00 24.06 124 VAL D CA 1
ATOM 5936 C C . VAL D 1 124 ? -31.522 15.058 27.848 1.00 24.71 124 VAL D C 1
ATOM 5937 O O . VAL D 1 124 ? -31.025 15.812 27.009 1.00 24.83 124 VAL D O 1
ATOM 5941 N N . GLU D 1 125 ? -30.773 14.277 28.615 1.00 25.64 125 GLU D N 1
ATOM 5942 C CA . GLU D 1 125 ? -29.300 14.329 28.552 1.00 26.38 125 GLU D CA 1
ATOM 5943 C C . GLU D 1 125 ? -28.802 14.074 27.123 1.00 26.29 125 GLU D C 1
ATOM 5944 O O . GLU D 1 125 ? -27.876 14.729 26.654 1.00 26.24 125 GLU D O 1
ATOM 5950 N N . ASP D 1 126 ? -29.432 13.118 26.446 1.00 26.20 126 ASP D N 1
ATOM 5951 C CA . ASP D 1 126 ? -29.035 12.728 25.104 1.00 25.82 126 ASP D CA 1
ATOM 5952 C C . ASP D 1 126 ? -29.473 13.786 24.103 1.00 25.75 126 ASP D C 1
ATOM 5953 O O . ASP D 1 126 ? -28.707 14.169 23.216 1.00 25.53 126 ASP D O 1
ATOM 5958 N N . PHE D 1 127 ? -30.701 14.278 24.263 1.00 25.64 127 PHE D N 1
ATOM 5959 C CA . PHE D 1 127 ? -31.206 15.357 23.415 1.00 25.40 127 PHE D CA 1
ATOM 5960 C C . PHE D 1 127 ? -30.239 16.554 23.503 1.00 25.41 127 PHE D C 1
ATOM 5961 O O . PHE D 1 127 ? -29.657 16.962 22.505 1.00 25.50 127 PHE D O 1
ATOM 5969 N N . ASP D 1 128 ? -30.063 17.090 24.703 1.00 25.59 128 ASP D N 1
ATOM 5970 C CA . ASP D 1 128 ? -29.119 18.187 24.938 1.00 26.01 128 ASP D CA 1
ATOM 5971 C C . ASP D 1 128 ? -27.801 17.988 24.191 1.00 26.28 128 ASP D C 1
ATOM 5972 O O . ASP D 1 128 ? -27.313 18.896 23.517 1.00 26.22 128 ASP D O 1
ATOM 5977 N N . ARG D 1 129 ? -27.232 16.794 24.319 1.00 26.36 129 ARG D N 1
ATOM 5978 C CA . ARG D 1 129 ? -25.925 16.512 23.753 1.00 26.70 129 ARG D CA 1
ATOM 5979 C C . ARG D 1 129 ? -25.976 16.569 22.217 1.00 25.84 129 ARG D C 1
ATOM 5980 O O . ARG D 1 129 ? -25.100 17.172 21.598 1.00 25.87 129 ARG D O 1
ATOM 5988 N N . VAL D 1 130 ? -27.009 15.974 21.616 1.00 25.12 130 VAL D N 1
ATOM 5989 C CA . VAL D 1 130 ? -27.157 15.965 20.157 1.00 24.48 130 VAL D CA 1
ATOM 5990 C C . VAL D 1 130 ? -27.393 17.379 19.619 1.00 23.93 130 VAL D C 1
ATOM 5991 O O . VAL D 1 130 ? -26.792 17.778 18.616 1.00 23.41 130 VAL D O 1
ATOM 5995 N N . ILE D 1 131 ? -28.260 18.134 20.286 1.00 23.10 131 ILE D N 1
ATOM 5996 C CA . ILE D 1 131 ? -28.456 1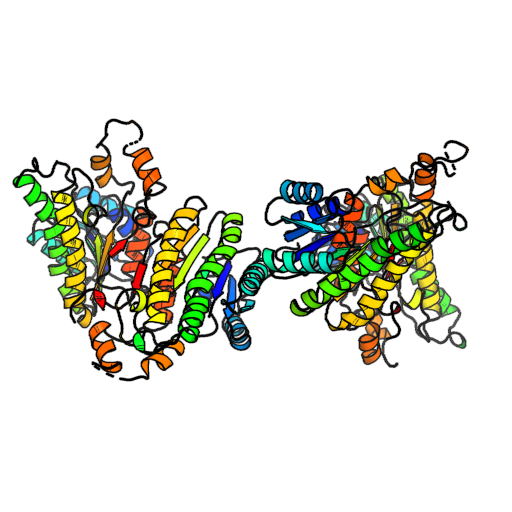9.542 19.938 1.00 22.68 131 ILE D CA 1
ATOM 5997 C C . ILE D 1 131 ? -27.155 20.330 20.096 1.00 22.09 131 ILE D C 1
ATOM 5998 O O . ILE D 1 131 ? -26.770 21.070 19.203 1.00 22.27 131 ILE D O 1
ATOM 6003 N N . ALA D 1 132 ? -26.472 20.138 21.220 1.00 21.70 132 ALA D N 1
ATOM 6004 C CA . ALA D 1 132 ? -25.238 20.849 21.527 1.00 21.21 132 ALA D CA 1
ATOM 6005 C C . ALA D 1 132 ? -24.159 20.637 20.478 1.00 21.04 132 ALA D C 1
ATOM 6006 O O . ALA D 1 132 ? -23.473 21.578 20.109 1.00 21.42 132 ALA D O 1
ATOM 6008 N N . ILE D 1 133 ? -24.002 19.407 20.002 1.00 20.93 133 ILE D N 1
ATOM 6009 C CA . ILE D 1 133 ? -22.938 19.082 19.043 1.00 20.68 133 ILE D CA 1
ATOM 6010 C C . ILE D 1 133 ? -23.342 19.431 17.604 1.00 20.69 133 ILE D C 1
ATOM 6011 O O . ILE D 1 133 ? -22.636 20.163 16.919 1.00 20.69 133 ILE D O 1
ATOM 6016 N N . ASN D 1 134 ? -24.483 18.913 17.156 1.00 20.51 134 ASN D N 1
ATOM 6017 C CA . ASN D 1 134 ? -24.944 19.131 15.786 1.00 20.06 134 ASN D CA 1
ATOM 6018 C C . ASN D 1 134 ? -25.405 20.546 15.495 1.00 19.87 134 ASN D C 1
ATOM 6019 O O . ASN D 1 134 ? -24.931 21.166 14.544 1.00 20.53 134 ASN D O 1
ATOM 6024 N N . LEU D 1 135 ? -26.325 21.061 16.297 1.00 19.87 135 LEU D N 1
ATOM 6025 C CA . LEU D 1 135 ? -26.988 22.332 15.974 1.00 19.45 135 LEU D CA 1
ATOM 6026 C C . LEU D 1 135 ? -26.233 23.523 16.544 1.00 19.73 135 LEU D C 1
ATOM 6027 O O . LEU D 1 135 ? -25.881 24.449 15.813 1.00 19.30 135 LEU D O 1
ATOM 6032 N N . ARG D 1 136 ? -26.000 23.510 17.851 1.00 20.11 136 ARG D N 1
ATOM 6033 C CA . ARG D 1 136 ? -25.322 24.629 18.478 1.00 20.91 136 ARG D CA 1
ATOM 6034 C C . ARG D 1 136 ? -23.907 24.715 17.952 1.00 21.21 136 ARG D C 1
ATOM 6035 O O . ARG D 1 136 ? -23.407 25.810 17.721 1.00 20.82 136 ARG D O 1
ATOM 6043 N N . GLY D 1 137 ? -23.280 23.550 17.775 1.00 21.78 137 GLY D N 1
ATOM 6044 C CA . GLY D 1 137 ? -21.915 23.462 17.259 1.00 22.24 137 GLY D CA 1
ATOM 6045 C C . GLY D 1 137 ? -21.759 24.035 15.860 1.00 22.51 137 GLY D C 1
ATOM 6046 O O . GLY D 1 137 ? -20.778 24.723 15.590 1.00 23.40 137 GLY D O 1
ATOM 6047 N N . ALA D 1 138 ? -22.713 23.754 14.975 1.00 22.24 138 ALA D N 1
ATOM 6048 C CA . ALA D 1 138 ? -22.679 24.276 13.614 1.00 22.47 138 ALA D CA 1
ATOM 6049 C C . ALA D 1 138 ? -22.883 25.791 13.588 1.00 22.64 138 ALA D C 1
ATOM 6050 O O . ALA D 1 138 ? -22.263 26.488 12.795 1.00 22.55 138 ALA D O 1
ATOM 6052 N N . TRP D 1 139 ? -23.769 26.285 14.443 1.00 22.87 139 TRP D N 1
ATOM 6053 C CA . TRP D 1 139 ? -23.976 27.732 14.598 1.00 23.25 139 TRP D CA 1
ATOM 6054 C C . TRP D 1 139 ? -22.735 28.472 15.178 1.00 23.34 139 TRP D C 1
ATOM 6055 O O . TRP D 1 139 ? -22.344 29.537 14.676 1.00 23.21 139 TRP D O 1
ATOM 6066 N N . LEU D 1 140 ? -22.113 27.911 16.210 1.00 23.13 140 LEU D N 1
ATOM 6067 C CA . LEU D 1 140 ? -20.932 28.540 16.809 1.00 23.46 140 LEU D CA 1
ATOM 6068 C C . LEU D 1 140 ? -19.741 28.637 15.825 1.00 23.65 140 LEU D C 1
ATOM 6069 O O . LEU D 1 140 ? -18.932 29.559 15.913 1.00 23.82 140 LEU D O 1
ATOM 6074 N N . CYS D 1 141 ? -19.649 27.700 14.884 1.00 23.46 141 CYS D N 1
ATOM 6075 C CA . CYS D 1 141 ? -18.669 27.798 13.813 1.00 23.03 141 CYS D CA 1
ATOM 6076 C C . CYS D 1 141 ? -18.946 28.967 12.918 1.00 23.01 141 CYS D C 1
ATOM 6077 O O . CYS D 1 141 ? -18.044 29.680 12.560 1.00 23.02 141 CYS D O 1
ATOM 6080 N N . THR D 1 142 ? -20.202 29.151 12.541 1.00 23.90 142 THR D N 1
ATOM 6081 C CA . THR D 1 142 ? -20.598 30.286 11.706 1.00 24.16 142 THR D CA 1
ATOM 6082 C C . THR D 1 142 ? -20.472 31.607 12.469 1.00 24.83 142 THR D C 1
ATOM 6083 O O . THR D 1 142 ? -20.064 32.606 11.893 1.00 25.29 142 THR D O 1
ATOM 6087 N N . LYS D 1 143 ? -20.792 31.595 13.762 1.00 25.49 143 LYS D N 1
ATOM 6088 C CA . LYS D 1 143 ? -20.711 32.789 14.620 1.00 25.85 143 LYS D CA 1
ATOM 6089 C C . LYS D 1 143 ? -19.322 33.377 14.658 1.00 26.41 143 LYS D C 1
ATOM 6090 O O . LYS D 1 143 ? -19.170 34.597 14.624 1.00 25.88 143 LYS D O 1
ATOM 6096 N N . HIS D 1 144 ? -18.327 32.490 14.739 1.00 27.06 144 HIS D N 1
ATOM 6097 C CA . HIS D 1 144 ? -16.944 32.863 15.005 1.00 27.74 144 HIS D CA 1
ATOM 6098 C C . HIS D 1 144 ? -16.030 32.777 13.792 1.00 28.05 144 HIS D C 1
ATOM 6099 O O . HIS D 1 144 ? -14.889 33.262 13.855 1.00 27.64 144 HIS D O 1
ATOM 6106 N N . ALA D 1 145 ? -16.506 32.152 12.709 1.00 28.17 145 ALA D N 1
ATOM 6107 C CA . ALA D 1 145 ? -15.763 32.143 11.448 1.00 28.56 145 ALA D CA 1
ATOM 6108 C C . ALA D 1 145 ? -16.199 33.291 10.547 1.00 29.02 145 ALA D C 1
ATOM 6109 O O . ALA D 1 145 ? -15.387 33.815 9.799 1.00 28.98 145 ALA D O 1
ATOM 6111 N N . ALA D 1 146 ? -17.472 33.683 10.623 1.00 29.58 146 ALA D N 1
ATOM 6112 C CA . ALA D 1 146 ? -18.026 34.694 9.713 1.00 29.99 146 ALA D CA 1
ATOM 6113 C C . ALA D 1 146 ? -17.356 36.066 9.823 1.00 30.77 146 ALA D C 1
ATOM 6114 O O . ALA D 1 146 ? -17.020 36.653 8.798 1.00 30.34 146 ALA D O 1
ATOM 6116 N N . PRO D 1 147 ? -17.169 36.588 11.053 1.00 31.90 147 PRO D N 1
ATOM 6117 C CA . PRO D 1 147 ? -16.589 37.924 11.159 1.00 32.83 147 PRO D CA 1
ATOM 6118 C C . PRO D 1 147 ? -15.225 37.996 10.480 1.00 33.72 147 PRO D C 1
ATOM 6119 O O . PRO D 1 147 ? -14.887 39.016 9.875 1.00 34.01 147 PRO D O 1
ATOM 6123 N N . ARG D 1 148 ? -14.464 36.908 10.572 1.00 34.54 148 ARG D N 1
ATOM 6124 C CA . ARG D 1 148 ? -13.181 36.813 9.890 1.00 35.24 148 ARG D CA 1
ATOM 6125 C C . ARG D 1 148 ? -13.329 36.807 8.365 1.00 35.29 148 ARG D C 1
ATOM 6126 O O . ARG D 1 148 ? -12.455 37.312 7.660 1.00 35.58 148 ARG D O 1
ATOM 6134 N N . MET D 1 149 ? -14.437 36.258 7.867 1.00 35.36 149 MET D N 1
ATOM 6135 C CA . MET D 1 149 ? -14.754 36.269 6.432 1.00 35.18 149 MET D CA 1
ATOM 6136 C C . MET D 1 149 ? -15.134 37.648 5.916 1.00 35.62 149 MET D C 1
ATOM 6137 O O . MET D 1 149 ? -14.964 37.938 4.722 1.00 35.89 149 MET D O 1
ATOM 6142 N N . ILE D 1 150 ? -15.666 38.492 6.794 1.00 35.91 150 ILE D N 1
ATOM 6143 C CA . ILE D 1 150 ? -16.055 39.833 6.388 1.00 36.18 150 ILE D CA 1
ATOM 6144 C C . ILE D 1 150 ? -14.806 40.682 6.176 1.00 36.41 150 ILE D C 1
ATOM 6145 O O . ILE D 1 150 ? -14.754 41.480 5.242 1.00 36.69 150 ILE D O 1
ATOM 6150 N N . GLU D 1 151 ? -13.800 40.469 7.022 1.00 36.67 151 GLU D N 1
ATOM 6151 C CA . GLU D 1 151 ? -12.483 41.115 6.895 1.00 37.03 151 GLU D CA 1
ATOM 6152 C C . GLU D 1 151 ? -11.750 40.759 5.606 1.00 36.79 151 GLU D C 1
ATOM 6153 O O . GLU D 1 151 ? -10.902 41.533 5.149 1.00 37.49 151 GLU D O 1
ATOM 6159 N N . ARG D 1 152 ? -12.048 39.581 5.051 1.00 36.19 152 ARG D N 1
ATOM 6160 C CA . ARG D 1 152 ? -11.469 39.126 3.782 1.00 35.55 152 ARG D CA 1
ATOM 6161 C C . ARG D 1 152 ? -12.311 39.575 2.597 1.00 35.05 152 ARG D C 1
ATOM 6162 O O . ARG D 1 152 ? -11.906 39.380 1.442 1.00 35.17 152 ARG D O 1
ATOM 6170 N N . GLY D 1 153 ? -13.484 40.145 2.890 1.00 34.12 153 GLY D N 1
ATOM 6171 C CA . GLY D 1 153 ? -14.374 40.719 1.886 1.00 33.35 153 GLY D CA 1
ATOM 6172 C C . GLY D 1 153 ? -15.525 39.820 1.446 1.00 32.72 153 GLY D C 1
ATOM 6173 O O . GLY D 1 153 ? -16.182 40.119 0.447 1.00 32.79 153 GLY D O 1
ATOM 6174 N N . GLY D 1 154 ? -15.783 38.744 2.200 1.00 31.75 154 GLY D N 1
ATOM 6175 C CA . GLY D 1 154 ? -16.797 37.730 1.845 1.00 30.58 154 GLY D CA 1
ATOM 6176 C C . GLY D 1 154 ? -16.281 36.310 2.039 1.00 29.40 154 GLY D C 1
ATOM 6177 O O . GLY D 1 154 ? -15.090 36.099 2.293 1.00 29.65 154 GLY D O 1
ATOM 6178 N N . GLY D 1 155 ? -17.165 35.326 1.909 1.00 28.02 155 GLY D N 1
ATOM 6179 C CA . GLY D 1 155 ? -16.789 33.920 2.140 1.00 26.91 155 GLY D CA 1
ATOM 6180 C C . GLY D 1 155 ? -17.935 32.960 1.871 1.00 25.64 155 GLY D C 1
ATOM 6181 O O . GLY D 1 155 ? -19.005 33.391 1.478 1.00 25.84 155 GLY D O 1
ATOM 6182 N N . ALA D 1 156 ? -17.714 31.663 2.074 1.00 24.13 156 ALA D N 1
ATOM 6183 C CA . ALA D 1 156 ? -18.742 30.655 1.792 1.00 23.13 156 ALA D CA 1
ATOM 6184 C C . ALA D 1 156 ? -18.824 29.626 2.902 1.00 22.10 156 ALA D C 1
ATOM 6185 O O . ALA D 1 156 ? -17.807 29.199 3.428 1.00 21.99 156 ALA D O 1
ATOM 6187 N N . ILE D 1 157 ? -20.044 29.242 3.258 1.00 21.01 157 ILE D N 1
ATOM 6188 C CA . ILE D 1 157 ? -20.266 28.260 4.307 1.00 20.18 157 ILE D CA 1
ATOM 6189 C C . ILE D 1 157 ? -21.125 27.105 3.776 1.00 19.60 157 ILE D C 1
ATOM 6190 O O . ILE D 1 157 ? -22.156 27.330 3.143 1.00 19.41 157 ILE D O 1
ATOM 6195 N N . VAL D 1 158 ? -20.687 25.877 4.012 1.00 18.59 158 VAL D N 1
ATOM 6196 C CA . VAL D 1 158 ? -21.541 24.729 3.790 1.00 18.35 158 VAL D CA 1
ATOM 6197 C C . VAL D 1 158 ? -21.805 24.049 5.131 1.00 18.64 158 VAL D C 1
ATOM 6198 O O . VAL D 1 158 ? -20.859 23.658 5.840 1.00 18.32 158 VAL D O 1
ATOM 6202 N N . ASN D 1 159 ? -23.087 23.961 5.495 1.00 18.75 159 ASN D N 1
ATOM 6203 C CA . ASN D 1 159 ? -23.498 23.233 6.690 1.00 19.48 159 ASN D CA 1
ATOM 6204 C C . ASN D 1 159 ? -23.994 21.865 6.250 1.00 20.08 159 ASN D C 1
ATOM 6205 O O . ASN D 1 159 ? -24.870 21.781 5.398 1.00 20.25 159 ASN D O 1
ATOM 6210 N N . LEU D 1 160 ? -23.420 20.794 6.791 1.00 20.75 160 LEU D N 1
ATOM 6211 C CA . LEU D 1 160 ? -23.912 19.451 6.464 1.00 21.13 160 LEU D CA 1
ATOM 6212 C C . LEU D 1 160 ? -25.080 19.100 7.345 1.00 20.96 160 LEU D C 1
ATOM 6213 O O . LEU D 1 160 ? -24.965 19.119 8.551 1.00 21.52 160 LEU D O 1
ATOM 6218 N N . SER D 1 161 ? -26.201 18.778 6.732 1.00 20.80 161 SER D N 1
ATOM 6219 C CA . SER D 1 161 ? -27.323 18.263 7.454 1.00 20.83 161 SER D CA 1
ATOM 6220 C C . SER D 1 161 ? -27.503 16.817 6.984 1.00 21.06 161 SER D C 1
ATOM 6221 O O . SER D 1 161 ? -26.538 16.174 6.551 1.00 21.31 161 SER D O 1
ATOM 6224 N N . SER D 1 162 ? -28.729 16.312 7.114 1.00 20.92 162 SER D N 1
ATOM 6225 C CA . SER D 1 162 ? -29.113 15.005 6.627 1.00 20.94 162 SER D CA 1
ATOM 6226 C C . SER D 1 162 ? -30.506 15.096 6.058 1.00 21.05 162 SER D C 1
ATOM 6227 O O . SER D 1 162 ? -31.284 15.960 6.458 1.00 20.98 162 SER D O 1
ATOM 6230 N N . LEU D 1 163 ? -30.830 14.193 5.140 1.00 21.49 163 LEU D N 1
ATOM 6231 C CA . LEU D 1 163 ? -32.206 14.058 4.633 1.00 21.65 163 LEU D CA 1
ATOM 6232 C C . LEU D 1 163 ? -33.146 13.802 5.820 1.00 21.65 163 LEU D C 1
ATOM 6233 O O . LEU D 1 163 ? -34.319 14.194 5.805 1.00 21.12 163 LEU D O 1
ATOM 6238 N N . ALA D 1 164 ? -32.612 13.183 6.870 1.00 22.03 164 ALA D N 1
ATOM 6239 C CA . ALA D 1 164 ? -33.387 12.957 8.100 1.00 22.40 164 ALA D CA 1
ATOM 6240 C C . ALA D 1 164 ? -33.762 14.254 8.837 1.00 22.84 164 ALA D C 1
ATOM 6241 O O . ALA D 1 164 ? -34.532 14.204 9.787 1.00 23.21 164 ALA D O 1
ATOM 6243 N N . GLY D 1 165 ? -33.234 15.404 8.398 1.00 23.24 165 GLY D N 1
ATOM 6244 C CA . GLY D 1 165 ? -33.657 16.713 8.912 1.00 23.18 165 GLY D CA 1
ATOM 6245 C C . GLY D 1 165 ? -34.953 17.243 8.297 1.00 23.32 165 GLY D C 1
ATOM 6246 O O . GLY D 1 165 ? -35.559 18.183 8.821 1.00 23.43 165 GLY D O 1
ATOM 6247 N N . GLN D 1 166 ? -35.372 16.639 7.189 1.00 23.27 166 GLN D N 1
ATOM 6248 C CA . GLN D 1 166 ? -36.547 17.065 6.429 1.00 23.28 166 GLN D CA 1
ATOM 6249 C C . GLN D 1 166 ? -37.598 15.963 6.265 1.00 22.81 166 GLN D C 1
ATOM 6250 O O . GLN D 1 166 ? -38.772 16.241 6.012 1.00 22.89 166 GLN D O 1
ATOM 6256 N N . VAL D 1 167 ? -37.149 14.717 6.371 1.00 22.41 167 VAL D N 1
ATOM 6257 C CA . VAL D 1 167 ? -37.979 13.540 6.209 1.00 21.99 167 VAL D CA 1
ATOM 6258 C C . VAL D 1 167 ? -37.744 12.685 7.438 1.00 21.54 167 VAL D C 1
ATOM 6259 O O . VAL D 1 167 ? -36.588 12.386 7.774 1.00 22.12 167 VAL D O 1
ATOM 6263 N N . ALA D 1 168 ? -38.814 12.300 8.125 1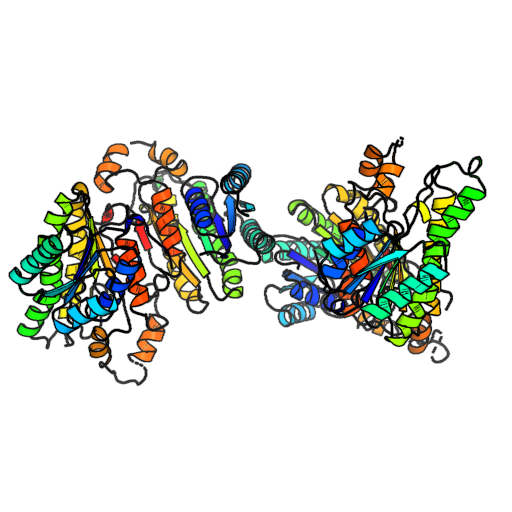.00 20.52 168 ALA D N 1
ATOM 6264 C CA . ALA D 1 168 ? -38.670 11.551 9.373 1.00 19.68 168 ALA D CA 1
ATOM 6265 C C . ALA D 1 168 ? -38.034 10.201 9.125 1.00 19.08 168 ALA D C 1
ATOM 6266 O O . ALA D 1 168 ? -38.429 9.487 8.233 1.00 18.58 168 ALA D O 1
ATOM 6268 N N . VAL D 1 169 ? -37.013 9.870 9.894 1.00 19.16 169 VAL D N 1
ATOM 6269 C CA . VAL D 1 169 ? -36.502 8.510 9.908 1.00 19.32 169 VAL D CA 1
ATOM 6270 C C . VAL D 1 169 ? -36.738 7.999 11.311 1.00 19.29 169 VAL D C 1
ATOM 6271 O O . VAL D 1 169 ? -36.241 8.585 12.278 1.00 19.10 169 VAL D O 1
ATOM 6275 N N . GLY D 1 170 ? -37.514 6.916 11.403 1.00 19.30 170 GLY D N 1
ATOM 6276 C CA . GLY D 1 170 ? -37.938 6.347 12.680 1.00 19.03 170 GLY D CA 1
ATOM 6277 C C . GLY D 1 170 ? -36.766 6.166 13.613 1.00 18.77 170 GLY D C 1
ATOM 6278 O O . GLY D 1 170 ? -35.724 5.650 13.217 1.00 18.54 170 GLY D O 1
ATOM 6279 N N . GLY D 1 171 ? -36.919 6.616 14.845 1.00 18.57 171 GLY D N 1
ATOM 6280 C CA . GLY D 1 171 ? -35.834 6.487 15.822 1.00 18.94 171 GLY D CA 1
ATOM 6281 C C . GLY D 1 171 ? -34.731 7.531 15.749 1.00 18.76 171 GLY D C 1
ATOM 6282 O O . GLY D 1 171 ? -33.747 7.404 16.472 1.00 18.84 171 GLY D O 1
ATOM 6283 N N . THR D 1 172 ? -34.900 8.569 14.918 1.00 18.64 172 THR D N 1
ATOM 6284 C CA . THR D 1 172 ? -33.904 9.654 14.809 1.00 18.69 172 THR D CA 1
ATOM 6285 C C . THR D 1 172 ? -34.381 11.015 15.381 1.00 18.75 172 THR D C 1
ATOM 6286 O O . THR D 1 172 ? -33.965 12.076 14.908 1.00 19.08 172 THR D O 1
ATOM 6290 N N . GLY D 1 173 ? -35.223 10.978 16.411 1.00 18.67 173 GLY D N 1
ATOM 6291 C CA . GLY D 1 173 ? -35.818 12.184 17.005 1.00 18.45 173 GLY D CA 1
ATOM 6292 C C . GLY D 1 173 ? -34.892 13.375 17.212 1.00 18.54 173 GLY D C 1
ATOM 6293 O O . GLY D 1 173 ? -34.922 14.357 16.448 1.00 18.31 173 GLY D O 1
ATOM 6294 N N . ALA D 1 174 ? -34.071 13.290 18.253 1.00 18.33 174 ALA D N 1
ATOM 6295 C CA . ALA D 1 174 ? -33.154 14.366 18.598 1.00 18.37 174 ALA D CA 1
ATOM 6296 C C . ALA D 1 174 ? -32.281 14.774 17.418 1.00 18.33 174 ALA D C 1
ATOM 6297 O O . ALA D 1 174 ? -32.099 15.965 17.154 1.00 18.52 174 ALA D O 1
ATOM 6299 N N . TYR D 1 175 ? -31.738 13.772 16.729 1.00 18.00 175 TYR D N 1
ATOM 6300 C CA . TYR D 1 175 ? -30.812 13.980 15.626 1.00 17.92 175 TYR D CA 1
ATOM 6301 C C . TYR D 1 175 ? -31.541 14.645 14.445 1.00 18.06 175 TYR D C 1
ATOM 6302 O O . TYR D 1 175 ? -31.036 15.587 13.839 1.00 17.46 175 TYR D O 1
ATOM 6311 N N . GLY D 1 176 ? -32.747 14.177 14.145 1.00 18.33 176 GLY D N 1
ATOM 6312 C CA . GLY D 1 176 ? -33.556 14.783 13.093 1.00 18.78 176 GLY D CA 1
ATOM 6313 C C . GLY D 1 176 ? -33.913 16.224 13.407 1.00 19.39 176 GLY D C 1
ATOM 6314 O O . GLY D 1 176 ? -33.813 17.094 12.549 1.00 19.90 176 GLY D O 1
ATOM 6315 N N . MET D 1 177 ? -34.327 16.482 14.642 1.00 19.81 177 MET D N 1
ATOM 6316 C CA . MET D 1 177 ? -34.627 17.836 15.068 1.00 20.15 177 MET D CA 1
ATOM 6317 C C . MET D 1 177 ? -33.380 18.737 14.954 1.00 20.33 177 MET D C 1
ATOM 6318 O O . MET D 1 177 ? -33.478 19.874 14.500 1.00 20.41 177 MET D O 1
ATOM 6323 N N . SER D 1 178 ? -32.206 18.229 15.323 1.00 20.38 178 SER D N 1
ATOM 6324 C CA . SER D 1 178 ? -30.988 19.039 15.232 1.00 20.20 178 SER D CA 1
ATOM 6325 C C . SER D 1 178 ? -30.648 19.364 13.777 1.00 20.48 178 SER D C 1
ATOM 6326 O O . SER D 1 178 ? -30.288 20.499 13.463 1.00 21.02 178 SER D O 1
ATOM 6329 N N . LYS D 1 179 ? -30.809 18.388 12.887 1.00 20.38 179 LYS D N 1
ATOM 6330 C CA . LYS D 1 179 ? -30.529 18.579 11.464 1.00 19.94 179 LYS D CA 1
ATOM 6331 C C . LYS D 1 179 ? -31.513 19.525 10.751 1.00 20.04 179 LYS D C 1
ATOM 6332 O O . LYS D 1 179 ? -31.137 20.238 9.821 1.00 19.53 179 LYS D O 1
ATOM 6338 N N . ALA D 1 180 ? -32.774 19.533 11.169 1.00 20.47 180 ALA D N 1
ATOM 6339 C CA . ALA D 1 180 ? -33.746 20.506 10.637 1.00 20.62 180 ALA D CA 1
ATOM 6340 C C . ALA D 1 180 ? -33.351 21.925 11.058 1.00 20.84 180 ALA D C 1
ATOM 6341 O O . ALA D 1 180 ? -33.566 22.892 10.312 1.00 20.99 180 ALA D O 1
ATOM 6343 N N . GLY D 1 181 ? -32.796 22.033 12.267 1.00 20.47 181 GLY D N 1
ATOM 6344 C CA . GLY D 1 181 ? -32.290 23.291 12.777 1.00 20.69 181 GLY D CA 1
ATOM 6345 C C . GLY D 1 181 ? -31.139 23.814 11.934 1.00 20.73 181 GLY D C 1
ATOM 6346 O O . GLY D 1 181 ? -31.086 25.003 11.611 1.00 21.01 181 GLY D O 1
ATOM 6347 N N . ILE D 1 182 ? -30.219 22.927 11.574 1.00 20.18 182 ILE D N 1
ATOM 6348 C CA . ILE D 1 182 ? -29.132 23.286 10.688 1.00 20.17 182 ILE D CA 1
ATOM 6349 C C . ILE D 1 182 ? -29.622 23.826 9.334 1.00 20.26 182 ILE D C 1
ATOM 6350 O O . ILE D 1 182 ? -28.997 24.716 8.748 1.00 20.08 182 ILE D O 1
ATOM 6355 N N . ILE D 1 183 ? -30.745 23.302 8.854 1.00 20.40 183 ILE D N 1
ATOM 6356 C CA . ILE D 1 183 ? -31.325 23.756 7.587 1.00 20.16 183 ILE D CA 1
ATOM 6357 C C . ILE D 1 183 ? -31.712 25.242 7.645 1.00 20.54 183 ILE D C 1
ATOM 6358 O O . ILE D 1 183 ? -31.427 25.990 6.714 1.00 21.02 183 ILE D O 1
ATOM 6363 N N . GLN D 1 184 ? -32.327 25.671 8.743 1.00 20.77 184 GLN D N 1
ATOM 6364 C CA . GLN D 1 184 ? -32.643 27.086 8.958 1.00 20.74 184 GLN D CA 1
ATOM 6365 C C . GLN D 1 184 ? -31.376 27.933 9.209 1.00 21.08 184 GLN D C 1
ATOM 6366 O O . GLN D 1 184 ? -31.341 29.104 8.830 1.00 21.80 184 GLN D O 1
ATOM 6372 N N . LEU D 1 185 ? -30.355 27.354 9.851 1.00 21.17 185 LEU D N 1
ATOM 6373 C CA . LEU D 1 185 ? -29.087 28.052 10.138 1.00 21.28 185 LEU D CA 1
ATOM 6374 C C . LEU D 1 185 ? -28.572 28.759 8.887 1.00 21.32 185 LEU D C 1
ATOM 6375 O O . LEU D 1 185 ? -28.281 29.962 8.904 1.00 21.50 185 LEU D O 1
ATOM 6380 N N . SER D 1 186 ? -28.481 27.988 7.805 1.00 21.01 186 SER D N 1
ATOM 6381 C CA . SER D 1 186 ? -28.008 28.471 6.513 1.00 20.58 186 SER D CA 1
ATOM 6382 C C . SER D 1 186 ? -28.908 29.588 5.980 1.00 20.56 186 SER D C 1
ATOM 6383 O O . SER D 1 186 ? -28.417 30.595 5.451 1.00 20.51 186 SER D O 1
ATOM 6386 N N . ARG D 1 187 ? -30.220 29.423 6.113 1.00 20.29 187 ARG D N 1
ATOM 6387 C CA . ARG D 1 187 ? -31.127 30.473 5.672 1.00 20.56 187 ARG D CA 1
ATOM 6388 C C . ARG D 1 187 ? -30.860 31.781 6.408 1.00 20.62 187 ARG D C 1
ATOM 6389 O O . ARG D 1 187 ? -30.628 32.805 5.784 1.00 20.23 187 ARG D O 1
ATOM 6397 N N . ILE D 1 188 ? -30.869 31.740 7.735 1.00 21.00 188 ILE D N 1
ATOM 6398 C CA . ILE D 1 188 ? -30.688 32.959 8.516 1.00 21.49 188 ILE D CA 1
ATOM 6399 C C . ILE D 1 188 ? -29.269 33.524 8.316 1.00 21.71 188 ILE D C 1
ATOM 6400 O O . ILE D 1 188 ? -29.085 34.739 8.218 1.00 21.17 188 ILE D O 1
ATOM 6405 N N . THR D 1 189 ? -28.276 32.643 8.212 1.00 22.21 189 THR D N 1
ATOM 6406 C CA . THR D 1 189 ? -26.925 33.094 7.903 1.00 22.83 189 THR D CA 1
ATOM 6407 C C . THR D 1 189 ? -26.911 33.793 6.561 1.00 23.43 189 THR D C 1
ATOM 6408 O O . THR D 1 189 ? -26.277 34.834 6.407 1.00 23.78 189 THR D O 1
ATOM 6412 N N . ALA D 1 190 ? -27.608 33.210 5.590 1.00 24.01 190 ALA D N 1
ATOM 6413 C CA . ALA D 1 190 ? -27.576 33.726 4.232 1.00 24.54 190 ALA D CA 1
ATOM 6414 C C . ALA D 1 190 ? -28.211 35.092 4.223 1.00 24.76 190 ALA D C 1
ATOM 6415 O O . ALA D 1 190 ? -27.701 35.997 3.576 1.00 24.57 190 ALA D O 1
ATOM 6417 N N . ALA D 1 191 ? -29.304 35.235 4.978 1.00 25.16 191 ALA D N 1
ATOM 6418 C CA . ALA D 1 191 ? -30.110 36.462 4.975 1.00 25.02 191 ALA D CA 1
ATOM 6419 C C . ALA D 1 191 ? -29.396 37.615 5.644 1.00 24.82 191 ALA D C 1
ATOM 6420 O O . ALA D 1 191 ? -29.354 38.706 5.098 1.00 25.53 191 ALA D O 1
ATOM 6422 N N . GLU D 1 192 ? -28.852 37.382 6.828 1.00 24.29 192 GLU D N 1
ATOM 6423 C CA . GLU D 1 192 ? -28.194 38.447 7.560 1.00 24.08 192 GLU D CA 1
ATOM 6424 C C . GLU D 1 192 ? -26.834 38.820 6.976 1.00 23.48 192 GLU D C 1
ATOM 6425 O O . GLU D 1 192 ? -26.369 39.941 7.160 1.00 23.88 192 GLU D O 1
ATOM 6431 N N . LEU D 1 193 ? -26.162 37.903 6.304 1.00 22.81 193 LEU D N 1
ATOM 6432 C CA . LEU D 1 193 ? -24.816 38.219 5.849 1.00 22.43 193 LEU D CA 1
ATOM 6433 C C . LEU D 1 193 ? -24.668 38.305 4.325 1.00 22.17 193 LEU D C 1
ATOM 6434 O O . LEU D 1 193 ? -23.557 38.305 3.818 1.00 21.85 193 LEU D O 1
ATOM 6439 N N . ARG D 1 194 ? -25.782 38.419 3.599 1.00 22.17 194 ARG D N 1
ATOM 6440 C CA . ARG D 1 194 ? -25.716 38.595 2.152 1.00 22.02 194 ARG D CA 1
ATOM 6441 C C . ARG D 1 194 ? -25.005 39.900 1.778 1.00 22.57 194 ARG D C 1
ATOM 6442 O O . ARG D 1 194 ? -24.231 39.936 0.822 1.00 22.44 194 ARG D O 1
ATOM 6450 N N . SER D 1 195 ? -25.274 40.970 2.516 1.00 22.98 195 SER D N 1
ATOM 6451 C CA . SER D 1 195 ? -24.680 42.260 2.185 1.00 23.74 195 SER D CA 1
ATOM 6452 C C . SER D 1 195 ? -23.199 42.336 2.563 1.00 24.25 195 SER D C 1
ATOM 6453 O O . SER D 1 195 ? -22.527 43.264 2.134 1.00 24.64 195 SER D O 1
ATOM 6456 N N . SER D 1 196 ? -22.691 41.371 3.338 1.00 24.72 196 SER D N 1
ATOM 6457 C CA . SER D 1 196 ? -21.243 41.265 3.594 1.00 25.27 196 SER D CA 1
ATOM 6458 C C . SER D 1 196 ? -20.557 40.221 2.717 1.00 25.26 196 SER D C 1
ATOM 6459 O O . SER D 1 196 ? -19.409 39.835 2.990 1.00 25.66 196 SER D O 1
ATOM 6462 N N . GLY D 1 197 ? -21.254 39.754 1.678 1.00 24.70 197 GLY D N 1
ATOM 6463 C CA . GLY D 1 197 ? -20.663 38.816 0.722 1.00 24.27 197 GLY D CA 1
ATOM 6464 C C . GLY D 1 197 ? -20.408 37.420 1.258 1.00 23.67 197 GLY D C 1
ATOM 6465 O O . GLY D 1 197 ? -19.529 36.711 0.762 1.00 22.94 197 GLY D O 1
ATOM 6466 N N . ILE D 1 198 ? -21.177 37.034 2.280 1.00 23.24 198 ILE D N 1
ATOM 6467 C CA . ILE D 1 198 ? -21.208 35.652 2.782 1.00 22.53 198 ILE D CA 1
ATOM 6468 C C . ILE D 1 198 ? -22.392 34.852 2.198 1.00 21.82 198 ILE D C 1
ATOM 6469 O O . ILE D 1 198 ? -23.557 35.278 2.285 1.00 21.23 198 ILE D O 1
ATOM 6474 N N . ARG D 1 199 ? -22.079 33.706 1.600 1.00 20.94 199 ARG D N 1
ATOM 6475 C CA . ARG D 1 199 ? -23.094 32.725 1.216 1.00 20.77 199 ARG D CA 1
ATOM 6476 C C . ARG D 1 199 ? -23.116 31.553 2.194 1.00 20.46 199 ARG D C 1
ATOM 6477 O O . ARG D 1 199 ? -22.072 31.153 2.738 1.00 20.70 199 ARG D O 1
ATOM 6485 N N . SER D 1 200 ? -24.300 30.995 2.412 1.00 19.91 200 SER D N 1
ATOM 6486 C CA . SER D 1 200 ? -24.435 29.804 3.247 1.00 19.80 200 SER D CA 1
ATOM 6487 C C . SER D 1 200 ? -25.537 28.925 2.724 1.00 19.69 200 SER D C 1
ATOM 6488 O O . SER D 1 200 ? -26.649 29.410 2.446 1.00 19.87 200 SER D O 1
ATOM 6491 N N . ASN D 1 201 ? -25.204 27.640 2.578 1.00 19.40 201 ASN D N 1
ATOM 6492 C CA . ASN D 1 201 ? -26.113 26.612 2.079 1.00 19.13 201 ASN D CA 1
ATOM 6493 C C . ASN D 1 201 ? -25.980 25.312 2.880 1.00 19.33 201 ASN D C 1
ATOM 6494 O O . ASN D 1 201 ? -24.936 25.048 3.480 1.00 19.11 201 ASN D O 1
ATOM 6499 N N . THR D 1 202 ? -27.043 24.509 2.867 1.00 19.66 202 THR D N 1
ATOM 6500 C CA . THR D 1 202 ? -27.078 23.209 3.537 1.00 20.45 202 THR D CA 1
ATOM 6501 C C . THR D 1 202 ? -27.026 22.055 2.532 1.00 20.81 202 THR D C 1
ATOM 6502 O O . THR D 1 202 ? -27.747 22.059 1.531 1.00 20.85 202 THR D O 1
ATOM 6506 N N . LEU D 1 203 ? -26.187 21.064 2.813 1.00 21.66 203 LEU D N 1
ATOM 6507 C CA . LEU D 1 203 ? -26.148 19.832 2.020 1.00 22.26 203 LEU D CA 1
ATOM 6508 C C . LEU D 1 203 ? -26.906 18.758 2.781 1.00 22.59 203 LEU D C 1
ATOM 6509 O O . LEU D 1 203 ? -26.621 18.520 3.950 1.00 23.00 203 LEU D O 1
ATOM 6514 N N . LEU D 1 204 ? -27.877 18.133 2.120 1.00 23.01 204 LEU D N 1
ATOM 6515 C CA . LEU D 1 204 ? -28.609 17.010 2.688 1.00 23.59 204 LEU D CA 1
ATOM 6516 C C . LEU D 1 204 ? -28.201 15.726 1.981 1.00 24.28 204 LEU D C 1
ATOM 6517 O O . LEU D 1 204 ? -28.877 15.268 1.065 1.00 23.90 204 LEU D O 1
ATOM 6522 N N . PRO D 1 205 ? -27.080 15.137 2.411 1.00 25.38 205 PRO D N 1
ATOM 6523 C CA . PRO D 1 205 ? -26.776 13.768 1.995 1.00 26.35 205 PRO D CA 1
ATOM 6524 C C . PRO D 1 205 ? -27.821 12.807 2.529 1.00 27.10 205 PRO D C 1
ATOM 6525 O O . PRO D 1 205 ? -28.513 13.129 3.501 1.00 26.83 205 PRO D O 1
ATOM 6529 N N . ALA D 1 206 ? -27.934 11.634 1.917 1.00 28.61 206 ALA D N 1
ATOM 6530 C CA . ALA D 1 206 ? -28.921 10.649 2.371 1.00 29.85 206 ALA D CA 1
ATOM 6531 C C . ALA D 1 206 ? -28.198 9.430 2.905 1.00 31.02 206 ALA D C 1
ATOM 6532 O O . ALA D 1 206 ? -27.937 9.351 4.103 1.00 31.32 206 ALA D O 1
ATOM 6534 N N . PHE D 1 207 ? -27.854 8.500 2.020 1.00 32.52 207 PHE D N 1
ATOM 6535 C CA . PHE D 1 207 ? -27.140 7.298 2.408 1.00 33.53 207 PHE D CA 1
ATOM 6536 C C . PHE D 1 207 ? -25.739 7.341 1.823 1.00 34.10 207 PHE D C 1
ATOM 6537 O O . PHE D 1 207 ? -25.560 7.275 0.615 1.00 33.80 207 PHE D O 1
ATOM 6545 N N . VAL D 1 208 ? -24.755 7.469 2.707 1.00 35.38 208 VAL D N 1
ATOM 6546 C CA . VAL D 1 208 ? -23.366 7.723 2.332 1.00 36.39 208 VAL D CA 1
ATOM 6547 C C . VAL D 1 208 ? -22.483 6.740 3.085 1.00 37.62 208 VAL D C 1
ATOM 6548 O O . VAL D 1 208 ? -22.785 6.382 4.219 1.00 37.72 208 VAL D O 1
ATOM 6552 N N . ASP D 1 209 ? -21.397 6.300 2.461 1.00 39.11 209 ASP D N 1
ATOM 6553 C CA . ASP D 1 209 ? -20.583 5.243 3.032 1.00 40.44 209 ASP D CA 1
ATOM 6554 C C . ASP D 1 209 ? -19.488 5.808 3.939 1.00 41.90 209 ASP D C 1
ATOM 6555 O O . ASP D 1 209 ? -18.329 5.938 3.526 1.00 42.11 209 ASP D O 1
ATOM 6560 N N . THR D 1 210 ? -19.867 6.131 5.177 1.00 43.37 210 THR D N 1
ATOM 6561 C CA . THR D 1 210 ? -18.941 6.670 6.177 1.00 44.64 210 THR D CA 1
ATOM 6562 C C . THR D 1 210 ? -18.996 5.827 7.454 1.00 45.80 210 THR D C 1
ATOM 6563 O O . THR D 1 210 ? -19.934 5.050 7.624 1.00 46.11 210 THR D O 1
ATOM 6567 N N . PRO D 1 211 ? -17.987 5.958 8.345 1.00 47.20 211 PRO D N 1
ATOM 6568 C CA . PRO D 1 211 ? -18.018 5.252 9.645 1.00 48.15 211 PRO D CA 1
ATOM 6569 C C . PRO D 1 211 ? -19.278 5.537 10.480 1.00 49.01 211 PRO D C 1
ATOM 6570 O O . PRO D 1 211 ? -19.928 4.612 10.971 1.00 48.84 211 PRO D O 1
ATOM 6574 N N . MET D 1 212 ? -19.608 6.817 10.613 1.00 50.14 212 MET D N 1
ATOM 6575 C CA . MET D 1 212 ? -20.736 7.274 11.422 1.00 50.95 212 MET D CA 1
ATOM 6576 C C . MET D 1 212 ? -22.079 6.657 11.013 1.00 51.05 212 MET D C 1
ATOM 6577 O O . MET D 1 212 ? -22.873 6.281 11.876 1.00 51.29 212 MET D O 1
ATOM 6582 N N . GLN D 1 213 ? -22.335 6.551 9.711 1.00 51.12 213 GLN D N 1
ATOM 6583 C CA . GLN D 1 213 ? -23.609 6.001 9.237 1.00 51.21 213 GLN D CA 1
ATOM 6584 C C . GLN D 1 213 ? -23.640 4.481 9.298 1.00 51.43 213 GLN D C 1
ATOM 6585 O O . GLN D 1 213 ? -24.684 3.908 9.578 1.00 51.37 213 GLN D O 1
ATOM 6591 N N . GLN D 1 214 ? -22.505 3.841 9.020 1.00 51.88 214 GLN D N 1
ATOM 6592 C CA . GLN D 1 214 ? -22.390 2.379 9.075 1.00 52.22 214 GLN D CA 1
ATOM 6593 C C . GLN D 1 214 ? -22.647 1.881 10.495 1.00 52.58 214 GLN D C 1
ATOM 6594 O O . GLN D 1 214 ? -23.469 0.983 10.706 1.00 52.31 214 GLN D O 1
ATOM 6596 N N . THR D 1 215 ? -21.952 2.478 11.462 1.00 53.06 215 THR D N 1
ATOM 6597 C CA . THR D 1 215 ? -22.213 2.202 12.873 1.00 53.60 215 THR D CA 1
ATOM 6598 C C . THR D 1 215 ? -23.682 2.500 13.209 1.00 54.00 215 THR D C 1
ATOM 6599 O O . THR D 1 215 ? -24.288 1.800 14.013 1.00 54.27 215 THR D O 1
ATOM 6603 N N . ALA D 1 216 ? -24.252 3.519 12.568 1.00 54.43 216 ALA D N 1
ATOM 6604 C CA . ALA D 1 216 ? -25.681 3.833 12.703 1.00 54.60 216 ALA D CA 1
ATOM 6605 C C . ALA D 1 216 ? -26.617 2.730 12.182 1.00 54.77 216 ALA D C 1
ATOM 6606 O O . ALA D 1 216 ? -27.607 2.409 12.823 1.00 54.99 216 ALA D O 1
ATOM 6608 N N . MET D 1 217 ? -26.307 2.151 11.030 1.00 55.08 217 MET D N 1
ATOM 6609 C CA . MET D 1 217 ? -27.212 1.187 10.386 1.00 55.41 217 MET D CA 1
ATOM 6610 C C . MET D 1 217 ? -27.405 -0.157 11.122 1.00 55.55 217 MET D C 1
ATOM 6611 O O . MET D 1 217 ? -28.413 -0.839 10.908 1.00 55.69 217 MET D O 1
ATOM 6616 N N . ALA D 1 218 ? -26.458 -0.528 11.980 1.00 55.54 218 ALA D N 1
ATOM 6617 C CA . ALA D 1 218 ? -26.513 -1.797 12.714 1.00 55.64 218 ALA D CA 1
ATOM 6618 C C . ALA D 1 218 ? -27.922 -2.185 13.192 1.00 55.50 218 ALA D C 1
ATOM 6619 O O . ALA D 1 218 ? -28.663 -1.361 13.735 1.00 55.40 218 ALA D O 1
ATOM 6621 N N . GLY D 1 227 ? -38.004 -3.270 3.628 1.00 38.42 227 GLY D N 1
ATOM 6622 C CA . GLY D 1 227 ? -37.832 -2.042 4.398 1.00 38.19 227 GLY D CA 1
ATOM 6623 C C . GLY D 1 227 ? -36.699 -2.049 5.413 1.00 38.08 227 GLY D C 1
ATOM 6624 O O . GLY D 1 227 ? -36.903 -1.643 6.555 1.00 38.48 227 GLY D O 1
ATOM 6625 N N . GLY D 1 228 ? -35.505 -2.480 4.992 1.00 37.78 228 GLY D N 1
ATOM 6626 C CA . GLY D 1 228 ? -34.272 -2.422 5.817 1.00 37.22 228 GLY D CA 1
ATOM 6627 C C . GLY D 1 228 ? -33.091 -1.843 5.041 1.00 36.85 228 GLY D C 1
ATOM 6628 O O . GLY D 1 228 ? -33.089 -1.867 3.805 1.00 37.02 228 GLY D O 1
ATOM 6629 N N . ALA D 1 229 ? -32.085 -1.340 5.764 1.00 36.17 229 ALA D N 1
ATOM 6630 C CA . ALA D 1 229 ? -30.997 -0.514 5.189 1.00 35.74 229 ALA D CA 1
ATOM 6631 C C . ALA D 1 229 ? -30.551 -0.895 3.769 1.00 35.37 229 ALA D C 1
ATOM 6632 O O . ALA D 1 229 ? -30.811 -0.160 2.820 1.00 34.92 229 ALA D O 1
ATOM 6634 N N . ARG D 1 230 ? -29.865 -2.030 3.649 1.00 35.16 230 ARG D N 1
ATOM 6635 C CA . ARG D 1 230 ? -29.381 -2.550 2.363 1.00 34.88 230 ARG D CA 1
ATOM 6636 C C . ARG D 1 230 ? -30.382 -2.365 1.218 1.00 34.32 230 ARG D C 1
ATOM 6637 O O . ARG D 1 230 ? -30.078 -1.716 0.217 1.00 33.82 230 ARG D O 1
ATOM 6645 N N . SER D 1 231 ? -31.562 -2.954 1.372 1.00 33.90 231 SER D N 1
ATOM 6646 C CA . SER D 1 231 ? -32.525 -3.023 0.281 1.00 34.11 231 SER D CA 1
ATOM 6647 C C . SER D 1 231 ? -33.271 -1.715 0.127 1.00 33.59 231 SER D C 1
ATOM 6648 O O . SER D 1 231 ? -33.817 -1.433 -0.926 1.00 34.36 231 SER D O 1
ATOM 6651 N N . MET D 1 232 ? -33.286 -0.908 1.175 1.00 32.99 232 MET D N 1
ATOM 6652 C CA . MET D 1 232 ? -33.934 0.385 1.107 1.00 32.61 232 MET D CA 1
ATOM 6653 C C . MET D 1 232 ? -33.018 1.398 0.461 1.00 31.53 232 MET D C 1
ATOM 6654 O O . MET D 1 232 ? -33.450 2.252 -0.303 1.00 31.27 232 MET D O 1
ATOM 6659 N N . ILE D 1 233 ? -31.738 1.309 0.777 1.00 30.61 233 ILE D N 1
ATOM 6660 C CA . ILE D 1 233 ? -30.753 2.127 0.108 1.00 29.86 233 ILE D CA 1
ATOM 6661 C C . ILE D 1 233 ? -30.842 1.875 -1.399 1.00 29.22 233 ILE D C 1
ATOM 6662 O O . ILE D 1 233 ? -30.894 2.814 -2.183 1.00 29.35 233 ILE D O 1
ATOM 6667 N N . ALA D 1 234 ? -30.904 0.606 -1.791 1.00 28.22 234 ALA D N 1
ATOM 6668 C CA . ALA D 1 234 ? -31.004 0.250 -3.196 1.00 27.57 234 ALA D CA 1
ATOM 6669 C C . ALA D 1 234 ? -32.285 0.807 -3.821 1.00 26.95 234 ALA D C 1
ATOM 6670 O O . ALA D 1 234 ? -32.247 1.320 -4.925 1.00 26.57 234 ALA D O 1
ATOM 6672 N N . ARG D 1 235 ? -33.411 0.711 -3.110 1.00 26.52 235 ARG D N 1
ATOM 6673 C CA . ARG D 1 235 ? -34.712 1.131 -3.654 1.00 25.97 235 ARG D CA 1
ATOM 6674 C C . ARG D 1 235 ? -34.903 2.651 -3.666 1.00 25.04 235 ARG D C 1
ATOM 6675 O O . ARG D 1 235 ? -35.437 3.204 -4.628 1.00 24.83 235 ARG D O 1
ATOM 6683 N N . LEU D 1 236 ? -34.483 3.318 -2.598 1.00 23.96 236 LEU D N 1
ATOM 6684 C CA . LEU D 1 236 ? -34.647 4.768 -2.494 1.00 23.56 236 LEU D CA 1
ATOM 6685 C C . LEU D 1 236 ? -33.591 5.549 -3.299 1.00 23.26 236 LEU D C 1
ATOM 6686 O O . LEU D 1 236 ? -33.930 6.499 -4.000 1.00 23.12 236 LEU D O 1
ATOM 6691 N N . GLN D 1 237 ? -32.332 5.129 -3.211 1.00 22.93 237 GLN D N 1
ATOM 6692 C CA . GLN D 1 237 ? -31.199 5.900 -3.730 1.00 23.18 237 GLN D CA 1
ATOM 6693 C C . GLN D 1 237 ? -30.454 5.231 -4.928 1.00 23.53 237 GLN D C 1
ATOM 6694 O O . GLN D 1 237 ? -29.506 5.801 -5.485 1.00 23.39 237 GLN D O 1
ATOM 6700 N N . GLY D 1 238 ? -30.884 4.042 -5.337 1.00 23.79 238 GLY D N 1
ATOM 6701 C CA . GLY D 1 238 ? -30.216 3.320 -6.414 1.00 24.07 238 GLY D CA 1
ATOM 6702 C C . GLY D 1 238 ? -29.013 2.536 -5.923 1.00 24.56 238 GLY D C 1
ATOM 6703 O O . GLY D 1 238 ? -28.944 1.318 -6.109 1.00 25.09 238 GLY D O 1
ATOM 6704 N N . ARG D 1 239 ? -28.063 3.228 -5.299 1.00 24.88 239 ARG D N 1
ATOM 6705 C CA . ARG D 1 239 ? -26.854 2.601 -4.773 1.00 25.28 239 ARG D CA 1
ATOM 6706 C C . ARG D 1 239 ? -26.282 3.418 -3.620 1.00 25.61 239 ARG D C 1
ATOM 6707 O O . ARG D 1 239 ? -26.649 4.579 -3.442 1.00 25.48 239 ARG D O 1
ATOM 6715 N N . MET D 1 240 ? -25.383 2.821 -2.839 1.00 26.02 240 MET D N 1
ATOM 6716 C CA . MET D 1 240 ? -24.746 3.545 -1.736 1.00 26.43 240 MET D CA 1
ATOM 6717 C C . MET D 1 240 ? -23.931 4.694 -2.316 1.00 25.90 240 MET D C 1
ATOM 6718 O O . MET D 1 240 ? -23.392 4.565 -3.408 1.00 26.14 240 MET D O 1
ATOM 6723 N N . ALA D 1 241 ? -23.862 5.820 -1.607 1.00 25.46 241 ALA D N 1
ATOM 6724 C CA . ALA D 1 241 ? -23.062 6.968 -2.065 1.00 25.11 241 ALA D CA 1
ATOM 6725 C C . ALA D 1 241 ? -21.674 6.962 -1.418 1.00 24.84 241 ALA D C 1
ATOM 6726 O O . ALA D 1 241 ? -21.537 6.678 -0.230 1.00 24.30 241 ALA D O 1
ATOM 6728 N N . ALA D 1 242 ? -20.649 7.271 -2.208 1.00 24.77 242 ALA D N 1
ATOM 6729 C CA . ALA D 1 242 ? -19.296 7.466 -1.676 1.00 24.84 242 ALA D CA 1
ATOM 6730 C C . ALA D 1 242 ? -19.155 8.896 -1.139 1.00 24.69 242 ALA D C 1
ATOM 6731 O O . ALA D 1 242 ? -19.746 9.816 -1.687 1.00 24.64 242 ALA D O 1
ATOM 6733 N N . PRO D 1 243 ? -18.361 9.091 -0.075 1.00 24.56 243 PRO D N 1
ATOM 6734 C CA . PRO D 1 243 ? -18.147 10.429 0.484 1.00 24.89 243 PRO D CA 1
ATOM 6735 C C . PRO D 1 243 ? -17.627 11.448 -0.534 1.00 25.35 243 PRO D C 1
ATOM 6736 O O . PRO D 1 243 ? -17.954 12.628 -0.464 1.00 25.07 243 PRO D O 1
ATOM 6740 N N . GLU D 1 244 ? -16.806 10.990 -1.468 1.00 26.23 244 GLU D N 1
ATOM 6741 C CA . GLU D 1 244 ? -16.249 11.886 -2.479 1.00 27.05 244 GLU D CA 1
ATOM 6742 C C . GLU D 1 244 ? -17.352 12.473 -3.373 1.00 26.63 244 GLU D C 1
ATOM 6743 O O . GLU D 1 244 ? -17.154 13.505 -4.004 1.00 26.85 244 GLU D O 1
ATOM 6749 N N . GLU D 1 245 ? -18.507 11.815 -3.417 1.00 26.06 245 GLU D N 1
ATOM 6750 C CA . GLU D 1 245 ? -19.667 12.353 -4.124 1.00 25.72 245 GLU D CA 1
ATOM 6751 C C . GLU D 1 245 ? -20.403 13.442 -3.327 1.00 25.38 245 GLU D C 1
ATOM 6752 O O . GLU D 1 245 ? -21.206 14.172 -3.885 1.00 25.53 245 GLU D O 1
ATOM 6758 N N . MET D 1 246 ? -20.160 13.540 -2.026 1.00 24.54 246 MET D N 1
ATOM 6759 C CA . MET D 1 246 ? -20.670 14.670 -1.279 1.00 24.08 246 MET D CA 1
ATOM 6760 C C . MET D 1 246 ? -19.663 15.814 -1.344 1.00 24.02 246 MET D C 1
ATOM 6761 O O . MET D 1 246 ? -20.045 16.995 -1.342 1.00 24.29 246 MET D O 1
ATOM 6766 N N . ALA D 1 247 ? -18.382 15.456 -1.438 1.00 23.39 247 ALA D N 1
ATOM 6767 C CA . ALA D 1 247 ? -17.296 16.429 -1.412 1.00 23.01 247 ALA D CA 1
ATOM 6768 C C . ALA D 1 247 ? -17.303 17.314 -2.654 1.00 22.74 247 ALA D C 1
ATOM 6769 O O . ALA D 1 247 ? -17.090 18.533 -2.568 1.00 22.40 247 ALA D O 1
ATOM 6771 N N . GLY D 1 248 ? -17.557 16.700 -3.807 1.00 22.48 248 GLY D N 1
ATOM 6772 C CA . GLY D 1 248 ? -17.639 17.439 -5.059 1.00 22.10 248 GLY D CA 1
ATOM 6773 C C . GLY D 1 248 ? -18.760 18.452 -5.010 1.00 22.08 248 GLY D C 1
ATOM 6774 O O . GLY D 1 248 ? -18.637 19.544 -5.576 1.00 22.03 248 GLY D O 1
ATOM 6775 N N . ILE D 1 249 ? -19.846 18.095 -4.316 1.00 21.79 249 ILE D N 1
ATOM 6776 C CA . ILE D 1 249 ? -20.974 19.001 -4.150 1.00 21.38 249 ILE D CA 1
ATOM 6777 C C . ILE D 1 249 ? -20.550 20.155 -3.244 1.00 21.09 249 ILE D C 1
ATOM 6778 O O . ILE D 1 249 ? -20.777 21.318 -3.579 1.00 21.14 249 ILE D O 1
ATOM 6783 N N . VAL D 1 250 ? -19.934 19.839 -2.110 1.00 20.73 250 VAL D N 1
ATOM 6784 C CA . VAL D 1 250 ? -19.534 20.885 -1.155 1.00 21.14 250 VAL D CA 1
ATOM 6785 C C . VAL D 1 250 ? -18.646 21.924 -1.820 1.00 21.28 250 VAL D C 1
ATOM 6786 O O . VAL D 1 250 ? -18.898 23.135 -1.751 1.00 21.53 250 VAL D O 1
ATOM 6790 N N . VAL D 1 251 ? -17.603 21.416 -2.469 1.00 21.26 251 VAL D N 1
ATOM 6791 C CA . VAL D 1 251 ? -16.610 22.227 -3.140 1.00 20.71 251 VAL D CA 1
ATOM 6792 C C . VAL D 1 251 ? -17.252 23.128 -4.199 1.00 20.81 251 VAL D C 1
ATOM 6793 O O . VAL D 1 251 ? -16.845 24.285 -4.371 1.00 21.31 251 VAL D O 1
ATOM 6797 N N . PHE D 1 252 ? -18.273 22.628 -4.883 1.00 20.30 252 PHE D N 1
ATOM 6798 C CA . PHE D 1 252 ? -19.028 23.469 -5.815 1.00 20.37 252 PHE D CA 1
ATOM 6799 C C . PHE D 1 252 ? -19.722 24.636 -5.103 1.00 20.37 252 PHE D C 1
ATOM 6800 O O . PHE D 1 252 ? -19.660 25.773 -5.568 1.00 20.10 252 PHE D O 1
ATOM 6808 N N . LEU D 1 253 ? -20.384 24.339 -3.983 1.00 20.54 253 LEU D N 1
ATOM 6809 C CA . LEU D 1 253 ? -21.129 25.338 -3.225 1.00 20.23 253 LEU D CA 1
ATOM 6810 C C . LEU D 1 253 ? -20.218 26.383 -2.584 1.00 20.23 253 LEU D C 1
ATOM 6811 O O . LEU D 1 253 ? -20.633 27.515 -2.406 1.00 20.07 253 LEU D O 1
ATOM 6816 N N . LEU D 1 254 ? -18.989 26.007 -2.227 1.00 20.31 254 LEU D N 1
ATOM 6817 C CA . LEU D 1 254 ? -18.018 26.962 -1.674 1.00 20.51 254 LEU D CA 1
ATOM 6818 C C . LEU D 1 254 ? -17.405 27.902 -2.734 1.00 21.40 254 LEU D C 1
ATOM 6819 O O . LEU D 1 254 ? -16.808 28.932 -2.397 1.00 21.27 254 LEU D O 1
ATOM 6824 N N . SER D 1 255 ? -17.566 27.545 -4.010 1.00 22.23 255 SER D N 1
ATOM 6825 C CA . SER D 1 255 ? -16.895 28.218 -5.118 1.00 22.69 255 SER D CA 1
ATOM 6826 C C . SER D 1 255 ? -17.760 29.273 -5.779 1.00 23.06 255 SER D C 1
ATOM 6827 O O . SER D 1 255 ? -18.977 29.302 -5.595 1.00 22.82 255 SER D O 1
ATOM 6830 N N . ASP D 1 256 ? -17.106 30.105 -6.592 1.00 23.49 256 ASP D N 1
ATOM 6831 C CA . ASP D 1 256 ? -17.757 31.216 -7.283 1.00 24.11 256 ASP D CA 1
ATOM 6832 C C . ASP D 1 256 ? -18.805 30.767 -8.297 1.00 23.96 256 ASP D C 1
ATOM 6833 O O . ASP D 1 256 ? -19.651 31.571 -8.694 1.00 23.75 256 ASP D O 1
ATOM 6838 N N . ASP D 1 257 ? -18.741 29.506 -8.731 1.00 23.87 257 ASP D N 1
ATOM 6839 C CA . ASP D 1 257 ? -19.772 28.966 -9.619 1.00 23.88 257 ASP D CA 1
ATOM 6840 C C . ASP D 1 257 ? -21.159 29.000 -8.956 1.00 23.73 257 ASP D C 1
ATOM 6841 O O . ASP D 1 257 ? -22.184 28.991 -9.648 1.00 23.94 257 ASP D O 1
ATOM 6846 N N . ALA D 1 258 ? -21.181 29.037 -7.621 1.00 23.26 258 ALA D N 1
ATOM 6847 C CA . ALA D 1 258 ? -22.416 29.083 -6.850 1.00 22.88 258 ALA D CA 1
ATOM 6848 C C . ALA D 1 258 ? -22.714 30.491 -6.311 1.00 22.52 258 ALA D C 1
ATOM 6849 O O . ALA D 1 258 ? -23.487 30.648 -5.347 1.00 23.03 258 ALA D O 1
ATOM 6851 N N . SER D 1 259 ? -22.132 31.510 -6.940 1.00 21.55 259 SER D N 1
ATOM 6852 C CA . SER D 1 259 ? -22.279 32.893 -6.498 1.00 21.01 259 SER D CA 1
ATOM 6853 C C . SER D 1 259 ? -23.727 33.327 -6.338 1.00 21.00 259 SER D C 1
ATOM 6854 O O . SER D 1 259 ? -24.007 34.182 -5.520 1.00 21.64 259 SER D O 1
ATOM 6857 N N . MET D 1 260 ? -24.643 32.752 -7.115 1.00 20.68 260 MET D N 1
ATOM 6858 C CA . MET D 1 260 ? -26.062 33.072 -6.984 1.00 20.62 260 MET D CA 1
ATOM 6859 C C . MET D 1 260 ? -26.827 32.047 -6.140 1.00 20.00 260 MET D C 1
ATOM 6860 O O . MET D 1 260 ? -28.063 32.134 -6.005 1.00 19.75 260 MET D O 1
ATOM 6865 N N . ILE D 1 261 ? -26.090 31.108 -5.547 1.00 19.26 261 ILE D N 1
ATOM 6866 C CA . ILE D 1 261 ? -26.671 30.091 -4.679 1.00 18.87 261 ILE D CA 1
ATOM 6867 C C . ILE D 1 261 ? -26.402 30.413 -3.204 1.00 18.64 261 ILE D C 1
ATOM 6868 O O . ILE D 1 261 ? -25.264 30.363 -2.733 1.00 18.26 261 ILE D O 1
ATOM 6873 N N . THR D 1 262 ? -27.460 30.752 -2.476 1.00 18.40 262 THR D N 1
ATOM 6874 C CA . THR D 1 262 ? -27.334 31.024 -1.055 1.00 18.12 262 THR D CA 1
ATOM 6875 C C . THR D 1 262 ? -28.696 30.864 -0.395 1.00 18.15 262 THR D C 1
ATOM 6876 O O . THR D 1 262 ? -29.733 31.080 -1.031 1.00 18.46 262 THR D O 1
ATOM 6880 N N . GLY D 1 263 ? -28.682 30.437 0.866 1.00 18.39 263 GLY D N 1
ATOM 6881 C CA . GLY D 1 263 ? -29.903 30.155 1.624 1.00 18.42 263 GLY D CA 1
ATOM 6882 C C . GLY D 1 263 ? -30.623 28.896 1.183 1.00 18.47 263 GLY D C 1
ATOM 6883 O O . GLY D 1 263 ? -31.796 28.744 1.446 1.00 18.81 263 GLY D O 1
ATOM 6884 N N . THR D 1 264 ? -29.914 27.975 0.538 1.00 19.19 264 THR D N 1
ATOM 6885 C CA . THR D 1 264 ? -30.546 26.848 -0.154 1.00 19.48 264 THR D CA 1
ATOM 6886 C C . THR D 1 264 ? -30.322 25.520 0.541 1.00 19.49 264 THR D C 1
ATOM 6887 O O . THR D 1 264 ? -29.389 25.357 1.331 1.00 19.01 264 THR D O 1
ATOM 6891 N N . THR D 1 265 ? -31.204 24.575 0.224 1.00 19.87 265 THR D N 1
ATOM 6892 C CA . THR D 1 265 ? -31.114 23.205 0.718 1.00 20.07 265 THR D CA 1
ATOM 6893 C C . THR D 1 265 ? -30.753 22.316 -0.454 1.00 20.09 265 THR D C 1
ATOM 6894 O O . THR D 1 265 ? -31.607 21.974 -1.277 1.00 19.84 265 THR D O 1
ATOM 6898 N N . GLN D 1 266 ? -29.470 21.974 -0.534 1.00 20.14 266 GLN D N 1
ATOM 6899 C CA . GLN D 1 266 ? -28.961 21.134 -1.596 1.00 20.35 266 GLN D CA 1
ATOM 6900 C C . GLN D 1 266 ? -29.221 19.641 -1.271 1.00 20.44 266 GLN D C 1
ATOM 6901 O O . GLN D 1 266 ? -28.596 19.066 -0.383 1.00 20.50 266 GLN D O 1
ATOM 6907 N N . ILE D 1 267 ? -30.161 19.044 -1.999 1.00 20.19 267 ILE D N 1
ATOM 6908 C CA . ILE D 1 267 ? -30.591 17.680 -1.792 1.00 20.46 267 ILE D CA 1
ATOM 6909 C C . ILE D 1 267 ? -29.742 16.735 -2.636 1.00 20.68 267 ILE D C 1
ATOM 6910 O O . ILE D 1 267 ? -29.774 16.803 -3.859 1.00 21.29 267 ILE D O 1
ATOM 6915 N N . ALA D 1 268 ? -28.985 15.855 -1.994 1.00 20.53 268 ALA D N 1
ATOM 6916 C CA . ALA D 1 268 ? -28.063 14.972 -2.706 1.00 20.52 268 ALA D CA 1
ATOM 6917 C C . ALA D 1 268 ? -28.416 13.510 -2.416 1.00 20.45 268 ALA D C 1
ATOM 6918 O O . ALA D 1 268 ? -27.576 12.725 -1.987 1.00 20.95 268 ALA D O 1
ATOM 6920 N N . ASP D 1 269 ? -29.665 13.152 -2.680 1.00 20.30 269 ASP D N 1
ATOM 6921 C CA . ASP D 1 269 ? -30.237 11.901 -2.182 1.00 20.17 269 ASP D CA 1
ATOM 6922 C C . ASP D 1 269 ? -30.464 10.848 -3.264 1.00 19.88 269 ASP D C 1
ATOM 6923 O O . ASP D 1 269 ? -31.184 9.877 -3.037 1.00 20.65 269 ASP D O 1
ATOM 6928 N N . GLY D 1 270 ? -29.895 11.047 -4.447 1.00 19.24 270 GLY D N 1
ATOM 6929 C CA . GLY D 1 270 ? -30.000 10.065 -5.507 1.00 18.60 270 GLY D CA 1
ATOM 6930 C C . GLY D 1 270 ? -31.381 9.914 -6.111 1.00 18.41 270 GLY D C 1
ATOM 6931 O O . GLY D 1 270 ? -31.590 9.016 -6.926 1.00 18.50 270 GLY D O 1
ATOM 6932 N N . GLY D 1 271 ? -32.311 10.791 -5.730 1.00 17.97 271 GLY D N 1
ATOM 6933 C CA . GLY D 1 271 ? -33.706 10.685 -6.122 1.00 17.66 271 GLY D CA 1
ATOM 6934 C C . GLY D 1 271 ? -34.669 10.309 -5.007 1.00 17.80 271 GLY D C 1
ATOM 6935 O O . GLY D 1 271 ? -35.884 10.430 -5.201 1.00 17.50 271 GLY D O 1
ATOM 6936 N N . THR D 1 272 ? -34.151 9.845 -3.859 1.00 17.61 272 THR D N 1
ATOM 6937 C CA . THR D 1 272 ? -34.999 9.411 -2.720 1.00 17.71 272 THR D CA 1
ATOM 6938 C C . THR D 1 272 ? -36.369 10.136 -2.608 1.00 18.36 272 THR D C 1
ATOM 6939 O O . THR D 1 272 ? -37.435 9.500 -2.726 1.00 18.55 272 THR D O 1
ATOM 6943 N N . ILE D 1 273 ? -36.365 11.454 -2.404 1.00 18.53 273 ILE D N 1
ATOM 6944 C CA . ILE D 1 273 ? -37.635 12.157 -2.162 1.00 18.41 273 ILE D CA 1
ATOM 6945 C C . ILE D 1 273 ? -38.375 12.595 -3.424 1.00 18.07 273 ILE D C 1
ATOM 6946 O O . ILE D 1 273 ? -39.487 13.077 -3.331 1.00 18.92 273 ILE D O 1
ATOM 6951 N N . ALA D 1 274 ? -37.770 12.422 -4.593 1.00 17.62 274 ALA D N 1
ATOM 6952 C CA . ALA D 1 274 ? -38.360 12.867 -5.851 1.00 16.80 274 ALA D CA 1
ATOM 6953 C C . ALA D 1 274 ? -39.519 12.005 -6.353 1.00 16.89 274 ALA D C 1
ATOM 6954 O O . ALA D 1 274 ? -40.338 12.460 -7.159 1.00 16.02 274 ALA D O 1
ATOM 6956 N N . ALA D 1 275 ? -39.569 10.751 -5.918 1.00 17.30 275 ALA D N 1
ATOM 6957 C CA . ALA D 1 275 ? -40.605 9.814 -6.383 1.00 17.54 275 ALA D CA 1
ATOM 6958 C C . ALA D 1 275 ? -41.023 8.827 -5.304 1.00 17.69 275 ALA D C 1
ATOM 6959 O O . ALA D 1 275 ? -40.369 8.714 -4.267 1.00 17.14 275 ALA D O 1
ATOM 6961 N N . LEU D 1 276 ? -42.122 8.120 -5.565 1.00 18.12 276 LEU D N 1
ATOM 6962 C CA . LEU D 1 276 ? -42.511 6.977 -4.747 1.00 18.90 276 LEU D CA 1
ATOM 6963 C C . LEU D 1 276 ? -41.812 5.743 -5.293 1.00 19.64 276 LEU D C 1
ATOM 6964 O O . LEU D 1 276 ? -42.219 5.204 -6.320 1.00 19.43 276 LEU D O 1
ATOM 6969 N N . TRP D 1 277 ? -40.738 5.317 -4.620 1.00 20.72 277 TRP D N 1
ATOM 6970 C CA . TRP D 1 277 ? -39.879 4.241 -5.147 1.00 21.39 277 TRP D CA 1
ATOM 6971 C C . TRP D 1 277 ? -40.346 2.829 -4.773 1.00 22.01 277 TRP D C 1
ATOM 6972 O O . TRP D 1 277 ? -40.923 2.572 -3.700 1.00 22.16 277 TRP D O 1
#

Foldseek 3Di:
DALAEEEFEPCLWFLNLLLQLVCLVVNYAYEYEYCDQVSQVVSCVVSPDLHHGAHDQLLDLVSLLVSQVVSCVSRVFHAEYEYDWAAFFFDAPVPDDPVVLVSRLSGQQVSQLSNCVNRVVRQLVVQEHEYEYEAAVCLPDPDGRGVSNNVNSVNVLVSQQVCCVVCVVSHYAYEYEYEYAEPIPNVVVVLVPWVHDPVVLCVQQVHHHYSNVVSVVSVCRRDCVCSVPGSYYHYDRNRNPVDDD/DDAFQQLALAEEEFEPCLWFLNLLQQQVSLVNNYAYEQEYQDQVSQQVSCVVRPSQHHYDYAQLLDLVRLLVSQVVSCVRRNFHAEYEAEFAAFFFDAPVPDDPVNLVSRLSGQQVSLLSNCVNRVVRNLVVQEHEYEYEAAVCLVDPDGGRVSNNVNSVNVLVSQQVSCVVCVVSHYAYEYEYEYAAPIPRCVVVQVDDDPDVCSPVVVLCVQQVHHHYSNQSSVVSVCRRHCVVVVPHSYYHYPHNCNPVDDD/DQALAEEEFEQCLWFLNVLQCLVCLVVRYQYEQEYQPQVSQVVSCVVSDDNHHGAYAQLLDLVRLLVSQVVRCVSRNFHAEYEADWAAFFFDAPVGDDPVNLCVRLSRQQVSLLSNCVNRVVRNLVVQEHEYEYEAAVCLVDPDGRRNSRNVNSVNVLVSQQVCCVVCVVSHYAYEYEYEYAEPIPRCVVVLVPADPPCVNSQVVLCVQQVHHHYSNVSSVVSVCRRDCVCVVPHSYYHYPRNCRPVDDD/DDAFLQLALAEEEQEPCLWFLSVLQQLVSQVNNYAYEQEYCPQVSQVVSQVVRPHLHDYAHAQLLDLVSLLVSQVVSCVSRVFHAEYEADFAAFFFAAPVPDDPVNLCVRLSGQAVSLLSNCVNRVVRNLVVQAHEYEYEAAVCLVDPDGRRVSNNVRRVNSLVSQQVSCVVCVVSHYAYEYEHEYAEDIPRVVVVQCVHDPVVLCVQQVDGHYSNLVSVVSSCRRHCVCSVPGSYYHYDRNCNVVDDD